Protein AF-A0A7V5TNP6-F1 (afdb_monomer)

Solvent-accessible surface area (backbone atoms only — not comparable to full-atom values): 52515 Å² total; per-residue (Å²): 110,58,42,80,75,64,35,80,62,28,66,71,32,23,53,50,34,36,52,49,14,54,50,30,44,76,70,66,40,46,68,60,12,41,54,26,20,54,51,17,30,56,24,32,31,71,70,65,34,84,67,30,62,68,31,24,52,31,32,38,52,36,14,53,40,30,41,77,70,67,38,53,68,58,14,48,53,25,28,55,51,18,39,56,28,33,66,74,73,45,65,91,84,38,67,65,51,51,51,36,53,47,51,52,44,40,58,71,69,49,32,43,79,50,81,77,55,70,66,51,22,47,67,36,48,70,72,56,58,68,67,74,82,38,34,46,102,69,46,25,61,53,34,85,43,60,63,59,19,38,51,48,22,45,48,50,28,72,75,58,44,32,93,82,36,62,93,68,54,57,52,33,33,59,53,24,40,54,38,50,52,50,56,50,47,53,48,52,56,49,50,41,28,72,76,76,38,76,58,51,57,58,53,47,50,52,51,47,30,74,74,67,36,55,70,50,52,50,54,29,50,51,51,45,44,64,49,40,38,54,40,50,43,64,74,64,76,36,54,67,66,60,47,57,76,34,57,44,36,82,41,50,32,60,44,51,52,50,52,46,54,49,51,45,53,51,51,70,68,25,62,52,44,58,94,51,37,74,35,45,68,55,67,64,47,63,76,74,44,51,44,61,65,49,53,59,43,49,50,59,51,34,70,75,46,80,58,42,73,91,82,59,30,31,60,67,60,48,72,41,43,38,42,68,78,31,36,78,34,63,66,54,23,51,51,44,41,53,75,68,37,41,87,78,46,58,91,43,53,62,59,50,26,34,42,52,18,44,37,50,38,78,65,57,70,84,84,57,73,89,73,82,90,76,74,66,67,73,86,76,59,72,95,66,66,83,41,62,52,83,78,55,92,62,60,52,50,38,23,36,38,38,35,54,42,46,31,48,32,46,51,47,16,63,76,71,73,45,94,28,70,36,47,56,56,62,56,66,70,55,52,51,50,41,32,74,45,28,38,30,26,41,31,40,42,58,53,45,27,50,13,66,34,34,20,51,53,42,32,73,64,73,35,79,80,42,43,27,38,52,70,19,31,30,47,100,41,50,22,69,77,38,46,21,64,67,17,44,51,51,37,46,55,61,31,44,79,52,57,25,44,52,25,37,74,40,60,83,62,34,30,8,63,65,8,56,56,53,74,78,41,60,82,46,34,42,61,36,80,54,69,87,52,74,86,63,52,59,81,46,70,72,47,42,88,51,91,60,40,41,32,21,45,36,55,45,43,74,73,70,78,48,69,60,60,40,35,41,38,32,34,66,85,81,63,51,52,36,26,37,27,27,29,72,87,52,64,70,82,50,44,75,44,23,32,18,54,30,68,60,40,68,67,45,47,50,55,49,47,53,50,51,49,56,48,36,71,74,24,46,27,37,40,30,50,67,40,47,53,59,37,58,70,44,35,33,45,45,60,29,7,39,70,63,62,31,46,46,35,84,81,21,39,84,60,34,37,50,70,69,59,48,40,69,54,40,73,65,50,56,58,39,52,46,42,55,50,36,56,73,76,33,67,77,43,46,41,32,35,40,40,69,89,82,39,47,62,49,41,31,35,51,36,19,36,53,28,26,43,30,66,59,58,28,54,25,60,59,72,51,38,31,54,53,46,51,45,38,51,45,50,36,24,48,72,44,40,74,56,48,40,22,27,31,33,38,67,28,50,72,91,45,66,28,36,40,75,63,45,41,87,51,52,55,29,53,37,52,50,44,50,40,47,54,40,44,17,34,30,36,44,31,62,43,50,64,40,58,42,67,81,67,64,54,62,30,54,58,47,71,88,67,91,75,75,67,39,65,69,56,36,52,48,38,62,65,60,44,25,62,44,35,65,45,22,68,44,22,17,60,53,94,45,49,40,49,33,47,36,35,26,95,88,72,48,71,46,52,49,43,52,34,37,34,28,49,40,92,84,48,44,40,41,38,38,33,29,64,41,94,46,74,52,53,31,31,37,28,50,31,53,59,29,39,44,98,86,71,49,74,46,68,43,36,43,21,62,65,67,66,54,67,88,37,79,57,30,31,38,35,32,29,27,65,76,78,56,26,27,35,56,44,50,27,40,47,26,50,77,64,22,48,79,50,78,39,48,53,25,34,61,47,40,33,30,77,58,42,81,44,74,50,52,102,80,39,57,55,58,52,44,35,62,72,44,64,77,52,64,38,78,45,65,70,61,52,48,52,51,60,71,42,40,66,57,51,50,52,49,50,49,50,51,50,49,54,58,52,52,67,72,73,68,83,74,135

Mean predicted aligned error: 14.05 Å

Sequence (1006 aa):
ILEAVYGPQHPQVATAVNNLGRVLWAQGDLAGARAAFEQALKIDEAVYGPEHPNVAIQVNNLGSVLRDLGDLAGARAAFERALAILEKSLPPEHPYIRITKDHLRSLRQEAEPPAREFHISRAARDRYRFPLSIYSLSGNVIFADFHAARLFAQRMNEKRDPARFPERAVRAGEVNALGLIDEILHLVVALYQEQRRPGALADGLAWLEARLGRARVDETLRRFAAEFPPLPVYRGALSLDEYFAGATAGVPNRQILLEEMLLLDLANRNPAFAPFLELFDDSGLRRGTAYRQMMDGLHTFFDTQPPFGPEEQNLIDMLRSPAIAVPHSLFGQLEYIRERWGYLVGKYVYRLLRSLDLIREEEKRAFAGPGPSRVYDFAALEPDEERFSPDRDWMPNLVLLAKNTYVWLDQLSRQYGRPITRLDQVPDEELETLARRGFTGLWLIGLWERSRASRRIKQMCGNPDAVASAYSIFDYQIAADLGGWEAYHNLRERAWQRGIRLASDMVPNHVGIDARWVIEHPDWFIGLDYSPFPSYTFDGPDLSADGRVGIYLEDHYYTRSDAAVVFKRVERGSGATRYIYHGNDGTGMPWNDTAQLNYLNPEVREAVIQTILHVARSFPIIRFDAAMTLTKKHYQRLWFPEPGSGGDIPSRAEHGMTKAEFDALMPNEFWREVVDRVAAEAPDTLLLAEAFWLMEGYFVRTLGMHRVYNSAFMNMLRDEDNAKYRRVIKNTLEFDPRILKRYVNFMNNPDERTAVEQFGKGDKYFGVCTLLATMPGLPMFGHGQVEGFAEKYGMEYRRAYWDEQPDPYLIERHEREIFPLLCRRYLFAEVENFLLYDLVMPEGTVNEDVFAYSNRAGAERALVIYHNRYAETRGWIHTSVPYTLPVGASVRKSLGEGLALRNDARYFTIFRDHLTGLEYIRSNRELWEQGLYVELRAYQCHVFLDFREVEDDEQGRYAQLAAYLNGRGVPDIAEALQEVVLQPVRSAFGELVRQVARGKYASGKF

Structure (mmCIF, N/CA/C/O backbone):
data_AF-A0A7V5TNP6-F1
#
_entry.id   AF-A0A7V5TNP6-F1
#
loop_
_atom_site.group_PDB
_atom_site.id
_atom_site.type_symbol
_atom_site.label_atom_id
_atom_site.label_alt_id
_atom_site.label_comp_id
_atom_site.label_asym_id
_atom_site.label_entity_id
_atom_site.label_seq_id
_atom_site.pdbx_PDB_ins_code
_atom_site.Cartn_x
_atom_site.Cartn_y
_atom_site.Cartn_z
_atom_site.occupancy
_atom_site.B_iso_or_equiv
_atom_site.auth_seq_id
_atom_site.auth_comp_id
_atom_site.auth_asym_id
_atom_site.auth_atom_id
_atom_site.pdbx_PDB_model_num
ATOM 1 N N . ILE A 1 1 ? 6.907 -20.768 26.344 1.00 72.38 1 ILE A N 1
ATOM 2 C CA . ILE A 1 1 ? 8.297 -21.253 26.579 1.00 72.38 1 ILE A CA 1
ATOM 3 C C . ILE A 1 1 ? 8.395 -22.051 27.879 1.00 72.38 1 ILE A C 1
ATOM 5 O O . ILE A 1 1 ? 8.641 -23.243 27.797 1.00 72.38 1 ILE A O 1
ATOM 9 N N . LEU A 1 2 ? 8.161 -21.462 29.060 1.00 79.19 2 LEU A N 1
ATOM 10 C CA . LEU A 1 2 ? 8.343 -22.181 30.336 1.00 79.19 2 LEU A CA 1
ATOM 11 C C . LEU A 1 2 ? 7.423 -23.405 30.506 1.00 79.19 2 LEU A C 1
ATOM 13 O O . LEU A 1 2 ? 7.889 -24.429 30.991 1.00 79.19 2 LEU A O 1
ATOM 17 N N . GLU A 1 3 ? 6.171 -23.347 30.043 1.00 83.38 3 GLU A N 1
ATOM 18 C CA . GLU A 1 3 ? 5.256 -24.505 30.066 1.00 83.38 3 GLU A CA 1
ATOM 19 C C . GLU A 1 3 ? 5.759 -25.687 29.227 1.00 83.38 3 GLU A C 1
ATOM 21 O O . GLU A 1 3 ? 5.598 -26.834 29.628 1.00 83.38 3 GLU A O 1
ATOM 26 N N . ALA A 1 4 ? 6.417 -25.419 28.096 1.00 75.00 4 ALA A N 1
ATOM 27 C CA . ALA A 1 4 ? 6.995 -26.456 27.241 1.00 75.00 4 ALA A CA 1
ATOM 28 C C . ALA A 1 4 ? 8.286 -27.049 27.830 1.00 75.00 4 ALA A C 1
ATOM 30 O O . ALA A 1 4 ? 8.576 -28.220 27.617 1.00 75.00 4 ALA A O 1
ATOM 31 N N . VAL A 1 5 ? 9.059 -26.247 28.571 1.00 80.88 5 VAL A N 1
ATOM 32 C CA . VAL A 1 5 ? 10.337 -26.675 29.165 1.00 80.88 5 VAL A CA 1
ATOM 33 C C . VAL A 1 5 ? 10.127 -27.443 30.469 1.00 80.88 5 VAL A C 1
ATOM 35 O O . VAL A 1 5 ? 10.814 -28.429 30.715 1.00 80.88 5 VAL A O 1
ATOM 38 N N . TYR A 1 6 ? 9.185 -27.004 31.305 1.00 79.19 6 TYR A N 1
ATOM 39 C CA . TYR A 1 6 ? 9.027 -27.524 32.664 1.00 79.19 6 TYR A CA 1
ATOM 40 C C . TYR A 1 6 ? 7.673 -28.196 32.935 1.00 79.19 6 TYR A C 1
ATOM 42 O O . TYR A 1 6 ? 7.499 -28.823 33.979 1.00 79.19 6 TYR A O 1
ATOM 50 N N . GLY A 1 7 ? 6.719 -28.087 32.009 1.00 81.81 7 GLY A N 1
ATOM 51 C CA . GLY A 1 7 ? 5.336 -28.522 32.190 1.00 81.81 7 GLY A CA 1
ATOM 52 C C . GLY A 1 7 ? 4.442 -27.430 32.802 1.00 81.81 7 GLY A C 1
ATOM 53 O O . GLY A 1 7 ? 4.924 -26.569 33.542 1.00 81.81 7 GLY A O 1
ATOM 54 N N . PRO A 1 8 ? 3.120 -27.459 32.538 1.00 80.69 8 PRO A N 1
ATOM 55 C CA . PRO A 1 8 ? 2.182 -26.398 32.929 1.00 80.69 8 PRO A CA 1
ATOM 56 C C . PRO A 1 8 ? 1.968 -26.267 34.445 1.00 80.69 8 PRO A C 1
ATOM 58 O O . PRO A 1 8 ? 1.436 -25.264 34.901 1.00 80.69 8 PRO A O 1
ATOM 61 N N . GLN A 1 9 ? 2.380 -27.264 35.235 1.00 86.75 9 GLN A N 1
ATOM 62 C CA . GLN A 1 9 ? 2.257 -27.260 36.699 1.00 86.75 9 GLN A CA 1
ATOM 63 C C . GLN A 1 9 ? 3.576 -26.934 37.414 1.00 86.75 9 GLN A C 1
ATOM 65 O O . GLN A 1 9 ? 3.708 -27.178 38.606 1.00 86.75 9 GLN A O 1
ATOM 70 N N . HIS A 1 10 ? 4.584 -26.418 36.710 1.00 87.00 10 HIS A N 1
ATOM 71 C CA . HIS A 1 10 ? 5.877 -26.138 37.328 1.00 87.00 10 HIS A CA 1
ATOM 72 C C . HIS A 1 10 ? 5.913 -24.762 38.026 1.00 87.00 10 HIS A C 1
ATOM 74 O O . HIS A 1 10 ? 5.416 -23.787 37.461 1.00 87.00 10 HIS A O 1
ATOM 80 N N . PRO A 1 11 ? 6.596 -24.601 39.177 1.00 85.12 11 PRO A N 1
ATOM 81 C CA . PRO A 1 11 ? 6.679 -23.315 39.893 1.00 85.12 11 PRO A CA 1
ATOM 82 C C . PRO A 1 11 ? 7.237 -22.136 39.089 1.00 85.12 11 PRO A C 1
ATOM 84 O O . PRO A 1 11 ? 6.876 -20.979 39.306 1.00 85.12 11 PRO A O 1
ATOM 87 N N . GLN A 1 12 ? 8.121 -22.406 38.124 1.00 85.62 12 GLN A N 1
ATOM 88 C CA . GLN A 1 12 ? 8.615 -21.355 37.227 1.00 85.62 12 GLN A CA 1
ATOM 89 C C . GLN A 1 12 ? 7.520 -20.832 36.286 1.00 85.62 12 GLN A C 1
ATOM 91 O O . GLN A 1 12 ? 7.526 -19.649 35.951 1.00 85.62 12 GLN A O 1
ATOM 96 N N . VAL A 1 13 ? 6.558 -21.680 35.901 1.00 87.19 13 VAL A N 1
ATOM 97 C CA . VAL A 1 13 ? 5.364 -21.255 35.159 1.00 87.19 13 VAL A CA 1
ATOM 98 C C . VAL A 1 13 ? 4.488 -20.389 36.056 1.00 87.19 13 VAL A C 1
ATOM 100 O O . VAL A 1 13 ? 4.133 -19.291 35.643 1.00 87.19 13 VAL A O 1
ATOM 103 N N . ALA A 1 14 ? 4.234 -20.800 37.304 1.00 89.31 14 ALA A N 1
ATOM 104 C CA . ALA A 1 14 ? 3.482 -19.985 38.264 1.00 89.31 14 ALA A CA 1
ATOM 105 C C . ALA A 1 14 ? 4.105 -18.594 38.462 1.00 89.31 14 ALA A C 1
ATOM 107 O O . ALA A 1 14 ? 3.406 -17.584 38.441 1.00 89.31 14 ALA A O 1
ATOM 108 N N . THR A 1 15 ? 5.436 -18.520 38.566 1.00 89.56 15 THR A N 1
ATOM 109 C CA . THR A 1 15 ? 6.165 -17.246 38.691 1.00 89.56 15 THR A CA 1
ATOM 110 C C . THR A 1 15 ? 5.963 -16.351 37.465 1.00 89.56 15 THR A C 1
ATOM 112 O O . THR A 1 15 ? 5.724 -15.151 37.602 1.00 89.56 15 THR A O 1
ATOM 115 N N . ALA A 1 16 ? 6.037 -16.918 36.259 1.00 87.56 16 ALA A N 1
ATOM 116 C CA . ALA A 1 16 ? 5.859 -16.160 35.025 1.00 87.56 16 ALA A CA 1
ATOM 117 C C . ALA A 1 16 ? 4.409 -15.709 34.809 1.00 87.56 16 ALA A C 1
ATOM 119 O O . ALA A 1 16 ? 4.189 -14.558 34.440 1.00 87.56 16 ALA A O 1
ATOM 120 N N . VAL A 1 17 ? 3.431 -16.570 35.097 1.00 91.12 17 VAL A N 1
ATOM 121 C CA . VAL A 1 17 ? 2.003 -16.236 35.018 1.00 91.12 17 VAL A CA 1
ATOM 122 C C . VAL A 1 17 ? 1.633 -15.182 36.071 1.00 91.12 17 VAL A C 1
ATOM 124 O O . VAL A 1 17 ? 0.906 -14.243 35.770 1.00 91.12 17 VAL A O 1
ATOM 127 N N . ASN A 1 18 ? 2.208 -15.243 37.274 1.00 89.31 18 ASN A N 1
ATOM 128 C CA . ASN A 1 18 ? 2.067 -14.186 38.277 1.00 89.31 18 ASN A CA 1
ATOM 129 C C . ASN A 1 18 ? 2.643 -12.844 37.791 1.00 89.31 18 ASN A C 1
ATOM 131 O O . ASN A 1 18 ? 2.038 -11.792 37.980 1.00 89.31 18 ASN A O 1
ATOM 135 N N . ASN A 1 19 ? 3.802 -12.856 37.130 1.00 89.44 19 ASN A N 1
ATOM 136 C CA . ASN A 1 19 ? 4.365 -11.634 36.554 1.00 89.44 19 ASN A CA 1
ATOM 137 C C . ASN A 1 19 ? 3.499 -11.087 35.410 1.00 89.44 19 ASN A C 1
ATOM 139 O O . ASN A 1 19 ? 3.314 -9.875 35.336 1.00 89.44 19 ASN A O 1
ATOM 143 N N . LEU A 1 20 ? 2.914 -11.958 34.581 1.00 88.44 20 LEU A N 1
ATOM 144 C CA . LEU A 1 20 ? 1.912 -11.576 33.584 1.00 88.44 20 LEU A CA 1
ATOM 145 C C . LEU A 1 20 ? 0.693 -10.923 34.250 1.00 88.44 20 LEU A C 1
ATOM 147 O O . LEU A 1 20 ? 0.288 -9.842 33.837 1.00 88.44 20 LEU A O 1
ATOM 151 N N . GLY A 1 21 ? 0.177 -11.512 35.333 1.00 86.62 21 GLY A N 1
ATOM 152 C CA . GLY A 1 21 ? -0.907 -10.929 36.123 1.00 86.62 21 GLY A CA 1
ATOM 153 C C . GLY A 1 21 ? -0.576 -9.527 36.639 1.00 86.62 21 GLY A C 1
ATOM 154 O O . GLY A 1 21 ? -1.410 -8.633 36.555 1.00 86.62 21 GLY A O 1
ATOM 155 N N . ARG A 1 22 ? 0.662 -9.284 37.094 1.00 82.81 22 ARG A N 1
ATOM 156 C CA . ARG A 1 22 ? 1.106 -7.945 37.534 1.00 82.81 22 ARG A CA 1
ATOM 157 C C . ARG A 1 22 ? 1.162 -6.928 36.394 1.00 82.81 22 ARG A C 1
ATOM 159 O O . ARG A 1 22 ? 0.881 -5.757 36.630 1.00 82.81 22 ARG A O 1
ATOM 166 N N . VAL A 1 23 ? 1.535 -7.357 35.190 1.00 76.50 23 VAL A N 1
ATOM 167 C CA . VAL A 1 23 ? 1.562 -6.494 33.999 1.00 76.50 23 VAL A CA 1
ATOM 168 C C . VAL A 1 23 ? 0.140 -6.151 33.551 1.00 76.50 23 VAL A C 1
ATOM 170 O O . VAL A 1 23 ? -0.165 -4.971 33.407 1.00 76.50 23 VAL A O 1
ATOM 173 N N . LEU A 1 24 ? -0.742 -7.151 33.441 1.00 67.94 24 LEU A N 1
ATOM 174 C CA . LEU A 1 24 ? -2.165 -6.964 33.118 1.00 67.94 24 LEU A CA 1
ATOM 175 C C . LEU A 1 24 ? -2.854 -6.047 34.136 1.00 67.94 24 LEU A C 1
ATOM 177 O O . LEU A 1 24 ? -3.616 -5.152 33.775 1.00 67.94 24 LEU A O 1
ATOM 181 N N . TRP A 1 25 ? -2.510 -6.211 35.415 1.00 74.38 25 TRP A N 1
ATOM 182 C CA . TRP A 1 25 ? -3.019 -5.368 36.487 1.00 74.38 25 TRP A CA 1
ATOM 183 C C . TRP A 1 25 ? -2.580 -3.905 36.319 1.00 74.38 25 TRP A C 1
ATOM 185 O O . TRP A 1 25 ? -3.406 -3.001 36.415 1.00 74.38 25 TRP A O 1
ATOM 195 N N . ALA A 1 26 ? -1.312 -3.657 35.976 1.00 62.56 26 ALA A N 1
ATOM 196 C CA . ALA A 1 26 ? -0.813 -2.310 35.689 1.00 62.56 26 ALA A CA 1
ATOM 197 C C . ALA A 1 26 ? -1.425 -1.682 34.415 1.00 62.56 26 ALA A C 1
ATOM 199 O O . ALA A 1 26 ? -1.479 -0.457 34.310 1.00 62.56 26 ALA A O 1
ATOM 200 N N . GLN A 1 27 ? -1.904 -2.499 33.470 1.00 50.66 27 GLN A N 1
ATOM 201 C CA . GLN A 1 27 ? -2.610 -2.081 32.248 1.00 50.66 27 GLN A CA 1
ATOM 202 C C . GLN A 1 27 ? -4.109 -1.803 32.470 1.00 50.66 27 GLN A C 1
ATOM 204 O O . GLN A 1 27 ? -4.784 -1.320 31.561 1.00 50.66 27 GLN A O 1
ATOM 209 N N . GLY A 1 28 ? -4.641 -2.098 33.661 1.00 58.03 28 GLY A N 1
ATOM 210 C CA . GLY A 1 28 ? -6.065 -1.968 33.969 1.00 58.03 28 GLY A CA 1
ATOM 211 C C . GLY A 1 28 ? -6.937 -3.108 33.428 1.00 58.03 28 GLY A C 1
ATOM 212 O O . GLY A 1 28 ? -8.152 -3.062 33.612 1.00 58.03 28 GLY A O 1
ATOM 213 N N . ASP A 1 29 ? -6.350 -4.148 32.818 1.00 71.50 29 ASP A N 1
ATOM 214 C CA . ASP A 1 29 ? -7.059 -5.395 32.507 1.00 71.50 29 ASP A CA 1
ATOM 215 C C . ASP A 1 29 ? -7.170 -6.251 33.773 1.00 71.50 29 ASP A C 1
ATOM 217 O O . ASP A 1 29 ? -6.448 -7.225 34.004 1.00 71.50 29 ASP A O 1
ATOM 221 N N . LEU A 1 30 ? -8.092 -5.841 34.637 1.00 75.38 30 LEU A N 1
ATOM 222 C CA . LEU A 1 30 ? -8.309 -6.481 35.925 1.00 75.38 30 LEU A CA 1
ATOM 223 C C . LEU A 1 30 ? -8.851 -7.914 35.783 1.00 75.38 30 LEU A C 1
ATOM 225 O O . LEU A 1 30 ? -8.574 -8.765 36.629 1.00 75.38 30 LEU A O 1
ATOM 229 N N . ALA A 1 31 ? -9.592 -8.205 34.707 1.00 79.50 31 ALA A N 1
ATOM 230 C CA . ALA A 1 31 ? -10.132 -9.535 34.438 1.00 79.50 31 ALA A CA 1
ATOM 231 C C . ALA A 1 31 ? -9.029 -10.508 33.992 1.00 79.50 31 ALA A C 1
ATOM 233 O O . ALA A 1 31 ? -8.937 -11.617 34.528 1.00 79.50 31 ALA A O 1
ATOM 234 N N . GLY A 1 32 ? -8.153 -10.079 33.079 1.00 73.25 32 GLY A N 1
ATOM 235 C CA . GLY A 1 32 ? -6.975 -10.842 32.671 1.00 73.25 32 GLY A CA 1
ATOM 236 C C . GLY A 1 32 ? -5.983 -11.034 33.818 1.00 73.25 32 GLY A C 1
ATOM 237 O O . GLY A 1 32 ? -5.496 -12.145 34.042 1.00 73.25 32 GLY A O 1
ATOM 238 N N . ALA A 1 33 ? -5.740 -9.985 34.610 1.00 83.69 33 ALA A N 1
ATOM 239 C CA . ALA A 1 33 ? -4.888 -10.064 35.794 1.00 83.69 33 ALA A CA 1
ATOM 240 C C . ALA A 1 33 ? -5.402 -11.096 36.804 1.00 83.69 33 ALA A C 1
ATOM 242 O O . ALA A 1 33 ? -4.633 -11.920 37.300 1.00 83.69 33 ALA A O 1
ATOM 243 N N . ARG A 1 34 ? -6.715 -11.093 37.066 1.00 90.12 34 ARG A N 1
ATOM 244 C CA . ARG A 1 34 ? -7.366 -12.069 37.943 1.00 90.12 34 ARG A CA 1
ATOM 245 C C . ARG A 1 34 ? -7.174 -13.492 37.430 1.00 90.12 34 ARG A C 1
ATOM 247 O O . ARG A 1 34 ? -6.741 -14.344 38.201 1.00 90.12 34 ARG A O 1
ATOM 254 N N . ALA A 1 35 ? -7.458 -13.742 36.152 1.00 89.56 35 ALA A N 1
ATOM 255 C CA . ALA A 1 35 ? -7.318 -15.070 35.560 1.00 89.56 35 ALA A CA 1
ATOM 256 C C . ALA A 1 35 ? -5.873 -15.591 35.664 1.00 89.56 35 ALA A C 1
ATOM 258 O O . ALA A 1 35 ? -5.649 -16.746 36.030 1.00 89.56 35 ALA A O 1
ATOM 259 N N . ALA A 1 36 ? -4.887 -14.722 35.423 1.00 92.38 36 ALA A N 1
ATOM 260 C CA . ALA A 1 36 ? -3.477 -15.057 35.571 1.00 92.38 36 ALA A CA 1
ATOM 261 C C . ALA A 1 36 ? -3.105 -15.362 37.037 1.00 92.38 36 ALA A C 1
ATOM 263 O O . ALA A 1 36 ? -2.479 -16.385 37.315 1.00 92.38 36 ALA A O 1
ATOM 264 N N . PHE A 1 37 ? -3.524 -14.537 38.002 1.00 94.19 37 PHE A N 1
ATOM 265 C CA . PHE A 1 37 ? -3.247 -14.804 39.418 1.00 94.19 37 PHE A CA 1
ATOM 266 C C . PHE A 1 37 ? -3.946 -16.070 39.936 1.00 94.19 37 PHE A C 1
ATOM 268 O O . PHE A 1 37 ? -3.331 -16.832 40.679 1.00 94.19 37 PHE A O 1
ATOM 275 N N . GLU A 1 38 ? -5.179 -16.357 39.509 1.00 94.19 38 GLU A N 1
ATOM 276 C CA . GLU A 1 38 ? -5.882 -17.610 39.830 1.00 94.19 38 GLU A CA 1
ATOM 277 C C . GLU A 1 38 ? -5.161 -18.834 39.238 1.00 94.19 38 GLU A C 1
ATOM 279 O O . GLU A 1 38 ? -5.024 -19.864 39.904 1.00 94.19 38 GLU A O 1
ATOM 284 N N . GLN A 1 39 ? -4.641 -18.723 38.011 1.00 92.62 39 GLN A N 1
ATOM 285 C CA . GLN A 1 39 ? -3.854 -19.783 37.382 1.00 92.62 39 GLN A CA 1
ATOM 286 C C . GLN A 1 39 ? -2.519 -20.011 38.106 1.00 92.62 39 GLN A C 1
ATOM 288 O O . GLN A 1 39 ? -2.172 -21.158 38.391 1.00 92.62 39 GLN A O 1
ATOM 293 N N . ALA A 1 40 ? -1.785 -18.946 38.443 1.00 92.06 40 ALA A N 1
ATOM 294 C CA . ALA A 1 40 ? -0.538 -19.041 39.201 1.00 92.06 40 ALA A CA 1
ATOM 295 C C . ALA A 1 40 ? -0.765 -19.645 40.597 1.00 92.06 40 ALA A C 1
ATOM 297 O O . ALA A 1 40 ? -0.017 -20.529 41.017 1.00 92.06 40 ALA A O 1
ATOM 298 N N . LEU A 1 41 ? -1.841 -19.232 41.276 1.00 94.25 41 LEU A N 1
ATOM 299 C CA . LEU A 1 41 ? -2.257 -19.774 42.567 1.00 94.25 41 LEU A CA 1
ATOM 300 C C . LEU A 1 41 ? -2.546 -21.276 42.485 1.00 94.25 41 LEU A C 1
ATOM 302 O O . LEU A 1 41 ? -2.031 -22.041 43.297 1.00 94.25 41 LEU A O 1
ATOM 306 N N . LYS A 1 42 ? -3.315 -21.710 41.480 1.00 93.75 42 LYS A N 1
ATOM 307 C CA . LYS A 1 42 ? -3.646 -23.127 41.275 1.00 93.75 42 LYS A CA 1
ATOM 308 C C . LYS A 1 42 ? -2.397 -23.991 41.080 1.00 93.75 42 LYS A C 1
ATOM 310 O O . LYS A 1 42 ? -2.359 -25.125 41.556 1.00 93.75 42 LYS A O 1
ATOM 315 N N . ILE A 1 43 ? -1.388 -23.470 40.381 1.00 91.69 43 ILE A N 1
ATOM 316 C CA . ILE A 1 43 ? -0.115 -24.171 40.180 1.00 91.69 43 ILE A CA 1
ATOM 317 C C . ILE A 1 43 ? 0.662 -24.255 41.500 1.00 91.69 43 ILE A C 1
ATOM 319 O O . ILE A 1 43 ? 1.052 -25.349 41.905 1.00 91.69 43 ILE A O 1
ATOM 323 N N . ASP A 1 44 ? 0.851 -23.135 42.203 1.00 91.62 44 ASP A N 1
ATOM 324 C CA . ASP A 1 44 ? 1.622 -23.115 43.453 1.00 91.62 44 ASP A CA 1
ATOM 325 C C . ASP A 1 44 ? 0.951 -23.932 44.576 1.00 91.62 44 ASP A C 1
ATOM 327 O O . ASP A 1 44 ? 1.651 -24.587 45.350 1.00 91.62 44 ASP A O 1
ATOM 331 N N . GLU A 1 45 ? -0.385 -23.975 44.643 1.00 93.12 45 GLU A N 1
ATOM 332 C CA . GLU A 1 45 ? -1.125 -24.839 45.576 1.00 93.12 45 GLU A CA 1
ATOM 333 C C . GLU A 1 45 ? -0.920 -26.329 45.278 1.00 93.12 45 GLU A C 1
ATOM 335 O O . GLU A 1 45 ? -0.779 -27.124 46.209 1.00 93.12 45 GLU A O 1
ATOM 340 N N . ALA A 1 46 ? -0.873 -26.712 43.998 1.00 88.25 46 ALA A N 1
ATOM 341 C CA . ALA A 1 46 ? -0.639 -28.094 43.590 1.00 88.25 46 ALA A CA 1
ATOM 342 C C . ALA A 1 46 ? 0.800 -28.553 43.876 1.00 88.25 46 ALA A C 1
ATOM 344 O O . ALA A 1 46 ? 1.012 -29.718 44.214 1.00 88.25 46 ALA A O 1
ATOM 345 N N . VAL A 1 47 ? 1.783 -27.653 43.762 1.00 89.25 47 VAL A N 1
ATOM 346 C CA . VAL A 1 47 ? 3.201 -27.995 43.957 1.00 89.25 47 VAL A CA 1
ATOM 347 C C . VAL A 1 47 ? 3.620 -27.949 45.422 1.00 89.25 47 VAL A C 1
ATOM 349 O O . VAL A 1 47 ? 4.301 -28.857 45.897 1.00 89.25 47 VAL A O 1
ATOM 352 N N . TYR A 1 48 ? 3.252 -26.888 46.140 1.00 86.19 48 TYR A N 1
ATOM 353 C CA . TYR A 1 48 ? 3.765 -26.625 47.485 1.00 86.19 48 TYR A CA 1
ATOM 354 C C . TYR A 1 48 ? 2.760 -26.927 48.602 1.00 86.19 48 TYR A C 1
ATOM 356 O O . TYR A 1 48 ? 3.138 -26.975 49.774 1.00 86.19 48 TYR A O 1
ATOM 364 N N . GLY A 1 49 ? 1.491 -27.144 48.252 1.00 87.31 49 GLY A N 1
ATOM 365 C CA . GLY A 1 49 ? 0.390 -27.261 49.199 1.00 87.31 49 GLY A CA 1
ATOM 366 C C . GLY A 1 49 ? -0.162 -25.896 49.644 1.00 87.31 49 GLY A C 1
ATOM 367 O O . GLY A 1 49 ? 0.533 -24.880 49.583 1.00 87.31 49 GLY A O 1
ATOM 368 N N . PRO A 1 50 ? -1.414 -25.851 50.137 1.00 88.75 50 PRO A N 1
ATOM 369 C CA . PRO A 1 50 ? -2.166 -24.607 50.354 1.00 88.75 50 PRO A CA 1
ATOM 370 C C . PRO A 1 50 ? -1.634 -23.705 51.479 1.00 88.75 50 PRO A C 1
ATOM 372 O O . PRO A 1 50 ? -2.077 -22.565 51.592 1.00 88.75 50 PRO A O 1
ATOM 375 N N . GLU A 1 51 ? -0.707 -24.205 52.299 1.00 88.56 51 GLU A N 1
ATOM 376 C CA . GLU A 1 51 ? -0.156 -23.539 53.490 1.00 88.56 51 GLU A CA 1
ATOM 377 C C . GLU A 1 51 ? 1.276 -23.013 53.271 1.00 88.56 51 GLU A C 1
ATOM 379 O O . GLU A 1 51 ? 1.951 -22.632 54.225 1.00 88.56 51 GLU A O 1
ATOM 384 N N . HIS A 1 52 ? 1.791 -23.034 52.039 1.00 88.50 52 HIS A N 1
ATOM 385 C CA . HIS A 1 52 ? 3.168 -22.628 51.757 1.00 88.50 52 HIS A CA 1
ATOM 386 C C . HIS A 1 52 ? 3.307 -21.097 51.589 1.00 88.50 52 HIS A C 1
ATOM 388 O O . HIS A 1 52 ? 2.442 -20.470 50.974 1.00 88.50 52 HIS A O 1
ATOM 394 N N . PRO A 1 53 ? 4.418 -20.460 52.020 1.00 84.94 53 PRO A N 1
ATOM 395 C CA . PRO A 1 53 ? 4.631 -19.015 51.856 1.00 84.94 53 PRO A CA 1
ATOM 396 C C . PRO A 1 53 ? 4.487 -18.484 50.420 1.00 84.94 53 PRO A C 1
ATOM 398 O O . PRO A 1 53 ? 3.977 -17.384 50.229 1.00 84.94 53 PRO A O 1
ATOM 401 N N . ASN A 1 54 ? 4.883 -19.257 49.401 1.00 83.94 54 ASN A N 1
ATOM 402 C CA . ASN A 1 54 ? 4.699 -18.858 47.994 1.00 83.94 54 ASN A CA 1
ATOM 403 C C . ASN A 1 54 ? 3.216 -18.779 47.601 1.00 83.94 54 ASN A C 1
ATOM 405 O O . ASN A 1 54 ? 2.831 -17.855 46.892 1.00 83.94 54 ASN A O 1
ATOM 409 N N . VAL A 1 55 ? 2.372 -19.675 48.131 1.00 89.56 55 VAL A N 1
ATOM 410 C CA . VAL A 1 55 ? 0.914 -19.597 47.953 1.00 89.56 55 VAL A CA 1
ATOM 411 C C . VAL A 1 55 ? 0.393 -18.302 48.567 1.00 89.56 55 VAL A C 1
ATOM 413 O O . VAL A 1 55 ? -0.401 -17.612 47.939 1.00 89.56 55 VAL A O 1
ATOM 416 N N . ALA A 1 56 ? 0.900 -17.893 49.732 1.00 90.06 56 ALA A N 1
ATOM 417 C CA . ALA A 1 56 ? 0.506 -16.620 50.329 1.00 90.06 56 ALA A CA 1
ATOM 418 C C . ALA A 1 56 ? 0.873 -15.399 49.469 1.00 90.06 56 ALA A C 1
ATOM 420 O O . ALA A 1 56 ? 0.120 -14.431 49.466 1.00 90.06 56 ALA A O 1
ATOM 421 N N . ILE A 1 57 ? 1.971 -15.438 48.704 1.00 87.19 57 ILE A N 1
ATOM 422 C CA . ILE A 1 57 ? 2.320 -14.368 47.752 1.00 87.19 57 ILE A CA 1
ATOM 423 C C . ILE A 1 57 ? 1.279 -14.294 46.626 1.00 87.19 57 ILE A C 1
ATOM 425 O O . ILE A 1 57 ? 0.799 -13.203 46.320 1.00 87.19 57 ILE A O 1
ATOM 429 N N . GLN A 1 58 ? 0.884 -15.438 46.056 1.00 90.00 58 GLN A N 1
ATOM 430 C CA . GLN A 1 58 ? -0.138 -15.491 45.003 1.00 90.00 58 GLN A CA 1
ATOM 431 C C . GLN A 1 58 ? -1.509 -15.045 45.516 1.00 90.00 58 GLN A C 1
ATOM 433 O O . GLN A 1 58 ? -2.171 -14.224 44.887 1.00 90.00 58 GLN A O 1
ATOM 438 N N . VAL A 1 59 ? -1.911 -15.528 46.696 1.00 92.62 59 VAL A N 1
ATOM 439 C CA . VAL A 1 59 ? -3.159 -15.126 47.357 1.00 92.62 59 VAL A CA 1
ATOM 440 C C . VAL A 1 59 ? -3.148 -13.625 47.672 1.00 92.62 59 VAL A C 1
ATOM 442 O O . VAL A 1 59 ? -4.170 -12.967 47.515 1.00 92.62 59 VAL A O 1
ATOM 445 N N . ASN A 1 60 ? -2.004 -13.056 48.060 1.00 88.81 60 ASN A N 1
ATOM 446 C CA . ASN A 1 60 ? -1.872 -11.618 48.294 1.00 88.81 60 ASN A CA 1
ATOM 447 C C . ASN A 1 60 ? -1.981 -10.812 46.983 1.00 88.81 60 ASN A C 1
ATOM 449 O O . ASN A 1 60 ? -2.646 -9.785 46.955 1.00 88.81 60 ASN A O 1
ATOM 453 N N . ASN A 1 61 ? -1.406 -11.277 45.871 1.00 90.69 61 ASN A N 1
ATOM 454 C CA . ASN A 1 61 ? -1.563 -10.600 44.575 1.00 90.69 61 ASN A CA 1
ATOM 455 C C . ASN A 1 61 ? -2.998 -10.707 44.034 1.00 90.69 61 ASN A C 1
ATOM 457 O O . ASN A 1 61 ? -3.546 -9.715 43.551 1.00 90.69 61 ASN A O 1
ATOM 461 N N . LEU A 1 62 ? -3.637 -11.870 44.196 1.00 92.81 62 LEU A N 1
ATOM 462 C CA . LEU A 1 62 ? -5.051 -12.066 43.885 1.00 92.81 62 LEU A CA 1
ATOM 463 C C . LEU A 1 62 ? -5.941 -11.165 44.750 1.00 92.81 62 LEU A C 1
ATOM 465 O O . LEU A 1 62 ? -6.862 -10.548 44.230 1.00 92.81 62 LEU A O 1
ATOM 469 N N . GLY A 1 63 ? -5.639 -11.037 46.046 1.00 86.19 63 GLY A N 1
ATOM 470 C CA . GLY A 1 63 ? -6.344 -10.134 46.955 1.00 86.19 63 GLY A CA 1
ATOM 471 C C . GLY A 1 63 ? -6.282 -8.678 46.498 1.00 86.19 63 GLY A C 1
ATOM 472 O O . GLY A 1 63 ? -7.299 -7.988 46.517 1.00 86.19 63 GLY A O 1
ATOM 473 N N . SER A 1 64 ? -5.130 -8.228 45.999 1.00 85.75 64 SER A N 1
ATOM 474 C CA . SER A 1 64 ? -4.993 -6.869 45.474 1.00 85.75 64 SER A CA 1
ATOM 475 C C . SER A 1 64 ? -5.764 -6.641 44.172 1.00 85.75 64 SER A C 1
ATOM 477 O O . SER A 1 64 ? -6.364 -5.586 44.010 1.00 85.75 64 SER A O 1
ATOM 479 N N . VAL A 1 65 ? -5.824 -7.624 43.268 1.00 86.50 65 VAL A N 1
ATOM 480 C CA . VAL A 1 65 ? -6.655 -7.502 42.055 1.00 86.50 65 VAL A CA 1
ATOM 481 C C . VAL A 1 65 ? -8.143 -7.597 42.363 1.00 86.50 65 VAL A C 1
ATOM 483 O O . VAL A 1 65 ? -8.927 -6.863 41.774 1.00 86.50 65 VAL A O 1
ATOM 486 N N . LEU A 1 66 ? -8.554 -8.463 43.293 1.00 77.12 66 LEU A N 1
ATOM 487 C CA . LEU A 1 66 ? -9.946 -8.531 43.747 1.00 77.12 66 LEU A CA 1
ATOM 488 C C . LEU A 1 66 ? -10.384 -7.211 44.380 1.00 77.12 66 LEU A C 1
ATOM 490 O O . LEU A 1 66 ? -11.503 -6.767 44.135 1.00 77.12 66 LEU A O 1
ATOM 494 N N . ARG A 1 67 ? -9.489 -6.554 45.128 1.00 78.25 67 ARG A N 1
ATOM 495 C CA . ARG A 1 67 ? -9.730 -5.209 45.652 1.00 78.25 67 ARG A CA 1
ATOM 496 C C . ARG A 1 67 ? -9.955 -4.221 44.512 1.00 78.25 67 ARG A C 1
ATOM 498 O O . ARG A 1 67 ? -10.947 -3.506 44.531 1.00 78.25 67 ARG A O 1
ATOM 505 N N . ASP A 1 68 ? -9.073 -4.210 43.520 1.00 73.56 68 ASP A N 1
ATOM 506 C CA . ASP A 1 68 ? -9.161 -3.270 42.402 1.00 73.56 68 ASP A CA 1
ATOM 507 C C . ASP A 1 68 ? -10.362 -3.572 41.471 1.00 73.56 68 ASP A C 1
ATOM 509 O O . ASP A 1 68 ? -10.871 -2.670 40.810 1.00 73.56 68 ASP A O 1
ATOM 513 N N . LEU A 1 69 ? -10.875 -4.812 41.470 1.00 67.38 69 LEU A N 1
ATOM 514 C CA . LEU A 1 69 ? -12.146 -5.230 40.850 1.00 67.38 69 LEU A CA 1
ATOM 515 C C . LEU A 1 69 ? -13.398 -4.858 41.670 1.00 67.38 69 LEU A C 1
ATOM 517 O O . LEU A 1 69 ? -14.516 -5.095 41.209 1.00 67.38 69 LEU A O 1
ATOM 521 N N . GLY A 1 70 ? -13.234 -4.323 42.882 1.00 60.12 70 GLY A N 1
ATOM 522 C CA . GLY A 1 70 ? -14.328 -3.983 43.795 1.00 60.12 70 GLY A CA 1
ATOM 523 C C . GLY A 1 70 ? -14.889 -5.160 44.608 1.00 60.12 70 GLY A C 1
ATOM 524 O O . GLY A 1 70 ? -15.838 -4.978 45.372 1.00 60.12 70 GLY A O 1
ATOM 525 N N . ASP A 1 71 ? -14.315 -6.366 44.514 1.00 74.88 71 ASP A N 1
ATOM 526 C CA . ASP A 1 71 ? -14.666 -7.505 45.376 1.00 74.88 71 ASP A CA 1
ATOM 527 C C . ASP A 1 71 ? -13.909 -7.423 46.710 1.00 74.88 71 ASP A C 1
ATOM 529 O O . ASP A 1 71 ? -12.987 -8.189 47.003 1.00 74.88 71 ASP A O 1
ATOM 533 N N . LEU A 1 72 ? -14.303 -6.459 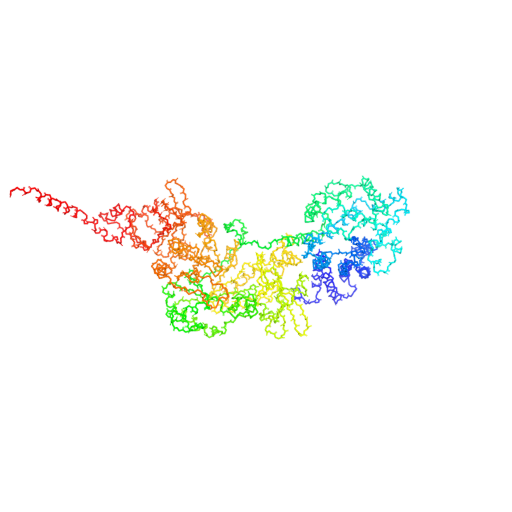47.545 1.00 74.44 72 LEU A N 1
ATOM 534 C CA . LEU A 1 72 ? -13.674 -6.207 48.846 1.00 74.44 72 LEU A CA 1
ATOM 535 C C . LEU A 1 72 ? -13.823 -7.394 49.812 1.00 74.44 72 LEU A C 1
ATOM 537 O O . LEU A 1 72 ? -12.957 -7.618 50.659 1.00 74.44 72 LEU A O 1
ATOM 541 N N . ALA A 1 73 ? -14.907 -8.167 49.691 1.00 75.44 73 ALA A N 1
ATOM 542 C CA . ALA A 1 73 ? -15.128 -9.362 50.501 1.00 75.44 73 ALA A CA 1
ATOM 543 C C . ALA A 1 73 ? -14.151 -10.481 50.107 1.00 75.44 73 ALA A C 1
ATOM 545 O O . ALA A 1 73 ? -13.518 -11.075 50.986 1.00 75.44 73 ALA A O 1
ATOM 546 N N . GLY A 1 74 ? -13.976 -10.718 48.804 1.00 78.94 74 GLY A N 1
ATOM 547 C CA . GLY A 1 74 ? -12.986 -11.645 48.261 1.00 78.94 74 GLY A CA 1
ATOM 548 C C . GLY A 1 74 ? -11.550 -11.212 48.553 1.00 78.94 74 GLY A C 1
ATOM 549 O O . GLY A 1 74 ? -10.748 -12.024 49.013 1.00 78.94 74 GLY A O 1
ATOM 550 N N . ALA A 1 75 ? -11.236 -9.924 48.391 1.00 82.62 75 ALA A N 1
ATOM 551 C CA . ALA A 1 75 ? -9.933 -9.351 48.724 1.00 82.62 75 ALA A CA 1
ATOM 552 C C . ALA A 1 75 ? -9.592 -9.524 50.208 1.00 82.62 75 ALA A C 1
ATOM 554 O O . ALA A 1 75 ? -8.489 -9.946 50.559 1.00 82.62 75 ALA A O 1
ATOM 555 N N . ARG A 1 76 ? -10.562 -9.260 51.092 1.00 86.25 76 ARG A N 1
ATOM 556 C CA . ARG A 1 76 ? -10.396 -9.447 52.534 1.00 86.25 76 ARG A CA 1
ATOM 557 C C . ARG A 1 76 ? -10.151 -10.906 52.883 1.00 86.25 76 ARG A C 1
ATOM 559 O O . ARG A 1 76 ? -9.213 -11.188 53.623 1.00 86.25 76 ARG A O 1
ATOM 566 N N . ALA A 1 77 ? -10.950 -11.818 52.334 1.00 87.81 77 ALA A N 1
ATOM 567 C CA . ALA A 1 77 ? -10.762 -13.249 52.541 1.00 87.81 77 ALA A CA 1
ATOM 568 C C . ALA A 1 77 ? -9.384 -13.716 52.042 1.00 87.81 77 ALA A C 1
ATOM 570 O O . ALA A 1 77 ? -8.710 -14.491 52.722 1.00 87.81 77 ALA A O 1
ATOM 571 N N . ALA A 1 78 ? -8.931 -13.203 50.896 1.00 92.06 78 ALA A N 1
ATOM 572 C CA . ALA A 1 78 ? -7.611 -13.490 50.350 1.00 92.06 78 ALA A CA 1
ATOM 573 C C . ALA A 1 78 ? -6.491 -12.966 51.265 1.00 92.06 78 ALA A C 1
ATOM 575 O O . ALA A 1 78 ? -5.617 -13.736 51.656 1.00 92.06 78 ALA A O 1
ATOM 576 N N . PHE A 1 79 ? -6.521 -11.703 51.695 1.00 92.12 79 PHE A N 1
ATOM 577 C CA . PHE A 1 79 ? -5.478 -11.180 52.582 1.00 92.12 79 PHE A CA 1
ATOM 578 C C . PHE A 1 79 ? -5.497 -11.815 53.981 1.00 92.12 79 PHE A C 1
ATOM 580 O O . PHE A 1 79 ? -4.429 -12.062 54.535 1.00 92.12 79 PHE A O 1
ATOM 587 N N . GLU A 1 80 ? -6.668 -12.126 54.555 1.00 91.94 80 GLU A N 1
ATOM 588 C CA . GLU A 1 80 ? -6.771 -12.864 55.828 1.00 91.94 80 GLU A CA 1
ATOM 589 C C . GLU A 1 80 ? -6.170 -14.273 55.688 1.00 91.94 80 GLU A C 1
ATOM 591 O O . GLU A 1 80 ? -5.405 -14.711 56.552 1.00 91.94 80 GLU A O 1
ATOM 596 N N . ARG A 1 81 ? -6.427 -14.947 54.558 1.00 93.38 81 ARG A N 1
ATOM 597 C CA . ARG A 1 81 ? -5.820 -16.242 54.224 1.00 93.38 81 ARG A CA 1
ATOM 598 C C . ARG A 1 81 ? -4.302 -16.138 54.058 1.00 93.38 81 ARG A C 1
ATOM 600 O O . ARG A 1 81 ? -3.573 -16.928 54.653 1.00 93.38 81 ARG A O 1
ATOM 607 N N . ALA A 1 82 ? -3.816 -15.173 53.280 1.00 92.62 82 ALA A N 1
ATOM 608 C CA . ALA A 1 82 ? -2.385 -14.951 53.086 1.00 92.62 82 ALA A CA 1
ATOM 609 C C . ALA A 1 82 ? -1.688 -14.642 54.419 1.00 92.62 82 ALA A C 1
ATOM 611 O O . ALA A 1 82 ? -0.621 -15.185 54.698 1.00 92.62 82 ALA A O 1
ATOM 612 N N . LEU A 1 83 ? -2.314 -13.833 55.280 1.00 92.62 83 LEU A N 1
ATOM 613 C CA . LEU A 1 83 ? -1.762 -13.479 56.582 1.00 92.62 83 LEU A CA 1
ATOM 614 C C . LEU A 1 83 ? -1.627 -14.699 57.502 1.00 92.62 83 LEU A C 1
ATOM 616 O O . LEU A 1 83 ? -0.561 -14.887 58.083 1.00 92.62 83 LEU A O 1
ATOM 620 N N . ALA A 1 84 ? -2.657 -15.545 57.589 1.00 92.00 84 ALA A N 1
ATOM 621 C CA . ALA A 1 84 ? -2.623 -16.759 58.405 1.00 92.00 84 ALA A CA 1
ATOM 622 C C . ALA A 1 84 ? -1.495 -17.717 57.977 1.00 92.00 84 ALA A C 1
ATOM 624 O O . ALA A 1 84 ? -0.791 -18.275 58.821 1.00 92.00 84 ALA A O 1
ATOM 625 N N . ILE A 1 85 ? -1.281 -17.862 56.664 1.00 92.19 85 ILE A N 1
ATOM 626 C CA . ILE A 1 85 ? -0.196 -18.681 56.107 1.00 92.19 85 ILE A CA 1
ATOM 627 C C . ILE A 1 85 ? 1.178 -18.091 56.463 1.00 92.19 85 ILE A C 1
ATOM 629 O O . ILE A 1 85 ? 2.082 -18.814 56.897 1.00 92.19 85 ILE A O 1
ATOM 633 N N . LEU A 1 86 ? 1.342 -16.774 56.294 1.00 89.38 86 LEU A N 1
ATOM 634 C CA . LEU A 1 86 ? 2.607 -16.085 56.551 1.00 89.38 86 LEU A CA 1
ATOM 635 C C . LEU A 1 86 ? 2.964 -16.085 58.046 1.00 89.38 86 LEU A C 1
ATOM 637 O O . LEU A 1 86 ? 4.112 -16.365 58.373 1.00 89.38 86 LEU A O 1
ATOM 641 N N . GLU A 1 87 ? 2.011 -15.841 58.952 1.00 89.25 87 GLU A N 1
ATOM 642 C CA . GLU A 1 87 ? 2.245 -15.826 60.411 1.00 89.25 87 GLU A CA 1
ATOM 643 C C . GLU A 1 87 ? 2.637 -17.199 60.976 1.00 89.25 87 GLU A C 1
ATOM 645 O O . GLU A 1 87 ? 3.344 -17.279 61.979 1.00 89.25 87 GLU A O 1
ATOM 650 N N . LYS A 1 88 ? 2.218 -18.285 60.320 1.00 88.44 88 LYS A N 1
ATOM 651 C CA . LYS A 1 88 ? 2.594 -19.656 60.689 1.00 88.44 88 LYS A CA 1
ATOM 652 C C . LYS A 1 88 ? 3.992 -20.047 60.203 1.00 88.44 88 LYS A C 1
ATOM 654 O O . LYS A 1 88 ? 4.615 -20.929 60.789 1.00 88.44 88 LYS A O 1
ATOM 659 N N . SER A 1 89 ? 4.467 -19.416 59.129 1.00 84.56 89 SER A N 1
ATOM 660 C CA . SER A 1 89 ? 5.638 -19.879 58.371 1.00 84.56 89 SER A CA 1
ATOM 661 C C . SER A 1 89 ? 6.838 -18.930 58.426 1.00 84.56 89 SER A C 1
ATOM 663 O O . SER A 1 89 ? 7.939 -19.327 58.048 1.00 84.56 89 SER A O 1
ATOM 665 N N . LEU A 1 90 ? 6.649 -17.680 58.859 1.00 86.06 90 LEU A N 1
ATOM 666 C CA . LEU A 1 90 ? 7.664 -16.624 58.834 1.00 86.06 90 LEU A CA 1
ATOM 667 C C . LEU A 1 90 ? 7.717 -15.871 60.177 1.00 86.06 90 LEU A C 1
ATOM 669 O O . LEU A 1 90 ? 6.704 -15.784 60.872 1.00 86.06 90 LEU A O 1
ATOM 673 N N . PRO A 1 91 ? 8.879 -15.302 60.557 1.00 84.12 91 PRO A N 1
ATOM 674 C CA . PRO A 1 91 ? 9.014 -14.534 61.792 1.00 84.12 91 PRO A CA 1
ATOM 675 C C . PRO A 1 91 ? 8.159 -13.250 61.769 1.00 84.12 91 PRO A C 1
ATOM 677 O O . PRO A 1 91 ? 7.968 -12.673 60.695 1.00 84.12 91 PRO A O 1
ATOM 680 N N . PRO A 1 92 ? 7.676 -12.759 62.929 1.00 77.12 92 PRO A N 1
ATOM 681 C CA . PRO A 1 92 ? 6.727 -11.642 63.010 1.00 77.12 92 PRO A CA 1
ATOM 682 C C . PRO A 1 92 ? 7.177 -10.341 62.329 1.00 77.12 92 PRO A C 1
ATOM 684 O O . PRO A 1 92 ? 6.327 -9.551 61.916 1.00 77.12 92 PRO A O 1
ATOM 687 N N . GLU A 1 93 ? 8.487 -10.103 62.193 1.00 82.31 93 GLU A N 1
ATOM 688 C CA . GLU A 1 93 ? 9.041 -8.904 61.552 1.00 82.31 93 GLU A CA 1
ATOM 689 C C . GLU A 1 93 ? 9.156 -9.013 60.019 1.00 82.31 93 GLU A C 1
ATOM 691 O O . GLU A 1 93 ? 9.640 -8.083 59.367 1.00 82.31 93 GLU A O 1
ATOM 696 N N . HIS A 1 94 ? 8.734 -10.130 59.414 1.00 82.75 94 HIS A N 1
ATOM 697 C CA . HIS A 1 94 ? 8.930 -10.359 57.986 1.00 82.75 94 HIS A CA 1
ATOM 698 C C . HIS A 1 94 ? 8.165 -9.333 57.118 1.00 82.75 94 HIS A C 1
ATOM 700 O O . HIS A 1 94 ? 6.964 -9.118 57.330 1.00 82.75 94 HIS A O 1
ATOM 706 N N . PRO A 1 95 ? 8.795 -8.739 56.079 1.00 79.44 95 PRO A N 1
ATOM 707 C CA . PRO A 1 95 ? 8.185 -7.686 55.262 1.00 79.44 95 PRO A CA 1
ATOM 708 C C . PRO A 1 95 ? 6.827 -8.054 54.660 1.00 79.44 95 PRO A C 1
ATOM 710 O O . PRO A 1 95 ? 5.945 -7.207 54.611 1.00 79.44 95 PRO A O 1
ATOM 713 N N . TYR A 1 96 ? 6.622 -9.312 54.259 1.00 78.94 96 TYR A N 1
ATOM 714 C CA . TYR A 1 96 ? 5.341 -9.762 53.699 1.00 78.94 96 TYR A CA 1
ATOM 715 C C . TYR A 1 96 ? 4.204 -9.828 54.728 1.00 78.94 96 TYR A C 1
ATOM 717 O O . TYR A 1 96 ? 3.059 -9.567 54.365 1.00 78.94 96 TYR A O 1
ATOM 725 N N . ILE A 1 97 ? 4.491 -10.107 56.007 1.00 83.00 97 ILE A N 1
ATOM 726 C CA . ILE A 1 97 ? 3.482 -10.013 57.078 1.00 83.00 97 ILE A CA 1
ATOM 727 C C . ILE A 1 97 ? 3.090 -8.549 57.263 1.00 83.00 97 ILE A C 1
ATOM 729 O O . ILE A 1 97 ? 1.904 -8.239 57.353 1.00 83.00 97 ILE A O 1
ATOM 733 N N . ARG A 1 98 ? 4.070 -7.635 57.258 1.00 83.00 98 ARG A N 1
ATOM 734 C CA . ARG A 1 98 ? 3.806 -6.193 57.325 1.00 83.00 98 ARG A CA 1
ATOM 735 C C . ARG A 1 98 ? 2.971 -5.720 56.134 1.00 83.00 98 ARG A C 1
ATOM 737 O O . ARG A 1 98 ? 1.926 -5.135 56.369 1.00 83.00 98 ARG A O 1
ATOM 744 N N . ILE A 1 99 ? 3.366 -6.062 54.905 1.00 81.31 99 ILE A N 1
ATOM 745 C CA . ILE A 1 99 ? 2.646 -5.714 53.666 1.00 81.31 99 ILE A CA 1
ATOM 746 C C . ILE A 1 99 ? 1.214 -6.257 53.691 1.00 81.31 99 ILE A C 1
ATOM 748 O O . ILE A 1 99 ? 0.283 -5.517 53.416 1.00 81.31 99 ILE A O 1
ATOM 752 N N . THR A 1 100 ? 1.002 -7.515 54.085 1.00 83.88 100 THR A N 1
ATOM 753 C CA . THR A 1 100 ? -0.351 -8.101 54.138 1.00 83.88 100 THR A CA 1
ATOM 754 C C . THR A 1 100 ? -1.196 -7.471 55.253 1.00 83.88 100 THR A C 1
ATOM 756 O O . THR A 1 100 ? -2.385 -7.222 55.071 1.00 83.88 100 THR A O 1
ATOM 759 N N . LYS A 1 101 ? -0.595 -7.130 56.405 1.00 82.25 101 LYS A N 1
ATOM 760 C CA . LYS A 1 101 ? -1.255 -6.339 57.463 1.00 82.25 101 LYS A CA 1
ATOM 761 C C . LYS A 1 101 ? -1.531 -4.901 57.032 1.00 82.25 101 LYS A C 1
ATOM 763 O O . LYS A 1 101 ? -2.471 -4.305 57.553 1.00 82.25 101 LYS A O 1
ATOM 768 N N . ASP A 1 102 ? -0.707 -4.337 56.156 1.00 78.94 102 ASP A N 1
ATOM 769 C CA . ASP A 1 102 ? -0.914 -3.028 55.543 1.00 78.94 102 ASP A CA 1
ATOM 770 C C . ASP A 1 102 ? -2.034 -3.108 54.501 1.00 78.94 102 ASP A C 1
ATOM 772 O O . ASP A 1 102 ? -2.879 -2.234 54.523 1.00 78.94 102 ASP A O 1
ATOM 776 N N . HIS A 1 103 ? -2.142 -4.179 53.704 1.00 81.12 103 HIS A N 1
ATOM 777 C CA . HIS A 1 103 ? -3.276 -4.441 52.804 1.00 81.12 103 HIS A CA 1
ATOM 778 C C . HIS A 1 103 ? -4.589 -4.709 53.564 1.00 81.12 103 HIS A C 1
ATOM 780 O O . HIS A 1 103 ? -5.651 -4.251 53.172 1.00 81.12 103 HIS A O 1
ATOM 786 N N . LEU A 1 104 ? -4.558 -5.407 54.704 1.00 77.56 104 LEU A N 1
ATOM 787 C CA . LEU A 1 104 ? -5.745 -5.568 55.561 1.00 77.56 104 LEU A CA 1
ATOM 788 C C . LEU A 1 104 ? -6.131 -4.271 56.274 1.00 77.56 104 LEU A C 1
ATOM 790 O O . LEU A 1 104 ? -7.312 -4.025 56.526 1.00 77.56 104 LEU A O 1
ATOM 794 N N . ARG A 1 105 ? -5.142 -3.440 56.627 1.00 72.00 105 ARG A N 1
ATOM 795 C CA . ARG A 1 105 ? -5.386 -2.081 57.121 1.00 72.00 105 ARG A CA 1
ATOM 796 C C . ARG A 1 105 ? -5.883 -1.173 56.008 1.00 72.00 105 ARG A C 1
ATOM 798 O O . ARG A 1 105 ? -6.787 -0.400 56.295 1.00 72.00 105 ARG A O 1
ATOM 805 N N . SER A 1 106 ? -5.373 -1.325 54.786 1.00 60.31 106 SER A N 1
ATOM 806 C CA . SER A 1 106 ? -5.864 -0.641 53.601 1.00 60.31 106 SER A CA 1
ATOM 807 C C . SER A 1 106 ? -7.293 -1.075 53.372 1.00 60.31 106 SER A C 1
ATOM 809 O O . SER A 1 106 ? -8.105 -0.209 53.486 1.00 60.31 106 SER A O 1
ATOM 811 N N . LEU A 1 107 ? -7.695 -2.347 53.332 1.00 59.19 107 LEU A N 1
ATOM 812 C CA . LEU A 1 107 ? -9.123 -2.718 53.242 1.00 59.19 107 LEU A CA 1
ATOM 813 C C . LEU A 1 107 ? -10.008 -2.213 54.400 1.00 59.19 107 LEU A C 1
ATOM 815 O O . LEU A 1 107 ? -11.217 -2.061 54.240 1.00 59.19 107 LEU A O 1
ATOM 819 N N . ARG A 1 108 ? -9.435 -1.965 55.587 1.00 47.47 108 ARG A N 1
ATOM 820 C CA . ARG A 1 108 ? -10.140 -1.311 56.708 1.00 47.47 108 ARG A CA 1
ATOM 821 C C . ARG A 1 108 ? -10.206 0.220 56.576 1.00 47.47 108 ARG A C 1
ATOM 823 O O . ARG A 1 108 ? -11.087 0.814 57.189 1.00 47.47 108 ARG A O 1
ATOM 830 N N . GLN A 1 109 ? -9.285 0.840 55.836 1.00 38.66 109 GLN A N 1
ATOM 831 C CA . GLN A 1 109 ? -9.189 2.283 55.541 1.00 38.66 109 GLN A CA 1
ATOM 832 C C . GLN A 1 109 ? -9.689 2.652 54.121 1.00 38.66 109 GLN A C 1
ATOM 834 O O . GLN A 1 109 ? -10.022 3.801 53.880 1.00 38.66 109 GLN A O 1
ATOM 839 N N . GLU A 1 110 ? -9.798 1.658 53.241 1.00 38.38 110 GLU A N 1
ATOM 840 C CA . GLU A 1 110 ? -10.368 1.518 51.895 1.00 38.38 110 GLU A CA 1
ATOM 841 C C . GLU A 1 110 ? -11.720 0.813 52.056 1.00 38.38 110 GLU A C 1
ATOM 843 O O . GLU A 1 110 ? -12.142 -0.048 51.285 1.00 38.38 110 GLU A O 1
ATOM 848 N N . ALA A 1 111 ? -12.483 1.273 53.036 1.00 35.41 111 ALA A N 1
ATOM 849 C CA . ALA A 1 111 ? -13.775 1.735 52.598 1.00 35.41 111 ALA A CA 1
ATOM 850 C C . ALA A 1 111 ? -13.418 2.763 51.493 1.00 35.41 111 ALA A C 1
ATOM 852 O O . ALA A 1 111 ? -12.813 3.779 51.822 1.00 35.41 111 ALA A O 1
ATOM 853 N N . GLU A 1 112 ? -13.509 2.359 50.209 1.00 38.44 112 GLU A N 1
ATOM 854 C CA . GLU A 1 112 ? -13.189 3.187 49.030 1.00 38.44 112 GLU A CA 1
ATOM 855 C C . GLU A 1 112 ? -13.452 4.675 49.331 1.00 38.44 112 GLU A C 1
ATOM 857 O O . GLU A 1 112 ? -14.460 4.981 49.962 1.00 38.44 112 GLU A O 1
ATOM 862 N N . PRO A 1 113 ? -12.659 5.661 48.872 1.00 43.31 113 PRO A N 1
ATOM 863 C CA . PRO A 1 113 ? -13.266 6.975 48.718 1.00 43.31 113 PRO A CA 1
ATOM 864 C C . PRO A 1 113 ? -14.535 6.727 47.886 1.00 43.31 113 PRO A C 1
ATOM 866 O O . PRO A 1 113 ? -14.437 6.070 46.849 1.00 43.31 113 PRO A O 1
ATOM 869 N N . PRO A 1 114 ? -15.720 7.111 48.382 1.00 42.09 114 PRO A N 1
ATOM 870 C CA . PRO A 1 114 ? -16.984 6.754 47.762 1.00 42.09 114 PRO A CA 1
ATOM 871 C C . PRO A 1 114 ? -16.877 7.055 46.285 1.00 42.09 114 PRO A C 1
ATOM 873 O O . PRO A 1 114 ? -16.475 8.162 45.943 1.00 42.09 114 PRO A O 1
ATOM 876 N N . ALA A 1 115 ? -17.134 6.070 45.432 1.00 44.41 115 ALA A N 1
ATOM 877 C CA . ALA A 1 115 ? -17.045 6.289 44.004 1.00 44.41 115 ALA A CA 1
ATOM 878 C C . ALA A 1 115 ? -17.971 7.456 43.639 1.00 44.41 115 ALA A C 1
ATOM 880 O O . ALA A 1 115 ? -19.160 7.439 43.954 1.00 44.41 115 ALA A O 1
ATOM 881 N N . ARG A 1 116 ? -17.372 8.483 43.049 1.00 51.59 116 ARG A N 1
ATOM 882 C CA . ARG A 1 116 ? -17.987 9.781 42.805 1.00 51.59 116 ARG A CA 1
ATOM 883 C C . ARG A 1 116 ? -18.533 9.807 41.375 1.00 51.59 116 ARG A C 1
ATOM 885 O O . ARG A 1 116 ? -17.891 9.263 40.472 1.00 51.59 116 ARG A O 1
ATOM 892 N N . GLU A 1 117 ? -19.785 10.214 41.242 1.00 51.12 117 GLU A N 1
ATOM 893 C CA . GLU A 1 117 ? -20.712 10.008 40.133 1.00 51.12 117 GLU A CA 1
ATOM 894 C C . GLU A 1 117 ? -20.652 11.146 39.101 1.00 51.12 117 GLU A C 1
ATOM 896 O O . GLU A 1 117 ? -20.729 12.318 39.440 1.00 51.12 117 GLU A O 1
ATOM 901 N N . PHE A 1 118 ? -20.748 10.820 37.806 1.00 56.72 118 PHE A N 1
ATOM 902 C CA . PHE A 1 118 ? -21.189 11.829 36.840 1.00 56.72 118 PHE A CA 1
ATOM 903 C C . PHE A 1 118 ? -22.688 12.110 37.044 1.00 56.72 118 PHE A C 1
ATOM 905 O O . PHE A 1 118 ? -23.536 11.232 36.828 1.00 56.72 118 PHE A O 1
ATOM 912 N N . HIS A 1 119 ? -23.037 13.330 37.459 1.00 68.81 119 HIS A N 1
ATOM 913 C CA . HIS A 1 119 ? -24.411 13.730 37.787 1.00 68.81 119 HIS A CA 1
ATOM 914 C C . HIS A 1 119 ? -25.363 13.727 36.603 1.00 68.81 119 HIS A C 1
ATOM 916 O O . HIS A 1 119 ? -25.628 14.750 35.981 1.00 68.81 119 HIS A O 1
ATOM 922 N N . ILE A 1 120 ? -25.973 12.573 36.353 1.00 76.12 120 ILE A N 1
ATOM 923 C CA . ILE A 1 120 ? -27.075 12.453 35.404 1.00 76.12 120 ILE A CA 1
ATOM 924 C C . ILE A 1 120 ? -28.400 12.536 36.152 1.00 76.12 120 ILE A C 1
ATOM 926 O O . ILE A 1 120 ? -28.686 11.716 37.032 1.00 76.12 120 ILE A O 1
ATOM 930 N N . SER A 1 121 ? -29.230 13.496 35.755 1.00 85.56 121 SER A N 1
ATOM 931 C CA . SER A 1 121 ? -30.546 13.740 36.333 1.00 85.56 121 SER A CA 1
ATOM 932 C C . SER A 1 121 ? -31.440 12.503 36.236 1.00 85.56 121 SER A C 1
ATOM 934 O O . SER A 1 121 ? -31.410 11.752 35.255 1.00 85.56 121 SER A O 1
ATOM 936 N N . ARG A 1 122 ? -32.309 12.307 37.233 1.00 84.62 122 ARG A N 1
ATOM 937 C CA . ARG A 1 122 ? -33.352 11.268 37.207 1.00 84.62 122 ARG A CA 1
ATOM 938 C C . ARG A 1 122 ? -34.163 11.327 35.909 1.00 84.62 122 ARG A C 1
ATOM 940 O O . ARG A 1 122 ? -34.408 10.298 35.290 1.00 84.62 122 ARG A O 1
ATOM 947 N N . ALA A 1 123 ? -34.518 12.537 35.473 1.00 85.25 123 ALA A N 1
ATOM 948 C CA . ALA A 1 123 ? -35.280 12.764 34.250 1.00 85.25 123 ALA A CA 1
ATOM 949 C C . ALA A 1 123 ? -34.544 12.260 32.998 1.00 85.25 123 ALA A C 1
ATOM 951 O O . ALA A 1 123 ? -35.154 11.603 32.154 1.00 85.25 123 ALA A O 1
ATOM 952 N N . ALA A 1 124 ? -33.237 12.517 32.888 1.00 82.75 124 ALA A N 1
ATOM 953 C CA . ALA A 1 124 ? -32.424 11.974 31.807 1.00 82.75 124 ALA A CA 1
ATOM 954 C C . ALA A 1 124 ? -32.345 10.445 31.887 1.00 82.75 124 ALA A C 1
ATOM 956 O O . ALA A 1 124 ? -32.539 9.780 30.864 1.00 82.75 124 ALA A O 1
ATOM 957 N N . ARG A 1 125 ? -32.124 9.883 33.090 1.00 80.12 125 ARG A N 1
ATOM 958 C CA . ARG A 1 125 ? -32.080 8.424 33.321 1.00 80.12 125 ARG A CA 1
ATOM 959 C C . ARG A 1 125 ? -33.347 7.731 32.823 1.00 80.12 125 ARG A C 1
ATOM 961 O O . ARG A 1 125 ? -33.261 6.775 32.050 1.00 80.12 125 ARG A O 1
ATOM 968 N N . ASP A 1 126 ? -34.506 8.279 33.170 1.00 82.19 126 ASP A N 1
ATOM 969 C CA . ASP A 1 126 ? -35.813 7.752 32.773 1.00 82.19 126 ASP A CA 1
ATOM 970 C C . ASP A 1 126 ? -36.085 7.928 31.266 1.00 82.19 126 ASP A C 1
ATOM 972 O O . ASP A 1 126 ? -36.640 7.034 30.619 1.00 82.19 126 ASP A O 1
ATOM 976 N N . ARG A 1 127 ? -35.669 9.065 30.686 1.00 82.19 127 ARG A N 1
ATOM 977 C CA . ARG A 1 127 ? -35.880 9.403 29.268 1.00 82.19 127 ARG A CA 1
ATOM 978 C C . ARG A 1 127 ? -35.065 8.528 28.317 1.00 82.19 127 ARG A C 1
ATOM 980 O O . ARG A 1 127 ? -35.606 8.064 27.311 1.00 82.19 127 ARG A O 1
ATOM 987 N N . TYR A 1 128 ? -33.782 8.329 28.618 1.00 78.81 128 TYR A N 1
ATOM 988 C CA . TYR A 1 128 ? -32.826 7.652 27.732 1.00 78.81 128 TYR A CA 1
ATOM 989 C C . TYR A 1 128 ? -32.575 6.183 28.095 1.00 78.81 128 TYR A C 1
ATOM 991 O O . TYR A 1 128 ? -31.990 5.449 27.297 1.00 78.81 128 TYR A O 1
ATOM 999 N N . ARG A 1 129 ? -33.062 5.727 29.261 1.00 72.75 129 ARG A N 1
ATOM 1000 C CA . ARG A 1 129 ? -33.014 4.327 29.724 1.00 72.75 129 ARG A CA 1
ATOM 1001 C C . ARG A 1 129 ? -31.628 3.694 29.594 1.00 72.75 129 ARG A C 1
ATOM 1003 O O . ARG A 1 129 ? -31.485 2.653 28.963 1.00 72.75 129 ARG A O 1
ATOM 1010 N N . PHE A 1 130 ? -30.607 4.339 30.140 1.00 66.19 130 PHE A N 1
ATOM 1011 C CA . PHE A 1 130 ? -29.198 3.939 30.057 1.00 66.19 130 PHE A CA 1
ATOM 1012 C C . PHE A 1 130 ? -28.963 2.434 30.339 1.00 66.19 130 PHE A C 1
ATOM 1014 O O . PHE A 1 130 ? -29.592 1.881 31.247 1.00 66.19 130 PHE A O 1
ATOM 1021 N N . PRO A 1 131 ? -28.068 1.747 29.599 1.00 53.78 131 PRO A N 1
ATOM 1022 C CA . PRO A 1 131 ? -27.668 0.380 29.933 1.00 53.78 131 PRO A CA 1
ATOM 1023 C C . PRO A 1 131 ? -27.027 0.342 31.322 1.00 53.78 131 PRO A C 1
ATOM 1025 O O . PRO A 1 131 ? -26.150 1.149 31.596 1.00 53.78 131 PRO A O 1
ATOM 1028 N N . LEU A 1 132 ? -27.401 -0.604 32.190 1.00 48.22 132 LEU A N 1
ATOM 1029 C CA . LEU A 1 132 ? -26.819 -0.700 33.540 1.00 48.22 132 LEU A CA 1
ATOM 1030 C C . LEU A 1 132 ? -25.305 -1.010 33.531 1.00 48.22 132 LEU A C 1
ATOM 1032 O O . LEU A 1 132 ? -24.659 -0.840 34.554 1.00 48.22 132 LEU A O 1
ATOM 1036 N N . SER A 1 133 ? -24.754 -1.444 32.392 1.00 40.97 133 SER A N 1
ATOM 1037 C CA . SER A 1 133 ? -23.345 -1.806 32.183 1.00 40.97 133 SER A CA 1
ATOM 1038 C C . SER A 1 133 ? -22.393 -0.620 32.093 1.00 40.97 133 SER A C 1
ATOM 1040 O O . SER A 1 133 ? -21.205 -0.790 32.330 1.00 40.97 133 SER A O 1
ATOM 1042 N N . ILE A 1 134 ? -22.897 0.575 31.776 1.00 47.31 134 ILE A N 1
ATOM 1043 C CA . ILE A 1 134 ? -22.069 1.782 31.851 1.00 47.31 134 ILE A CA 1
ATOM 1044 C C . ILE A 1 134 ? -21.858 2.200 33.300 1.00 47.31 134 ILE A C 1
ATOM 1046 O O . ILE A 1 134 ? -20.998 3.024 33.550 1.00 47.31 134 ILE A O 1
ATOM 1050 N N . TYR A 1 135 ? -22.651 1.656 34.231 1.00 47.31 135 TYR A N 1
ATOM 1051 C CA . TYR A 1 135 ? -22.621 2.010 35.636 1.00 47.31 135 TYR A CA 1
ATOM 1052 C C . TYR A 1 135 ? -21.604 1.148 36.394 1.00 47.31 135 TYR A C 1
ATOM 1054 O O . TYR A 1 135 ? -21.691 -0.080 36.359 1.00 47.31 135 TYR A O 1
ATOM 1062 N N . SER A 1 136 ? -20.685 1.767 37.137 1.00 49.94 136 SER A N 1
ATOM 1063 C CA . SER A 1 136 ? -19.903 1.072 38.168 1.00 49.94 136 SER A CA 1
ATOM 1064 C C . SER A 1 136 ? -20.831 0.423 39.212 1.00 49.94 136 SER A C 1
ATOM 1066 O O . SER A 1 136 ? -22.014 0.765 39.312 1.00 49.94 136 SER A O 1
ATOM 1068 N N . LEU A 1 137 ? -20.298 -0.480 40.047 1.00 33.97 137 LEU A N 1
ATOM 1069 C CA . LEU A 1 137 ? -21.041 -1.135 41.144 1.00 33.97 137 LEU A CA 1
ATOM 1070 C C . LEU A 1 137 ? -21.676 -0.141 42.143 1.00 33.97 137 LEU A C 1
ATOM 1072 O O . LEU A 1 137 ? -22.628 -0.482 42.844 1.00 33.97 137 LEU A O 1
ATOM 1076 N N . SER A 1 138 ? -21.189 1.095 42.150 1.00 36.97 138 SER A N 1
ATOM 1077 C CA . SER A 1 138 ? -21.643 2.248 42.926 1.00 36.97 138 SER A CA 1
ATOM 1078 C C . SER A 1 138 ? -22.601 3.177 42.167 1.00 36.97 138 SER A C 1
ATOM 1080 O O . SER A 1 138 ? -23.343 3.909 42.817 1.00 36.97 138 SER A O 1
ATOM 1082 N N . GLY A 1 139 ? -22.676 3.101 40.828 1.00 38.88 139 GLY A N 1
ATOM 1083 C CA . GLY A 1 139 ? -23.598 3.921 40.034 1.00 38.88 139 GLY A CA 1
ATOM 1084 C C . GLY A 1 139 ? -23.015 4.913 39.041 1.00 38.88 139 GLY A C 1
ATOM 1085 O O . GLY A 1 139 ? -23.760 5.797 38.620 1.00 38.88 139 GLY A O 1
ATOM 1086 N N . ASN A 1 140 ? -21.756 4.775 38.623 1.00 47.34 140 ASN A N 1
ATOM 1087 C CA . ASN A 1 140 ? -21.081 5.785 37.794 1.00 47.34 140 ASN A CA 1
ATOM 1088 C C . ASN A 1 140 ? -21.076 5.427 36.317 1.00 47.34 140 ASN A C 1
ATOM 1090 O O . ASN A 1 140 ? -20.623 4.338 35.996 1.00 47.34 140 ASN A O 1
ATOM 1094 N N . VAL A 1 141 ? -21.453 6.348 35.424 1.00 44.50 141 VAL A N 1
ATOM 1095 C CA . VAL A 1 141 ? -21.305 6.142 33.975 1.00 44.50 141 VAL A CA 1
ATOM 1096 C C . VAL A 1 141 ? -19.833 6.233 33.557 1.00 44.50 141 VAL A C 1
ATOM 1098 O O . VAL A 1 141 ? -19.311 7.323 33.360 1.00 44.50 141 VAL A O 1
ATOM 1101 N N . ILE A 1 142 ? -19.160 5.096 33.401 1.00 52.03 142 ILE A N 1
ATOM 1102 C CA . ILE A 1 142 ? -17.808 5.015 32.846 1.00 52.03 142 ILE A CA 1
ATOM 1103 C C . ILE A 1 142 ? -17.938 4.938 31.325 1.00 52.03 142 ILE A C 1
ATOM 1105 O O . ILE A 1 142 ? -18.147 3.867 30.755 1.00 52.03 142 ILE A O 1
ATOM 1109 N N . PHE A 1 143 ? -17.765 6.065 30.635 1.00 54.34 143 PHE A N 1
ATOM 1110 C CA . PHE A 1 143 ? -17.684 6.064 29.170 1.00 54.34 143 PHE A CA 1
ATOM 1111 C C . PHE A 1 143 ? -16.325 5.565 28.648 1.00 54.34 143 PHE A C 1
ATOM 1113 O O . PHE A 1 143 ? -16.011 5.786 27.486 1.00 54.34 143 PHE A O 1
ATOM 1120 N N . ALA A 1 144 ? -15.504 4.881 29.458 1.00 52.19 144 ALA A N 1
ATOM 1121 C CA . ALA A 1 144 ? -14.297 4.204 28.965 1.00 52.19 144 ALA A CA 1
ATOM 1122 C C . ALA A 1 144 ? -14.614 3.172 27.871 1.00 52.19 144 ALA A C 1
ATOM 1124 O O . ALA A 1 144 ? -13.772 2.919 27.015 1.00 52.19 144 ALA A O 1
ATOM 1125 N N . ASP A 1 145 ? -15.822 2.604 27.901 1.00 64.12 145 ASP A N 1
ATOM 1126 C CA . ASP A 1 145 ? -16.339 1.751 26.841 1.00 64.12 145 ASP A CA 1
ATOM 1127 C C . ASP A 1 145 ? -16.914 2.611 25.703 1.00 64.12 145 ASP A C 1
ATOM 1129 O O . ASP A 1 145 ? -17.987 3.215 25.811 1.00 64.12 145 ASP A O 1
ATOM 1133 N N . PHE A 1 146 ? -16.182 2.663 24.592 1.00 74.75 146 PHE A N 1
ATOM 1134 C CA . PHE A 1 146 ? -16.563 3.422 23.403 1.00 74.75 146 PHE A CA 1
ATOM 1135 C C . PHE A 1 146 ? -17.822 2.857 22.743 1.00 74.75 146 PHE A C 1
ATOM 1137 O O . PHE A 1 146 ? -18.646 3.627 22.246 1.00 74.75 146 PHE A O 1
ATOM 1144 N N . HIS A 1 147 ? -18.035 1.538 22.793 1.00 72.94 147 HIS A N 1
ATOM 1145 C CA . HIS A 1 147 ? -19.266 0.936 22.294 1.00 72.94 147 HIS A CA 1
ATOM 1146 C C . HIS A 1 147 ? -20.464 1.413 23.118 1.00 72.94 147 HIS A C 1
ATOM 1148 O O . HIS A 1 147 ? -21.503 1.788 22.566 1.00 72.94 147 HIS A O 1
ATOM 1154 N N . ALA A 1 148 ? -20.304 1.494 24.437 1.00 71.69 148 ALA A N 1
ATOM 1155 C CA . ALA A 1 148 ? -21.354 2.010 25.296 1.00 71.69 148 ALA A CA 1
ATOM 1156 C C . ALA A 1 148 ? -21.6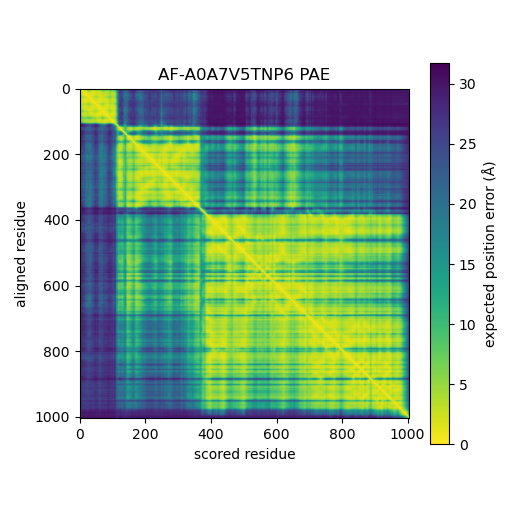10 3.517 25.101 1.00 71.69 148 ALA A C 1
ATOM 1158 O O . ALA A 1 148 ? -22.769 3.944 25.118 1.00 71.69 148 ALA A O 1
ATOM 1159 N N . ALA A 1 149 ? -20.565 4.311 24.839 1.00 77.81 149 ALA A N 1
ATOM 1160 C CA . ALA A 1 149 ? -20.707 5.713 24.442 1.00 77.81 149 ALA A CA 1
ATOM 1161 C C . ALA A 1 149 ? -21.485 5.857 23.118 1.00 77.81 149 ALA A C 1
ATOM 1163 O O . ALA A 1 149 ? -22.396 6.684 23.032 1.00 77.81 149 ALA A O 1
ATOM 1164 N N . ARG A 1 150 ? -21.213 5.002 22.118 1.00 80.62 150 ARG A N 1
ATOM 1165 C CA . ARG A 1 150 ? -21.955 4.962 20.841 1.00 80.62 150 ARG A CA 1
ATOM 1166 C C . ARG A 1 150 ? -23.419 4.560 21.028 1.00 80.62 150 ARG A C 1
ATOM 1168 O O . ARG A 1 150 ? -24.301 5.227 20.489 1.00 80.62 150 ARG A O 1
ATOM 1175 N N . LEU A 1 151 ? -23.701 3.528 21.829 1.00 76.88 151 LEU A N 1
ATOM 1176 C CA . LEU A 1 151 ? -25.073 3.124 22.175 1.00 76.88 151 LEU A CA 1
ATOM 1177 C C . LEU A 1 151 ? -25.842 4.254 22.868 1.00 76.88 151 LEU A C 1
ATOM 1179 O O . LEU A 1 151 ? -27.030 4.460 22.610 1.00 76.88 151 LEU A O 1
ATOM 1183 N N . PHE A 1 152 ? -25.178 4.993 23.757 1.00 77.88 152 PHE A N 1
ATOM 1184 C CA . PHE A 1 152 ? -25.800 6.117 24.440 1.00 77.88 152 PHE A CA 1
ATOM 1185 C C . PHE A 1 152 ? -26.084 7.286 23.490 1.00 77.88 152 PHE A C 1
ATOM 1187 O O . PHE A 1 152 ? -27.216 7.775 23.455 1.00 77.88 152 PHE A O 1
ATOM 1194 N N . ALA A 1 153 ? -25.105 7.677 22.669 1.00 82.94 153 ALA A N 1
ATOM 1195 C CA . ALA A 1 153 ? -25.278 8.711 21.652 1.00 82.94 153 ALA A CA 1
ATOM 1196 C C . ALA A 1 153 ? -26.429 8.368 20.689 1.00 82.94 153 ALA A C 1
ATOM 1198 O O . ALA A 1 153 ? -27.284 9.215 20.425 1.00 82.94 153 ALA A O 1
ATOM 1199 N N . GLN A 1 154 ? -26.531 7.106 20.248 1.00 81.19 154 GLN A N 1
ATOM 1200 C CA . GLN A 1 154 ? -27.649 6.629 19.429 1.00 81.19 154 GLN A CA 1
ATOM 1201 C C . GLN A 1 154 ? -29.000 6.848 20.123 1.00 81.19 154 GLN A C 1
ATOM 1203 O O . GLN A 1 154 ? -29.892 7.460 19.538 1.00 81.19 154 GLN A O 1
ATOM 1208 N N . ARG A 1 155 ? -29.158 6.416 21.381 1.00 81.94 155 ARG A N 1
ATOM 1209 C CA . ARG A 1 155 ? -30.421 6.582 22.128 1.00 81.94 155 ARG A CA 1
ATOM 1210 C C . ARG A 1 155 ? -30.799 8.045 22.344 1.00 81.94 155 ARG A C 1
ATOM 1212 O O . ARG A 1 155 ? -31.986 8.377 22.331 1.00 81.94 155 ARG A O 1
ATOM 1219 N N . MET A 1 156 ? -29.817 8.925 22.548 1.00 83.12 156 MET A N 1
ATOM 1220 C CA . MET A 1 156 ? -30.067 10.368 22.603 1.00 83.12 156 MET A CA 1
ATOM 1221 C C . MET A 1 156 ? -30.583 10.880 21.258 1.00 83.12 156 MET A C 1
ATOM 1223 O O . MET A 1 156 ? -31.612 11.557 21.205 1.00 83.12 156 MET A O 1
ATOM 1227 N N . ASN A 1 157 ? -29.916 10.496 20.172 1.00 83.62 157 ASN A N 1
ATOM 1228 C CA . ASN A 1 157 ? -30.265 10.892 18.815 1.00 83.62 157 ASN A CA 1
ATOM 1229 C C . ASN A 1 157 ? -31.654 10.381 18.392 1.00 83.62 157 ASN A C 1
ATOM 1231 O O . ASN A 1 157 ? -32.439 11.156 17.853 1.00 83.62 157 ASN A O 1
ATOM 1235 N N . GLU A 1 158 ? -32.043 9.154 18.744 1.00 80.62 158 GLU A N 1
ATOM 1236 C CA . GLU A 1 158 ? -33.396 8.621 18.494 1.00 80.62 158 GLU A CA 1
ATOM 1237 C C . GLU A 1 158 ? -34.515 9.491 19.091 1.00 80.62 158 GLU A C 1
ATOM 1239 O O . GLU A 1 158 ? -35.614 9.565 18.544 1.00 80.62 158 GLU A O 1
ATOM 1244 N N . LYS A 1 159 ? -34.262 10.160 20.224 1.00 81.06 159 LYS A N 1
ATOM 1245 C CA . LYS A 1 159 ? -35.233 11.070 20.857 1.00 81.06 159 LYS A CA 1
ATOM 1246 C C . LYS A 1 159 ? -35.090 12.523 20.410 1.00 81.06 159 LYS A C 1
ATOM 1248 O O . LYS A 1 159 ? -36.005 13.307 20.668 1.00 81.06 159 LYS A O 1
ATOM 1253 N N . ARG A 1 160 ? -33.947 12.900 19.829 1.00 80.94 160 ARG A N 1
ATOM 1254 C CA . ARG A 1 160 ? -33.644 14.263 19.359 1.00 80.94 160 ARG A CA 1
ATOM 1255 C C . ARG A 1 160 ? -33.969 14.476 17.876 1.00 80.94 160 ARG A C 1
ATOM 1257 O O . ARG A 1 160 ? -34.076 15.629 17.473 1.00 80.94 160 ARG A O 1
ATOM 1264 N N . ASP A 1 161 ? -34.183 13.397 17.119 1.00 70.06 161 ASP A N 1
ATOM 1265 C CA . ASP A 1 161 ? -34.526 13.403 15.688 1.00 70.06 161 ASP A CA 1
ATOM 1266 C C . ASP A 1 161 ? -33.537 14.240 14.842 1.00 70.06 161 ASP A C 1
ATOM 1268 O O . ASP A 1 161 ? -33.898 15.276 14.269 1.00 70.06 161 ASP A O 1
ATOM 1272 N N . PRO A 1 162 ? -32.256 13.823 14.765 1.00 61.97 162 PRO A N 1
ATOM 1273 C CA . PRO A 1 162 ? -31.221 14.565 14.048 1.00 61.97 162 PRO A CA 1
ATOM 1274 C C . PRO A 1 162 ? -31.482 14.654 12.540 1.00 61.97 162 PRO A C 1
ATOM 1276 O O . PRO A 1 162 ? -30.931 15.532 11.887 1.00 61.97 162 PRO A O 1
ATOM 1279 N N . ALA A 1 163 ? -32.350 13.801 11.980 1.00 61.41 163 ALA A N 1
ATOM 1280 C CA . ALA A 1 163 ? -32.760 13.890 10.579 1.00 61.41 163 ALA A CA 1
ATOM 1281 C C . ALA A 1 163 ? -33.509 15.201 10.277 1.00 61.41 163 ALA A C 1
ATOM 1283 O O . ALA A 1 163 ? -33.458 15.699 9.153 1.00 61.41 163 ALA A O 1
ATOM 1284 N N . ARG A 1 164 ? -34.189 15.776 11.278 1.00 63.19 164 ARG A N 1
ATOM 1285 C CA . ARG A 1 164 ? -34.853 17.085 11.180 1.00 63.19 164 ARG A CA 1
ATOM 1286 C C . ARG A 1 164 ? -34.056 18.221 11.817 1.00 63.19 164 ARG A C 1
ATOM 1288 O O . ARG A 1 164 ? -34.224 19.360 11.390 1.00 63.19 164 ARG A O 1
ATOM 1295 N N . PHE A 1 165 ? -33.210 17.916 12.801 1.00 70.62 165 PHE A N 1
ATOM 1296 C CA . PHE A 1 165 ? -32.400 18.891 13.543 1.00 70.62 165 PHE A CA 1
ATOM 1297 C C . PHE A 1 165 ? -30.933 18.433 13.656 1.00 70.62 165 PHE A C 1
ATOM 1299 O O . PHE A 1 165 ? -30.504 18.005 14.735 1.00 70.62 165 PHE A O 1
ATOM 1306 N N . PRO A 1 166 ? -30.151 18.481 12.559 1.00 66.38 166 PRO A N 1
ATOM 1307 C CA . PRO A 1 166 ? -28.776 17.973 12.529 1.00 66.38 166 PRO A CA 1
ATOM 1308 C C . PRO A 1 166 ? -27.860 18.644 13.557 1.00 66.38 166 PRO A C 1
ATOM 1310 O O . PRO A 1 166 ? -26.947 18.017 14.084 1.00 66.38 166 PRO A O 1
ATOM 1313 N N . GLU A 1 167 ? -28.130 19.905 13.894 1.00 66.81 167 GLU A N 1
ATOM 1314 C CA . GLU A 1 167 ? -27.400 20.686 14.893 1.00 66.81 167 GLU A CA 1
ATOM 1315 C C . GLU A 1 167 ? -27.562 20.169 16.331 1.00 66.81 167 GLU A C 1
ATOM 1317 O O . GLU A 1 167 ? -26.843 20.603 17.227 1.00 66.81 167 GLU A O 1
ATOM 1322 N N . ARG A 1 168 ? -28.514 19.258 16.569 1.00 73.06 168 ARG A N 1
ATOM 1323 C CA . ARG A 1 168 ? -28.770 18.639 17.879 1.00 73.06 168 ARG A CA 1
ATOM 1324 C C . ARG A 1 168 ? -28.174 17.241 18.017 1.00 73.06 168 ARG A C 1
ATOM 1326 O O . ARG A 1 168 ? -28.337 16.635 19.084 1.00 73.06 168 ARG A O 1
ATOM 1333 N N . ALA A 1 169 ? -27.545 16.733 16.955 1.00 78.62 169 ALA A N 1
ATOM 1334 C CA . ALA A 1 169 ? -26.924 15.419 16.933 1.00 78.62 169 ALA A CA 1
ATOM 1335 C C . ALA A 1 169 ? -25.779 15.348 17.949 1.00 78.62 169 ALA A C 1
ATOM 1337 O O . ALA A 1 169 ? -24.967 16.261 18.057 1.00 78.62 169 ALA A O 1
ATOM 1338 N N . VAL A 1 170 ? -25.739 14.246 18.686 1.00 82.56 170 VAL A N 1
ATOM 1339 C CA . VAL A 1 170 ? -24.717 13.940 19.684 1.00 82.56 170 VAL A CA 1
ATOM 1340 C C . VAL A 1 170 ? -23.757 12.912 19.110 1.00 82.56 170 VAL A C 1
ATOM 1342 O O . VAL A 1 170 ? -24.210 11.900 18.565 1.00 82.56 170 VAL A O 1
ATOM 1345 N N . ARG A 1 171 ? -22.452 13.142 19.266 1.00 84.94 171 ARG A N 1
ATOM 1346 C CA . ARG A 1 171 ? -21.415 12.187 18.863 1.00 84.94 171 ARG A CA 1
ATOM 1347 C C . ARG A 1 171 ? -20.887 11.382 20.051 1.00 84.94 171 ARG A C 1
ATOM 1349 O O . ARG A 1 171 ? -20.961 11.824 21.199 1.00 84.94 171 ARG A O 1
ATOM 1356 N N . ALA A 1 172 ? -20.370 10.182 19.794 1.00 83.38 172 ALA A N 1
ATOM 1357 C CA . ALA A 1 172 ? -19.907 9.291 20.855 1.00 83.38 172 ALA A CA 1
ATOM 1358 C C . ALA A 1 172 ? -18.595 9.784 21.479 1.00 83.38 172 ALA A C 1
ATOM 1360 O O . ALA A 1 172 ? -18.416 9.657 22.691 1.00 83.38 172 ALA A O 1
ATOM 1361 N N . GLY A 1 173 ? -17.716 10.399 20.680 1.00 83.69 173 GLY A N 1
ATOM 1362 C CA . GLY A 1 173 ? -16.486 11.032 21.154 1.00 83.69 173 GLY A CA 1
ATOM 1363 C C . GLY A 1 173 ? -16.753 12.174 22.133 1.00 83.69 173 GLY A C 1
ATOM 1364 O O . GLY A 1 173 ? -16.089 12.270 23.162 1.00 83.69 173 GLY A O 1
ATOM 1365 N N . GLU A 1 174 ? -17.783 12.988 21.885 1.00 86.00 174 GLU A N 1
ATOM 1366 C CA . GLU A 1 174 ? -18.184 14.082 22.783 1.00 86.00 174 GLU A CA 1
ATOM 1367 C C . GLU A 1 174 ? -18.719 13.560 24.124 1.00 86.00 174 GLU A C 1
ATOM 1369 O O . GLU A 1 174 ? -18.345 14.056 25.186 1.00 86.00 174 GLU A O 1
ATOM 1374 N N . VAL A 1 175 ? -19.555 12.518 24.084 1.00 84.88 175 VAL A N 1
ATOM 1375 C CA . VAL A 1 175 ? -20.061 11.829 25.282 1.00 84.88 175 VAL A CA 1
ATOM 1376 C C . VAL A 1 175 ? -18.910 11.244 26.104 1.00 84.88 175 VAL A C 1
ATOM 1378 O O . VAL A 1 175 ? -18.859 11.420 27.323 1.00 84.88 175 VAL A O 1
ATOM 1381 N N . ASN A 1 176 ? -17.982 10.552 25.439 1.00 86.00 176 ASN A N 1
ATOM 1382 C CA . ASN A 1 176 ? -16.812 9.962 26.075 1.00 86.00 176 ASN A CA 1
ATOM 1383 C C . ASN A 1 176 ? -15.921 11.030 26.724 1.00 86.00 176 ASN A C 1
ATOM 1385 O O . ASN A 1 176 ? -15.517 10.865 27.875 1.00 86.00 176 ASN A O 1
ATOM 1389 N N . ALA A 1 177 ? -15.670 12.139 26.027 1.00 87.38 177 ALA A N 1
ATOM 1390 C CA . ALA A 1 177 ? -14.872 13.243 26.545 1.00 87.38 177 ALA A CA 1
ATOM 1391 C C . ALA A 1 177 ? -15.506 13.907 27.766 1.00 87.38 177 ALA A C 1
ATOM 1393 O O . ALA A 1 177 ? -14.811 14.195 28.735 1.00 87.38 177 ALA A O 1
ATOM 1394 N N . LEU A 1 178 ? -16.822 14.112 27.742 1.00 87.38 178 LEU A N 1
ATOM 1395 C CA . LEU A 1 178 ? -17.574 14.693 28.849 1.00 87.38 178 LEU A CA 1
ATOM 1396 C C . LEU A 1 178 ? -17.456 13.847 30.127 1.00 87.38 178 LEU A C 1
ATOM 1398 O O . LEU A 1 178 ? -17.136 14.396 31.180 1.00 87.38 178 LEU A O 1
ATOM 1402 N N . GLY A 1 179 ? -17.615 12.523 30.028 1.00 82.00 179 GLY A N 1
ATOM 1403 C CA . GLY A 1 179 ? -17.389 11.631 31.172 1.00 82.00 179 GLY A CA 1
ATOM 1404 C C . GLY A 1 179 ? -15.929 11.565 31.615 1.00 82.00 179 GLY A C 1
ATOM 1405 O O . GLY A 1 179 ? -15.648 11.550 32.808 1.00 82.00 179 GLY A O 1
ATOM 1406 N N . LEU A 1 180 ? -14.980 11.570 30.673 1.00 83.06 180 LEU A N 1
ATOM 1407 C CA . LEU A 1 180 ? -13.560 11.523 31.014 1.00 83.06 180 LEU A CA 1
ATOM 1408 C C . LEU A 1 180 ? -13.089 12.798 31.727 1.00 83.06 180 LEU A C 1
ATOM 1410 O O . LEU A 1 180 ? -12.299 12.706 32.665 1.00 83.06 180 LEU A O 1
ATOM 1414 N N . ILE A 1 181 ? -13.559 13.973 31.297 1.00 88.31 181 ILE A N 1
ATOM 1415 C CA . ILE A 1 181 ? -13.270 15.242 31.974 1.00 88.31 181 ILE A CA 1
ATOM 1416 C C . ILE A 1 181 ? -13.753 15.158 33.420 1.00 88.31 181 ILE A C 1
ATOM 1418 O O . ILE A 1 181 ? -12.974 15.437 34.324 1.00 88.31 181 ILE A O 1
ATOM 1422 N N . ASP A 1 182 ? -14.987 14.714 33.643 1.00 86.12 182 ASP A N 1
ATOM 1423 C CA . ASP A 1 182 ? -15.551 14.579 34.985 1.00 86.12 182 ASP A CA 1
ATOM 1424 C C . ASP A 1 182 ? -14.766 13.606 35.884 1.00 86.12 182 ASP A C 1
ATOM 1426 O O . ASP A 1 182 ? -14.372 13.967 36.995 1.00 86.12 182 ASP A O 1
ATOM 1430 N N . GLU A 1 183 ? -14.409 12.420 35.373 1.00 82.19 183 GLU A N 1
ATOM 1431 C CA . GLU A 1 183 ? -13.562 11.461 36.099 1.00 82.19 183 GLU A CA 1
ATOM 1432 C C . GLU A 1 183 ? -12.208 12.075 36.503 1.00 82.19 183 GLU A C 1
ATOM 1434 O O . GLU A 1 183 ? -11.696 11.828 37.601 1.00 82.19 183 GLU A O 1
ATOM 1439 N N . ILE A 1 184 ? -11.621 12.894 35.626 1.00 85.12 184 ILE A N 1
ATOM 1440 C CA . ILE A 1 184 ? -10.374 13.609 35.906 1.00 85.12 184 ILE A CA 1
ATOM 1441 C C . ILE A 1 184 ? -10.589 14.693 36.971 1.00 85.12 184 ILE A C 1
ATOM 1443 O O . ILE A 1 184 ? -9.730 14.851 37.840 1.00 85.12 184 ILE A O 1
ATOM 1447 N N . LEU A 1 185 ? -11.718 15.408 36.966 1.00 89.56 185 LEU A N 1
ATOM 1448 C CA . LEU A 1 185 ? -12.034 16.400 38.000 1.00 89.56 185 LEU A CA 1
ATOM 1449 C C . LEU A 1 185 ? -12.165 15.746 39.383 1.00 89.56 185 LEU A C 1
ATOM 1451 O O . LEU A 1 185 ? -11.561 16.235 40.340 1.00 89.56 185 LEU A O 1
ATOM 1455 N N . HIS A 1 186 ? -12.845 14.601 39.489 1.00 86.25 186 HIS A N 1
ATOM 1456 C CA . HIS A 1 186 ? -12.896 13.829 40.736 1.00 86.25 186 HIS A CA 1
ATOM 1457 C C . HIS A 1 186 ? -11.514 13.375 41.206 1.00 86.25 186 HIS A C 1
ATOM 1459 O O . HIS A 1 186 ? -11.194 13.483 42.395 1.00 86.25 186 HIS A O 1
ATOM 1465 N N . LEU A 1 187 ? -10.663 12.907 40.285 1.00 84.94 187 LEU A N 1
ATOM 1466 C CA . LEU A 1 187 ? -9.279 12.569 40.614 1.00 84.94 187 LEU A CA 1
ATOM 1467 C C . LEU A 1 187 ? -8.546 13.786 41.198 1.00 84.94 187 LEU A C 1
ATOM 1469 O O . LEU A 1 187 ? -7.872 13.655 42.216 1.00 84.94 187 LEU A O 1
ATOM 1473 N N . VAL A 1 188 ? -8.685 14.967 40.593 1.00 88.50 188 VAL A N 1
ATOM 1474 C CA . VAL A 1 188 ? -8.034 16.197 41.070 1.00 88.50 188 VAL A CA 1
ATOM 1475 C C . VAL A 1 188 ? -8.528 16.584 42.471 1.00 88.50 188 VAL A C 1
ATOM 1477 O O . VAL A 1 188 ? -7.706 16.918 43.327 1.00 88.50 188 VAL A O 1
ATOM 1480 N N . VAL A 1 189 ? -9.832 16.467 42.759 1.00 89.44 189 VAL A N 1
ATOM 1481 C CA . VAL A 1 189 ? -10.387 16.703 44.109 1.00 89.44 189 VAL A CA 1
ATOM 1482 C C . VAL A 1 189 ? -9.852 15.692 45.130 1.00 89.44 189 VAL A C 1
ATOM 1484 O O . VAL A 1 189 ? -9.559 16.054 46.274 1.00 89.44 189 VAL A O 1
ATOM 1487 N N . ALA A 1 190 ? -9.708 14.423 44.744 1.00 85.50 190 ALA A N 1
ATOM 1488 C CA . ALA A 1 190 ? -9.124 13.394 45.599 1.00 85.50 190 ALA A CA 1
ATOM 1489 C C . ALA A 1 190 ? -7.640 13.674 45.896 1.00 85.50 190 ALA A C 1
ATOM 1491 O O . ALA A 1 190 ? -7.249 13.695 47.064 1.00 85.50 190 ALA A O 1
ATOM 1492 N N . LEU A 1 191 ? -6.840 13.986 44.869 1.00 84.81 191 LEU A N 1
ATOM 1493 C CA . LEU A 1 191 ? -5.421 14.326 45.017 1.00 84.81 191 LEU A CA 1
ATOM 1494 C C . LEU A 1 191 ? -5.221 15.576 45.883 1.00 84.81 191 LEU A C 1
ATOM 1496 O O . LEU A 1 191 ? -4.285 15.624 46.678 1.00 84.81 191 LEU A O 1
ATOM 1500 N N . TYR A 1 192 ? -6.110 16.569 45.788 1.00 90.62 192 TYR A N 1
ATOM 1501 C CA . TYR A 1 192 ? -6.074 17.741 46.664 1.00 90.62 192 TYR A CA 1
ATOM 1502 C C . TYR A 1 192 ? -6.248 17.369 48.142 1.00 90.62 192 TYR A C 1
ATOM 1504 O O . TYR A 1 192 ? -5.476 17.804 49.004 1.00 90.62 192 TYR A O 1
ATOM 1512 N N . GLN A 1 193 ? -7.259 16.547 48.441 1.00 87.56 193 GLN A N 1
ATOM 1513 C CA . GLN A 1 193 ? -7.529 16.094 49.806 1.00 87.56 193 GLN A CA 1
ATOM 1514 C C . GLN A 1 193 ? -6.391 15.231 50.356 1.00 87.56 193 GLN A C 1
ATOM 1516 O O . GLN A 1 193 ? -6.075 15.324 51.538 1.00 87.56 193 GLN A O 1
ATOM 1521 N N . GLU A 1 194 ? -5.745 14.437 49.506 1.00 84.81 194 GLU A N 1
ATOM 1522 C CA . GLU A 1 194 ? -4.612 13.598 49.888 1.00 84.81 194 GLU A CA 1
ATOM 1523 C C . GLU A 1 194 ? -3.329 14.412 50.124 1.00 84.81 194 GLU A C 1
ATOM 1525 O O . GLU A 1 194 ? -2.667 14.252 51.148 1.00 84.81 194 GLU A O 1
ATOM 1530 N N . GLN A 1 195 ? -2.975 15.306 49.197 1.00 85.88 195 GLN A N 1
ATOM 1531 C CA . GLN A 1 195 ? -1.653 15.943 49.162 1.00 85.88 195 GLN A CA 1
ATOM 1532 C C . GLN A 1 195 ? -1.586 17.286 49.891 1.00 85.88 195 GLN A C 1
ATOM 1534 O O . GLN A 1 195 ? -0.505 17.704 50.313 1.00 85.88 195 GLN A O 1
ATOM 1539 N N . ARG A 1 196 ? -2.708 18.008 49.995 1.00 89.62 196 ARG A N 1
ATOM 1540 C CA . ARG A 1 196 ? -2.736 19.375 50.539 1.00 89.62 196 ARG A CA 1
ATOM 1541 C C . ARG A 1 196 ? -3.560 19.484 51.815 1.00 89.62 196 ARG A C 1
ATOM 1543 O O . ARG A 1 196 ? -3.081 20.071 52.786 1.00 89.62 196 ARG A O 1
ATOM 1550 N N . ARG A 1 197 ? -4.791 18.957 51.826 1.00 88.31 197 ARG A N 1
ATOM 1551 C CA . ARG A 1 197 ? -5.724 19.160 52.947 1.00 88.31 197 ARG A CA 1
ATOM 1552 C C . ARG A 1 197 ? -6.659 17.962 53.188 1.00 88.31 197 ARG A C 1
ATOM 1554 O O . ARG A 1 197 ? -7.781 17.948 52.673 1.00 88.31 197 ARG A O 1
ATOM 1561 N N . PRO A 1 198 ? -6.257 17.004 54.045 1.00 86.56 198 PRO A N 1
ATOM 1562 C CA . PRO A 1 198 ? -7.134 15.916 54.470 1.00 86.56 198 PRO A CA 1
ATOM 1563 C C . PRO A 1 198 ? -8.394 16.462 55.150 1.00 86.56 198 PRO A C 1
ATOM 1565 O O . PRO A 1 198 ? -8.298 17.265 56.076 1.00 86.56 198 PRO A O 1
ATOM 1568 N N . GLY A 1 199 ? -9.574 16.049 54.680 1.00 85.81 199 GLY A N 1
ATOM 1569 C CA . GLY A 1 199 ? -10.863 16.502 55.219 1.00 85.81 199 GLY A CA 1
ATOM 1570 C C . GLY A 1 199 ? -11.382 17.836 54.668 1.00 85.81 199 GLY A C 1
ATOM 1571 O O . GLY A 1 199 ? -12.348 18.361 55.218 1.00 85.81 199 GLY A O 1
ATOM 1572 N N . ALA A 1 200 ? -10.810 18.377 53.583 1.00 89.81 200 ALA A N 1
ATOM 1573 C CA . ALA A 1 200 ? -11.232 19.661 53.004 1.00 89.81 200 ALA A CA 1
ATOM 1574 C C . ALA A 1 200 ? -12.748 19.762 52.735 1.00 89.81 200 ALA A C 1
ATOM 1576 O O . ALA A 1 200 ? -13.339 20.812 52.970 1.00 89.81 200 ALA A O 1
ATOM 1577 N N . LEU A 1 201 ? -13.398 18.680 52.291 1.00 90.00 201 LEU A N 1
ATOM 1578 C CA . LEU A 1 201 ? -14.850 18.665 52.062 1.00 90.00 201 LEU A CA 1
ATOM 1579 C C . LEU A 1 201 ? -15.664 18.668 53.359 1.00 90.00 201 LEU A C 1
ATOM 1581 O O . LEU A 1 201 ? -16.739 19.262 53.409 1.00 90.00 201 LEU A O 1
ATOM 1585 N N . ALA A 1 202 ? -15.159 18.031 54.417 1.00 91.69 202 ALA A N 1
ATOM 1586 C CA . ALA A 1 202 ? -15.787 18.063 55.734 1.00 91.69 202 ALA A CA 1
ATOM 1587 C C . ALA A 1 202 ? -15.714 19.474 56.338 1.00 91.69 202 ALA A C 1
ATOM 1589 O O . ALA A 1 202 ? -16.724 19.992 56.818 1.00 91.69 202 ALA A O 1
ATOM 1590 N N . ASP A 1 203 ? -14.542 20.110 56.243 1.00 93.38 203 ASP A N 1
ATOM 1591 C CA . ASP A 1 203 ? -14.312 21.492 56.673 1.00 93.38 203 ASP A CA 1
ATOM 1592 C C . ASP A 1 203 ? -15.170 22.471 55.851 1.00 93.38 203 ASP A C 1
ATOM 1594 O O . ASP A 1 203 ? -15.820 23.353 56.416 1.00 93.38 203 ASP A O 1
ATOM 1598 N N . GLY A 1 204 ? -15.250 22.277 54.530 1.00 93.69 204 GLY A N 1
ATOM 1599 C CA . GLY A 1 204 ? -16.101 23.067 53.639 1.00 93.69 204 GLY A CA 1
ATOM 1600 C C . GLY A 1 204 ? -17.588 22.934 53.974 1.00 93.69 204 GLY A C 1
ATOM 1601 O O . GLY A 1 204 ? -18.303 23.935 54.037 1.00 93.69 204 GLY A O 1
ATOM 1602 N N . LEU A 1 205 ? -18.058 21.719 54.279 1.00 93.62 205 LEU A N 1
ATOM 1603 C CA . LEU A 1 205 ? -19.432 21.490 54.730 1.00 93.62 205 LEU A CA 1
ATOM 1604 C C . LEU A 1 205 ? -19.716 22.214 56.054 1.00 93.62 205 LEU A C 1
ATOM 1606 O O . LEU A 1 205 ? -20.727 22.906 56.170 1.00 93.62 205 LEU A O 1
ATOM 1610 N N . ALA A 1 206 ? -18.815 22.108 57.034 1.00 94.00 206 ALA A N 1
ATOM 1611 C CA . ALA A 1 206 ? -18.948 22.795 58.319 1.00 94.00 206 ALA A CA 1
ATOM 1612 C C . ALA A 1 206 ? -18.948 24.327 58.156 1.00 94.00 206 ALA A C 1
ATOM 1614 O O . ALA A 1 206 ? -19.734 25.028 58.797 1.00 94.00 206 ALA A O 1
ATOM 1615 N N . TRP A 1 207 ? -18.112 24.849 57.257 1.00 94.50 207 TRP A N 1
ATOM 1616 C CA . TRP A 1 207 ? -18.056 26.269 56.921 1.00 94.50 207 TRP A CA 1
ATOM 1617 C C . TRP A 1 207 ? -19.380 26.765 56.315 1.00 94.50 207 TRP A C 1
ATOM 1619 O O . TRP A 1 207 ? -19.894 27.819 56.702 1.00 94.50 207 TRP A O 1
ATOM 1629 N N . LEU A 1 208 ? -19.989 25.976 55.424 1.00 95.12 208 LEU A N 1
ATOM 1630 C CA . LEU A 1 208 ? -21.303 26.276 54.851 1.00 95.12 208 LEU A CA 1
ATOM 1631 C C . LEU A 1 208 ? -22.417 26.246 55.899 1.00 95.12 208 LEU A C 1
ATOM 1633 O O . LEU A 1 208 ? -23.267 27.139 55.919 1.00 95.12 208 LEU A O 1
ATOM 1637 N N . GLU A 1 209 ? -22.412 25.250 56.786 1.00 95.31 209 GLU A N 1
ATOM 1638 C CA . GLU A 1 209 ? -23.383 25.141 57.878 1.00 95.31 209 GLU A CA 1
ATOM 1639 C C . GLU A 1 209 ? -23.311 26.340 58.828 1.00 95.31 209 GLU A C 1
ATOM 1641 O O . GLU A 1 209 ? -24.354 26.862 59.230 1.00 95.31 209 GLU A O 1
ATOM 1646 N N . ALA A 1 210 ? -22.101 26.810 59.143 1.00 93.75 210 ALA A N 1
ATOM 1647 C CA . ALA A 1 210 ? -21.890 27.980 59.988 1.00 93.75 210 ALA A CA 1
ATOM 1648 C C . ALA A 1 210 ? -22.429 29.273 59.351 1.00 93.75 210 ALA A C 1
ATOM 1650 O O . ALA A 1 210 ? -22.924 30.150 60.059 1.00 93.75 210 ALA A O 1
ATOM 1651 N N . ARG A 1 211 ? -22.359 29.396 58.018 1.00 93.44 211 ARG A N 1
ATOM 1652 C CA . ARG A 1 211 ? -22.738 30.617 57.290 1.00 93.44 211 ARG A CA 1
ATOM 1653 C C . ARG A 1 211 ? -24.208 30.658 56.869 1.00 93.44 211 ARG A C 1
ATOM 1655 O O . ARG A 1 211 ? -24.812 31.728 56.877 1.00 93.44 211 ARG A O 1
ATOM 1662 N N . LEU A 1 212 ? -24.779 29.520 56.473 1.00 92.56 212 LEU A N 1
ATOM 1663 C CA . LEU A 1 212 ? -26.127 29.430 55.890 1.00 92.56 212 LEU A CA 1
ATOM 1664 C C . LEU A 1 212 ? -27.149 28.752 56.811 1.00 92.56 212 LEU A C 1
ATOM 1666 O O . LEU A 1 212 ? -28.353 28.857 56.566 1.00 92.56 212 LEU A O 1
ATOM 1670 N N . GLY A 1 213 ? -26.682 28.089 57.870 1.00 93.06 213 GLY A N 1
ATOM 1671 C CA . GLY A 1 213 ? -27.493 27.277 58.769 1.00 93.06 213 GLY A CA 1
ATOM 1672 C C . GLY A 1 213 ? -27.678 25.850 58.249 1.00 93.06 213 GLY A C 1
ATOM 1673 O O . GLY A 1 213 ? -28.073 25.625 57.103 1.00 93.06 213 GLY A O 1
ATOM 1674 N N . ARG A 1 214 ? -27.451 24.865 59.127 1.00 92.94 214 ARG A N 1
ATOM 1675 C CA . ARG A 1 214 ? -27.492 23.430 58.794 1.00 92.94 214 ARG A CA 1
ATOM 1676 C C . ARG A 1 214 ? -28.796 22.972 58.136 1.00 92.94 214 ARG A C 1
ATOM 1678 O O . ARG A 1 214 ? -28.745 22.196 57.191 1.00 92.94 214 ARG A O 1
ATOM 1685 N N . ALA A 1 215 ? -29.946 23.493 58.569 1.00 91.06 215 ALA A N 1
ATOM 1686 C CA . ALA A 1 215 ? -31.242 23.131 57.988 1.00 91.06 215 ALA A CA 1
ATOM 1687 C C . ALA A 1 215 ? -31.339 23.468 56.487 1.00 91.06 215 ALA A C 1
ATOM 1689 O O . ALA A 1 215 ? -31.815 22.647 55.709 1.00 91.06 215 ALA A O 1
ATOM 1690 N N . ARG A 1 216 ? -30.837 24.641 56.067 1.00 92.88 216 ARG A N 1
ATOM 1691 C CA . ARG A 1 216 ? -30.863 25.075 54.656 1.00 92.88 216 ARG A CA 1
ATOM 1692 C C . ARG A 1 216 ? -29.852 24.308 53.801 1.00 92.88 216 ARG A C 1
ATOM 1694 O O . ARG A 1 216 ? -30.125 24.021 52.635 1.00 92.88 216 ARG A O 1
ATOM 1701 N N . VAL A 1 217 ? -28.700 23.963 54.381 1.00 93.94 217 VAL A N 1
ATOM 1702 C CA . VAL A 1 217 ? -27.693 23.098 53.742 1.00 93.94 217 VAL A CA 1
ATOM 1703 C C . VAL A 1 217 ? -28.263 21.696 53.513 1.00 93.94 217 VAL A C 1
ATOM 1705 O O . VAL A 1 217 ? -28.216 21.197 52.392 1.00 93.94 217 VAL A O 1
ATOM 1708 N N . ASP A 1 218 ? -28.871 21.092 54.538 1.00 93.69 218 ASP A N 1
ATOM 1709 C CA . ASP A 1 218 ? -29.457 19.751 54.445 1.00 93.69 218 ASP A CA 1
ATOM 1710 C C . ASP A 1 218 ? -30.627 19.696 53.458 1.00 93.69 218 ASP A C 1
ATOM 1712 O O . ASP A 1 218 ? -30.707 18.761 52.664 1.00 93.69 218 ASP A O 1
ATOM 1716 N N . GLU A 1 219 ? -31.504 20.705 53.452 1.00 93.69 219 GLU A N 1
ATOM 1717 C CA . GLU A 1 219 ? -32.585 20.828 52.465 1.00 93.69 219 GLU A CA 1
ATOM 1718 C C . GLU A 1 219 ? -32.041 20.857 51.029 1.00 93.69 219 GLU A C 1
ATOM 1720 O O . GLU A 1 219 ? -32.545 20.147 50.157 1.00 93.69 219 GLU A O 1
ATOM 1725 N N . THR A 1 220 ? -30.975 21.627 50.792 1.00 94.44 220 THR A N 1
ATOM 1726 C CA . THR A 1 220 ? -30.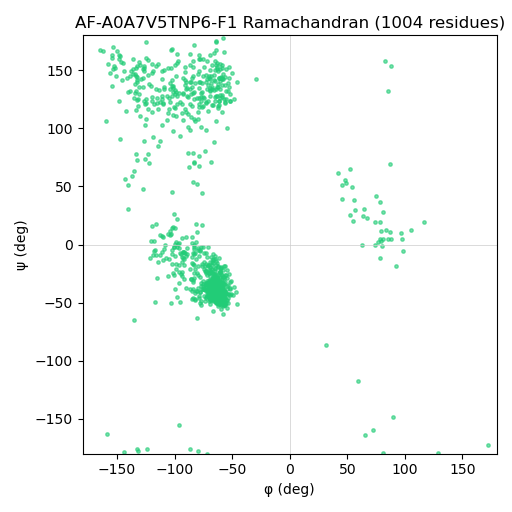354 21.752 49.467 1.00 94.44 220 THR A CA 1
ATOM 1727 C C . THR A 1 220 ? -29.720 20.434 49.017 1.00 94.44 220 THR A C 1
ATOM 1729 O O . THR A 1 220 ? -29.997 19.974 47.911 1.00 94.44 220 THR A O 1
ATOM 1732 N N . LEU A 1 221 ? -28.940 19.775 49.883 1.00 92.56 221 LEU A N 1
ATOM 1733 C CA . LEU A 1 221 ? -28.315 18.483 49.575 1.00 92.56 221 LEU A CA 1
ATOM 1734 C C . LEU A 1 221 ? -29.356 17.372 49.350 1.00 92.56 221 LEU A C 1
ATOM 1736 O O . LEU A 1 221 ? -29.187 16.531 48.470 1.00 92.56 221 LEU A O 1
ATOM 1740 N N . ARG A 1 222 ? -30.464 17.375 50.104 1.00 92.50 222 ARG A N 1
ATOM 1741 C CA . ARG A 1 222 ? -31.586 16.439 49.904 1.00 92.50 222 ARG A CA 1
ATOM 1742 C C . ARG A 1 222 ? -32.297 16.682 48.583 1.00 92.50 222 ARG A C 1
ATOM 1744 O O . ARG A 1 222 ? -32.653 15.725 47.898 1.00 92.50 222 ARG A O 1
ATOM 1751 N N . ARG A 1 223 ? -32.498 17.949 48.210 1.00 92.19 223 ARG A N 1
ATOM 1752 C CA . ARG A 1 223 ? -33.084 18.306 46.915 1.00 92.19 223 ARG A CA 1
ATOM 1753 C C . ARG A 1 223 ? -32.182 17.863 45.765 1.00 92.19 223 ARG A C 1
ATOM 1755 O O . ARG A 1 223 ? -32.686 17.264 44.819 1.00 92.19 223 ARG A O 1
ATOM 1762 N N . PHE A 1 224 ? -30.874 18.085 45.885 1.00 91.50 224 PHE A N 1
ATOM 1763 C CA . PHE A 1 224 ? -29.877 17.585 44.940 1.00 91.50 224 PHE A CA 1
ATOM 1764 C C . PHE A 1 224 ? -29.953 16.057 44.809 1.00 91.50 224 PHE A C 1
ATOM 1766 O O . PHE A 1 224 ? -30.188 15.567 43.712 1.00 91.50 224 PHE A O 1
ATOM 1773 N N . ALA A 1 225 ? -29.920 15.311 45.917 1.00 88.12 225 ALA A N 1
ATOM 1774 C CA . ALA A 1 225 ? -30.038 13.849 45.911 1.00 88.12 225 ALA A CA 1
ATOM 1775 C C . ALA A 1 225 ? -31.386 13.321 45.368 1.00 88.12 225 ALA A C 1
ATOM 1777 O O . ALA A 1 225 ? -31.501 12.150 45.015 1.00 88.12 225 ALA A O 1
ATOM 1778 N N . ALA A 1 226 ? -32.438 14.141 45.310 1.00 88.31 226 ALA A N 1
ATOM 1779 C CA . ALA A 1 226 ? -33.713 13.748 44.710 1.00 88.31 226 ALA A CA 1
ATOM 1780 C C . ALA A 1 226 ? -33.704 13.908 43.178 1.00 88.31 226 ALA A C 1
ATOM 1782 O O . ALA A 1 226 ? -34.221 13.038 42.464 1.00 88.31 226 ALA A O 1
ATOM 1783 N N . GLU A 1 227 ? -33.125 15.012 42.690 1.00 89.12 227 GLU A N 1
ATOM 1784 C CA . GLU A 1 227 ? -32.996 15.343 41.262 1.00 89.12 227 GLU A CA 1
ATOM 1785 C C . GLU A 1 227 ? -31.872 14.534 40.585 1.00 89.12 227 GLU A C 1
ATOM 1787 O O . GLU A 1 227 ? -32.049 14.062 39.459 1.00 89.12 227 GLU A O 1
ATOM 1792 N N . PHE A 1 228 ? -30.785 14.279 41.315 1.00 87.44 228 PHE A N 1
ATOM 1793 C CA . PHE A 1 228 ? -29.599 13.508 40.932 1.00 87.44 228 PHE A CA 1
ATOM 1794 C C . PHE A 1 228 ? -29.394 12.340 41.911 1.00 87.44 228 PHE A C 1
ATOM 1796 O O . PHE A 1 228 ? -28.503 12.375 42.758 1.00 87.44 228 PHE A O 1
ATOM 1803 N N . PRO A 1 229 ? -30.270 11.320 41.876 1.00 83.75 229 PRO A N 1
ATOM 1804 C CA . PRO A 1 229 ? -30.251 10.252 42.862 1.00 83.75 229 PRO A CA 1
ATOM 1805 C C . PRO A 1 229 ? -29.058 9.312 42.675 1.00 83.75 229 PRO A C 1
ATOM 1807 O O . PRO A 1 229 ? -28.884 8.784 41.570 1.00 83.75 229 PRO A O 1
ATOM 1810 N N . PRO A 1 230 ? -28.341 8.974 43.759 1.00 79.00 230 PRO A N 1
ATOM 1811 C CA . PRO A 1 230 ? -27.376 7.887 43.740 1.00 79.00 230 PRO A CA 1
ATOM 1812 C C . PRO A 1 230 ? -28.012 6.585 43.269 1.00 79.00 230 PRO A C 1
ATOM 1814 O O . PRO A 1 230 ? -29.212 6.361 43.474 1.00 79.00 230 PRO A O 1
ATOM 1817 N N . LEU A 1 231 ? -27.244 5.695 42.644 1.00 73.62 231 LEU A N 1
ATOM 1818 C CA . LEU A 1 231 ? -27.801 4.478 42.039 1.00 73.62 231 LEU A CA 1
ATOM 1819 C C . LEU A 1 231 ? -28.608 3.596 43.019 1.00 73.62 231 LEU A C 1
ATOM 1821 O O . LEU A 1 231 ? -29.692 3.150 42.623 1.00 73.62 231 LEU A O 1
ATOM 1825 N N . PRO A 1 232 ? -28.188 3.382 44.287 1.00 75.50 232 PRO A N 1
ATOM 1826 C CA . PRO A 1 232 ? -29.004 2.663 45.269 1.00 75.50 232 PRO A CA 1
ATOM 1827 C C . PRO A 1 232 ? -30.362 3.331 45.531 1.00 75.50 232 PRO A C 1
ATOM 1829 O O . PRO A 1 232 ? -31.370 2.641 45.673 1.00 75.50 232 PRO A O 1
ATOM 1832 N N . VAL A 1 233 ? -30.410 4.667 45.531 1.00 82.12 233 VAL A N 1
ATOM 1833 C CA . VAL A 1 233 ? -31.642 5.451 45.722 1.00 82.12 233 VAL A CA 1
ATOM 1834 C C . VAL A 1 233 ? -32.508 5.429 44.461 1.00 82.12 233 VAL A C 1
ATOM 1836 O O . VAL A 1 233 ? -33.731 5.319 44.535 1.00 82.12 233 VAL A O 1
ATOM 1839 N N . TYR A 1 234 ? -31.897 5.492 43.277 1.00 80.88 234 TYR A N 1
ATOM 1840 C CA . TYR A 1 234 ? -32.606 5.423 41.999 1.00 80.88 234 TYR A CA 1
ATOM 1841 C C . TYR A 1 234 ? -33.257 4.050 41.768 1.00 80.88 234 TYR A C 1
ATOM 1843 O O . TYR A 1 234 ? -34.408 3.991 41.342 1.00 80.88 234 TYR A O 1
ATOM 1851 N N . ARG A 1 235 ? -32.553 2.957 42.104 1.00 77.94 235 ARG A N 1
ATOM 1852 C CA . ARG A 1 235 ? -33.057 1.572 42.006 1.00 77.94 235 ARG A CA 1
ATOM 1853 C C . ARG A 1 235 ? -34.064 1.204 43.106 1.00 77.94 235 ARG A C 1
ATOM 1855 O O . ARG A 1 235 ? -34.634 0.119 43.050 1.00 77.94 235 ARG A O 1
ATOM 1862 N N . GLY A 1 236 ? -34.268 2.074 44.098 1.00 81.31 236 GLY A N 1
ATOM 1863 C CA . GLY A 1 236 ? -35.140 1.813 45.246 1.00 81.31 236 GLY A CA 1
ATOM 1864 C C . GLY A 1 236 ? -34.563 0.825 46.266 1.00 81.31 236 GLY A C 1
ATOM 1865 O O . GLY A 1 236 ? -35.321 0.262 47.048 1.00 81.31 236 GLY A O 1
ATOM 1866 N N . ALA A 1 237 ? -33.245 0.599 46.259 1.00 81.19 237 ALA A N 1
ATOM 1867 C CA . ALA A 1 237 ? -32.556 -0.261 47.224 1.00 81.19 237 ALA A CA 1
ATOM 1868 C C . ALA A 1 237 ? -32.346 0.424 48.589 1.00 81.19 237 ALA A C 1
ATOM 1870 O O . ALA A 1 237 ? -32.282 -0.256 49.608 1.00 81.19 237 ALA A O 1
ATOM 1871 N N . LEU A 1 238 ? -32.251 1.757 48.605 1.00 83.50 238 LEU A N 1
ATOM 1872 C CA . LEU A 1 238 ? -32.213 2.598 49.804 1.00 83.50 238 LEU A CA 1
ATOM 1873 C C . LEU A 1 238 ? -33.181 3.769 49.633 1.00 83.50 238 LEU A C 1
ATOM 1875 O O . LEU A 1 238 ? -33.310 4.316 48.535 1.00 83.50 238 LEU A O 1
ATOM 1879 N N . SER A 1 239 ? -33.830 4.200 50.712 1.00 88.75 239 SER A N 1
ATOM 1880 C CA . SER A 1 239 ? -34.517 5.491 50.714 1.00 88.75 239 SER A CA 1
ATOM 1881 C C . SER A 1 239 ? -33.506 6.645 50.729 1.00 88.75 239 SER A C 1
ATOM 1883 O O . SER A 1 239 ? -32.354 6.500 51.144 1.00 88.75 239 SER A O 1
ATOM 1885 N N . LEU A 1 240 ? -33.944 7.826 50.284 1.00 86.44 240 LEU A N 1
ATOM 1886 C CA . LEU A 1 240 ? -33.104 9.027 50.291 1.00 86.44 240 LEU A CA 1
ATOM 1887 C C . LEU A 1 240 ? -32.674 9.406 51.716 1.00 86.44 240 LEU A C 1
ATOM 1889 O O . LEU A 1 240 ? -31.545 9.844 51.907 1.00 86.44 240 LEU A O 1
ATOM 1893 N N . ASP A 1 241 ? -33.539 9.195 52.710 1.00 87.19 241 ASP A N 1
ATOM 1894 C CA . ASP A 1 241 ? -33.240 9.458 54.121 1.00 87.19 241 ASP A CA 1
ATOM 1895 C C . ASP A 1 241 ? -32.170 8.516 54.680 1.00 87.19 241 ASP A C 1
ATOM 1897 O O . ASP A 1 241 ? -31.241 8.970 55.351 1.00 87.19 241 ASP A O 1
ATOM 1901 N N . GLU A 1 242 ? -32.269 7.223 54.363 1.00 86.00 242 GLU A N 1
ATOM 1902 C CA . GLU A 1 242 ? -31.279 6.216 54.760 1.00 86.00 242 GLU A CA 1
ATOM 1903 C C . GLU A 1 242 ? -29.924 6.482 54.106 1.00 86.00 242 GLU A C 1
ATOM 1905 O O . GLU A 1 242 ? -28.895 6.431 54.779 1.00 86.00 242 GLU A O 1
ATOM 1910 N N . TYR A 1 243 ? -29.914 6.837 52.816 1.00 85.94 243 TYR A N 1
ATOM 1911 C CA . TYR A 1 243 ? -28.682 7.235 52.143 1.00 85.94 243 TYR A CA 1
ATOM 1912 C C . TYR A 1 243 ? -28.107 8.508 52.768 1.00 85.94 243 TYR A C 1
ATOM 1914 O O . TYR A 1 243 ? -26.933 8.546 53.118 1.00 85.94 243 TYR A O 1
ATOM 1922 N N . PHE A 1 244 ? -28.915 9.546 52.977 1.00 88.00 244 PHE A N 1
ATOM 1923 C CA . PHE A 1 244 ? -28.440 10.827 53.502 1.00 88.00 244 PHE A CA 1
ATOM 1924 C C . PHE A 1 244 ? -27.804 10.717 54.899 1.00 88.00 244 PHE A C 1
ATOM 1926 O O . PHE A 1 244 ? -26.832 11.416 55.190 1.00 88.00 244 PHE A O 1
ATOM 1933 N N . ALA A 1 245 ? -28.342 9.849 55.760 1.00 86.88 245 ALA A N 1
ATOM 1934 C CA . ALA A 1 245 ? -27.818 9.595 57.104 1.00 86.88 245 ALA A CA 1
ATOM 1935 C C . ALA A 1 245 ? -26.630 8.611 57.135 1.00 86.88 245 ALA A C 1
ATOM 1937 O O . ALA A 1 245 ? -25.973 8.481 58.169 1.00 86.88 245 ALA A O 1
ATOM 1938 N N . GLY A 1 246 ? -26.372 7.912 56.028 1.00 87.94 246 GLY A N 1
ATOM 1939 C CA . GLY A 1 246 ? -25.343 6.889 55.917 1.00 87.94 246 GLY A CA 1
ATOM 1940 C C . GLY A 1 246 ? -23.952 7.413 55.554 1.00 87.94 246 GLY A C 1
ATOM 1941 O O . GLY A 1 246 ? -23.692 8.612 55.412 1.00 87.94 246 GLY A O 1
ATOM 1942 N N . ALA A 1 247 ? -23.044 6.460 55.374 1.00 83.31 247 ALA A N 1
ATOM 1943 C CA . ALA A 1 247 ? -21.721 6.673 54.815 1.00 83.31 247 ALA A CA 1
ATOM 1944 C C . ALA A 1 247 ? -21.490 5.638 53.717 1.00 83.31 247 ALA A C 1
ATOM 1946 O O . ALA A 1 247 ? -21.780 4.455 53.907 1.00 83.31 247 ALA A O 1
ATOM 1947 N N . THR A 1 248 ? -20.958 6.083 52.589 1.00 74.88 248 THR A N 1
ATOM 1948 C CA . THR A 1 248 ? -20.520 5.202 51.515 1.00 74.88 248 THR A CA 1
ATOM 1949 C C . THR A 1 248 ? -19.028 5.097 51.660 1.00 74.88 248 THR A C 1
ATOM 1951 O O . THR A 1 248 ? -18.316 6.100 51.626 1.00 74.88 248 THR A O 1
ATOM 1954 N N . ALA A 1 249 ? -18.588 3.866 51.900 1.00 69.38 249 ALA A N 1
ATOM 1955 C CA . ALA A 1 249 ? -17.182 3.549 51.922 1.00 69.38 249 ALA A CA 1
ATOM 1956 C C . ALA A 1 249 ? -16.404 4.467 52.911 1.00 69.38 249 ALA A C 1
ATOM 1958 O O . ALA A 1 249 ? -15.389 5.085 52.635 1.00 69.38 249 ALA A O 1
ATOM 1959 N N . GLY A 1 250 ? -16.931 4.569 54.138 1.00 73.38 250 GLY A N 1
ATOM 1960 C CA . GLY A 1 250 ? -16.287 5.284 55.249 1.00 73.38 250 GLY A CA 1
ATOM 1961 C C . GLY A 1 250 ? -16.418 6.810 55.209 1.00 73.38 250 GLY A C 1
ATOM 1962 O O . GLY A 1 250 ? -16.180 7.456 56.230 1.00 73.38 250 GLY A O 1
ATOM 1963 N N . VAL A 1 251 ? -16.872 7.389 54.096 1.00 81.00 251 VAL A N 1
ATOM 1964 C CA . VAL A 1 251 ? -17.106 8.830 53.959 1.00 81.00 251 VAL A CA 1
ATOM 1965 C C . VAL A 1 251 ? -18.595 9.141 54.145 1.00 81.00 251 VAL A C 1
ATOM 1967 O O . VAL A 1 251 ? -19.443 8.518 53.501 1.00 81.00 251 VAL A O 1
ATOM 1970 N N . PRO A 1 252 ? -18.959 10.105 55.012 1.00 89.19 252 PRO A N 1
ATOM 1971 C CA . PRO A 1 252 ? -20.348 10.519 55.178 1.00 89.19 252 PRO A CA 1
ATOM 1972 C C . PRO A 1 252 ? -20.974 10.955 53.852 1.00 89.19 252 PRO A C 1
ATOM 1974 O O . PRO A 1 252 ? -20.421 11.809 53.156 1.00 89.19 252 PRO A O 1
ATOM 1977 N N . ASN A 1 253 ? -22.174 10.458 53.543 1.00 87.56 253 ASN A N 1
ATOM 1978 C CA . ASN A 1 253 ? -22.820 10.718 52.252 1.00 87.56 253 ASN A CA 1
ATOM 1979 C C . ASN A 1 253 ? -23.087 12.207 51.992 1.00 87.56 253 ASN A C 1
ATOM 1981 O O . ASN A 1 253 ? -23.122 12.644 50.849 1.00 87.56 253 ASN A O 1
ATOM 1985 N N . ARG A 1 254 ? -23.179 13.023 53.046 1.00 91.00 254 ARG A N 1
ATOM 1986 C CA . ARG A 1 254 ? -23.272 14.489 52.942 1.00 91.00 254 ARG A CA 1
ATOM 1987 C C . ARG A 1 254 ? -22.041 15.130 52.290 1.00 91.00 254 ARG A C 1
ATOM 1989 O O . ARG A 1 254 ? -22.192 16.131 51.603 1.00 91.00 254 ARG A O 1
ATOM 1996 N N . GLN A 1 255 ? -20.846 14.580 52.515 1.00 89.88 255 GLN A N 1
ATOM 1997 C CA . GLN A 1 255 ? -19.606 15.082 51.907 1.00 89.88 255 GLN A CA 1
ATOM 1998 C C . GLN A 1 255 ? -19.530 14.706 50.429 1.00 89.88 255 GLN A C 1
ATOM 2000 O O . GLN A 1 255 ? -19.125 15.534 49.623 1.00 89.88 255 GLN A O 1
ATOM 2005 N N . ILE A 1 256 ? -19.993 13.500 50.086 1.00 85.88 256 ILE A N 1
ATOM 2006 C CA . ILE A 1 256 ? -20.144 13.046 48.698 1.00 85.88 256 ILE A CA 1
ATOM 2007 C C . ILE A 1 256 ? -21.058 14.015 47.972 1.00 85.88 256 ILE A C 1
ATOM 2009 O O . ILE A 1 256 ? -20.610 14.721 47.084 1.00 85.88 256 ILE A O 1
ATOM 2013 N N . LEU A 1 257 ? -22.297 14.165 48.454 1.00 88.88 257 LEU A N 1
ATOM 2014 C CA . LEU A 1 257 ? -23.292 15.054 47.854 1.00 88.88 257 LEU A CA 1
ATOM 2015 C C . LEU A 1 257 ? -22.793 16.502 47.704 1.00 88.88 257 LEU A C 1
ATOM 2017 O O . LEU A 1 257 ? -23.254 17.200 46.810 1.00 88.88 257 LEU A O 1
ATOM 2021 N N . LEU A 1 258 ? -21.878 16.965 48.563 1.00 92.12 258 LEU A N 1
ATOM 2022 C CA . LEU A 1 258 ? -21.281 18.294 48.447 1.00 92.12 258 LEU A CA 1
ATOM 2023 C C . LEU A 1 258 ? -20.280 18.398 47.288 1.00 92.12 258 LEU A C 1
ATOM 2025 O O . LEU A 1 258 ? -20.323 19.383 46.556 1.00 92.12 258 LEU A O 1
ATOM 2029 N N . GLU A 1 259 ? -19.381 17.424 47.140 1.00 90.69 259 GLU A N 1
ATOM 2030 C CA . GLU A 1 259 ? -18.443 17.374 46.011 1.00 90.69 259 GLU A CA 1
ATOM 2031 C C . GLU A 1 259 ? -19.174 17.197 44.688 1.00 90.69 259 GLU A C 1
ATOM 2033 O O . GLU A 1 259 ? -18.928 17.922 43.730 1.00 90.69 259 GLU A O 1
ATOM 2038 N N . GLU A 1 260 ? -20.125 16.283 44.681 1.00 87.88 260 GLU A N 1
ATOM 2039 C CA . GLU A 1 260 ? -21.000 16.013 43.562 1.00 87.88 260 GLU A CA 1
ATOM 2040 C C . GLU A 1 260 ? -21.715 17.288 43.072 1.00 87.88 260 GLU A C 1
ATOM 2042 O O . GLU A 1 260 ? -21.669 17.704 41.912 1.00 87.88 260 GLU A O 1
ATOM 2047 N N . MET A 1 261 ? -22.322 18.008 44.012 1.00 91.56 261 MET A N 1
ATOM 2048 C CA . MET A 1 261 ? -22.989 19.272 43.733 1.00 91.56 261 MET A CA 1
ATOM 2049 C C . MET A 1 261 ? -22.013 20.371 43.272 1.00 91.56 261 MET A C 1
ATOM 2051 O O . MET A 1 261 ? -22.417 21.243 42.501 1.00 91.56 261 MET A O 1
ATOM 2055 N N . LEU A 1 262 ? -20.745 20.330 43.701 1.00 92.50 262 LEU A N 1
ATOM 2056 C CA . LEU A 1 262 ? -19.688 21.200 43.177 1.00 92.50 262 LEU A CA 1
ATOM 2057 C C . LEU A 1 262 ? -19.378 20.867 41.711 1.00 92.50 262 LEU A C 1
ATOM 2059 O O . LEU A 1 262 ? -19.341 21.780 40.889 1.00 92.50 262 LEU A O 1
ATOM 2063 N N . LEU A 1 263 ? -19.193 19.594 41.353 1.00 91.06 263 LEU A N 1
ATOM 2064 C CA . LEU A 1 263 ? -18.933 19.218 39.959 1.00 91.06 263 LEU A CA 1
ATOM 2065 C C . LEU A 1 263 ? -20.138 19.486 39.048 1.00 91.06 263 LEU A C 1
ATOM 2067 O O . LEU A 1 263 ? -19.950 19.927 37.913 1.00 91.06 263 LEU A O 1
ATOM 2071 N N . LEU A 1 264 ? -21.370 19.348 39.556 1.00 91.44 264 LEU A N 1
ATOM 2072 C CA . LEU A 1 264 ? -22.582 19.785 38.853 1.00 91.44 264 LEU A CA 1
ATOM 2073 C C . LEU A 1 264 ? -22.521 21.282 38.492 1.00 91.44 264 LEU A C 1
ATOM 2075 O O . LEU A 1 264 ? -22.846 21.665 37.363 1.00 91.44 264 LEU A O 1
ATOM 2079 N N . ASP A 1 265 ? -22.099 22.136 39.430 1.00 93.06 265 ASP A N 1
ATOM 2080 C CA . ASP A 1 265 ? -21.938 23.574 39.186 1.00 93.06 265 ASP A CA 1
ATOM 2081 C C . ASP A 1 265 ? -20.851 23.844 38.136 1.00 93.06 265 ASP A C 1
ATOM 2083 O O . ASP A 1 265 ? -21.058 24.664 37.238 1.00 93.06 265 ASP A O 1
ATOM 2087 N N . LEU A 1 266 ? -19.732 23.113 38.182 1.00 92.75 266 LEU A N 1
ATOM 2088 C CA . LEU A 1 266 ? -18.664 23.214 37.183 1.00 92.75 266 LEU A CA 1
ATOM 2089 C C . LEU A 1 266 ? -19.133 22.796 35.782 1.00 92.75 266 LEU A C 1
ATOM 2091 O O . LEU A 1 266 ? -18.886 23.528 34.820 1.00 92.75 266 LEU A O 1
ATOM 2095 N N . ALA A 1 267 ? -19.867 21.686 35.668 1.00 91.00 267 ALA A N 1
ATOM 2096 C CA . ALA A 1 267 ? -20.456 21.215 34.415 1.00 91.00 267 ALA A CA 1
ATOM 2097 C C . ALA A 1 267 ? -21.413 22.256 33.806 1.00 91.00 267 ALA A C 1
ATOM 2099 O O . ALA A 1 267 ? -21.314 22.572 32.621 1.00 91.00 267 ALA A O 1
ATOM 2100 N N . ASN A 1 268 ? -22.276 22.877 34.620 1.00 92.50 268 ASN A N 1
ATOM 2101 C CA . ASN A 1 268 ? -23.194 23.935 34.169 1.00 92.50 268 ASN A CA 1
ATOM 2102 C C . ASN A 1 268 ? -22.493 25.263 33.829 1.00 92.50 268 ASN A C 1
ATOM 2104 O O . ASN A 1 268 ? -23.081 26.118 33.161 1.00 92.50 268 ASN A O 1
ATOM 2108 N N . ARG A 1 269 ? -21.256 25.473 34.295 1.00 92.12 269 ARG A N 1
ATOM 2109 C CA . ARG A 1 269 ? -20.420 26.640 33.959 1.00 92.12 269 ARG A CA 1
ATOM 2110 C C . ARG A 1 269 ? -19.491 26.393 32.768 1.00 92.12 269 ARG A C 1
ATOM 2112 O O . ARG A 1 269 ? -18.847 27.344 32.330 1.00 92.12 269 ARG A O 1
ATOM 2119 N N . ASN A 1 270 ? -19.416 25.168 32.246 1.00 94.31 270 ASN A N 1
ATOM 2120 C CA . ASN A 1 270 ? -18.589 24.816 31.096 1.00 94.31 270 ASN A CA 1
ATOM 2121 C C . ASN A 1 270 ? -19.371 25.029 29.783 1.00 94.31 270 ASN A C 1
ATOM 2123 O O . ASN A 1 270 ? -20.322 24.293 29.513 1.00 94.31 270 ASN A O 1
ATOM 2127 N N . PRO A 1 271 ? -19.004 25.997 28.922 1.00 93.38 271 PRO A N 1
ATOM 2128 C CA . PRO A 1 271 ? -19.780 26.264 27.712 1.00 93.38 271 PRO A CA 1
ATOM 2129 C C . PRO A 1 271 ? -19.770 25.102 26.704 1.00 93.38 271 PRO A C 1
ATOM 2131 O O . PRO A 1 271 ? -20.732 24.951 25.955 1.00 93.38 271 PRO A O 1
ATOM 2134 N N . ALA A 1 272 ? -18.740 24.248 26.710 1.00 90.88 272 ALA A N 1
ATOM 2135 C CA . ALA A 1 272 ? -18.654 23.068 25.847 1.00 90.88 272 ALA A CA 1
ATOM 2136 C C . ALA A 1 272 ? -19.674 21.979 26.232 1.00 90.88 272 ALA A C 1
ATOM 2138 O O . ALA A 1 272 ? -20.012 21.129 25.414 1.00 90.88 272 ALA A O 1
ATOM 2139 N N . PHE A 1 273 ? -20.198 22.024 27.459 1.00 91.38 273 PHE A N 1
ATOM 2140 C CA . PHE A 1 273 ? -21.186 21.077 27.977 1.00 91.38 273 PHE A CA 1
ATOM 2141 C C . PHE A 1 273 ? -22.627 21.477 27.600 1.00 91.38 273 PHE A C 1
ATOM 2143 O O . PHE A 1 273 ? -23.546 20.672 27.731 1.00 91.38 273 PHE A O 1
ATOM 2150 N N . ALA A 1 274 ? -22.852 22.688 27.073 1.00 87.88 274 ALA A N 1
ATOM 2151 C CA . ALA A 1 274 ? -24.188 23.206 26.757 1.00 87.88 274 ALA A CA 1
ATOM 2152 C C . ALA A 1 274 ? -25.076 22.282 25.883 1.00 87.88 274 ALA A C 1
ATOM 2154 O O . ALA A 1 274 ? -26.270 22.181 26.183 1.00 87.88 274 ALA A O 1
ATOM 2155 N N . PRO A 1 275 ? -24.562 21.550 24.867 1.00 87.44 275 PRO A N 1
ATOM 2156 C CA . PRO A 1 275 ? -25.371 20.600 24.084 1.00 87.44 275 PRO A CA 1
ATOM 2157 C C . PRO A 1 275 ? -25.936 19.417 24.895 1.00 87.44 275 PRO A C 1
ATOM 2159 O O . PRO A 1 275 ? -26.857 18.724 24.446 1.00 87.44 275 PRO A O 1
ATOM 2162 N N . PHE A 1 276 ? -25.397 19.190 26.094 1.00 88.19 276 PHE A N 1
ATOM 2163 C CA . PHE A 1 276 ? -25.708 18.076 26.987 1.00 88.19 276 PHE A CA 1
ATOM 2164 C C . PHE A 1 276 ? -26.456 18.508 28.252 1.00 88.19 276 PHE A C 1
ATOM 2166 O O . PHE A 1 276 ? -26.691 17.669 29.116 1.00 88.19 276 PHE A O 1
ATOM 2173 N N . LEU A 1 277 ? -26.881 19.775 28.354 1.00 87.38 277 LEU A N 1
ATOM 2174 C CA . LEU A 1 277 ? -27.482 20.349 29.568 1.00 87.38 277 LEU A CA 1
ATOM 2175 C C . LEU A 1 277 ? -28.645 19.515 30.134 1.00 87.38 277 LEU A C 1
ATOM 2177 O O . LEU A 1 277 ? -28.819 19.431 31.340 1.00 87.38 277 LEU A O 1
ATOM 2181 N N . GLU A 1 278 ? -29.424 18.840 29.289 1.00 86.44 278 GLU A N 1
ATOM 2182 C CA . GLU A 1 278 ? -30.511 17.958 29.741 1.00 86.44 278 GLU A CA 1
ATOM 2183 C C . GLU A 1 278 ? -30.059 16.790 30.638 1.00 86.44 278 GLU A C 1
ATOM 2185 O O . GLU A 1 278 ? -30.879 16.217 31.357 1.00 86.44 278 GLU A O 1
ATOM 2190 N N . LEU A 1 279 ? -28.771 16.437 30.614 1.00 84.81 279 LEU A N 1
ATOM 2191 C CA . LEU A 1 279 ? -28.192 15.435 31.502 1.00 84.81 279 LEU A CA 1
ATOM 2192 C C . LEU A 1 279 ? -27.970 15.996 32.911 1.00 84.81 279 LEU A C 1
ATOM 2194 O O . LEU A 1 279 ? -28.151 15.252 33.867 1.00 84.81 279 LEU A O 1
ATOM 2198 N N . PHE A 1 280 ? -27.661 17.287 33.049 1.00 88.19 280 PHE A N 1
ATOM 2199 C CA . PHE A 1 280 ? -27.192 17.897 34.300 1.00 88.19 280 PHE A CA 1
ATOM 2200 C C . PHE A 1 280 ? -27.767 19.295 34.586 1.00 88.19 280 PHE A C 1
ATOM 2202 O O . PHE A 1 280 ? -27.119 20.110 35.227 1.00 88.19 280 PHE A O 1
ATOM 2209 N N . ASP A 1 281 ? -28.987 19.601 34.144 1.00 90.00 281 ASP A N 1
ATOM 2210 C CA . ASP A 1 281 ? -29.613 20.914 34.371 1.00 90.00 281 ASP A CA 1
ATOM 2211 C C . ASP A 1 281 ? -29.824 21.201 35.872 1.00 90.00 281 ASP A C 1
ATOM 2213 O O . ASP A 1 281 ? -30.592 20.517 36.550 1.00 90.00 281 ASP A O 1
ATOM 2217 N N . ASP A 1 282 ? -29.176 22.254 36.382 1.00 91.25 282 ASP A N 1
ATOM 2218 C CA . ASP A 1 282 ? -29.242 22.684 37.786 1.00 91.25 282 ASP A CA 1
ATOM 2219 C C . ASP A 1 282 ? -30.316 23.761 38.059 1.00 91.25 282 ASP A C 1
ATOM 2221 O O . ASP A 1 282 ? -30.437 24.286 39.176 1.00 91.25 282 ASP A O 1
ATOM 2225 N N . SER A 1 283 ? -31.141 24.102 37.061 1.00 89.44 283 SER A N 1
ATOM 2226 C CA . SER A 1 283 ? -32.143 25.172 37.148 1.00 89.44 283 SER A CA 1
ATOM 2227 C C . SER A 1 283 ? -33.142 24.997 38.300 1.00 89.44 283 SER A C 1
ATOM 2229 O O . SER A 1 283 ? -33.603 25.992 38.876 1.00 89.44 283 SER A O 1
ATOM 2231 N N . GLY A 1 284 ? -33.495 23.750 38.635 1.00 87.19 284 GLY A N 1
ATOM 2232 C CA . GLY A 1 284 ? -34.359 23.409 39.771 1.00 87.19 284 GLY A CA 1
ATOM 2233 C C . GLY A 1 284 ? -33.735 23.817 41.105 1.00 87.19 284 GLY A C 1
ATOM 2234 O O . GLY A 1 284 ? -34.339 24.568 41.879 1.00 87.19 284 GLY A O 1
ATOM 2235 N N . LEU A 1 285 ? -32.479 23.424 41.316 1.00 90.94 285 LEU A N 1
ATOM 2236 C CA . LEU A 1 285 ? -31.690 23.749 42.505 1.00 90.94 285 LEU A CA 1
ATOM 2237 C C . LEU A 1 285 ? -31.453 25.255 42.632 1.00 90.94 285 LEU A C 1
ATOM 2239 O O . LEU A 1 285 ? -31.672 25.823 43.704 1.00 90.94 285 LEU A O 1
ATOM 2243 N N . ARG A 1 286 ? -31.097 25.931 41.531 1.00 89.06 286 ARG A N 1
ATOM 2244 C CA . ARG A 1 286 ? -30.833 27.380 41.507 1.00 89.06 286 ARG A CA 1
ATOM 2245 C C . ARG A 1 286 ? -32.035 28.239 41.898 1.00 89.06 286 ARG A C 1
ATOM 2247 O O . ARG A 1 286 ? -31.827 29.333 42.418 1.00 89.06 286 ARG A O 1
ATOM 2254 N N . ARG A 1 287 ? -33.262 27.803 41.588 1.00 87.44 287 ARG A N 1
ATOM 2255 C CA . ARG A 1 287 ? -34.498 28.551 41.895 1.00 87.44 287 ARG A CA 1
ATOM 2256 C C . ARG A 1 287 ? -35.106 28.180 43.246 1.00 87.44 287 ARG A C 1
ATOM 2258 O O . ARG A 1 287 ? -35.772 29.022 43.839 1.00 87.44 287 ARG A O 1
ATOM 2265 N N . GLY A 1 288 ? -34.912 26.941 43.698 1.00 83.62 288 GLY A N 1
ATOM 2266 C CA . GLY A 1 288 ? -35.643 26.372 44.833 1.00 83.62 288 GLY A CA 1
ATOM 2267 C C . GLY A 1 288 ? -34.845 26.163 46.120 1.00 83.62 288 GLY A C 1
ATOM 2268 O O . GLY A 1 288 ? -35.438 25.729 47.098 1.00 83.62 288 GLY A O 1
ATOM 2269 N N . THR A 1 289 ? -33.531 26.419 46.144 1.00 93.06 289 THR A N 1
ATOM 2270 C CA . THR A 1 289 ? -32.664 26.057 47.287 1.00 93.06 289 THR A CA 1
ATOM 2271 C C . THR A 1 289 ? -31.562 27.092 47.564 1.00 93.06 289 THR A C 1
ATOM 2273 O O . THR A 1 289 ? -31.458 28.109 46.876 1.00 93.06 289 THR A O 1
ATOM 2276 N N . ALA A 1 290 ? -30.701 26.834 48.558 1.00 92.25 290 ALA A N 1
ATOM 2277 C CA . ALA A 1 290 ? -29.524 27.658 48.851 1.00 92.25 290 ALA A CA 1
ATOM 2278 C C . ALA A 1 290 ? -28.312 27.362 47.935 1.00 92.25 290 ALA A C 1
ATOM 2280 O O . ALA A 1 290 ? -27.227 27.879 48.190 1.00 92.25 290 ALA A O 1
ATOM 2281 N N . TYR A 1 291 ? -28.483 26.587 46.856 1.00 93.38 291 TYR A N 1
ATOM 2282 C CA . TYR A 1 291 ? -27.418 26.103 45.965 1.00 93.38 291 TYR A CA 1
ATOM 2283 C C . TYR A 1 291 ? -26.390 27.168 45.538 1.00 93.38 291 TYR A C 1
ATOM 2285 O O . TYR A 1 291 ? -25.198 26.978 45.757 1.00 93.38 291 TYR A O 1
ATOM 2293 N N . ARG A 1 292 ? -26.817 28.336 45.024 1.00 93.19 292 ARG A N 1
ATOM 2294 C CA . ARG A 1 292 ? -25.869 29.404 44.620 1.00 93.19 292 ARG A CA 1
ATOM 2295 C C . ARG A 1 292 ? -25.051 29.934 45.797 1.00 93.19 292 ARG A C 1
ATOM 2297 O O . ARG A 1 292 ? -23.845 30.096 45.690 1.00 93.19 292 ARG A O 1
ATOM 2304 N N . GLN A 1 293 ? -25.719 30.149 46.933 1.00 93.56 293 GLN A N 1
ATOM 2305 C CA . GLN A 1 293 ? -25.080 30.623 48.163 1.00 93.56 293 GLN A CA 1
ATOM 2306 C C . GLN A 1 293 ? -24.061 29.598 48.677 1.00 93.56 293 GLN A C 1
ATOM 2308 O O . GLN A 1 293 ? -23.046 29.984 49.253 1.00 93.56 293 GLN A O 1
ATOM 2313 N N . MET A 1 294 ? -24.318 28.303 48.455 1.00 95.31 294 MET A N 1
ATOM 2314 C CA . MET A 1 294 ? -23.382 27.233 48.785 1.00 95.31 294 MET A CA 1
ATOM 2315 C C . MET A 1 294 ? -22.175 27.204 47.845 1.00 95.31 294 MET A C 1
ATOM 2317 O O . MET A 1 294 ? -21.061 27.100 48.338 1.00 95.31 294 MET A O 1
ATOM 2321 N N . MET A 1 295 ? -22.359 27.346 46.528 1.00 94.94 295 MET A N 1
ATOM 2322 C CA . MET A 1 295 ? -21.243 27.339 45.567 1.00 94.94 295 MET A CA 1
ATOM 2323 C C . MET A 1 295 ? -20.326 28.561 45.720 1.00 94.94 295 MET A C 1
ATOM 2325 O O . MET A 1 295 ? -19.111 28.405 45.823 1.00 94.94 295 MET A O 1
ATOM 2329 N N . ASP A 1 296 ? -20.894 29.768 45.837 1.00 93.50 296 ASP A N 1
ATOM 2330 C CA . ASP A 1 296 ? -20.125 30.995 46.122 1.00 93.50 296 ASP A CA 1
ATOM 2331 C C . ASP A 1 296 ? -19.410 30.894 47.479 1.00 93.50 296 ASP A C 1
ATOM 2333 O O . ASP A 1 296 ? -18.293 31.379 47.686 1.00 93.50 296 ASP A O 1
ATOM 2337 N N . GLY A 1 297 ? -20.074 30.215 48.415 1.00 94.06 297 GLY A N 1
ATOM 2338 C CA . GLY A 1 297 ? -19.532 29.880 49.709 1.00 94.06 297 GLY A CA 1
ATOM 2339 C C . GLY A 1 297 ? -18.300 28.975 49.632 1.00 94.06 297 GLY A C 1
ATOM 2340 O O . GLY A 1 297 ? -17.256 29.314 50.183 1.00 94.06 297 GLY A O 1
ATOM 2341 N N . LEU A 1 298 ? -18.399 27.851 48.922 1.00 93.88 298 LEU A N 1
ATOM 2342 C CA . LEU A 1 298 ? -17.280 26.928 48.729 1.00 93.88 298 LEU A CA 1
ATOM 2343 C C . LEU A 1 298 ? -16.094 27.600 48.043 1.00 93.88 298 LEU A C 1
ATOM 2345 O O . LEU A 1 298 ? -14.965 27.374 48.466 1.00 93.88 298 LEU A O 1
ATOM 2349 N N . HIS A 1 299 ? -16.334 28.458 47.048 1.00 95.19 299 HIS A N 1
ATOM 2350 C CA . HIS A 1 299 ? -15.274 29.247 46.409 1.00 95.19 299 HIS A CA 1
ATOM 2351 C C . HIS A 1 299 ? -14.522 30.109 47.431 1.00 95.19 299 HIS A C 1
ATOM 2353 O O . HIS A 1 299 ? -13.315 29.946 47.600 1.00 95.19 299 HIS A O 1
ATOM 2359 N N . THR A 1 300 ? -15.256 30.875 48.248 1.00 94.94 300 THR A N 1
ATOM 2360 C CA . THR A 1 300 ? -14.661 31.674 49.338 1.00 94.94 300 THR A CA 1
ATOM 2361 C C . THR A 1 300 ? -13.909 30.806 50.357 1.00 94.94 300 THR A C 1
ATOM 2363 O O . THR A 1 300 ? -12.900 31.229 50.916 1.00 94.94 300 THR A O 1
ATOM 2366 N N . PHE A 1 301 ? -14.406 29.601 50.652 1.00 95.44 301 PHE A N 1
ATOM 2367 C CA . PHE A 1 301 ? -13.712 28.664 51.533 1.00 95.44 301 PHE A CA 1
ATOM 2368 C C . PHE A 1 301 ? -12.375 28.229 50.925 1.00 95.44 301 PHE A C 1
ATOM 2370 O O . PHE A 1 301 ? -11.355 28.339 51.604 1.00 95.44 301 PHE A O 1
ATOM 2377 N N . PHE A 1 302 ? -12.345 27.800 49.661 1.00 95.56 302 PHE A N 1
ATOM 2378 C CA . PHE A 1 302 ? -11.117 27.340 49.011 1.00 95.56 302 PHE A CA 1
ATOM 2379 C C . PHE A 1 302 ? -10.092 28.456 48.760 1.00 95.56 302 PHE A C 1
ATOM 2381 O O . PHE A 1 302 ? -8.903 28.152 48.758 1.00 95.56 302 PHE A O 1
ATOM 2388 N N . ASP A 1 303 ? -10.503 29.726 48.681 1.00 94.25 303 ASP A N 1
ATOM 2389 C CA . ASP A 1 303 ? -9.577 30.875 48.702 1.00 94.25 303 ASP A CA 1
ATOM 2390 C C . ASP A 1 303 ? -8.747 30.960 49.997 1.00 94.25 303 ASP A C 1
ATOM 2392 O O . ASP A 1 303 ? -7.668 31.552 50.018 1.00 94.25 303 ASP A O 1
ATOM 2396 N N . THR A 1 304 ? -9.232 30.370 51.096 1.00 92.81 304 THR A N 1
ATOM 2397 C CA . THR A 1 304 ? -8.510 30.319 52.383 1.00 92.81 304 THR A CA 1
ATOM 2398 C C . THR A 1 304 ? -7.651 29.066 52.556 1.00 92.81 304 THR A C 1
ATOM 2400 O O . THR A 1 304 ? -6.942 28.944 53.557 1.00 92.81 304 THR A O 1
ATOM 2403 N N . GLN A 1 305 ? -7.732 28.116 51.622 1.00 94.50 305 GLN A N 1
ATOM 2404 C CA . GLN A 1 305 ? -7.033 26.835 51.698 1.00 94.50 305 GLN A CA 1
ATOM 2405 C C . GLN A 1 305 ? -5.730 26.862 50.875 1.00 94.50 305 GLN A C 1
ATOM 2407 O O . GLN A 1 305 ? -5.537 27.758 50.053 1.00 94.50 305 GLN A O 1
ATOM 2412 N N . PRO A 1 306 ? -4.802 25.904 51.079 1.00 93.19 306 PRO A N 1
ATOM 2413 C CA . PRO A 1 306 ? -3.572 25.845 50.295 1.00 93.19 306 PRO A CA 1
ATOM 2414 C C . PRO A 1 306 ? -3.850 25.713 48.787 1.00 93.19 306 PRO A C 1
ATOM 2416 O O . PRO A 1 306 ? -4.767 24.967 48.422 1.00 93.19 306 PRO A O 1
ATOM 2419 N N . PRO A 1 307 ? -3.055 26.369 47.922 1.00 92.00 307 PRO A N 1
ATOM 2420 C CA . PRO A 1 307 ? -3.182 26.241 46.475 1.00 92.00 307 PRO A CA 1
ATOM 2421 C C . PRO A 1 307 ? -2.765 24.856 45.950 1.00 92.00 307 PRO A C 1
ATOM 2423 O O . PRO A 1 307 ? -2.111 24.054 46.635 1.00 92.00 307 PRO A O 1
ATOM 2426 N N . PHE A 1 308 ? -3.183 24.556 44.718 1.00 91.31 308 PHE A N 1
ATOM 2427 C CA . PHE A 1 308 ? -2.941 23.282 44.047 1.00 91.31 308 PHE A CA 1
ATOM 2428 C C . PHE A 1 308 ? -2.810 23.436 42.528 1.00 91.31 308 PHE A C 1
ATOM 2430 O O . PHE A 1 308 ? -3.267 24.412 41.933 1.00 91.31 308 PHE A O 1
ATOM 2437 N N . GLY A 1 309 ? -2.181 22.442 41.898 1.00 86.62 309 GLY A N 1
ATOM 2438 C CA . GLY A 1 309 ? -1.981 22.403 40.453 1.00 86.62 309 GLY A CA 1
ATOM 2439 C C . GLY A 1 309 ? -0.798 23.233 39.942 1.00 86.62 309 GLY A C 1
ATOM 2440 O O . GLY A 1 309 ? -0.070 23.844 40.721 1.00 86.62 309 GLY A O 1
ATOM 2441 N N . PRO A 1 310 ? -0.587 23.243 38.615 1.00 85.50 310 PRO A N 1
ATOM 2442 C CA . PRO A 1 310 ? 0.610 23.812 37.987 1.00 85.50 310 PRO A CA 1
ATOM 2443 C C . PRO A 1 310 ? 0.711 25.339 38.102 1.00 85.50 310 PRO A C 1
ATOM 2445 O O . PRO A 1 310 ? 1.806 25.887 38.018 1.00 85.50 310 PRO A O 1
ATOM 2448 N N . GLU A 1 311 ? -0.419 26.022 38.281 1.00 86.94 311 GLU A N 1
ATOM 2449 C CA . GLU A 1 311 ? -0.498 27.482 38.413 1.00 86.94 311 GLU A CA 1
ATOM 2450 C C . GLU A 1 311 ? -0.718 27.935 39.870 1.00 86.94 311 GLU A C 1
ATOM 2452 O O . GLU A 1 311 ? -0.949 29.117 40.102 1.00 86.94 311 GLU A O 1
ATOM 2457 N N . GLU A 1 312 ? -0.645 27.010 40.842 1.00 89.62 312 GLU A N 1
ATOM 2458 C CA . GLU A 1 312 ? -0.829 27.271 42.282 1.00 89.62 312 GLU A CA 1
ATOM 2459 C C . GLU A 1 312 ? -2.093 28.112 42.581 1.00 89.62 312 GLU A C 1
ATOM 2461 O O . GLU A 1 312 ? -2.041 29.160 43.227 1.00 89.62 312 GLU A O 1
ATOM 2466 N N . GLN A 1 313 ? -3.249 27.632 42.112 1.00 92.12 313 GLN A N 1
ATOM 2467 C CA . GLN A 1 313 ? -4.559 28.284 42.271 1.00 92.12 313 GLN A CA 1
ATOM 2468 C C . GLN A 1 313 ? -5.392 27.623 43.384 1.00 92.12 313 GLN A C 1
ATOM 2470 O O . GLN A 1 313 ? -5.055 26.531 43.850 1.00 92.12 313 GLN A O 1
ATOM 2475 N N . ASN A 1 314 ? -6.506 28.243 43.806 1.00 94.69 314 ASN A N 1
ATOM 2476 C CA . ASN A 1 314 ? -7.481 27.532 44.643 1.00 94.69 314 ASN A CA 1
ATOM 2477 C C . ASN A 1 314 ? -8.088 26.346 43.862 1.00 94.69 314 ASN A C 1
ATOM 2479 O O . ASN A 1 314 ? -8.099 26.331 42.628 1.00 94.69 314 ASN A O 1
ATOM 2483 N N . LEU A 1 315 ? -8.599 25.341 44.583 1.00 93.94 315 LEU A N 1
ATOM 2484 C CA . LEU A 1 315 ? -9.075 24.094 43.972 1.00 93.94 315 LEU A CA 1
ATOM 2485 C C . LEU A 1 315 ? -10.167 24.326 42.915 1.00 93.94 315 LEU A C 1
ATOM 2487 O O . LEU A 1 315 ? -10.153 23.676 41.875 1.00 93.94 315 LEU A O 1
ATOM 2491 N N . ILE A 1 316 ? -11.106 25.245 43.158 1.00 94.50 316 ILE A N 1
ATOM 2492 C CA . ILE A 1 316 ? -12.237 25.469 42.248 1.00 94.50 316 ILE A CA 1
ATOM 2493 C C . ILE A 1 316 ? -11.777 26.154 40.957 1.00 94.50 316 ILE A C 1
ATOM 2495 O O . ILE A 1 316 ? -12.209 25.760 39.875 1.00 94.50 316 ILE A O 1
ATOM 2499 N N . ASP A 1 317 ? -10.885 27.138 41.043 1.00 94.12 317 ASP A N 1
ATOM 2500 C CA . ASP A 1 317 ? -10.338 27.815 39.866 1.00 94.12 317 ASP A CA 1
ATOM 2501 C C . ASP A 1 317 ? -9.452 26.876 39.043 1.00 94.12 317 ASP A C 1
ATOM 2503 O O . ASP A 1 317 ? -9.579 26.841 37.816 1.00 94.12 317 ASP A O 1
ATOM 2507 N N . MET A 1 318 ? -8.677 26.013 39.711 1.00 92.38 318 MET A N 1
ATOM 2508 C CA . MET A 1 318 ? -7.941 24.943 39.045 1.00 92.38 318 MET A CA 1
ATOM 2509 C C . MET A 1 318 ? -8.890 24.020 38.272 1.00 92.38 318 MET A C 1
ATOM 2511 O O . MET A 1 318 ? -8.700 23.835 37.077 1.00 92.38 318 MET A O 1
ATOM 2515 N N . LEU A 1 319 ? -9.943 23.483 38.898 1.00 93.88 319 LEU A N 1
ATOM 2516 C CA . LEU A 1 319 ? -10.898 22.594 38.217 1.00 93.88 319 LEU A CA 1
ATOM 2517 C C . LEU A 1 319 ? -11.586 23.269 37.012 1.00 93.88 319 LEU A C 1
ATOM 2519 O O . LEU A 1 319 ? -11.984 22.594 36.064 1.00 93.88 319 LEU A O 1
ATOM 2523 N N . ARG A 1 320 ? -11.701 24.604 37.017 1.00 94.94 320 ARG A N 1
ATOM 2524 C CA . ARG A 1 320 ? -12.280 25.398 35.920 1.00 94.94 320 ARG A CA 1
ATOM 2525 C C . ARG A 1 320 ? -11.297 25.745 34.809 1.00 94.94 320 ARG A C 1
ATOM 2527 O O . ARG A 1 320 ? -11.742 26.156 33.735 1.00 94.94 320 ARG A O 1
ATOM 2534 N N . SER A 1 321 ? -9.993 25.610 35.034 1.00 94.62 321 SER A N 1
ATOM 2535 C CA . SER A 1 321 ? -8.977 26.115 34.111 1.00 94.62 321 SER A CA 1
ATOM 2536 C C . SER A 1 321 ? -9.077 25.549 32.682 1.00 94.62 321 SER A C 1
ATOM 2538 O O . SER A 1 321 ? -8.945 26.350 31.750 1.00 94.62 321 SER A O 1
ATOM 2540 N N . PRO A 1 322 ? -9.426 24.261 32.443 1.00 94.94 322 PRO A N 1
ATOM 2541 C CA . PRO A 1 322 ? -9.600 23.752 31.083 1.00 94.94 322 PRO A CA 1
ATOM 2542 C C . PRO A 1 322 ? -10.768 24.440 30.363 1.00 94.94 322 PRO A C 1
ATOM 2544 O O . PRO A 1 322 ? -10.629 24.878 29.222 1.00 94.94 322 PRO A O 1
ATOM 2547 N N . ALA A 1 323 ? -11.905 24.605 31.050 1.00 94.50 323 ALA A N 1
ATOM 2548 C CA . ALA A 1 323 ? -13.103 25.240 30.501 1.00 94.50 323 ALA A CA 1
ATOM 2549 C C . ALA A 1 323 ? -12.940 26.755 30.283 1.00 94.50 323 ALA A C 1
ATOM 2551 O O . ALA A 1 323 ? -13.632 27.331 29.450 1.00 94.50 323 ALA A O 1
ATOM 2552 N N . ILE A 1 324 ? -12.032 27.414 31.007 1.00 94.56 324 ILE A N 1
ATOM 2553 C CA . ILE A 1 324 ? -11.695 28.827 30.777 1.00 94.56 324 ILE A CA 1
ATOM 2554 C C . ILE A 1 324 ? -10.747 28.969 29.583 1.00 94.56 324 ILE A C 1
ATOM 2556 O O . ILE A 1 324 ? -10.955 29.840 28.741 1.00 94.56 324 ILE A O 1
ATOM 2560 N N . ALA A 1 325 ? -9.720 28.119 29.500 1.00 93.88 325 ALA A N 1
ATOM 2561 C CA . ALA A 1 325 ? -8.732 28.170 28.426 1.00 93.88 325 ALA A CA 1
ATOM 2562 C C . ALA A 1 325 ? -9.337 27.794 27.066 1.00 93.88 325 ALA A C 1
ATOM 2564 O O . ALA A 1 325 ? -9.025 28.426 26.056 1.00 93.88 325 ALA A O 1
ATOM 2565 N N . VAL A 1 326 ? -10.217 26.785 27.040 1.00 94.31 326 VAL A N 1
ATOM 2566 C CA . VAL A 1 326 ? -10.860 26.293 25.817 1.00 94.31 326 VAL A CA 1
ATOM 2567 C C . VAL A 1 326 ? -12.373 26.109 26.030 1.00 94.31 326 VAL A C 1
ATOM 2569 O O . VAL A 1 326 ? -12.865 24.991 26.200 1.00 94.31 326 VAL A O 1
ATOM 2572 N N . PRO A 1 327 ? -13.161 27.198 26.008 1.00 92.38 327 PRO A N 1
ATOM 2573 C CA . PRO A 1 327 ? -14.554 27.175 26.462 1.00 92.38 327 PRO A CA 1
ATOM 2574 C C . PRO A 1 327 ? -15.520 26.400 25.571 1.00 92.38 327 PRO A C 1
ATOM 2576 O O . PRO A 1 327 ? -16.546 25.948 26.061 1.00 92.38 327 PRO A O 1
ATOM 2579 N N . HIS A 1 328 ? -15.224 26.235 24.283 1.00 91.81 328 HIS A N 1
ATOM 2580 C CA . HIS A 1 328 ? -16.178 25.698 23.303 1.00 91.81 328 HIS A CA 1
ATOM 2581 C C . HIS A 1 328 ? -15.712 24.398 22.631 1.00 91.81 328 HIS A C 1
ATOM 2583 O O . HIS A 1 328 ? -16.247 24.035 21.590 1.00 91.81 328 HIS A O 1
ATOM 2589 N N . SER A 1 329 ? -14.711 23.703 23.185 1.00 91.69 329 SER A N 1
ATOM 2590 C CA . SER A 1 329 ? -14.201 22.454 22.604 1.00 91.69 329 SER A CA 1
ATOM 2591 C C . SER A 1 329 ? -13.830 21.441 23.684 1.00 91.69 329 SER A C 1
ATOM 2593 O O . SER A 1 329 ? -12.873 21.650 24.424 1.00 91.69 329 SER A O 1
ATOM 2595 N N . LEU A 1 330 ? -14.556 20.318 23.732 1.00 91.25 330 LEU A N 1
ATOM 2596 C CA . LEU A 1 330 ? -14.224 19.177 24.595 1.00 91.25 330 LEU A CA 1
ATOM 2597 C C . LEU A 1 330 ? -12.855 18.583 24.230 1.00 91.25 330 LEU A C 1
ATOM 2599 O O . LEU A 1 330 ? -12.050 18.304 25.115 1.00 91.25 330 LEU A O 1
ATOM 2603 N N . PHE A 1 331 ? -12.558 18.476 22.930 1.00 90.38 331 PHE A N 1
ATOM 2604 C CA . PHE A 1 331 ? -11.252 18.045 22.427 1.00 90.38 331 PHE A CA 1
ATOM 2605 C C . PHE A 1 331 ? -10.119 18.924 22.971 1.00 90.38 331 PHE A C 1
ATOM 2607 O O . PHE A 1 331 ? -9.156 18.424 23.549 1.00 90.38 331 PHE A O 1
ATOM 2614 N 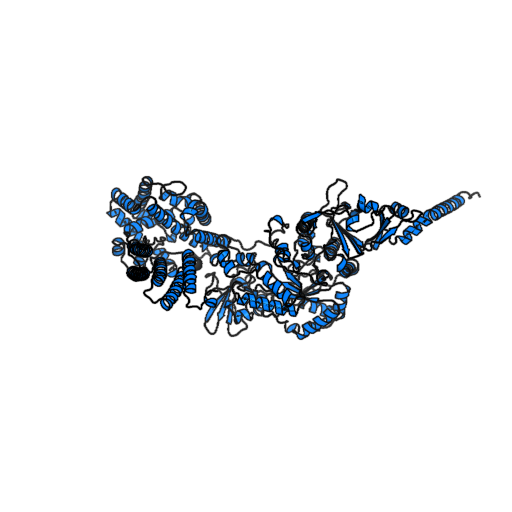N . GLY A 1 332 ? -10.250 20.248 22.846 1.00 91.25 332 GLY A N 1
ATOM 2615 C CA . GLY A 1 332 ? -9.218 21.164 23.325 1.00 91.25 332 GLY A CA 1
ATOM 2616 C C . GLY A 1 332 ? -9.109 21.223 24.854 1.00 91.25 332 GLY A C 1
ATOM 2617 O O . GLY A 1 332 ? -8.019 21.460 25.369 1.00 91.25 332 GLY A O 1
ATOM 2618 N N . GLN A 1 333 ? -10.188 20.942 25.595 1.00 94.50 333 GLN A N 1
ATOM 2619 C CA . GLN A 1 333 ? -10.123 20.763 27.051 1.00 94.50 333 GLN A CA 1
ATOM 2620 C C . GLN A 1 333 ? -9.322 19.511 27.437 1.00 94.50 333 GLN A C 1
ATOM 2622 O O . GLN A 1 333 ? -8.485 19.584 28.336 1.00 94.50 333 GLN A O 1
ATOM 2627 N N . LEU A 1 334 ? -9.513 18.384 26.740 1.00 91.25 334 LEU A N 1
ATOM 2628 C CA . LEU A 1 334 ? -8.715 17.170 26.954 1.00 91.25 334 LEU A CA 1
ATOM 2629 C C . LEU A 1 334 ? -7.235 17.374 26.594 1.00 91.25 334 LEU A C 1
ATOM 2631 O O . LEU A 1 334 ? -6.368 16.940 27.350 1.00 91.25 334 LEU A O 1
ATOM 2635 N N . GLU A 1 335 ? -6.924 18.071 25.496 1.00 90.44 335 GLU A N 1
ATOM 2636 C CA . GLU A 1 335 ? -5.540 18.447 25.153 1.00 90.44 335 GLU A CA 1
ATOM 2637 C C . GLU A 1 335 ? -4.916 19.346 26.232 1.00 90.44 335 GLU A C 1
ATOM 2639 O O . GLU A 1 335 ? -3.798 19.086 26.679 1.00 90.44 335 GLU A O 1
ATOM 2644 N N . TYR A 1 336 ? -5.654 20.343 26.738 1.00 92.81 336 TYR A N 1
ATOM 2645 C CA . TYR A 1 336 ? -5.187 21.178 27.850 1.00 92.81 336 TYR A CA 1
ATOM 2646 C C . TYR A 1 336 ? -4.856 20.326 29.085 1.00 92.81 336 TYR A C 1
ATOM 2648 O O . TYR A 1 336 ? -3.790 20.490 29.681 1.00 92.81 336 TYR A O 1
ATOM 2656 N N . ILE A 1 337 ? -5.729 19.382 29.453 1.00 91.31 337 ILE A N 1
ATOM 2657 C CA . ILE A 1 337 ? -5.500 18.455 30.571 1.00 91.31 337 ILE A CA 1
ATOM 2658 C C . ILE A 1 337 ? -4.268 17.574 30.308 1.00 91.31 337 ILE A C 1
ATOM 2660 O O . ILE A 1 337 ? -3.436 17.414 31.200 1.00 91.31 337 ILE A O 1
ATOM 2664 N N . ARG A 1 338 ? -4.095 17.041 29.092 1.00 88.94 338 ARG A N 1
ATOM 2665 C CA . ARG A 1 338 ? -2.920 16.235 28.713 1.00 88.94 338 ARG A CA 1
ATOM 2666 C C . ARG A 1 338 ? -1.620 17.002 28.926 1.00 88.94 338 ARG A C 1
ATOM 2668 O O . ARG A 1 338 ? -0.682 16.475 29.519 1.00 88.94 338 ARG A O 1
ATOM 2675 N N . GLU A 1 339 ? -1.566 18.236 28.437 1.00 89.00 339 GLU A N 1
ATOM 2676 C CA . GLU A 1 339 ? -0.351 19.050 28.433 1.00 89.00 339 GLU A CA 1
ATOM 2677 C C . GLU A 1 339 ? -0.049 19.669 29.796 1.00 89.00 339 GLU A C 1
ATOM 2679 O O . GLU A 1 339 ? 1.108 19.713 30.215 1.00 89.00 339 GLU A O 1
ATOM 2684 N N . ARG A 1 340 ? -1.077 20.155 30.500 1.00 89.56 340 ARG A N 1
ATOM 2685 C CA . ARG A 1 340 ? -0.913 20.906 31.753 1.00 89.56 340 ARG A CA 1
ATOM 2686 C C . ARG A 1 340 ? -1.062 20.041 32.995 1.00 89.56 340 ARG A C 1
ATOM 2688 O O . ARG A 1 340 ? -0.415 20.325 33.999 1.00 89.56 340 ARG A O 1
ATOM 2695 N N . TRP A 1 341 ? -1.911 19.016 32.956 1.00 89.81 341 TRP A N 1
ATOM 2696 C CA . TRP A 1 341 ? -2.204 18.141 34.098 1.00 89.81 341 TRP A CA 1
ATOM 2697 C C . TRP A 1 341 ? -1.650 16.725 33.917 1.00 89.81 341 TRP A C 1
ATOM 2699 O O . TRP A 1 341 ? -1.893 15.878 34.772 1.00 89.81 341 TRP A O 1
ATOM 2709 N N . GLY A 1 342 ? -0.872 16.454 32.859 1.00 81.31 342 GLY A N 1
ATOM 2710 C CA . GLY A 1 342 ? -0.328 15.126 32.541 1.00 81.31 342 GLY A CA 1
ATOM 2711 C C . GLY A 1 342 ? 0.308 14.393 33.731 1.00 81.31 342 GLY A C 1
ATOM 2712 O O . GLY A 1 342 ? 0.067 13.203 33.931 1.00 81.31 342 GLY A O 1
ATOM 2713 N N . TYR A 1 343 ? 1.051 15.115 34.577 1.00 81.88 343 TYR A N 1
ATOM 2714 C CA . TYR A 1 343 ? 1.697 14.566 35.778 1.00 81.88 343 TYR A CA 1
ATOM 2715 C C . TYR A 1 343 ? 0.722 14.229 36.923 1.00 81.88 343 TYR A C 1
ATOM 2717 O O . TYR A 1 343 ? 1.047 13.399 37.767 1.00 81.88 343 TYR A O 1
ATOM 2725 N N . LEU A 1 344 ? -0.461 14.853 36.956 1.00 78.94 344 LEU A N 1
ATOM 2726 C CA . LEU A 1 344 ? -1.529 14.574 37.923 1.00 78.94 344 LEU A CA 1
ATOM 2727 C C . LEU A 1 344 ? -2.387 13.393 37.474 1.00 78.94 344 LEU A C 1
ATOM 2729 O O . LEU A 1 344 ? -2.819 12.588 38.294 1.00 78.94 344 LEU A O 1
ATOM 2733 N N . VAL A 1 345 ? -2.644 13.293 36.167 1.00 73.19 345 VAL A N 1
ATOM 2734 C CA . VAL A 1 345 ? -3.618 12.338 35.634 1.00 73.19 345 VAL A CA 1
ATOM 2735 C C . VAL A 1 345 ? -3.057 10.936 35.427 1.00 73.19 345 VAL A C 1
ATOM 2737 O O . VAL A 1 345 ? -3.864 10.021 35.342 1.00 73.19 345 VAL A O 1
ATOM 2740 N N . GLY A 1 346 ? -1.729 10.739 35.407 1.00 67.62 346 GLY A N 1
ATOM 2741 C CA . GLY A 1 346 ? -1.015 9.449 35.486 1.00 67.62 346 GLY A CA 1
ATOM 2742 C C . GLY A 1 346 ? -1.737 8.238 34.870 1.00 67.62 346 GLY A C 1
ATOM 2743 O O . GLY A 1 346 ? -1.555 7.925 33.695 1.00 67.62 346 GLY A O 1
ATOM 2744 N N . LYS A 1 347 ? -2.593 7.576 35.664 1.00 63.19 347 LYS A N 1
ATOM 2745 C CA . LYS A 1 347 ? -3.417 6.413 35.272 1.00 63.19 347 LYS A CA 1
ATOM 2746 C C . LYS A 1 347 ? -4.421 6.658 34.124 1.00 63.19 347 LYS A C 1
ATOM 2748 O O . LYS A 1 347 ? -4.853 5.705 33.487 1.00 63.19 347 LYS A O 1
ATOM 2753 N N . TYR A 1 348 ? -4.790 7.906 33.833 1.00 68.56 348 TYR A N 1
ATOM 2754 C CA . TYR A 1 348 ? -5.743 8.289 32.780 1.00 68.56 348 TYR A CA 1
ATOM 2755 C C . TYR A 1 348 ? -5.083 8.684 31.454 1.00 68.56 348 TYR A C 1
ATOM 2757 O O . TYR A 1 348 ? -5.805 8.870 30.478 1.00 68.56 348 TYR A O 1
ATOM 2765 N N . VAL A 1 349 ? -3.749 8.795 31.366 1.00 73.75 349 VAL A N 1
ATOM 2766 C CA . VAL A 1 349 ? -3.073 9.318 30.158 1.00 73.75 349 VAL A CA 1
ATOM 2767 C C . VAL A 1 349 ? -3.435 8.516 28.903 1.00 73.75 349 VAL A C 1
ATOM 2769 O O . VAL A 1 349 ? -3.831 9.101 27.900 1.00 73.75 349 VAL A O 1
ATOM 2772 N N . TYR A 1 350 ? -3.397 7.182 28.959 1.00 70.06 350 TYR A N 1
ATOM 2773 C CA . TYR A 1 350 ? -3.776 6.343 27.814 1.00 70.06 350 TYR A CA 1
ATOM 2774 C C . TYR A 1 350 ? -5.268 6.437 27.466 1.00 70.06 350 TYR A C 1
ATOM 2776 O O . TYR A 1 350 ? -5.621 6.443 26.288 1.00 70.06 350 TYR A O 1
ATOM 2784 N N . ARG A 1 351 ? -6.149 6.557 28.470 1.00 74.62 351 ARG A N 1
ATOM 2785 C CA . ARG A 1 351 ? -7.593 6.765 28.252 1.00 74.62 351 ARG A CA 1
ATOM 2786 C C . ARG A 1 351 ? -7.862 8.110 27.577 1.00 74.62 351 ARG A C 1
ATOM 2788 O O . ARG A 1 351 ? -8.693 8.177 26.679 1.00 74.62 351 ARG A O 1
ATOM 2795 N N . LEU A 1 352 ? -7.123 9.146 27.969 1.00 80.06 352 LEU A N 1
ATOM 2796 C CA . LEU A 1 352 ? -7.169 10.471 27.361 1.00 80.06 352 LEU A CA 1
ATOM 2797 C C . LEU A 1 352 ? -6.712 10.424 25.905 1.00 80.06 352 LEU A C 1
ATOM 2799 O O . LEU A 1 352 ? -7.428 10.909 25.035 1.00 80.06 352 LEU A O 1
ATOM 2803 N N . LEU A 1 353 ? -5.579 9.783 25.620 1.00 79.75 353 LEU A N 1
ATOM 2804 C CA . LEU A 1 353 ? -5.087 9.629 24.249 1.00 79.75 353 LEU A CA 1
ATOM 2805 C C . LEU A 1 353 ? -6.096 8.894 23.350 1.00 79.75 353 LEU A C 1
ATOM 2807 O O . LEU A 1 353 ? -6.379 9.360 22.251 1.00 79.75 353 LEU A O 1
ATOM 2811 N N . ARG A 1 354 ? -6.713 7.806 23.833 1.00 78.56 354 ARG A N 1
ATOM 2812 C CA . ARG A 1 354 ? -7.760 7.093 23.077 1.00 78.56 354 ARG A CA 1
ATOM 2813 C C . ARG A 1 354 ? -9.034 7.929 22.886 1.00 78.56 354 ARG A C 1
ATOM 2815 O O . ARG A 1 354 ? -9.661 7.836 21.837 1.00 78.56 354 ARG A O 1
ATOM 2822 N N . SER A 1 355 ? -9.423 8.731 23.880 1.00 80.81 355 SER A N 1
ATOM 2823 C CA . SER A 1 355 ? -10.572 9.648 23.787 1.00 80.81 355 SER A CA 1
ATOM 2824 C C . SER A 1 355 ? -10.363 10.709 22.700 1.00 80.81 355 SER A C 1
ATOM 2826 O O . SER A 1 355 ? -11.246 10.945 21.877 1.00 80.81 355 SER A O 1
ATOM 2828 N N . LEU A 1 356 ? -9.157 11.284 22.636 1.00 83.75 356 LEU A N 1
ATOM 2829 C CA . LEU A 1 356 ? -8.762 12.209 21.572 1.00 83.75 356 LEU A CA 1
ATOM 2830 C C . LEU A 1 356 ? -8.800 11.539 20.191 1.00 83.75 356 LEU A C 1
ATOM 2832 O O . LEU A 1 356 ? -9.282 12.150 19.237 1.00 83.75 356 LEU A O 1
ATOM 2836 N N . ASP A 1 357 ? -8.336 10.291 20.083 1.00 83.38 357 ASP A N 1
ATOM 2837 C CA . ASP A 1 357 ? -8.382 9.532 18.828 1.00 83.38 357 ASP A CA 1
ATOM 2838 C C . ASP A 1 357 ? -9.823 9.281 18.355 1.00 83.38 357 ASP A C 1
ATOM 2840 O O . ASP A 1 357 ? -10.109 9.452 17.170 1.00 83.38 357 ASP A O 1
ATOM 2844 N N . LEU A 1 358 ? -10.746 8.944 19.267 1.00 81.94 358 LEU A N 1
ATOM 2845 C CA . LEU A 1 358 ? -12.165 8.747 18.946 1.00 81.94 358 LEU A CA 1
ATOM 2846 C C . LEU A 1 358 ? -12.816 10.025 18.395 1.00 81.94 358 LEU A C 1
ATOM 2848 O O . LEU A 1 358 ? -13.558 9.965 17.418 1.00 81.94 358 LEU A O 1
ATOM 2852 N N . ILE A 1 359 ? -12.524 11.190 18.983 1.00 81.94 359 ILE A N 1
ATOM 2853 C CA . ILE A 1 359 ? -13.044 12.468 18.468 1.00 81.94 359 ILE A CA 1
ATOM 2854 C C . ILE A 1 359 ? -12.471 12.760 17.076 1.00 81.94 359 ILE A C 1
ATOM 2856 O O . ILE A 1 359 ? -13.215 13.138 16.170 1.00 81.94 359 ILE A O 1
ATOM 2860 N N . ARG A 1 360 ? -11.161 12.554 16.878 1.00 80.50 360 ARG A N 1
ATOM 2861 C CA . ARG A 1 360 ? -10.509 12.757 15.571 1.00 80.50 360 ARG A CA 1
ATOM 2862 C C . ARG A 1 360 ? -11.121 11.871 14.491 1.00 80.50 360 ARG A C 1
ATOM 2864 O O . ARG A 1 360 ? -11.288 12.327 13.363 1.00 80.50 360 ARG A O 1
ATOM 2871 N N . GLU A 1 361 ? -11.461 10.632 14.835 1.00 77.38 361 GLU A N 1
ATOM 2872 C CA . GLU A 1 361 ? -12.146 9.690 13.949 1.00 77.38 361 GLU A CA 1
ATOM 2873 C C . GLU A 1 361 ? -13.499 10.243 13.467 1.00 77.38 361 GLU A C 1
ATOM 2875 O O . GLU A 1 361 ? -13.763 10.247 12.267 1.00 77.38 361 GLU A O 1
ATOM 2880 N N . GLU A 1 362 ? -14.321 10.786 14.370 1.00 75.19 362 GLU A N 1
ATOM 2881 C CA . GLU A 1 362 ? -15.636 11.364 14.044 1.00 75.19 362 GLU A CA 1
ATOM 2882 C C . GLU A 1 362 ? -15.553 12.726 13.317 1.00 75.19 362 GLU A C 1
ATOM 2884 O O . GLU A 1 362 ? -16.507 13.161 12.660 1.00 75.19 362 GLU A O 1
ATOM 2889 N N . GLU A 1 363 ? -14.441 13.454 13.451 1.00 71.31 363 GLU A N 1
ATOM 2890 C CA . GLU A 1 363 ? -14.203 14.736 12.773 1.00 71.31 363 GLU A CA 1
ATOM 2891 C C . GLU A 1 363 ? -13.598 14.586 11.368 1.00 71.31 363 GLU A C 1
ATOM 2893 O O . GLU A 1 363 ? -13.733 15.498 10.540 1.00 71.31 363 GLU A O 1
ATOM 2898 N N . LYS A 1 364 ? -12.957 13.448 11.066 1.00 66.31 364 LYS A N 1
ATOM 2899 C CA . LYS A 1 364 ? -12.319 13.188 9.769 1.00 66.31 364 LYS A CA 1
ATOM 2900 C C . LYS A 1 364 ? -13.395 13.151 8.673 1.00 66.31 364 LYS A C 1
ATOM 2902 O O . LYS A 1 364 ? -14.165 12.204 8.552 1.00 66.31 364 LYS A O 1
ATOM 2907 N N . ARG A 1 365 ? -13.462 14.203 7.846 1.00 48.09 365 ARG A N 1
ATOM 2908 C CA . ARG A 1 365 ? -14.325 14.222 6.653 1.00 48.09 365 ARG A CA 1
ATOM 2909 C C . ARG A 1 365 ? -13.865 13.121 5.693 1.00 48.09 365 ARG A C 1
ATOM 2911 O O . ARG A 1 365 ? -12.737 13.172 5.205 1.00 48.09 365 ARG A O 1
ATOM 2918 N N . ALA A 1 366 ? -14.747 12.166 5.399 1.00 43.34 366 ALA A N 1
ATOM 2919 C CA . ALA A 1 366 ? -14.593 11.272 4.257 1.00 43.34 366 ALA A CA 1
ATOM 2920 C C . ALA A 1 366 ? -14.394 12.126 2.991 1.00 43.34 366 ALA A C 1
ATOM 2922 O O . ALA A 1 366 ? -15.061 13.147 2.844 1.00 43.34 366 ALA A O 1
ATOM 2923 N N . PHE A 1 367 ? -13.494 11.720 2.094 1.00 36.16 367 PHE A N 1
ATOM 2924 C CA . PHE A 1 367 ? -13.063 12.428 0.874 1.00 36.16 367 PHE A CA 1
ATOM 2925 C C . PHE A 1 367 ? -11.908 13.428 1.037 1.00 36.16 367 PHE A C 1
ATOM 2927 O O . PHE A 1 367 ? -12.045 14.628 0.799 1.00 36.16 367 PHE A O 1
ATOM 2934 N N . ALA A 1 368 ? -10.711 12.898 1.291 1.00 30.08 368 ALA A N 1
ATOM 2935 C CA . ALA A 1 368 ? -9.494 13.465 0.717 1.00 30.08 368 ALA A CA 1
ATOM 2936 C C . ALA A 1 368 ? -8.961 12.469 -0.324 1.00 30.08 368 ALA A C 1
ATOM 2938 O O . ALA A 1 368 ? -8.722 11.311 -0.001 1.00 30.08 368 ALA A O 1
ATOM 2939 N N . GLY A 1 369 ? -8.840 12.900 -1.583 1.00 32.91 369 GLY A N 1
ATOM 2940 C CA . GLY A 1 369 ? -8.219 12.093 -2.639 1.00 32.91 369 GLY A CA 1
ATOM 2941 C C . GLY A 1 369 ? -6.728 11.830 -2.372 1.00 32.91 369 GLY A C 1
ATOM 2942 O O . GLY A 1 369 ? -6.168 12.381 -1.418 1.00 32.91 369 GLY A O 1
ATOM 2943 N N . PRO A 1 370 ? -6.062 11.015 -3.211 1.00 33.09 370 PRO A N 1
ATOM 2944 C CA . PRO A 1 370 ? -4.649 10.696 -3.036 1.00 33.09 370 PRO A CA 1
ATOM 2945 C C . PRO A 1 370 ? -3.813 11.982 -2.983 1.00 33.09 370 PRO A C 1
ATOM 2947 O O . PRO A 1 370 ? -3.913 12.853 -3.849 1.00 33.09 370 PRO A O 1
ATOM 2950 N N . GLY A 1 371 ? -3.028 12.122 -1.913 1.00 36.41 371 GLY A N 1
ATOM 2951 C CA . GLY A 1 371 ? -2.189 13.295 -1.670 1.00 36.41 371 GLY A CA 1
ATOM 2952 C C . GLY A 1 371 ? -1.091 13.486 -2.731 1.00 36.41 371 GLY A C 1
ATOM 2953 O O . GLY A 1 371 ? -0.810 12.583 -3.519 1.00 36.41 371 GLY A O 1
ATOM 2954 N N . PRO A 1 372 ? -0.431 14.659 -2.761 1.00 37.91 372 PRO A N 1
ATOM 2955 C CA . PRO A 1 372 ? 0.576 14.980 -3.771 1.00 37.91 372 PRO A CA 1
ATOM 2956 C C . PRO A 1 372 ? 1.778 14.024 -3.725 1.00 37.91 372 PRO A C 1
ATOM 2958 O O . PRO A 1 372 ? 2.237 13.641 -2.646 1.00 37.91 372 PRO A O 1
ATOM 2961 N N . SER A 1 373 ? 2.329 13.698 -4.901 1.00 43.09 373 SER A N 1
ATOM 2962 C CA . SER A 1 373 ? 3.554 12.894 -5.037 1.00 43.09 373 SER A CA 1
ATOM 2963 C C . SER A 1 373 ? 4.735 13.587 -4.344 1.00 43.09 373 SER A C 1
ATOM 2965 O O . SER A 1 373 ? 5.029 14.755 -4.612 1.00 43.09 373 SER A O 1
ATOM 2967 N N . ARG A 1 374 ? 5.414 12.880 -3.434 1.00 50.31 374 ARG A N 1
ATOM 2968 C CA . ARG A 1 374 ? 6.537 13.406 -2.637 1.00 50.31 374 ARG A CA 1
ATOM 2969 C C . ARG A 1 374 ? 7.872 12.904 -3.189 1.00 50.31 374 ARG A C 1
ATOM 2971 O O . ARG A 1 374 ? 7.934 11.836 -3.785 1.00 50.31 374 ARG A O 1
ATOM 2978 N N . VAL A 1 375 ? 8.938 13.682 -2.996 1.00 50.84 375 VAL A N 1
ATOM 2979 C CA . VAL A 1 375 ? 10.306 13.252 -3.333 1.00 50.84 375 VAL A CA 1
ATOM 2980 C C . VAL A 1 375 ? 10.866 12.389 -2.206 1.00 50.84 375 VAL A C 1
ATOM 2982 O O . VAL A 1 375 ? 10.678 12.730 -1.040 1.00 50.84 375 VAL A O 1
ATOM 2985 N N . TYR A 1 376 ? 11.565 11.309 -2.564 1.00 54.72 376 TYR A N 1
ATOM 2986 C CA . TYR A 1 376 ? 12.260 10.439 -1.615 1.00 54.72 376 TYR A CA 1
ATOM 2987 C C . TYR A 1 376 ? 13.347 11.189 -0.854 1.00 54.72 376 TYR A C 1
ATOM 2989 O O . TYR A 1 376 ? 14.297 11.703 -1.451 1.00 54.72 376 TYR A O 1
ATOM 2997 N N . ASP A 1 377 ? 13.203 11.213 0.466 1.00 49.75 377 ASP A N 1
ATOM 2998 C CA . ASP A 1 377 ? 14.255 11.602 1.389 1.00 49.75 377 ASP A CA 1
ATOM 2999 C C . ASP A 1 377 ? 14.701 10.357 2.161 1.00 49.75 377 ASP A C 1
ATOM 3001 O O . ASP A 1 377 ? 14.004 9.870 3.052 1.00 49.75 377 ASP A O 1
ATOM 3005 N N . PHE A 1 378 ? 15.848 9.804 1.763 1.00 55.41 378 PHE A N 1
ATOM 3006 C CA . PHE A 1 378 ? 16.433 8.621 2.393 1.00 55.41 378 PHE A CA 1
ATOM 3007 C C . PHE A 1 378 ? 17.184 8.967 3.693 1.00 55.41 378 PHE A C 1
ATOM 3009 O O . PHE A 1 378 ? 17.610 8.055 4.394 1.00 55.41 378 PHE A O 1
ATOM 3016 N N . ALA A 1 379 ? 17.311 10.254 4.059 1.00 43.69 379 ALA A N 1
ATOM 3017 C CA . ALA A 1 379 ? 17.979 10.677 5.295 1.00 43.69 379 ALA A CA 1
ATOM 3018 C C . ALA A 1 379 ? 17.189 10.318 6.569 1.00 43.69 379 ALA A C 1
ATOM 3020 O O . ALA A 1 379 ? 17.755 10.316 7.660 1.00 43.69 379 ALA A O 1
ATOM 3021 N N . ALA A 1 380 ? 15.893 10.012 6.434 1.00 40.25 380 ALA A N 1
ATOM 3022 C CA . ALA A 1 380 ? 15.000 9.631 7.530 1.00 40.25 380 ALA A CA 1
ATOM 3023 C C . ALA A 1 380 ? 14.821 8.109 7.694 1.00 40.25 380 ALA A C 1
ATOM 3025 O O . ALA A 1 380 ? 14.063 7.681 8.566 1.00 40.25 380 ALA A O 1
ATOM 3026 N N . LEU A 1 381 ? 15.472 7.286 6.862 1.00 48.56 381 LEU A N 1
ATOM 3027 C CA . LEU A 1 381 ? 15.527 5.847 7.105 1.00 48.56 381 LEU A CA 1
ATOM 3028 C C . LEU A 1 381 ? 16.480 5.607 8.276 1.00 48.56 381 LEU A C 1
ATOM 3030 O O . LEU A 1 381 ? 17.650 5.987 8.214 1.00 48.56 381 LEU A O 1
ATOM 3034 N N . GLU A 1 382 ? 15.978 4.979 9.341 1.00 45.03 382 GLU A N 1
ATOM 3035 C CA . GLU A 1 382 ? 16.848 4.422 10.375 1.00 45.03 382 GLU A CA 1
ATOM 3036 C C . GLU A 1 382 ? 17.893 3.505 9.713 1.00 45.03 382 GLU A C 1
ATOM 3038 O O . GLU A 1 382 ? 17.650 2.996 8.611 1.00 45.03 382 GLU A O 1
ATOM 3043 N N . PRO A 1 383 ? 19.081 3.321 10.317 1.00 47.34 383 PRO A N 1
ATOM 3044 C CA . PRO A 1 383 ? 20.113 2.437 9.788 1.00 47.34 383 PRO A CA 1
ATOM 3045 C C . PRO A 1 383 ? 19.664 0.968 9.886 1.00 47.34 383 PRO A C 1
ATOM 3047 O O . PRO A 1 383 ? 20.169 0.191 10.690 1.00 47.34 383 PRO A O 1
ATOM 3050 N N . ASP A 1 384 ? 18.695 0.601 9.055 1.00 59.69 384 ASP A N 1
ATOM 3051 C CA . ASP A 1 384 ? 18.203 -0.748 8.870 1.00 59.69 384 ASP A CA 1
ATOM 3052 C C . ASP A 1 384 ? 19.264 -1.583 8.153 1.00 59.69 384 ASP A C 1
ATOM 3054 O O . ASP A 1 384 ? 19.995 -1.106 7.272 1.00 59.69 384 ASP A O 1
ATOM 3058 N N . GLU A 1 385 ? 19.318 -2.857 8.528 1.00 70.69 385 GLU A N 1
ATOM 3059 C CA . GLU A 1 385 ? 20.225 -3.833 7.944 1.00 70.69 385 GLU A CA 1
ATOM 3060 C C . GLU A 1 385 ? 19.879 -4.098 6.472 1.00 70.69 385 GLU A C 1
ATOM 3062 O O . GLU A 1 385 ? 18.727 -4.330 6.101 1.00 70.69 385 GLU A O 1
ATOM 3067 N N . GLU A 1 386 ? 20.901 -4.085 5.622 1.00 82.62 386 GLU A N 1
ATOM 3068 C CA . GLU A 1 386 ? 20.765 -4.380 4.203 1.00 82.62 386 GLU A CA 1
ATOM 3069 C C . GLU A 1 386 ? 20.587 -5.890 3.969 1.00 82.62 386 GLU A C 1
ATOM 3071 O O . GLU A 1 386 ? 21.463 -6.689 4.293 1.00 82.62 386 GLU A O 1
ATOM 3076 N N . ARG A 1 387 ? 19.457 -6.288 3.375 1.00 86.19 387 ARG A N 1
ATOM 3077 C CA . ARG A 1 387 ? 19.052 -7.686 3.143 1.00 86.19 387 ARG A CA 1
ATOM 3078 C C . ARG A 1 387 ? 18.383 -7.884 1.776 1.00 86.19 387 ARG A C 1
ATOM 3080 O O . ARG A 1 387 ? 17.289 -8.453 1.670 1.00 86.19 387 ARG A O 1
ATOM 3087 N N . PHE A 1 388 ? 19.041 -7.413 0.718 1.00 88.50 388 PHE A N 1
ATOM 3088 C CA . PHE A 1 388 ? 18.588 -7.625 -0.657 1.00 88.50 388 PHE A CA 1
ATOM 3089 C C . PHE A 1 388 ? 18.482 -9.114 -1.005 1.00 88.50 388 PHE A C 1
ATOM 3091 O O . PHE A 1 388 ? 19.410 -9.884 -0.757 1.00 88.50 388 PHE A O 1
ATOM 3098 N N . SER A 1 389 ? 17.403 -9.498 -1.689 1.00 90.62 389 SER A N 1
ATOM 3099 C CA . SER A 1 389 ? 17.334 -10.820 -2.320 1.00 90.62 389 SER A CA 1
ATOM 3100 C C . SER A 1 389 ? 18.173 -10.857 -3.599 1.00 90.62 389 SER A C 1
ATOM 3102 O O . SER A 1 389 ? 18.146 -9.883 -4.368 1.00 90.62 389 SER A O 1
ATOM 3104 N N . PRO A 1 390 ? 18.915 -11.948 -3.850 1.00 89.81 390 PRO A N 1
ATOM 3105 C CA . PRO A 1 390 ? 19.696 -12.095 -5.070 1.00 89.81 390 PRO A CA 1
ATOM 3106 C C . PRO A 1 390 ? 18.772 -12.227 -6.287 1.00 89.81 390 PRO A C 1
ATOM 3108 O O . PRO A 1 390 ? 17.805 -12.982 -6.258 1.00 89.81 390 PRO A O 1
ATOM 3111 N N . ASP A 1 391 ? 19.091 -11.517 -7.368 1.00 91.19 391 ASP A N 1
ATOM 3112 C CA . ASP A 1 391 ? 18.411 -11.709 -8.651 1.00 91.19 391 ASP A CA 1
ATOM 3113 C C . ASP A 1 391 ? 18.905 -13.009 -9.319 1.00 91.19 391 ASP A C 1
ATOM 3115 O O . ASP A 1 391 ? 20.083 -13.362 -9.232 1.00 91.19 391 ASP A O 1
ATOM 3119 N N . ARG A 1 392 ? 18.010 -13.708 -10.026 1.00 92.12 392 ARG A N 1
ATOM 3120 C CA . ARG A 1 392 ? 18.374 -14.754 -11.001 1.00 92.12 392 ARG A CA 1
ATOM 3121 C C . ARG A 1 392 ? 18.695 -14.120 -12.353 1.00 92.12 392 ARG A C 1
ATOM 3123 O O . ARG A 1 392 ? 18.167 -13.056 -12.655 1.00 92.12 392 ARG A O 1
ATOM 3130 N N . ASP A 1 393 ? 19.460 -14.805 -13.202 1.00 89.62 393 ASP A N 1
ATOM 3131 C CA . ASP A 1 393 ? 19.961 -14.283 -14.491 1.00 89.62 393 ASP A CA 1
ATOM 3132 C C . ASP A 1 393 ? 18.881 -13.665 -15.402 1.00 89.62 393 ASP A C 1
ATOM 3134 O O . ASP A 1 393 ? 19.137 -12.725 -16.157 1.00 89.62 393 ASP A O 1
ATOM 3138 N N . TRP A 1 394 ? 17.648 -14.172 -15.334 1.00 94.12 394 TRP A N 1
ATOM 3139 C CA . TRP A 1 394 ? 16.536 -13.673 -16.143 1.00 94.12 394 TRP A CA 1
ATOM 3140 C C . TRP A 1 394 ? 15.847 -12.430 -15.553 1.00 94.12 394 TRP A C 1
ATOM 3142 O O . TRP A 1 394 ? 15.243 -11.666 -16.302 1.00 94.12 394 TRP A O 1
ATOM 3152 N N . MET A 1 395 ? 15.926 -12.207 -14.236 1.00 96.00 395 MET A N 1
ATOM 3153 C CA . MET A 1 395 ? 15.160 -11.174 -13.522 1.00 96.00 395 MET A CA 1
ATOM 3154 C C . MET A 1 395 ? 15.537 -9.730 -13.900 1.00 96.00 395 MET A C 1
ATOM 3156 O O . MET A 1 395 ? 14.629 -8.902 -14.016 1.00 96.00 395 MET A O 1
ATOM 3160 N N . PRO A 1 396 ? 16.820 -9.370 -14.116 1.00 94.44 396 PRO A N 1
ATOM 3161 C CA . PRO A 1 396 ? 17.184 -8.035 -14.603 1.00 94.44 396 PRO A CA 1
ATOM 3162 C C . PRO A 1 396 ? 16.631 -7.749 -16.005 1.00 94.44 396 PRO A C 1
ATOM 3164 O O . PRO A 1 396 ? 16.290 -6.615 -16.330 1.00 94.44 396 PRO A O 1
ATOM 3167 N N . ASN A 1 397 ? 16.495 -8.795 -16.823 1.00 95.44 397 ASN A N 1
ATOM 3168 C CA . ASN A 1 397 ? 16.069 -8.712 -18.219 1.00 95.44 397 ASN A CA 1
ATOM 3169 C C . ASN A 1 397 ? 14.549 -8.827 -18.413 1.00 95.44 397 ASN A C 1
ATOM 3171 O O . ASN A 1 397 ? 14.071 -8.922 -19.546 1.00 95.44 397 ASN A O 1
ATOM 3175 N N . LEU A 1 398 ? 13.779 -8.846 -17.323 1.00 97.62 398 LEU A N 1
ATOM 3176 C CA . LEU A 1 398 ? 12.332 -8.978 -17.388 1.00 97.62 398 LEU A CA 1
ATOM 3177 C C . LEU A 1 398 ? 11.692 -7.717 -17.990 1.00 97.62 398 LEU A C 1
ATOM 3179 O O . LEU A 1 398 ? 11.893 -6.610 -17.492 1.00 97.62 398 LEU A O 1
ATOM 3183 N N . VAL A 1 399 ? 10.861 -7.912 -19.014 1.00 98.25 399 VAL A N 1
ATOM 3184 C CA . VAL A 1 399 ? 9.961 -6.905 -19.588 1.00 98.25 399 VAL A CA 1
ATOM 3185 C C . VAL A 1 399 ? 8.540 -7.422 -19.436 1.00 98.25 399 VAL A C 1
ATOM 3187 O O . VAL A 1 399 ? 8.187 -8.450 -20.021 1.00 98.25 399 VAL A O 1
ATOM 3190 N N . LEU A 1 400 ? 7.740 -6.736 -18.621 1.00 98.25 400 LEU A N 1
ATOM 3191 C CA . LEU A 1 400 ? 6.431 -7.220 -18.197 1.00 98.25 400 LEU A CA 1
ATOM 3192 C C . LEU A 1 400 ? 5.309 -6.540 -18.981 1.00 98.25 400 LEU A C 1
ATOM 3194 O O . LEU A 1 400 ? 5.257 -5.316 -19.063 1.00 98.25 400 LEU A O 1
ATOM 3198 N N . LEU A 1 401 ? 4.376 -7.332 -19.502 1.00 97.81 401 LEU A N 1
ATOM 3199 C CA . LEU A 1 401 ? 3.126 -6.848 -20.083 1.00 97.81 401 LEU A CA 1
ATOM 3200 C C . LEU A 1 401 ? 1.952 -7.238 -19.186 1.00 97.81 401 LEU A C 1
ATOM 3202 O O . LEU A 1 401 ? 1.725 -8.423 -18.949 1.00 97.81 401 LEU A O 1
ATOM 3206 N N . ALA A 1 402 ? 1.195 -6.253 -18.712 1.00 96.44 402 ALA A N 1
ATOM 3207 C CA . ALA A 1 402 ? -0.024 -6.466 -17.942 1.00 96.44 402 ALA A CA 1
ATOM 3208 C C . ALA A 1 402 ? -1.240 -6.558 -18.874 1.00 96.44 402 ALA A C 1
ATOM 3210 O O . ALA A 1 402 ? -1.484 -5.660 -19.682 1.00 96.44 402 ALA A O 1
ATOM 3211 N N . LYS A 1 403 ? -2.043 -7.618 -18.751 1.00 94.62 403 LYS A N 1
ATOM 3212 C CA . LYS A 1 403 ? -3.298 -7.783 -19.496 1.00 94.62 403 LYS A CA 1
ATOM 3213 C C . LYS A 1 403 ? -4.427 -8.182 -18.542 1.00 94.62 403 LYS A C 1
ATOM 3215 O O . LYS A 1 403 ? -4.353 -9.200 -17.859 1.00 94.62 403 LYS A O 1
ATOM 3220 N N . ASN A 1 404 ? -5.522 -7.413 -18.547 1.00 94.00 404 ASN A N 1
ATOM 3221 C CA . ASN A 1 404 ? -6.810 -7.912 -18.063 1.00 94.00 404 ASN A CA 1
ATOM 3222 C C . ASN A 1 404 ? -7.208 -9.143 -18.889 1.00 94.00 404 ASN A C 1
ATOM 3224 O O . ASN A 1 404 ? -7.432 -9.027 -20.094 1.00 94.00 404 ASN A O 1
ATOM 3228 N N . THR A 1 405 ? -7.262 -10.307 -18.239 1.00 94.94 405 THR A N 1
ATOM 3229 C CA . THR A 1 405 ? -7.389 -11.602 -18.918 1.00 94.94 405 THR A CA 1
ATOM 3230 C C . THR A 1 405 ? -8.666 -11.688 -19.750 1.00 94.94 405 THR A C 1
ATOM 3232 O O . THR A 1 405 ? -8.604 -12.022 -20.926 1.00 94.94 405 THR A O 1
ATOM 3235 N N . TYR A 1 406 ? -9.822 -11.342 -19.178 1.00 92.38 406 TYR A N 1
ATOM 3236 C CA . TYR A 1 406 ? -11.111 -11.479 -19.866 1.00 92.38 406 TYR A CA 1
ATOM 3237 C C . TYR A 1 406 ? -11.225 -10.529 -21.060 1.00 92.38 406 TYR A C 1
ATOM 3239 O O . TYR A 1 406 ? -11.595 -10.952 -22.154 1.00 92.38 406 TYR A O 1
ATOM 3247 N N . VAL A 1 407 ? -10.841 -9.264 -20.865 1.00 92.75 407 VAL A N 1
ATOM 3248 C CA . VAL A 1 407 ? -10.845 -8.259 -21.936 1.00 92.75 407 VAL A CA 1
ATOM 3249 C C . VAL A 1 407 ? -9.888 -8.657 -23.059 1.00 92.75 407 VAL A C 1
ATOM 3251 O O . VAL A 1 407 ? -10.236 -8.544 -24.230 1.00 92.75 407 VAL A O 1
ATOM 3254 N N . TRP A 1 408 ? -8.707 -9.176 -22.717 1.00 94.50 408 TRP A N 1
ATOM 3255 C CA . TRP A 1 408 ? -7.729 -9.612 -23.709 1.00 94.50 408 TRP A CA 1
ATOM 3256 C C . TRP A 1 408 ? -8.235 -10.797 -24.538 1.00 94.50 408 TRP A C 1
ATOM 3258 O O . TRP A 1 408 ? -8.115 -10.771 -25.758 1.00 94.50 408 TRP A O 1
ATOM 3268 N N . LEU A 1 409 ? -8.860 -11.802 -23.916 1.00 95.69 409 LEU A N 1
ATOM 3269 C CA . LEU A 1 409 ? -9.443 -12.939 -24.640 1.00 95.69 409 LEU A CA 1
ATOM 3270 C C . LEU A 1 409 ? -10.585 -12.500 -25.585 1.00 95.69 409 LEU A C 1
ATOM 3272 O O . LEU A 1 409 ? -10.670 -12.984 -26.717 1.00 95.69 409 LEU A O 1
ATOM 3276 N N . ASP A 1 410 ? -11.415 -11.533 -25.175 1.00 93.50 410 ASP A N 1
ATOM 3277 C CA . ASP A 1 410 ? -12.437 -10.923 -26.044 1.00 93.50 410 ASP A CA 1
ATOM 3278 C C . ASP A 1 410 ? -11.809 -10.184 -27.242 1.00 93.50 410 ASP A C 1
ATOM 3280 O O . ASP A 1 410 ? -12.216 -10.396 -28.385 1.00 93.50 410 ASP A O 1
ATOM 3284 N N . GLN A 1 411 ? -10.763 -9.384 -27.015 1.00 93.38 411 GLN A N 1
ATOM 3285 C CA . GLN A 1 411 ? -10.034 -8.687 -28.083 1.00 93.38 411 GLN A CA 1
ATOM 3286 C C . GLN A 1 411 ? -9.357 -9.664 -29.054 1.00 93.38 411 GLN A C 1
ATOM 3288 O O . GLN A 1 411 ? -9.482 -9.504 -30.269 1.00 93.38 411 GLN A O 1
ATOM 3293 N N . LEU A 1 412 ? -8.713 -10.719 -28.544 1.00 95.31 412 LEU A N 1
ATOM 3294 C CA . LEU A 1 412 ? -8.143 -11.779 -29.377 1.00 95.31 412 LEU A CA 1
ATOM 3295 C C . LEU A 1 412 ? -9.230 -12.483 -30.194 1.00 95.31 412 LEU A C 1
ATOM 3297 O O . LEU A 1 412 ? -9.014 -12.795 -31.364 1.00 95.31 412 LEU A O 1
ATOM 3301 N N . SER A 1 413 ? -10.416 -12.698 -29.618 1.00 95.25 413 SER A N 1
ATOM 3302 C CA . SER A 1 413 ? -11.527 -13.312 -30.349 1.00 95.25 413 SER A CA 1
ATOM 3303 C C . SER A 1 413 ? -11.901 -12.507 -31.594 1.00 95.25 413 SER A C 1
ATOM 3305 O O . SER A 1 413 ? -12.114 -13.076 -32.668 1.00 95.25 413 SER A O 1
ATOM 3307 N N . ARG A 1 414 ? -11.939 -11.173 -31.461 1.00 92.50 414 ARG A N 1
ATOM 3308 C CA . ARG A 1 414 ? -12.205 -10.245 -32.570 1.00 92.50 414 ARG A CA 1
ATOM 3309 C C . ARG A 1 414 ? -11.048 -10.228 -33.571 1.00 92.50 414 ARG A C 1
ATOM 3311 O O . ARG A 1 414 ? -11.290 -10.354 -34.767 1.00 92.50 414 ARG A O 1
ATOM 3318 N N . GLN A 1 415 ? -9.807 -10.142 -33.088 1.00 92.31 415 GLN A N 1
ATOM 3319 C CA . GLN A 1 415 ? -8.598 -10.084 -33.919 1.00 92.31 415 GLN A CA 1
ATOM 3320 C C . GLN A 1 415 ? -8.416 -11.334 -34.794 1.00 92.31 415 GLN A C 1
ATOM 3322 O O . GLN A 1 415 ? -8.080 -11.216 -35.969 1.00 92.31 415 GLN A O 1
ATOM 3327 N N . TYR A 1 416 ? -8.652 -12.527 -34.241 1.00 95.25 416 TYR A N 1
ATOM 3328 C CA . TYR A 1 416 ? -8.437 -13.805 -34.933 1.00 95.25 416 TYR A CA 1
ATOM 3329 C C . TYR A 1 416 ? -9.724 -14.405 -35.529 1.00 95.25 416 TYR A C 1
ATOM 3331 O O . TYR A 1 416 ? -9.692 -15.502 -36.087 1.00 95.25 416 TYR A O 1
ATOM 3339 N N . GLY A 1 417 ? -10.862 -13.711 -35.413 1.00 94.81 417 GLY A N 1
ATOM 3340 C CA . GLY A 1 417 ? -12.133 -14.114 -36.022 1.00 94.81 417 GLY A CA 1
ATOM 3341 C C . GLY A 1 417 ? -12.712 -15.436 -35.500 1.00 94.81 417 GLY A C 1
ATOM 3342 O O . GLY A 1 417 ? -13.462 -16.098 -36.220 1.00 94.81 417 GLY A O 1
ATOM 3343 N N . ARG A 1 418 ? -12.369 -15.850 -34.272 1.00 96.38 418 ARG A N 1
ATOM 3344 C CA . ARG A 1 418 ? -12.865 -17.083 -33.632 1.00 96.38 418 ARG A CA 1
ATOM 3345 C C . ARG A 1 418 ? -13.078 -16.880 -32.127 1.00 96.38 418 ARG A C 1
ATOM 3347 O O . ARG A 1 418 ? -12.315 -16.128 -31.534 1.00 96.38 418 ARG A O 1
ATOM 3354 N N . PRO A 1 419 ? -14.039 -17.562 -31.477 1.00 96.06 419 PRO A N 1
ATOM 3355 C CA . PRO A 1 419 ? -14.206 -17.462 -30.027 1.00 96.06 419 PRO A CA 1
ATOM 3356 C C . PRO A 1 419 ? -12.965 -17.955 -29.264 1.00 96.06 419 PRO A C 1
ATOM 3358 O O . PRO A 1 419 ? -12.543 -19.099 -29.435 1.00 96.06 419 PRO A O 1
ATOM 3361 N N . ILE A 1 420 ? -12.411 -17.094 -28.413 1.00 97.31 420 ILE A N 1
ATOM 3362 C CA . ILE A 1 420 ? -11.304 -17.358 -27.490 1.00 97.31 420 ILE A CA 1
ATOM 3363 C C . ILE A 1 420 ? -11.803 -16.949 -26.102 1.00 97.31 420 ILE A C 1
ATOM 3365 O O . ILE A 1 420 ? -11.908 -15.771 -25.784 1.00 97.31 420 ILE A O 1
ATOM 3369 N N . THR A 1 421 ? -12.173 -17.929 -25.283 1.00 95.44 421 THR A N 1
ATOM 3370 C CA . THR A 1 421 ? -12.750 -17.712 -23.945 1.00 95.44 421 THR A CA 1
ATOM 3371 C C . THR A 1 421 ? -11.938 -18.370 -22.833 1.00 95.44 421 THR A C 1
ATOM 3373 O O . THR A 1 421 ? -12.193 -18.105 -21.663 1.00 95.44 421 THR A O 1
ATOM 3376 N N . ARG A 1 422 ? -10.975 -19.230 -23.181 1.00 97.38 422 ARG A N 1
ATOM 3377 C CA . ARG A 1 422 ? -10.116 -19.967 -22.245 1.00 97.38 422 ARG A CA 1
ATOM 3378 C C . ARG A 1 422 ? -8.634 -19.700 -22.513 1.00 97.38 422 ARG A C 1
ATOM 3380 O O . ARG A 1 422 ? -8.252 -19.340 -23.625 1.00 97.38 422 ARG A O 1
ATOM 3387 N N . LEU A 1 423 ? -7.792 -19.930 -21.506 1.00 97.94 423 LEU A N 1
ATOM 3388 C CA . LEU A 1 423 ? -6.344 -19.681 -21.584 1.00 97.94 423 LEU A CA 1
ATOM 3389 C C . LEU A 1 423 ? -5.630 -20.566 -22.620 1.00 97.94 423 LEU A C 1
ATOM 3391 O O . LEU A 1 423 ? -4.733 -20.105 -23.323 1.00 97.94 423 LEU A O 1
ATOM 3395 N N . ASP A 1 424 ? -6.060 -21.818 -22.768 1.00 97.75 424 ASP A N 1
ATOM 3396 C CA . ASP A 1 424 ? -5.532 -22.773 -23.752 1.00 97.75 424 ASP A CA 1
ATOM 3397 C C . ASP A 1 424 ? -5.839 -22.381 -25.205 1.00 97.75 424 ASP A C 1
ATOM 3399 O O . ASP A 1 424 ? -5.195 -22.882 -26.123 1.00 97.75 424 ASP A O 1
ATOM 3403 N N . GLN A 1 425 ? -6.779 -21.460 -25.428 1.00 98.19 425 GLN A N 1
ATOM 3404 C CA . GLN A 1 425 ? -7.199 -21.017 -26.760 1.00 98.19 425 GLN A CA 1
ATOM 3405 C C . GLN A 1 425 ? -6.418 -19.802 -27.282 1.00 98.19 425 GLN A C 1
ATOM 3407 O O . GLN A 1 425 ? -6.585 -19.436 -28.452 1.00 98.19 425 GLN A O 1
ATOM 3412 N N . VAL A 1 426 ? -5.570 -19.184 -26.448 1.00 98.19 426 VAL A N 1
ATOM 3413 C CA . VAL A 1 426 ? -4.683 -18.085 -26.864 1.00 98.19 426 VAL A CA 1
ATOM 3414 C C . VAL A 1 426 ? -3.810 -18.564 -28.036 1.00 98.19 426 VAL A C 1
ATOM 3416 O O . VAL A 1 426 ? -3.109 -19.568 -27.863 1.00 98.19 426 VAL A O 1
ATOM 3419 N N . PRO A 1 427 ? -3.844 -17.895 -29.207 1.00 98.00 427 PRO A N 1
ATOM 3420 C CA . PRO A 1 427 ? -3.105 -18.317 -30.396 1.00 98.00 427 PRO A CA 1
ATOM 3421 C C . PRO A 1 427 ? -1.590 -18.306 -30.186 1.00 98.00 427 PRO A C 1
ATOM 3423 O O . PRO A 1 427 ? -1.056 -17.480 -29.447 1.00 98.00 427 PRO A O 1
ATOM 3426 N N . ASP A 1 428 ? -0.893 -19.204 -30.871 1.00 98.19 428 ASP A N 1
ATOM 3427 C CA . ASP A 1 428 ? 0.569 -19.279 -30.825 1.00 98.19 428 ASP A CA 1
ATOM 3428 C C . ASP A 1 428 ? 1.211 -18.071 -31.522 1.00 98.19 428 ASP A C 1
ATOM 3430 O O . ASP A 1 428 ? 2.212 -17.543 -31.042 1.00 98.19 428 ASP A O 1
ATOM 3434 N N . GLU A 1 429 ? 0.574 -17.571 -32.581 1.00 97.88 429 GLU A N 1
ATOM 3435 C CA . GLU A 1 429 ? 0.970 -16.379 -33.336 1.00 97.88 429 GLU A CA 1
ATOM 3436 C C . GLU A 1 429 ? 0.996 -15.118 -32.455 1.00 97.88 429 GLU A C 1
ATOM 3438 O O . GLU A 1 429 ? 1.834 -14.227 -32.635 1.00 97.88 429 GLU A O 1
ATOM 3443 N N . GLU A 1 430 ? 0.105 -15.055 -31.461 1.00 97.50 430 GLU A N 1
ATOM 3444 C CA . GLU A 1 430 ? 0.074 -13.970 -30.483 1.00 97.50 430 GLU A CA 1
ATOM 3445 C C . GLU A 1 430 ? 1.290 -14.046 -29.555 1.00 97.50 430 GLU A C 1
ATOM 3447 O O . GLU A 1 430 ? 1.992 -13.055 -29.357 1.00 97.50 430 GLU A O 1
ATOM 3452 N N . LEU A 1 431 ? 1.595 -15.237 -29.032 1.00 98.38 431 LEU A N 1
ATOM 3453 C CA . LEU A 1 431 ? 2.760 -15.452 -28.170 1.00 98.38 431 LEU A CA 1
ATOM 3454 C C . LEU A 1 431 ? 4.074 -15.179 -28.918 1.00 98.38 431 LEU A C 1
ATOM 3456 O O . LEU A 1 431 ? 5.003 -14.610 -28.349 1.00 98.38 431 LEU A O 1
ATOM 3460 N N . GLU A 1 432 ? 4.150 -15.541 -30.200 1.00 98.25 432 GLU A N 1
ATOM 3461 C CA . GLU A 1 432 ? 5.291 -15.234 -31.074 1.00 98.25 432 GLU A CA 1
ATOM 3462 C C . GLU A 1 432 ? 5.438 -13.734 -31.303 1.00 98.25 432 GLU A C 1
ATOM 3464 O O . GLU A 1 432 ? 6.550 -13.202 -31.268 1.00 98.25 432 GLU A O 1
ATOM 3469 N N . THR A 1 433 ? 4.317 -13.034 -31.481 1.00 97.56 433 THR A N 1
ATOM 3470 C CA . THR A 1 433 ? 4.307 -11.578 -31.605 1.00 97.56 433 THR A CA 1
ATOM 3471 C C . THR A 1 433 ? 4.828 -10.917 -30.333 1.00 97.56 433 THR A C 1
ATOM 3473 O O . THR A 1 433 ? 5.694 -10.048 -30.425 1.00 97.56 433 THR A O 1
ATOM 3476 N N . LEU A 1 434 ? 4.371 -11.345 -29.153 1.00 98.06 434 LEU A N 1
ATOM 3477 C CA . LEU A 1 434 ? 4.855 -10.819 -27.873 1.00 98.06 434 LEU A CA 1
ATOM 3478 C C . LEU A 1 434 ? 6.359 -11.060 -27.684 1.00 98.06 434 LEU A C 1
ATOM 3480 O O . LEU A 1 434 ? 7.090 -10.124 -27.354 1.00 98.06 434 LEU A O 1
ATOM 3484 N N . ALA A 1 435 ? 6.832 -12.277 -27.961 1.00 98.00 435 ALA A N 1
ATOM 3485 C CA . ALA A 1 435 ? 8.246 -12.625 -27.845 1.00 98.00 435 ALA A CA 1
ATOM 3486 C C . ALA A 1 435 ? 9.121 -11.802 -28.806 1.00 98.00 435 ALA A C 1
ATOM 3488 O O . ALA A 1 435 ? 10.139 -11.244 -28.399 1.00 98.00 435 ALA A O 1
ATOM 3489 N N . ARG A 1 436 ? 8.698 -11.647 -30.069 1.00 97.94 436 ARG A N 1
ATOM 3490 C CA . ARG A 1 436 ? 9.402 -10.828 -31.073 1.00 97.94 436 ARG A CA 1
ATOM 3491 C C . ARG A 1 436 ? 9.504 -9.356 -30.665 1.00 97.94 436 ARG A C 1
ATOM 3493 O O . ARG A 1 436 ? 10.491 -8.707 -30.994 1.00 97.94 436 ARG A O 1
ATOM 3500 N N . ARG A 1 437 ? 8.499 -8.838 -29.954 1.00 97.75 437 ARG A N 1
ATOM 3501 C CA . ARG A 1 437 ? 8.471 -7.462 -29.432 1.00 97.75 437 ARG A CA 1
ATOM 3502 C C . ARG A 1 437 ? 9.336 -7.263 -28.180 1.00 97.75 437 ARG A C 1
ATOM 3504 O O . ARG A 1 437 ? 9.424 -6.146 -27.679 1.00 97.75 437 ARG A O 1
ATOM 3511 N N . GLY A 1 438 ? 9.974 -8.323 -27.676 1.00 97.50 438 GLY A N 1
ATOM 3512 C CA . GLY A 1 438 ? 10.866 -8.273 -26.519 1.00 97.50 438 GLY A CA 1
ATOM 3513 C C . GLY A 1 438 ? 10.166 -8.437 -25.169 1.00 97.50 438 GLY A C 1
ATOM 3514 O O . GLY A 1 438 ? 10.799 -8.222 -24.137 1.00 97.50 438 GLY A O 1
ATOM 3515 N N . PHE A 1 439 ? 8.884 -8.823 -25.138 1.00 98.50 439 PHE A N 1
ATOM 3516 C CA . PHE A 1 439 ? 8.204 -9.148 -23.883 1.00 98.50 439 PHE A CA 1
ATOM 3517 C C . PHE A 1 439 ? 8.651 -10.519 -23.376 1.00 98.50 439 PHE A C 1
ATOM 3519 O O . PHE A 1 439 ? 8.560 -11.518 -24.085 1.00 98.50 439 PHE A O 1
ATOM 3526 N N . THR A 1 440 ? 9.104 -10.567 -22.125 1.00 98.12 440 THR A N 1
ATOM 3527 C CA . THR A 1 440 ? 9.600 -11.790 -21.466 1.00 98.12 440 THR A CA 1
ATOM 3528 C C . THR A 1 440 ? 8.766 -12.177 -20.243 1.00 98.12 440 THR A C 1
ATOM 3530 O O . THR A 1 440 ? 8.962 -13.248 -19.665 1.00 98.12 440 THR A O 1
ATOM 3533 N N . GLY A 1 441 ? 7.797 -11.337 -19.868 1.00 98.06 441 GLY A N 1
ATOM 3534 C CA . GLY A 1 441 ? 6.806 -11.598 -18.834 1.00 98.06 441 GLY A CA 1
ATOM 3535 C C . GLY A 1 441 ? 5.400 -11.203 -19.274 1.00 98.06 441 GLY A C 1
ATOM 3536 O O . GLY A 1 441 ? 5.202 -10.134 -19.851 1.00 98.06 441 GLY A O 1
ATOM 3537 N N . LEU A 1 442 ? 4.416 -12.038 -18.949 1.00 98.00 442 LEU A N 1
ATOM 3538 C CA . LEU A 1 442 ? 2.999 -11.777 -19.195 1.00 98.00 442 LEU A CA 1
ATOM 3539 C C . LEU A 1 442 ? 2.219 -11.891 -17.886 1.00 98.00 442 LEU A C 1
ATOM 3541 O O . LEU A 1 442 ? 2.017 -12.987 -17.365 1.00 98.00 442 LEU A O 1
ATOM 3545 N N . TRP A 1 443 ? 1.777 -10.752 -17.363 1.00 97.38 443 TRP A N 1
ATOM 3546 C CA . TRP A 1 443 ? 0.929 -10.672 -16.182 1.00 97.38 443 TRP A CA 1
ATOM 3547 C C . TRP A 1 443 ? -0.540 -10.717 -16.577 1.00 97.38 443 TRP A C 1
ATOM 3549 O O . TRP A 1 443 ? -1.061 -9.806 -17.221 1.00 97.38 443 TRP A O 1
ATOM 3559 N N . LEU A 1 444 ? -1.198 -11.800 -16.171 1.00 95.38 444 LEU A N 1
ATOM 3560 C CA . LEU A 1 444 ? -2.615 -12.030 -16.408 1.00 95.38 444 LEU A CA 1
ATOM 3561 C C . LEU A 1 444 ? -3.406 -11.649 -15.158 1.00 95.38 444 LEU A C 1
ATOM 3563 O O . LEU A 1 444 ? -3.332 -12.314 -14.123 1.00 95.38 444 LEU A O 1
ATOM 3567 N N . ILE A 1 445 ? -4.168 -10.565 -15.264 1.00 93.19 445 ILE A N 1
ATOM 3568 C CA . ILE A 1 445 ? -4.951 -10.034 -14.149 1.00 93.19 445 ILE A CA 1
ATOM 3569 C C . ILE A 1 445 ? -6.266 -10.797 -14.054 1.00 93.19 445 ILE A C 1
ATOM 3571 O O . ILE A 1 445 ? -6.990 -10.964 -15.046 1.00 93.19 445 ILE A O 1
ATOM 3575 N N . GLY A 1 446 ? -6.581 -11.233 -12.834 1.00 90.50 446 GLY A N 1
ATOM 3576 C CA . GLY A 1 446 ? -7.863 -11.832 -12.492 1.00 90.50 446 GLY A CA 1
ATOM 3577 C C . GLY A 1 446 ? -8.059 -13.269 -12.980 1.00 90.50 446 GLY A C 1
ATOM 3578 O O . GLY A 1 446 ? -9.154 -13.594 -13.448 1.00 90.50 446 GLY A O 1
ATOM 3579 N N . LEU A 1 447 ? -7.005 -14.084 -12.850 1.00 94.12 447 LEU A N 1
ATOM 3580 C CA . LEU A 1 447 ? -6.972 -15.532 -13.105 1.00 94.12 447 LEU A CA 1
ATOM 3581 C C . LEU A 1 447 ? -7.762 -16.364 -12.088 1.00 94.12 447 LEU A C 1
ATOM 3583 O O . LEU A 1 447 ? -8.242 -17.447 -12.422 1.00 94.12 447 LEU A O 1
ATOM 3587 N N . TRP A 1 448 ? -7.843 -15.884 -10.850 1.00 95.19 448 TRP A N 1
ATOM 3588 C CA . TRP A 1 448 ? -8.359 -16.641 -9.714 1.00 95.19 448 TRP A CA 1
ATOM 3589 C C . TRP A 1 448 ? -9.888 -16.707 -9.683 1.00 95.19 448 TRP A C 1
ATOM 3591 O O . TRP A 1 448 ? -10.574 -15.860 -10.265 1.00 95.19 448 TRP A O 1
ATOM 3601 N N . GLU A 1 449 ? -10.430 -17.692 -8.966 1.00 93.75 449 GLU A N 1
ATOM 3602 C CA . GLU A 1 449 ? -11.856 -17.766 -8.672 1.00 93.75 449 GLU A CA 1
ATOM 3603 C C . GLU A 1 449 ? -12.276 -16.580 -7.793 1.00 93.75 449 GLU A C 1
ATOM 3605 O O . GLU A 1 449 ? -11.700 -16.304 -6.738 1.00 93.75 449 GLU A O 1
ATOM 3610 N N . ARG A 1 450 ? -13.300 -15.855 -8.247 1.00 92.00 450 ARG A N 1
ATOM 3611 C CA . ARG A 1 450 ? -13.735 -14.594 -7.640 1.00 92.00 450 ARG A CA 1
ATOM 3612 C C . ARG A 1 450 ? -15.031 -14.757 -6.852 1.00 92.00 450 ARG A C 1
ATOM 3614 O O . ARG A 1 450 ? -15.891 -15.566 -7.203 1.00 92.00 450 ARG A O 1
ATOM 3621 N N . SER A 1 451 ? -15.193 -13.908 -5.843 1.00 92.50 451 SER A N 1
ATOM 3622 C CA . SER A 1 451 ? -16.367 -13.821 -4.973 1.00 92.50 451 SER A CA 1
ATOM 3623 C C . SER A 1 451 ? -17.681 -13.690 -5.750 1.00 92.50 451 SER A C 1
ATOM 3625 O O . SER A 1 451 ? -17.853 -12.810 -6.599 1.00 92.50 451 SER A O 1
ATOM 3627 N N . ARG A 1 452 ? -18.670 -14.530 -5.427 1.00 90.94 452 ARG A N 1
ATOM 3628 C CA . ARG A 1 452 ? -20.015 -14.429 -6.019 1.00 90.94 452 ARG A CA 1
ATOM 3629 C C . ARG A 1 452 ? -20.776 -13.263 -5.403 1.00 90.94 452 ARG A C 1
ATOM 3631 O O . ARG A 1 452 ? -21.528 -12.592 -6.116 1.00 90.94 452 ARG A O 1
ATOM 3638 N N . ALA A 1 453 ? -20.544 -13.002 -4.119 1.00 90.94 453 ALA A N 1
ATOM 3639 C CA . ALA A 1 453 ? -21.067 -11.847 -3.409 1.00 90.94 453 ALA A CA 1
ATOM 3640 C C . ALA A 1 453 ? -20.608 -10.529 -4.055 1.00 90.94 453 ALA A C 1
ATOM 3642 O O . ALA A 1 453 ? -21.462 -9.709 -4.386 1.00 90.94 453 ALA A O 1
ATOM 3643 N N . SER A 1 454 ? -19.312 -10.363 -4.356 1.00 90.00 454 SER A N 1
ATOM 3644 C CA . SER A 1 454 ? -18.774 -9.182 -5.066 1.00 90.00 454 SER A CA 1
ATOM 3645 C C . SER A 1 454 ? -19.505 -8.921 -6.387 1.00 90.00 454 SER A C 1
ATOM 3647 O O . SER A 1 454 ? -19.948 -7.802 -6.656 1.00 90.00 454 SER A O 1
ATOM 3649 N N . ARG A 1 455 ? -19.721 -9.968 -7.198 1.00 87.00 455 ARG A N 1
ATOM 3650 C CA . ARG A 1 455 ? -20.497 -9.852 -8.443 1.00 87.00 455 ARG A CA 1
ATOM 3651 C C . ARG A 1 455 ? -21.929 -9.384 -8.175 1.00 87.00 455 ARG A C 1
ATOM 3653 O O . ARG A 1 455 ? -22.400 -8.452 -8.822 1.00 87.00 455 ARG A O 1
ATOM 3660 N N . ARG A 1 456 ? -22.616 -10.017 -7.220 1.00 87.31 456 ARG A N 1
ATOM 3661 C CA . ARG A 1 456 ? -24.012 -9.703 -6.881 1.00 87.31 456 ARG A CA 1
ATOM 3662 C C . ARG A 1 456 ? -24.173 -8.266 -6.387 1.00 87.31 456 ARG A C 1
ATOM 3664 O O . ARG A 1 456 ? -25.110 -7.591 -6.801 1.00 87.31 456 ARG A O 1
ATOM 3671 N N . ILE A 1 457 ? -23.234 -7.796 -5.569 1.00 85.00 457 ILE A N 1
ATOM 3672 C CA . ILE A 1 457 ? -23.178 -6.414 -5.090 1.00 85.00 457 ILE A CA 1
ATOM 3673 C C . ILE A 1 457 ? -23.133 -5.437 -6.273 1.00 85.00 457 ILE A C 1
ATOM 3675 O O . ILE A 1 457 ? -23.957 -4.530 -6.364 1.00 85.00 457 ILE A O 1
ATOM 3679 N N . LYS A 1 458 ? -22.207 -5.638 -7.218 1.00 82.88 458 LYS A N 1
ATOM 3680 C CA . LYS A 1 458 ? -22.048 -4.744 -8.379 1.00 82.88 458 LYS A CA 1
ATOM 3681 C C . LYS A 1 458 ? -23.283 -4.728 -9.286 1.00 82.88 458 LYS A C 1
ATOM 3683 O O . LYS A 1 458 ? -23.674 -3.665 -9.766 1.00 82.88 458 LYS A O 1
ATOM 3688 N N . GLN A 1 459 ? -23.924 -5.883 -9.463 1.00 84.44 459 GLN A N 1
ATOM 3689 C CA . GLN A 1 459 ? -25.178 -6.004 -10.211 1.00 84.44 459 GLN A CA 1
ATOM 3690 C C . GLN A 1 459 ? -26.318 -5.220 -9.553 1.00 84.44 459 GLN A C 1
ATOM 3692 O O . GLN A 1 459 ? -27.046 -4.507 -10.241 1.00 84.44 459 GLN A O 1
ATOM 3697 N N . MET A 1 460 ? -26.441 -5.298 -8.225 1.00 82.56 460 MET A N 1
ATOM 3698 C CA . MET A 1 460 ? -27.434 -4.530 -7.463 1.00 82.56 460 MET A CA 1
ATOM 3699 C C . MET A 1 460 ? -27.183 -3.019 -7.530 1.00 82.56 460 MET A C 1
ATOM 3701 O O . MET A 1 460 ? -28.138 -2.252 -7.593 1.00 82.56 460 MET A O 1
ATOM 3705 N N . CYS A 1 461 ? -25.920 -2.589 -7.598 1.00 78.06 461 CYS A N 1
ATOM 3706 C CA . CYS A 1 461 ? -25.541 -1.179 -7.736 1.00 78.06 461 CYS A CA 1
ATOM 3707 C C . CYS A 1 461 ? -25.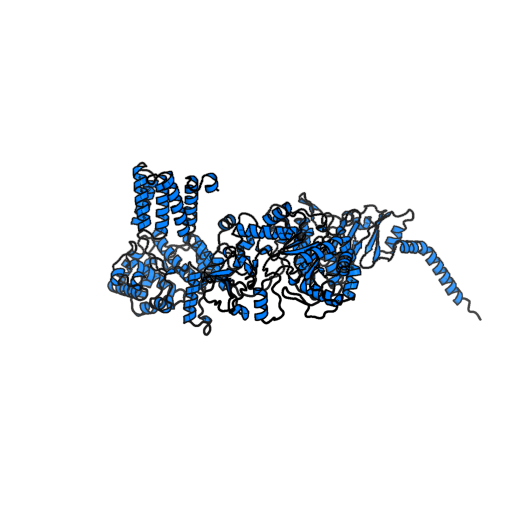607 -0.644 -9.185 1.00 78.06 461 CYS A C 1
ATOM 3709 O O . CYS A 1 461 ? -25.018 0.396 -9.478 1.00 78.06 461 CYS A O 1
ATOM 3711 N N . GLY A 1 462 ? -26.309 -1.331 -10.095 1.00 70.38 462 GLY A N 1
ATOM 3712 C CA . GLY A 1 462 ? -26.639 -0.815 -11.428 1.00 70.38 462 GLY A CA 1
ATOM 3713 C C . GLY A 1 462 ? -25.711 -1.237 -12.570 1.00 70.38 462 GLY A C 1
ATOM 3714 O O . GLY A 1 462 ? -25.856 -0.708 -13.669 1.00 70.38 462 GLY A O 1
ATOM 3715 N N . ASN A 1 463 ? -24.792 -2.188 -12.358 1.00 70.38 463 ASN A N 1
ATOM 3716 C CA . ASN A 1 463 ? -23.965 -2.752 -13.432 1.00 70.38 463 ASN A CA 1
ATOM 3717 C C . ASN A 1 463 ? -24.293 -4.245 -13.666 1.00 70.38 463 ASN A C 1
ATOM 3719 O O . ASN A 1 463 ? -23.632 -5.113 -13.089 1.00 70.38 463 ASN A O 1
ATOM 3723 N N . PRO A 1 464 ? -25.319 -4.571 -14.481 1.00 65.12 464 PRO A N 1
ATOM 3724 C CA . PRO A 1 464 ? -25.786 -5.949 -14.669 1.00 65.12 464 PRO A CA 1
ATOM 3725 C C . PRO A 1 464 ? -24.735 -6.874 -15.309 1.00 65.12 464 PRO A C 1
ATOM 3727 O O . PRO A 1 464 ? -24.720 -8.071 -15.009 1.00 65.12 464 PRO A O 1
ATOM 3730 N N . ASP A 1 465 ? -23.827 -6.313 -16.114 1.00 65.81 465 ASP A N 1
ATOM 3731 C CA . ASP A 1 465 ? -22.759 -7.036 -16.819 1.00 65.81 465 ASP A CA 1
ATOM 3732 C C . ASP A 1 465 ? -21.455 -7.152 -15.995 1.00 65.81 465 ASP A C 1
ATOM 3734 O O . ASP A 1 465 ? -20.499 -7.792 -16.442 1.00 65.81 465 ASP A O 1
ATOM 3738 N N . ALA A 1 466 ? -21.393 -6.563 -14.790 1.00 66.31 466 ALA A N 1
ATOM 3739 C CA . ALA A 1 466 ? -20.186 -6.560 -13.963 1.00 66.31 466 ALA A CA 1
ATOM 3740 C C . ALA A 1 466 ? -19.744 -7.967 -13.543 1.00 66.31 466 ALA A C 1
ATOM 3742 O O . ALA A 1 466 ? -20.531 -8.769 -13.032 1.00 66.31 466 ALA A O 1
ATOM 3743 N N . VAL A 1 467 ? -18.439 -8.226 -13.643 1.00 70.75 467 VAL A N 1
ATOM 3744 C CA . VAL A 1 467 ? -17.782 -9.348 -12.965 1.00 70.75 467 VAL A CA 1
ATOM 3745 C C . VAL A 1 467 ? -17.367 -8.913 -11.557 1.00 70.75 467 VAL A C 1
ATOM 3747 O O . VAL A 1 467 ? -17.149 -7.731 -11.274 1.00 70.75 467 VAL A O 1
ATOM 3750 N N . ALA A 1 468 ? -17.246 -9.886 -10.655 1.00 76.88 468 ALA A N 1
ATOM 3751 C CA . ALA A 1 468 ? -16.612 -9.691 -9.357 1.00 76.88 468 ALA A CA 1
ATOM 3752 C C . ALA A 1 468 ? -15.242 -9.015 -9.496 1.00 76.88 468 ALA A C 1
ATOM 3754 O O . ALA A 1 468 ? -14.537 -9.230 -10.490 1.00 76.88 468 ALA A O 1
ATOM 3755 N N . SER A 1 469 ? -14.865 -8.214 -8.496 1.00 81.06 469 SER A N 1
ATOM 3756 C CA . SER A 1 469 ? -13.520 -7.634 -8.429 1.00 81.06 469 SER A CA 1
ATOM 3757 C C . SER A 1 469 ? -12.464 -8.733 -8.557 1.00 81.06 469 SER A C 1
ATOM 3759 O O . SER A 1 469 ? -12.588 -9.778 -7.922 1.00 81.06 469 SER A O 1
ATOM 3761 N N . ALA A 1 470 ? -11.428 -8.501 -9.365 1.00 76.50 470 ALA A N 1
ATOM 3762 C CA . ALA A 1 470 ? -10.282 -9.402 -9.478 1.00 76.50 470 ALA A CA 1
ATOM 3763 C C . ALA A 1 470 ? -9.541 -9.593 -8.144 1.00 76.50 470 ALA A C 1
ATOM 3765 O O . ALA A 1 470 ? -8.859 -10.599 -7.993 1.00 76.50 470 ALA A O 1
ATOM 3766 N N . TYR A 1 471 ? -9.722 -8.675 -7.188 1.00 85.88 471 TYR A N 1
ATOM 3767 C CA . TYR A 1 471 ? -9.112 -8.726 -5.857 1.00 85.88 471 TYR A CA 1
ATOM 3768 C C . TYR A 1 471 ? -10.065 -9.203 -4.747 1.00 85.88 471 TYR A C 1
ATOM 3770 O O . TYR A 1 471 ? -9.635 -9.456 -3.628 1.00 85.88 471 TYR A O 1
ATOM 3778 N N . SER A 1 472 ? -11.348 -9.433 -5.056 1.00 90.81 472 SER A N 1
ATOM 3779 C CA . SER A 1 472 ? -12.267 -10.134 -4.149 1.00 90.81 472 SER A CA 1
ATOM 3780 C C . SER A 1 472 ? -12.183 -11.640 -4.425 1.00 90.81 472 SER A C 1
ATOM 3782 O O . SER A 1 472 ? -12.991 -12.219 -5.160 1.00 90.81 472 SER A O 1
ATOM 3784 N N . ILE A 1 473 ? -11.125 -12.260 -3.895 1.00 93.81 473 ILE A N 1
ATOM 3785 C CA . ILE A 1 473 ? -10.759 -13.661 -4.150 1.00 93.81 473 ILE A CA 1
ATOM 3786 C C . ILE A 1 473 ? -11.657 -14.608 -3.352 1.00 93.81 473 ILE A C 1
ATOM 3788 O O . ILE A 1 473 ? -11.760 -14.481 -2.135 1.00 93.81 473 ILE A O 1
ATOM 3792 N N . PHE A 1 474 ? -12.284 -15.575 -4.023 1.00 94.25 474 PHE A N 1
ATOM 3793 C CA . PHE A 1 474 ? -12.994 -16.666 -3.350 1.00 94.25 474 PHE A CA 1
ATOM 3794 C C . PHE A 1 474 ? -12.025 -17.779 -2.929 1.00 94.25 474 PHE A C 1
ATOM 3796 O O . PHE A 1 474 ? -12.084 -18.240 -1.787 1.00 94.25 474 PHE A O 1
ATOM 3803 N N . ASP A 1 475 ? -11.140 -18.179 -3.848 1.00 92.81 475 ASP A N 1
ATOM 3804 C CA . ASP A 1 475 ? -10.078 -19.165 -3.630 1.00 92.81 475 ASP A CA 1
ATOM 3805 C C . ASP A 1 475 ? -8.950 -18.983 -4.669 1.00 92.81 475 ASP A C 1
ATOM 3807 O O . ASP A 1 475 ? -9.184 -18.502 -5.782 1.00 92.81 475 ASP A O 1
ATOM 3811 N N . TYR A 1 476 ? -7.729 -19.409 -4.340 1.00 94.06 476 TYR A N 1
ATOM 3812 C CA . TYR A 1 476 ? -6.560 -19.386 -5.234 1.00 94.06 476 TYR A CA 1
ATOM 3813 C C . TYR A 1 476 ? -6.563 -20.576 -6.207 1.00 94.06 476 TYR A C 1
ATOM 3815 O O . TYR A 1 476 ? -5.596 -21.324 -6.340 1.00 94.06 476 TYR A O 1
ATOM 3823 N N . GLN A 1 477 ? -7.686 -20.750 -6.902 1.00 95.25 477 GLN A N 1
ATOM 3824 C CA . GLN A 1 477 ? -7.872 -21.700 -7.997 1.00 95.25 477 GLN A CA 1
ATOM 3825 C C . GLN A 1 477 ? -8.026 -20.935 -9.308 1.00 95.25 477 GLN A C 1
ATOM 3827 O O . GLN A 1 477 ? -8.660 -19.881 -9.331 1.00 95.25 477 GLN A O 1
ATOM 3832 N N . ILE A 1 478 ? -7.481 -21.451 -10.413 1.00 96.19 478 ILE A N 1
ATOM 3833 C CA . ILE A 1 478 ? -7.721 -20.847 -11.732 1.00 96.19 478 ILE A CA 1
ATOM 3834 C C . ILE A 1 478 ? -9.213 -20.953 -12.058 1.00 96.19 478 ILE A C 1
ATOM 3836 O O . ILE A 1 478 ? -9.783 -22.045 -11.998 1.00 96.19 478 ILE A O 1
ATOM 3840 N N . ALA A 1 479 ? -9.834 -19.828 -12.416 1.00 94.75 479 ALA A N 1
ATOM 3841 C CA . ALA A 1 479 ? -11.267 -19.749 -12.660 1.00 94.75 479 ALA A CA 1
ATOM 3842 C C . ALA A 1 479 ? -11.721 -20.798 -13.691 1.00 94.75 479 ALA A C 1
ATOM 3844 O O . ALA A 1 479 ? -11.124 -20.965 -14.761 1.00 94.75 479 ALA A O 1
ATOM 3845 N N . ALA A 1 480 ? -12.795 -21.521 -13.367 1.00 94.00 480 ALA A N 1
ATOM 3846 C CA . ALA A 1 480 ? -13.272 -22.631 -14.188 1.00 94.00 480 ALA A CA 1
ATOM 3847 C C . ALA A 1 480 ? -13.700 -22.187 -15.598 1.00 94.00 480 ALA A C 1
ATOM 3849 O O . ALA A 1 480 ? -13.501 -22.924 -16.564 1.00 94.00 480 ALA A O 1
ATOM 3850 N N . ASP A 1 481 ? -14.238 -20.972 -15.743 1.00 92.88 481 ASP A N 1
ATOM 3851 C CA . ASP A 1 481 ? -14.623 -20.405 -17.038 1.00 92.88 481 ASP A CA 1
ATOM 3852 C C . ASP A 1 481 ? -13.426 -19.974 -17.900 1.00 92.88 481 ASP A C 1
ATOM 3854 O O . ASP A 1 481 ? -13.564 -19.917 -19.120 1.00 92.88 481 ASP A O 1
ATOM 3858 N N . LEU A 1 482 ? -12.238 -19.795 -17.308 1.00 95.94 482 LEU A N 1
ATOM 3859 C CA . LEU A 1 482 ? -10.963 -19.645 -18.027 1.00 95.94 482 LEU A CA 1
ATOM 3860 C C . LEU A 1 482 ? -10.330 -20.993 -18.427 1.00 95.94 482 LEU A C 1
ATOM 3862 O O . LEU A 1 482 ? -9.295 -21.015 -19.098 1.00 95.94 482 LEU A O 1
ATOM 3866 N N . GLY A 1 483 ? -10.954 -22.114 -18.048 1.00 96.19 483 GLY A N 1
ATOM 3867 C CA . GLY A 1 483 ? -10.508 -23.475 -18.354 1.00 96.19 483 GLY A CA 1
ATOM 3868 C C . GLY A 1 483 ? -9.718 -24.172 -17.240 1.00 96.19 483 GLY A C 1
ATOM 3869 O O . GLY A 1 483 ? -9.260 -25.295 -17.447 1.00 96.19 483 GLY A O 1
ATOM 3870 N N . GLY A 1 484 ? -9.587 -23.546 -16.065 1.00 97.19 484 GLY A N 1
ATOM 3871 C CA . GLY A 1 484 ? -8.931 -24.132 -14.893 1.00 97.19 484 GLY A CA 1
ATOM 3872 C C . GLY A 1 484 ? -7.427 -24.386 -15.066 1.00 97.19 484 GLY A C 1
ATOM 3873 O O . GLY A 1 484 ? -6.776 -23.867 -15.975 1.00 97.19 484 GLY A O 1
ATOM 3874 N N . TRP A 1 485 ? -6.864 -25.207 -14.174 1.00 97.19 485 TRP A N 1
ATOM 3875 C CA . TRP A 1 485 ? -5.427 -25.517 -14.151 1.00 97.19 485 TRP A CA 1
ATOM 3876 C C . TRP A 1 485 ? -4.913 -26.173 -15.438 1.00 97.19 485 TRP A C 1
ATOM 3878 O O . TRP A 1 485 ? -3.785 -25.907 -15.840 1.00 97.19 485 TRP A O 1
ATOM 3888 N N . GLU A 1 486 ? -5.729 -26.985 -16.116 1.00 97.88 486 GLU A N 1
ATOM 3889 C CA . GLU A 1 486 ? -5.351 -27.621 -17.385 1.00 97.88 486 GLU A CA 1
ATOM 3890 C C . GLU A 1 486 ? -5.071 -26.576 -18.474 1.00 97.88 486 GLU A C 1
ATOM 3892 O O . GLU A 1 486 ? -4.009 -26.596 -19.104 1.00 97.88 486 GLU A O 1
ATOM 3897 N N . ALA A 1 487 ? -5.986 -25.614 -18.645 1.00 98.06 487 ALA A N 1
ATOM 3898 C CA . ALA A 1 487 ? -5.826 -24.549 -19.628 1.00 98.06 487 ALA A CA 1
ATOM 3899 C C . ALA A 1 487 ? -4.639 -23.635 -19.295 1.00 98.06 487 ALA A C 1
ATOM 3901 O O . ALA A 1 487 ? -3.884 -23.230 -20.182 1.00 98.06 487 ALA A O 1
ATOM 3902 N N . TYR A 1 488 ? -4.442 -23.354 -18.006 1.00 97.88 488 TYR A N 1
ATOM 3903 C CA . TYR A 1 488 ? -3.288 -22.610 -17.522 1.00 97.88 488 TYR A CA 1
ATOM 3904 C C . TYR A 1 488 ? -1.963 -23.318 -17.836 1.00 97.88 488 TYR A C 1
ATOM 3906 O O . TYR A 1 488 ? -1.070 -22.694 -18.407 1.00 97.88 488 TYR A O 1
ATOM 3914 N N . HIS A 1 489 ? -1.823 -24.605 -17.500 1.00 98.06 489 HIS A N 1
ATOM 3915 C CA . HIS A 1 489 ? -0.590 -25.349 -17.762 1.00 98.06 489 HIS A CA 1
ATOM 3916 C C . HIS A 1 489 ? -0.279 -25.391 -19.258 1.00 98.06 489 HIS A C 1
ATOM 3918 O O . HIS A 1 489 ? 0.863 -25.154 -19.642 1.00 98.06 489 HIS A O 1
ATOM 3924 N N . ASN A 1 490 ? -1.291 -25.595 -20.105 1.00 98.44 490 ASN A N 1
ATOM 3925 C CA . ASN A 1 490 ? -1.125 -25.527 -21.554 1.00 98.44 490 ASN A CA 1
ATOM 3926 C C . ASN A 1 490 ? -0.548 -24.174 -22.013 1.00 98.44 490 ASN A C 1
ATOM 3928 O O . ASN A 1 490 ? 0.456 -24.149 -22.727 1.00 98.44 490 ASN A O 1
ATOM 3932 N N . LEU A 1 491 ? -1.152 -23.056 -21.591 1.00 98.38 491 LEU A N 1
ATOM 3933 C CA . LEU A 1 491 ? -0.671 -21.718 -21.944 1.00 98.38 491 LEU A CA 1
ATOM 3934 C C . LEU A 1 491 ? 0.740 -21.464 -21.402 1.00 98.38 491 LEU A C 1
ATOM 3936 O O . LEU A 1 491 ? 1.588 -20.935 -22.118 1.00 98.38 491 LEU A O 1
ATOM 3940 N N . ARG A 1 492 ? 0.999 -21.863 -20.153 1.00 97.56 492 ARG A N 1
ATOM 3941 C CA . ARG A 1 492 ? 2.291 -21.687 -19.489 1.00 97.56 492 ARG A CA 1
ATOM 3942 C C . ARG A 1 492 ? 3.415 -22.355 -20.268 1.00 97.56 492 ARG A C 1
ATOM 3944 O O . ARG A 1 492 ? 4.411 -21.697 -20.538 1.00 97.56 492 ARG A O 1
ATOM 3951 N N . GLU A 1 493 ? 3.257 -23.620 -20.655 1.00 97.94 493 GLU A N 1
ATOM 3952 C CA . GLU A 1 493 ? 4.297 -24.341 -21.401 1.00 97.94 493 GLU A CA 1
ATOM 3953 C C . GLU A 1 493 ? 4.551 -23.705 -22.780 1.00 97.94 493 GLU A C 1
ATOM 3955 O O . GLU A 1 493 ? 5.703 -23.499 -23.166 1.00 97.94 493 GLU A O 1
ATOM 3960 N N . ARG A 1 494 ? 3.491 -23.318 -23.506 1.00 98.44 494 ARG A N 1
ATOM 3961 C CA . ARG A 1 494 ? 3.617 -22.669 -24.828 1.00 98.44 494 ARG A CA 1
ATOM 3962 C C . ARG A 1 494 ? 4.265 -21.287 -24.758 1.00 98.44 494 ARG A C 1
ATOM 3964 O O . ARG A 1 494 ? 5.039 -20.935 -25.651 1.00 98.44 494 ARG A O 1
ATOM 3971 N N . ALA A 1 495 ? 3.962 -20.514 -23.715 1.00 98.06 495 ALA A N 1
ATOM 3972 C CA . ALA A 1 495 ? 4.593 -19.224 -23.446 1.00 98.06 495 ALA A CA 1
ATOM 3973 C C . ALA A 1 495 ? 6.068 -19.404 -23.049 1.00 98.06 495 ALA A C 1
ATOM 3975 O O . ALA A 1 495 ? 6.943 -18.712 -23.573 1.00 98.06 495 ALA A O 1
ATOM 3976 N N . TRP A 1 496 ? 6.361 -20.396 -22.203 1.00 96.62 496 TRP A N 1
ATOM 3977 C CA . TRP A 1 496 ? 7.716 -20.688 -21.737 1.00 96.62 496 TRP A CA 1
ATOM 3978 C C . TRP A 1 496 ? 8.658 -21.081 -22.877 1.00 96.62 496 TRP A C 1
ATOM 3980 O O . TRP A 1 496 ? 9.786 -20.594 -22.941 1.00 96.62 496 TRP A O 1
ATOM 3990 N N . GLN A 1 497 ? 8.184 -21.890 -23.831 1.00 97.56 497 GLN A N 1
ATOM 3991 C CA . GLN A 1 497 ? 8.932 -22.248 -25.047 1.00 97.56 497 GLN A CA 1
ATOM 3992 C C . GLN A 1 497 ? 9.349 -21.028 -25.886 1.00 97.56 497 GLN A C 1
ATOM 3994 O O . GLN A 1 497 ? 10.305 -21.108 -26.654 1.00 97.56 497 GLN A O 1
ATOM 3999 N N . ARG A 1 498 ? 8.656 -19.897 -25.720 1.00 97.69 498 ARG A N 1
ATOM 4000 C CA . ARG A 1 498 ? 8.915 -18.621 -26.402 1.00 97.69 498 ARG A CA 1
ATOM 4001 C C . ARG A 1 498 ? 9.630 -17.602 -25.506 1.00 97.69 498 ARG A C 1
ATOM 4003 O O . ARG A 1 498 ? 9.760 -16.444 -25.882 1.00 97.69 498 ARG A O 1
ATOM 4010 N N . GLY A 1 499 ? 10.100 -18.021 -24.328 1.00 96.25 499 GLY A N 1
ATOM 4011 C CA . GLY A 1 499 ? 10.813 -17.167 -23.376 1.00 96.25 499 GLY A CA 1
ATOM 4012 C C . GLY A 1 499 ? 9.916 -16.258 -22.528 1.00 96.25 499 GLY A C 1
ATOM 4013 O O . GLY A 1 499 ? 10.436 -15.378 -21.843 1.00 96.25 499 GLY A O 1
ATOM 4014 N N . ILE A 1 500 ? 8.595 -16.470 -22.543 1.00 98.25 500 ILE A N 1
ATOM 4015 C CA . ILE A 1 500 ? 7.622 -15.666 -21.795 1.00 98.25 500 ILE A CA 1
ATOM 4016 C C . ILE A 1 500 ? 7.256 -16.376 -20.490 1.00 98.25 500 ILE A C 1
ATOM 4018 O O . ILE A 1 500 ? 6.724 -17.487 -20.489 1.00 98.25 500 ILE A O 1
ATOM 4022 N N . ARG A 1 501 ? 7.499 -15.709 -19.360 1.00 97.94 501 ARG A N 1
ATOM 4023 C CA . ARG A 1 501 ? 7.102 -16.172 -18.023 1.00 97.94 501 ARG A CA 1
ATOM 4024 C C . ARG A 1 501 ? 5.738 -15.607 -17.654 1.00 97.94 501 ARG A C 1
ATOM 4026 O O . ARG A 1 501 ? 5.517 -14.403 -17.762 1.00 97.94 501 ARG A O 1
ATOM 4033 N N . LEU A 1 502 ? 4.828 -16.458 -17.194 1.00 97.81 502 LEU A N 1
ATOM 4034 C CA . LEU A 1 502 ? 3.533 -15.989 -16.707 1.00 97.81 502 LEU A CA 1
ATOM 4035 C C . LEU A 1 502 ? 3.668 -15.399 -15.302 1.00 97.81 502 LEU A C 1
ATOM 4037 O O . LEU A 1 502 ? 4.375 -15.947 -14.457 1.00 97.81 502 LEU A O 1
ATOM 4041 N N . ALA A 1 503 ? 2.955 -14.306 -15.061 1.00 97.31 503 ALA A N 1
ATOM 4042 C CA . ALA A 1 503 ? 2.844 -13.662 -13.764 1.00 97.31 503 ALA A CA 1
ATOM 4043 C C . ALA A 1 503 ? 1.392 -13.652 -13.283 1.00 97.31 503 ALA A C 1
ATOM 4045 O O . ALA A 1 503 ? 0.463 -13.555 -14.093 1.00 97.31 503 ALA A O 1
ATOM 4046 N N . SER A 1 504 ? 1.210 -13.706 -11.966 1.00 94.69 504 SER A N 1
ATOM 4047 C CA . SER A 1 504 ? -0.099 -13.609 -11.319 1.00 94.69 504 SER A CA 1
ATOM 4048 C C . SER A 1 504 ? -0.123 -12.525 -10.250 1.00 94.69 504 SER A C 1
ATOM 4050 O O . SER A 1 504 ? 0.883 -12.260 -9.587 1.00 94.69 504 SER A O 1
ATOM 4052 N N . ASP A 1 505 ? -1.311 -11.971 -10.026 1.00 92.69 505 ASP A N 1
ATOM 4053 C CA . ASP A 1 505 ? -1.612 -11.235 -8.802 1.00 92.69 505 ASP A CA 1
ATOM 4054 C C . ASP A 1 505 ? -1.677 -12.165 -7.594 1.00 92.69 505 ASP A C 1
ATOM 4056 O O . ASP A 1 505 ? -2.098 -13.317 -7.702 1.00 92.69 505 ASP A O 1
ATOM 4060 N N . MET A 1 506 ? -1.335 -11.633 -6.430 1.00 93.81 506 MET A N 1
ATOM 4061 C CA . MET A 1 506 ? -1.618 -12.223 -5.130 1.00 93.81 506 MET A CA 1
ATOM 4062 C C . MET A 1 506 ? -2.155 -11.123 -4.218 1.00 93.81 506 MET A C 1
ATOM 4064 O O . MET A 1 506 ? -1.533 -10.072 -4.081 1.00 93.81 506 MET A O 1
ATOM 4068 N N . VAL A 1 507 ? -3.276 -11.396 -3.555 1.00 94.12 507 VAL A N 1
ATOM 4069 C CA . VAL A 1 507 ? -3.917 -10.506 -2.580 1.00 94.12 507 VAL A CA 1
ATOM 4070 C C . VAL A 1 507 ? -3.816 -11.149 -1.194 1.00 94.12 507 VAL A C 1
ATOM 4072 O O . VAL A 1 507 ? -4.675 -11.943 -0.806 1.00 94.12 507 VAL A O 1
ATOM 4075 N N . PRO A 1 508 ? -2.735 -10.891 -0.441 1.00 94.19 508 PRO A N 1
ATOM 4076 C CA . PRO A 1 508 ? -2.539 -11.515 0.865 1.00 94.19 508 PRO A CA 1
ATOM 4077 C C . PRO A 1 508 ? -3.277 -10.783 1.991 1.00 94.19 508 PRO A C 1
ATOM 4079 O O . PRO A 1 508 ? -3.447 -11.341 3.070 1.00 94.19 508 PRO A O 1
ATOM 4082 N N . ASN A 1 509 ? -3.699 -9.533 1.786 1.00 93.62 509 ASN A N 1
ATOM 4083 C CA . ASN A 1 509 ? -4.256 -8.709 2.859 1.00 93.62 509 ASN A CA 1
ATOM 4084 C C . ASN A 1 509 ? -5.682 -9.125 3.270 1.00 93.62 509 ASN A C 1
ATOM 4086 O O . ASN A 1 509 ? -6.035 -9.109 4.448 1.00 93.62 509 ASN A O 1
ATOM 4090 N N . HIS A 1 510 ? -6.504 -9.506 2.298 1.00 95.06 510 HIS A N 1
ATOM 4091 C CA . HIS A 1 510 ? -7.917 -9.819 2.484 1.00 95.06 510 HIS A CA 1
ATOM 4092 C C . HIS A 1 510 ? -8.373 -10.872 1.468 1.00 95.06 510 HIS A C 1
ATOM 4094 O O . HIS A 1 510 ? -7.692 -11.139 0.481 1.00 95.06 510 HIS A O 1
ATOM 4100 N N . VAL A 1 511 ? -9.553 -11.444 1.695 1.00 95.81 511 VAL A N 1
ATOM 4101 C CA . VAL A 1 511 ? -10.258 -12.315 0.733 1.00 95.81 511 VAL A CA 1
ATOM 4102 C C . VAL A 1 511 ? -11.668 -11.780 0.484 1.00 95.81 511 VAL A C 1
ATOM 4104 O O . VAL A 1 511 ? -12.076 -10.819 1.127 1.00 95.81 511 VAL A O 1
ATOM 4107 N N . GLY A 1 512 ? -12.434 -12.354 -0.441 1.00 95.50 512 GLY A N 1
ATOM 4108 C CA . GLY A 1 512 ? -13.837 -11.982 -0.643 1.00 95.50 512 GLY A CA 1
ATOM 4109 C C . GLY A 1 512 ? -14.709 -12.270 0.585 1.00 95.50 512 GLY A C 1
ATOM 4110 O O . GLY A 1 512 ? -14.438 -13.203 1.340 1.00 95.50 512 GLY A O 1
ATOM 4111 N N . ILE A 1 513 ? -15.785 -11.502 0.789 1.00 95.38 513 ILE A N 1
ATOM 4112 C CA . ILE A 1 513 ? -16.672 -11.680 1.963 1.00 95.38 513 ILE A CA 1
ATOM 4113 C C . ILE A 1 513 ? -17.357 -13.052 2.033 1.00 95.38 513 ILE A C 1
ATOM 4115 O O . ILE A 1 513 ? -17.734 -13.491 3.113 1.00 95.38 513 ILE A O 1
ATOM 4119 N N . ASP A 1 514 ? -17.520 -13.732 0.898 1.00 95.31 514 ASP A N 1
ATOM 4120 C CA . ASP A 1 514 ? -18.069 -15.088 0.790 1.00 95.31 514 ASP A CA 1
ATOM 4121 C C . ASP A 1 514 ? -16.986 -16.149 0.540 1.00 95.31 514 ASP A C 1
ATOM 4123 O O . ASP A 1 514 ? -17.317 -17.284 0.198 1.00 95.31 514 ASP A O 1
ATOM 4127 N N . ALA A 1 515 ? -15.705 -15.793 0.684 1.00 95.31 515 ALA A N 1
ATOM 4128 C CA . ALA A 1 515 ? -14.594 -16.708 0.467 1.00 95.31 515 ALA A CA 1
ATOM 4129 C C . ALA A 1 515 ? -14.650 -17.900 1.424 1.00 95.31 515 ALA A C 1
ATOM 4131 O O . ALA A 1 515 ? -15.163 -17.817 2.546 1.00 95.31 515 ALA A O 1
ATOM 4132 N N . ARG A 1 516 ? -14.035 -19.008 1.002 1.00 93.94 516 ARG A N 1
ATOM 4133 C CA . ARG A 1 516 ? -14.007 -20.257 1.769 1.00 93.94 516 ARG A CA 1
ATOM 4134 C C . ARG A 1 516 ? -13.535 -20.053 3.213 1.00 93.94 516 ARG A C 1
ATOM 4136 O O . ARG A 1 516 ? -14.164 -20.566 4.136 1.00 93.94 516 ARG A O 1
ATOM 4143 N N . TRP A 1 517 ? -12.488 -19.251 3.414 1.00 95.56 517 TRP A N 1
ATOM 4144 C CA . TRP A 1 517 ? -11.955 -18.949 4.746 1.00 95.56 517 TRP A CA 1
ATOM 4145 C C . TRP A 1 517 ? -12.947 -18.195 5.636 1.00 95.56 517 TRP A C 1
ATOM 4147 O O . TRP A 1 517 ? -13.023 -18.495 6.818 1.00 95.56 517 TRP A O 1
ATOM 4157 N N . VAL A 1 518 ? -13.770 -17.286 5.102 1.00 95.56 518 VAL A N 1
ATOM 4158 C CA . VAL A 1 518 ? -14.788 -16.573 5.905 1.00 95.56 518 VAL A CA 1
ATOM 4159 C C . VAL A 1 518 ? -15.863 -17.535 6.423 1.00 95.56 518 VAL A C 1
ATOM 4161 O O . VAL A 1 518 ? -16.431 -17.355 7.508 1.00 95.56 518 VAL A O 1
ATOM 4164 N N . ILE A 1 519 ? -16.159 -18.575 5.645 1.00 93.31 519 ILE A N 1
ATOM 4165 C CA . ILE A 1 519 ? -17.156 -19.580 6.004 1.00 93.31 519 ILE A CA 1
ATOM 4166 C C . ILE A 1 519 ? -16.575 -20.557 7.033 1.00 93.31 519 ILE A C 1
ATOM 4168 O O . ILE A 1 519 ? -17.209 -20.777 8.067 1.00 93.31 519 ILE A O 1
ATOM 4172 N N . GLU A 1 520 ? -15.392 -21.112 6.753 1.00 93.50 520 GLU A N 1
ATOM 4173 C CA . GLU A 1 520 ? -14.759 -22.202 7.515 1.00 93.50 520 GLU A CA 1
ATOM 4174 C C . GLU A 1 520 ? -13.970 -21.726 8.748 1.00 93.50 520 GLU A C 1
ATOM 4176 O O . GLU A 1 520 ? -13.935 -22.441 9.746 1.00 93.50 520 GLU A O 1
ATOM 4181 N N . HIS A 1 521 ? -13.396 -20.520 8.704 1.00 95.12 521 HIS A N 1
ATOM 4182 C CA . HIS A 1 521 ? -12.499 -19.961 9.724 1.00 95.12 521 HIS A CA 1
ATOM 4183 C C . HIS A 1 521 ? -12.843 -18.492 10.054 1.00 95.12 521 HIS A C 1
ATOM 4185 O O . HIS A 1 521 ? -12.045 -17.584 9.813 1.00 95.12 521 HIS A O 1
ATOM 4191 N N . PRO A 1 522 ? -14.042 -18.192 10.590 1.00 92.38 522 PRO A N 1
ATOM 4192 C CA . PRO A 1 522 ? -14.456 -16.812 10.879 1.00 92.38 522 PRO A CA 1
ATOM 4193 C C . PRO A 1 522 ? -13.576 -1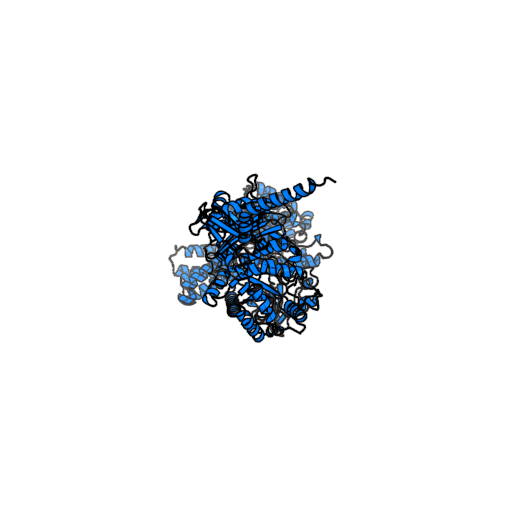6.092 11.920 1.00 92.38 522 PRO A C 1
ATOM 4195 O O . PRO A 1 522 ? -13.589 -14.864 12.006 1.00 92.38 522 PRO A O 1
ATOM 4198 N N . ASP A 1 523 ? -12.822 -16.842 12.719 1.00 93.88 523 ASP A N 1
ATOM 4199 C CA . ASP A 1 523 ? -11.860 -16.375 13.716 1.00 93.88 523 ASP A CA 1
ATOM 4200 C C . ASP A 1 523 ? -10.532 -15.881 13.116 1.00 93.88 523 ASP A C 1
ATOM 4202 O O . ASP A 1 523 ? -9.810 -15.126 13.770 1.00 93.88 523 ASP A O 1
ATOM 4206 N N . TRP A 1 524 ? -10.240 -16.217 11.856 1.00 97.00 524 TRP A N 1
ATOM 4207 C CA . TRP A 1 524 ? -9.056 -15.737 11.130 1.00 97.00 524 TRP A CA 1
ATOM 4208 C C . TRP A 1 524 ? -9.143 -14.266 10.716 1.00 97.00 524 TRP A C 1
ATOM 4210 O O . TRP A 1 524 ? -8.163 -13.692 10.239 1.00 97.00 524 TRP A O 1
ATOM 4220 N N . PHE A 1 525 ? -10.301 -13.640 10.904 1.00 97.38 525 PHE A N 1
ATOM 4221 C CA . PHE A 1 525 ? -10.584 -12.282 10.465 1.00 97.38 525 PHE A CA 1
ATOM 4222 C C . PHE A 1 525 ? -10.673 -11.317 11.638 1.00 97.38 525 PHE A C 1
ATOM 4224 O O . PHE A 1 525 ? -11.111 -11.673 12.740 1.00 97.38 525 PHE A O 1
ATOM 4231 N N . ILE A 1 526 ? -10.311 -10.060 11.378 1.00 96.12 526 ILE A N 1
ATOM 4232 C CA . ILE A 1 526 ? -10.577 -8.983 12.329 1.00 96.12 526 ILE A CA 1
ATOM 4233 C C . ILE A 1 526 ? -12.093 -8.819 12.403 1.00 96.12 526 ILE A C 1
ATOM 4235 O O . ILE A 1 526 ? -12.751 -8.546 11.399 1.00 96.12 526 ILE A O 1
ATOM 4239 N N . GLY A 1 527 ? -12.663 -9.002 13.589 1.00 93.81 527 GLY A N 1
ATOM 4240 C CA . GLY A 1 527 ? -14.101 -8.900 13.774 1.00 93.81 527 GLY A CA 1
ATOM 4241 C C . GLY A 1 527 ? -14.510 -8.776 15.231 1.00 93.81 527 GLY A C 1
ATOM 4242 O O . GLY A 1 527 ? -13.700 -8.983 16.133 1.00 93.81 527 GLY A O 1
ATOM 4243 N N . LEU A 1 528 ? -15.774 -8.418 15.424 1.00 92.25 528 LEU A N 1
ATOM 4244 C CA . LEU A 1 528 ? -16.419 -8.190 16.713 1.00 92.25 528 LEU A CA 1
ATOM 4245 C C . LEU A 1 528 ? -17.692 -9.027 16.813 1.00 92.25 528 LEU A C 1
ATOM 4247 O O . LEU A 1 528 ? -18.345 -9.301 15.808 1.00 92.25 528 LEU A O 1
ATOM 4251 N N . ASP A 1 529 ? -18.092 -9.373 18.030 1.00 89.88 529 ASP A N 1
ATOM 4252 C CA . ASP A 1 529 ? -19.361 -10.075 18.275 1.00 89.88 529 ASP A CA 1
ATOM 4253 C C . ASP A 1 529 ? -20.565 -9.107 18.336 1.00 89.88 529 ASP A C 1
ATOM 4255 O O . ASP A 1 529 ? -21.713 -9.517 18.502 1.00 89.88 529 ASP A O 1
ATOM 4259 N N . TYR A 1 530 ? -20.317 -7.805 18.168 1.00 86.44 530 TYR A N 1
ATOM 4260 C CA . TYR A 1 530 ? -21.309 -6.730 18.163 1.00 86.44 530 TYR A CA 1
ATOM 4261 C C . TYR A 1 530 ? -21.042 -5.729 17.029 1.00 86.44 530 TYR A C 1
ATOM 4263 O O . TYR A 1 530 ? -19.928 -5.649 16.511 1.00 86.44 530 TYR A O 1
ATOM 4271 N N . SER A 1 531 ? -22.064 -4.954 16.641 1.00 87.69 531 SER A N 1
ATOM 4272 C CA . SER A 1 531 ? -21.890 -3.902 15.632 1.00 87.69 531 SER A CA 1
ATOM 4273 C C . SER A 1 531 ? -21.078 -2.743 16.226 1.00 87.69 531 SER A C 1
ATOM 4275 O O . SER A 1 531 ? -21.519 -2.167 17.228 1.00 87.69 531 SER A O 1
ATOM 4277 N N . PRO A 1 532 ? -19.938 -2.348 15.625 1.00 84.56 532 PRO A N 1
ATOM 4278 C CA . PRO A 1 532 ? -19.164 -1.199 16.091 1.00 84.56 532 PRO A CA 1
ATOM 4279 C C . PRO A 1 532 ? -19.957 0.109 15.986 1.00 84.56 532 PRO A C 1
ATOM 4281 O O . PRO A 1 532 ? -19.736 1.010 16.794 1.00 84.56 532 PRO A O 1
ATOM 4284 N N . PHE A 1 533 ? -20.919 0.178 15.056 1.00 84.25 533 PHE A N 1
ATOM 4285 C CA . PHE A 1 533 ? -21.817 1.311 14.835 1.00 84.25 533 PHE A CA 1
ATOM 4286 C C . PHE A 1 533 ? -23.273 0.871 15.048 1.00 84.25 533 PHE A C 1
ATOM 4288 O O . PHE A 1 533 ? -23.917 0.372 14.126 1.00 84.25 533 PHE A O 1
ATOM 4295 N N . PRO A 1 534 ? -23.819 1.028 16.266 1.00 78.50 534 PRO A N 1
ATOM 4296 C CA . PRO A 1 534 ? -25.175 0.589 16.603 1.00 78.50 534 PRO A CA 1
ATOM 4297 C C . PRO A 1 534 ? -26.302 1.235 15.781 1.00 78.50 534 PRO A C 1
ATOM 4299 O O . PRO A 1 534 ? -27.386 0.666 15.675 1.00 78.50 534 PRO A O 1
ATOM 4302 N 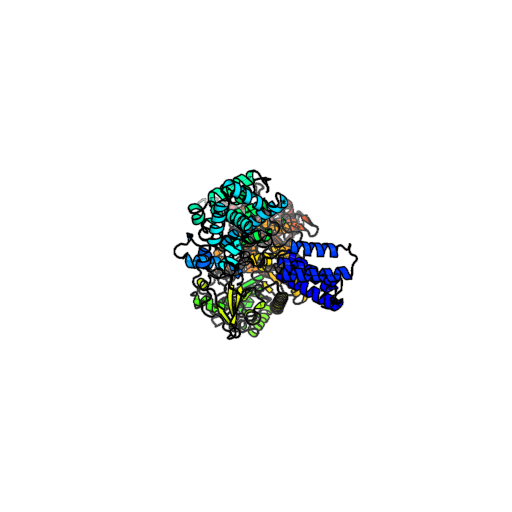N . SER A 1 535 ? -26.057 2.418 15.207 1.00 75.31 535 SER A N 1
ATOM 4303 C CA . SER A 1 535 ? -26.989 3.118 14.313 1.00 75.31 535 SER A CA 1
ATOM 4304 C C . SER A 1 535 ? -27.108 2.489 12.929 1.00 75.31 535 SER A C 1
ATOM 4306 O O . SER A 1 535 ? -28.036 2.828 12.202 1.00 75.31 535 SER A O 1
ATOM 4308 N N . TYR A 1 536 ? -26.165 1.629 12.547 1.00 82.00 536 TYR A N 1
ATOM 4309 C CA . TYR A 1 536 ? -26.154 0.989 11.241 1.00 82.00 536 TYR A CA 1
ATOM 4310 C C . TYR A 1 536 ? -26.989 -0.286 11.258 1.00 82.00 536 TYR A C 1
ATOM 4312 O O . TYR A 1 536 ? -26.957 -1.067 12.214 1.00 82.00 536 TYR A O 1
ATOM 4320 N N . THR A 1 537 ? -27.720 -0.494 10.172 1.00 83.62 537 THR A N 1
ATOM 4321 C CA . THR A 1 537 ? -28.590 -1.647 9.961 1.00 83.62 537 THR A CA 1
ATOM 4322 C C . THR A 1 537 ? -28.010 -2.539 8.867 1.00 83.62 537 THR A C 1
ATOM 4324 O O . THR A 1 537 ? -27.287 -2.088 7.982 1.00 83.62 537 THR A O 1
ATOM 4327 N N . PHE A 1 538 ? -28.266 -3.841 8.985 1.00 89.69 538 PHE A N 1
ATOM 4328 C CA . PHE A 1 538 ? -27.750 -4.882 8.088 1.00 89.69 538 PHE A CA 1
ATOM 4329 C C . PHE A 1 538 ? -28.928 -5.724 7.590 1.00 89.69 538 PHE A C 1
ATOM 4331 O O . PHE A 1 538 ? -28.914 -6.955 7.701 1.00 89.69 538 PHE A O 1
ATOM 4338 N N . ASP A 1 539 ? -29.981 -5.037 7.146 1.00 86.12 539 ASP A N 1
ATOM 4339 C CA . ASP A 1 539 ? -31.263 -5.630 6.753 1.00 86.12 539 ASP A CA 1
ATOM 4340 C C . ASP A 1 539 ? -31.346 -5.870 5.234 1.00 86.12 539 ASP A C 1
ATOM 4342 O O . ASP A 1 539 ? -32.352 -6.368 4.719 1.00 86.12 539 ASP A O 1
ATOM 4346 N N . GLY A 1 540 ? -30.270 -5.546 4.512 1.00 84.31 540 GLY A N 1
ATOM 4347 C CA . GLY A 1 540 ? -30.087 -5.835 3.099 1.00 84.31 540 GLY A CA 1
ATOM 4348 C C . GLY A 1 540 ? -30.164 -7.326 2.721 1.00 84.31 540 GLY A C 1
ATOM 4349 O O . GLY A 1 540 ? -30.327 -8.219 3.555 1.00 84.31 540 GLY A O 1
ATOM 4350 N N . PRO A 1 541 ? -30.056 -7.637 1.417 1.00 90.06 541 PRO A N 1
ATOM 4351 C CA . PRO A 1 541 ? -30.165 -9.006 0.924 1.00 90.06 541 PRO A CA 1
ATOM 4352 C C . PRO A 1 541 ? -29.012 -9.895 1.408 1.00 90.06 541 PRO A C 1
ATOM 4354 O O . PRO A 1 541 ? -27.864 -9.459 1.457 1.00 90.06 541 PRO A O 1
ATOM 4357 N N . ASP A 1 542 ? -29.306 -11.177 1.654 1.00 93.38 542 ASP A N 1
ATOM 4358 C CA . ASP A 1 542 ? -28.271 -12.179 1.929 1.00 93.38 542 ASP A CA 1
ATOM 4359 C C . ASP A 1 542 ? -27.418 -12.425 0.674 1.00 93.38 542 ASP A C 1
ATOM 4361 O O . ASP A 1 542 ? -27.917 -12.834 -0.388 1.00 93.38 542 ASP A O 1
ATOM 4365 N N . LEU A 1 543 ? -26.123 -12.157 0.809 1.00 92.88 543 LEU A N 1
ATOM 4366 C CA . LEU A 1 543 ? -25.116 -12.296 -0.236 1.00 92.88 543 LEU A CA 1
ATOM 4367 C C . LEU A 1 543 ? -24.424 -13.661 -0.224 1.00 92.88 543 LEU A C 1
ATOM 4369 O O . LEU A 1 543 ? -23.737 -13.990 -1.193 1.00 92.88 543 LEU A O 1
ATOM 4373 N N . SER A 1 544 ? -24.614 -14.463 0.824 1.00 92.50 544 SER A N 1
ATOM 4374 C CA . SER A 1 544 ? -24.022 -15.793 0.919 1.00 92.50 544 SER A CA 1
ATOM 4375 C C . SER A 1 544 ? -24.660 -16.758 -0.080 1.00 92.50 544 SER A C 1
ATOM 4377 O O . SER A 1 544 ? -25.883 -16.864 -0.192 1.00 92.50 544 SER A O 1
ATOM 4379 N N . ALA A 1 545 ? -23.818 -17.508 -0.792 1.00 88.44 545 ALA A N 1
ATOM 4380 C CA . ALA A 1 545 ? -24.249 -18.661 -1.580 1.00 88.44 545 ALA A CA 1
ATOM 4381 C C . ALA A 1 545 ? -24.213 -19.976 -0.774 1.00 88.44 545 ALA A C 1
ATOM 4383 O O . ALA A 1 545 ? -24.710 -20.995 -1.254 1.00 88.44 545 ALA A O 1
ATOM 4384 N N . ASP A 1 546 ? -23.623 -19.970 0.425 1.00 90.50 546 ASP A N 1
ATOM 4385 C CA . ASP A 1 546 ? -23.483 -21.147 1.280 1.00 90.50 546 ASP A CA 1
ATOM 4386 C C . ASP A 1 546 ? -24.660 -21.245 2.261 1.00 90.50 546 ASP A C 1
ATOM 4388 O O . ASP A 1 546 ? -24.988 -20.298 2.973 1.00 90.50 546 ASP A O 1
ATOM 4392 N N . GLY A 1 547 ? -25.301 -22.414 2.323 1.00 89.25 547 GLY A N 1
ATOM 4393 C CA . GLY A 1 547 ? -26.476 -22.640 3.164 1.00 89.25 547 GLY A CA 1
ATOM 4394 C C . GLY A 1 547 ? -26.218 -22.580 4.675 1.00 89.25 547 GLY A C 1
ATOM 4395 O O . GLY A 1 547 ? -27.191 -22.504 5.425 1.00 89.25 547 GLY A O 1
ATOM 4396 N N . ARG A 1 548 ? -24.954 -22.610 5.123 1.00 92.06 548 ARG A N 1
ATOM 4397 C CA . ARG A 1 548 ? -24.548 -22.598 6.540 1.00 92.06 548 ARG A CA 1
ATOM 4398 C C . ARG A 1 548 ? -24.503 -21.194 7.144 1.00 92.06 548 ARG A C 1
ATOM 4400 O O . ARG A 1 548 ? -24.709 -21.049 8.349 1.00 92.06 548 ARG A O 1
ATOM 4407 N N . VAL A 1 549 ? -24.245 -20.167 6.333 1.00 94.69 549 VAL A N 1
ATOM 4408 C CA . VAL A 1 549 ? -24.016 -18.789 6.800 1.00 94.69 549 VAL A CA 1
ATOM 4409 C C . VAL A 1 549 ? -24.824 -17.785 5.982 1.00 94.69 549 VAL A C 1
ATOM 4411 O O . VAL A 1 549 ? -25.006 -17.971 4.786 1.00 94.69 549 VAL A O 1
ATOM 4414 N N . GLY A 1 550 ? -25.318 -16.726 6.621 1.00 95.38 550 GLY A N 1
ATOM 4415 C CA . GLY A 1 550 ? -25.832 -15.529 5.951 1.00 95.38 550 GLY A CA 1
ATOM 4416 C C . GLY A 1 550 ? -24.814 -14.394 6.019 1.00 95.38 550 GLY A C 1
ATOM 4417 O O . GLY A 1 550 ? -24.144 -14.241 7.043 1.00 95.38 550 GLY A O 1
ATOM 4418 N N . ILE A 1 551 ? -24.691 -13.615 4.945 1.00 95.94 551 ILE A N 1
ATOM 4419 C CA . ILE A 1 551 ? -23.766 -12.478 4.835 1.00 95.94 551 ILE A CA 1
ATOM 4420 C C . ILE A 1 551 ? -24.560 -11.242 4.417 1.00 95.94 551 ILE A C 1
ATOM 4422 O O . ILE A 1 551 ? -25.204 -11.251 3.370 1.00 95.94 551 ILE A O 1
ATOM 4426 N N . TYR A 1 552 ? -24.477 -10.178 5.213 1.00 94.00 552 TYR A N 1
ATOM 4427 C CA . TYR A 1 552 ? -25.261 -8.957 5.039 1.00 94.00 552 TYR A CA 1
ATOM 4428 C C . TYR A 1 552 ? -24.351 -7.727 5.094 1.00 94.00 552 TYR A C 1
ATOM 4430 O O . TYR A 1 552 ? -23.550 -7.584 6.023 1.00 94.00 552 TYR A O 1
ATOM 4438 N N . LEU A 1 553 ? -24.476 -6.848 4.098 1.00 91.12 553 LEU A N 1
ATOM 4439 C CA . LEU A 1 553 ? -23.842 -5.527 4.099 1.00 91.12 553 LEU A CA 1
ATOM 4440 C C . LEU A 1 553 ? -24.728 -4.499 4.797 1.00 91.12 553 LEU A C 1
ATOM 4442 O O . LEU A 1 553 ? -25.920 -4.729 4.993 1.00 91.12 553 LEU A O 1
ATOM 4446 N N . GLU A 1 554 ? -24.118 -3.376 5.151 1.00 88.88 554 GLU A N 1
ATOM 4447 C CA . GLU A 1 554 ? -24.825 -2.211 5.670 1.00 88.88 554 GLU A CA 1
ATOM 4448 C C . GLU A 1 554 ? -25.693 -1.561 4.577 1.00 88.88 554 GLU A C 1
ATOM 4450 O O . GLU A 1 554 ? -25.347 -1.585 3.394 1.00 88.88 554 GLU A O 1
ATOM 4455 N N . ASP A 1 555 ? -26.848 -1.025 4.963 1.00 82.00 555 ASP A N 1
ATOM 4456 C CA . ASP A 1 555 ? -27.907 -0.638 4.028 1.00 82.00 555 ASP A CA 1
ATOM 4457 C C . ASP A 1 555 ? -27.575 0.598 3.165 1.00 82.00 555 ASP A C 1
ATOM 4459 O O . ASP A 1 555 ? -27.933 0.637 1.982 1.00 82.00 555 ASP A O 1
ATOM 4463 N N . HIS A 1 556 ? -26.851 1.589 3.700 1.00 77.38 556 HIS A N 1
ATOM 4464 C CA . HIS A 1 556 ? -26.444 2.800 2.967 1.00 77.38 556 HIS A CA 1
ATOM 4465 C C . HIS A 1 556 ? -25.353 2.537 1.924 1.00 77.38 556 HIS A C 1
ATOM 4467 O O . HIS A 1 556 ? -25.108 3.373 1.042 1.00 77.38 556 HIS A O 1
ATOM 4473 N N . TYR A 1 557 ? -24.751 1.348 1.953 1.00 74.69 557 TYR A N 1
ATOM 4474 C CA . TYR A 1 557 ? -23.785 0.935 0.951 1.00 74.69 557 TYR A CA 1
ATOM 4475 C C . TYR A 1 557 ? -24.373 0.971 -0.474 1.00 74.69 557 TYR A C 1
ATOM 4477 O O . TYR A 1 557 ? -23.731 1.457 -1.411 1.00 74.69 557 TYR A O 1
ATOM 4485 N N . TYR A 1 558 ? -25.618 0.516 -0.659 1.00 74.44 558 TYR A N 1
ATOM 4486 C CA . TYR A 1 558 ? -26.258 0.472 -1.984 1.00 74.44 558 TYR A CA 1
ATOM 4487 C C . TYR A 1 558 ? -26.522 1.868 -2.563 1.00 74.44 558 TYR A C 1
ATOM 4489 O O . TYR A 1 558 ? -26.564 2.035 -3.783 1.00 74.44 558 TYR A O 1
ATOM 4497 N N . THR A 1 559 ? -26.659 2.880 -1.703 1.00 69.88 559 THR A N 1
ATOM 4498 C CA . THR A 1 559 ? -26.838 4.285 -2.091 1.00 69.88 559 THR A CA 1
ATOM 4499 C C . THR A 1 559 ? -25.522 5.058 -2.168 1.00 69.88 559 THR A C 1
ATOM 4501 O O . THR A 1 559 ? -25.531 6.202 -2.622 1.00 69.88 559 THR A O 1
ATOM 4504 N N . ARG A 1 560 ? -24.392 4.453 -1.757 1.00 68.25 560 ARG A N 1
ATOM 4505 C CA . ARG A 1 560 ? -23.057 5.080 -1.651 1.00 68.25 560 ARG A CA 1
ATOM 4506 C C . ARG A 1 560 ? -23.047 6.380 -0.836 1.00 68.25 560 ARG A C 1
ATOM 4508 O O . ARG A 1 560 ? -22.197 7.242 -1.054 1.00 68.25 560 ARG A O 1
ATOM 4515 N N . SER A 1 561 ? -24.007 6.539 0.073 1.00 64.75 561 SER A N 1
ATOM 4516 C CA . SER A 1 561 ? -24.122 7.720 0.936 1.00 64.75 561 SER A CA 1
ATOM 4517 C C . SER A 1 561 ? -23.266 7.599 2.193 1.00 64.75 561 SER A C 1
ATOM 4519 O O . SER A 1 561 ? -22.805 8.612 2.707 1.00 64.75 561 SER A O 1
ATOM 4521 N N . ASP A 1 562 ? -23.065 6.368 2.662 1.00 67.19 562 ASP A N 1
ATOM 4522 C CA . ASP A 1 562 ? -22.227 5.986 3.797 1.00 67.19 562 ASP A CA 1
ATOM 4523 C C . ASP A 1 562 ? -21.949 4.470 3.700 1.00 67.19 562 ASP A C 1
ATOM 4525 O O . ASP A 1 562 ? -22.591 3.791 2.893 1.00 67.19 562 ASP A O 1
ATOM 4529 N N . ALA A 1 563 ? -20.996 3.932 4.459 1.00 62.06 563 ALA A N 1
ATOM 4530 C CA . ALA A 1 563 ? -20.786 2.486 4.538 1.00 62.06 563 ALA A CA 1
ATOM 4531 C C . ALA A 1 563 ? -20.133 2.068 5.859 1.00 62.06 563 ALA A C 1
ATOM 4533 O O . ALA A 1 563 ? -19.129 2.643 6.286 1.00 62.06 563 ALA A O 1
ATOM 4534 N N . ALA A 1 564 ? -20.638 0.985 6.457 1.00 75.94 564 ALA A N 1
ATOM 4535 C CA . ALA A 1 564 ? -19.943 0.302 7.543 1.00 75.94 564 ALA A CA 1
ATOM 4536 C C . ALA A 1 564 ? -18.534 -0.136 7.134 1.00 75.94 564 ALA A C 1
ATOM 4538 O O . ALA A 1 564 ? -18.303 -0.642 6.038 1.00 75.94 564 ALA A O 1
ATOM 4539 N N . VAL A 1 565 ? -17.608 -0.064 8.089 1.00 85.81 565 VAL A N 1
ATOM 4540 C CA . VAL A 1 565 ? -16.290 -0.716 7.993 1.00 85.81 565 VAL A CA 1
ATOM 4541 C C . VAL A 1 565 ? -16.354 -2.231 8.210 1.00 85.81 565 VAL A C 1
ATOM 4543 O O . VAL A 1 565 ? -15.331 -2.901 8.098 1.00 85.81 565 VAL A O 1
ATOM 4546 N N . VAL A 1 566 ? -17.541 -2.772 8.502 1.00 92.25 566 VAL A N 1
ATOM 4547 C CA . VAL A 1 566 ? -17.793 -4.194 8.755 1.00 92.25 566 VAL A CA 1
ATOM 4548 C C . VAL A 1 566 ? -18.979 -4.715 7.946 1.00 92.25 566 VAL A C 1
ATOM 4550 O O . VAL A 1 566 ? -19.902 -3.965 7.643 1.00 92.25 566 VAL A O 1
ATOM 4553 N N . PHE A 1 567 ? -19.020 -6.026 7.718 1.00 94.69 567 PHE A N 1
ATOM 4554 C CA . PHE A 1 567 ? -20.217 -6.755 7.298 1.00 94.69 567 PHE A CA 1
ATOM 4555 C C . PHE A 1 567 ? -20.664 -7.742 8.372 1.00 94.69 567 PHE A C 1
ATOM 4557 O O . PHE A 1 567 ? -19.865 -8.223 9.178 1.00 94.69 567 PHE A O 1
ATOM 4564 N N . LYS A 1 568 ? -21.952 -8.084 8.368 1.00 95.75 568 LYS A N 1
ATOM 4565 C CA . LYS A 1 568 ? -22.551 -9.020 9.319 1.00 95.75 568 LYS A CA 1
ATOM 4566 C C . LYS A 1 568 ? -22.550 -10.436 8.744 1.00 95.75 568 LYS A C 1
ATOM 4568 O O . LYS A 1 568 ? -23.180 -10.701 7.722 1.00 95.75 568 LYS A O 1
ATOM 4573 N N . ARG A 1 569 ? -21.900 -11.366 9.442 1.00 96.06 569 ARG A N 1
ATOM 4574 C CA . ARG A 1 569 ? -21.943 -12.816 9.201 1.00 96.06 569 ARG A CA 1
ATOM 4575 C C . ARG A 1 569 ? -22.806 -13.474 10.274 1.00 96.06 569 ARG A C 1
ATOM 4577 O O . ARG A 1 569 ? -22.523 -13.332 11.460 1.00 96.06 569 ARG A O 1
ATOM 4584 N N . VAL A 1 570 ? -23.812 -14.241 9.867 1.00 95.06 570 VAL A N 1
ATOM 4585 C CA . VAL A 1 570 ? -24.684 -15.005 10.772 1.00 95.06 570 VAL A CA 1
ATOM 4586 C C . VAL A 1 570 ? -24.548 -16.488 10.476 1.00 95.06 570 VAL A C 1
ATOM 4588 O O . VAL A 1 570 ? -24.831 -16.930 9.366 1.00 95.06 570 VAL A O 1
ATOM 4591 N N . GLU A 1 571 ? -24.147 -17.280 11.460 1.00 93.62 571 GLU A N 1
ATOM 4592 C CA . GLU A 1 571 ? -24.197 -18.734 11.354 1.00 93.62 571 GLU A CA 1
ATOM 4593 C C . GLU A 1 571 ? -25.641 -19.213 11.538 1.00 93.62 571 GLU A C 1
ATOM 4595 O O . GLU A 1 571 ? -26.250 -19.008 12.586 1.00 93.62 571 GLU A O 1
ATOM 4600 N N . ARG A 1 572 ? -26.216 -19.862 10.520 1.00 90.69 572 ARG A N 1
ATOM 4601 C CA . ARG A 1 572 ? -27.645 -20.222 10.517 1.00 90.69 572 ARG A CA 1
ATOM 4602 C C . ARG A 1 572 ? -27.983 -21.351 11.491 1.00 90.69 572 ARG A C 1
ATOM 4604 O O . ARG A 1 572 ? -29.119 -21.433 11.941 1.00 90.69 572 ARG A O 1
ATOM 4611 N N . GLY A 1 573 ? -27.016 -22.214 11.810 1.00 87.12 573 GLY A N 1
ATOM 4612 C CA . GLY A 1 573 ? -27.210 -23.325 12.745 1.00 87.12 573 GLY A CA 1
ATOM 4613 C C . GLY A 1 573 ? -27.276 -22.883 14.210 1.00 87.12 573 GLY A C 1
ATOM 4614 O O . GLY A 1 573 ? -28.141 -23.346 14.947 1.00 87.12 573 GLY A O 1
ATOM 4615 N N . SER A 1 574 ? -26.379 -21.986 14.625 1.00 89.62 574 SER A N 1
ATOM 4616 C CA . SER A 1 574 ? -26.258 -21.518 16.015 1.00 89.62 574 SER A CA 1
ATOM 4617 C C . SER A 1 574 ? -26.948 -20.173 16.273 1.00 89.62 574 SER A C 1
ATOM 4619 O O . SER A 1 574 ? -27.241 -19.843 17.419 1.00 89.62 574 SER A O 1
ATOM 4621 N N . GLY A 1 575 ? -27.186 -19.377 15.225 1.00 88.62 575 GLY A N 1
ATOM 4622 C CA . GLY A 1 575 ? -27.583 -17.972 15.331 1.00 88.62 575 GLY A CA 1
ATOM 4623 C C . GLY A 1 575 ? -26.428 -17.028 15.694 1.00 88.62 575 GLY A C 1
ATOM 4624 O O . GLY A 1 575 ? -26.655 -15.824 15.834 1.00 88.62 575 GLY A O 1
ATOM 4625 N N . ALA A 1 576 ? -25.197 -17.538 15.840 1.00 90.44 576 ALA A N 1
ATOM 4626 C CA . ALA A 1 576 ? -24.037 -16.731 16.198 1.00 90.44 576 ALA A CA 1
ATOM 4627 C C . ALA A 1 576 ? -23.781 -15.657 15.134 1.00 90.44 576 ALA A C 1
ATOM 4629 O O . ALA A 1 576 ? -23.704 -15.945 13.937 1.00 90.44 576 ALA A O 1
ATOM 4630 N N . THR A 1 577 ? -23.657 -14.408 15.580 1.00 93.50 577 THR A N 1
ATOM 4631 C CA . THR A 1 577 ? -23.445 -13.247 14.713 1.00 93.50 577 THR A CA 1
ATOM 4632 C C . THR A 1 577 ? -22.061 -12.671 14.964 1.00 93.50 577 THR A C 1
ATOM 4634 O O . THR A 1 577 ? -21.686 -12.460 16.112 1.00 93.50 577 THR A O 1
ATOM 4637 N N . ARG A 1 578 ? -21.325 -12.390 13.889 1.00 94.56 578 ARG A N 1
ATOM 4638 C CA . ARG A 1 578 ? -20.020 -11.727 13.925 1.00 94.56 578 ARG A CA 1
ATOM 4639 C C . ARG A 1 578 ? -19.987 -10.607 12.894 1.00 94.56 578 ARG A C 1
ATOM 4641 O O . ARG A 1 578 ? -20.507 -10.765 11.792 1.00 94.56 578 ARG A O 1
ATOM 4648 N N . TYR A 1 579 ? -19.366 -9.497 13.248 1.00 95.06 579 TYR A N 1
ATOM 4649 C CA . TYR A 1 579 ? -19.169 -8.332 12.399 1.00 95.06 579 TYR A CA 1
ATOM 4650 C C . TYR A 1 579 ? -17.706 -8.299 11.977 1.00 95.06 579 TYR A C 1
ATOM 4652 O O . TYR A 1 579 ? -16.830 -8.062 12.804 1.00 95.06 579 TYR A O 1
ATOM 4660 N N . ILE A 1 580 ? -17.433 -8.620 10.717 1.00 96.31 580 ILE A N 1
ATOM 4661 C CA . ILE A 1 580 ? -16.075 -8.782 10.189 1.00 96.31 580 ILE A CA 1
ATOM 4662 C C . ILE A 1 580 ? -15.691 -7.525 9.417 1.00 96.31 580 ILE A C 1
ATOM 4664 O O . ILE A 1 580 ? -16.488 -7.033 8.622 1.00 96.31 580 ILE A O 1
ATOM 4668 N N . TYR A 1 581 ? -14.482 -7.011 9.643 1.00 95.19 581 TYR A N 1
ATOM 4669 C CA . TYR A 1 581 ? -14.002 -5.808 8.971 1.00 95.19 581 TYR A CA 1
ATOM 4670 C C . TYR A 1 581 ? -13.698 -6.061 7.496 1.00 95.19 581 TYR A C 1
ATOM 4672 O O . TYR A 1 581 ? -13.157 -7.100 7.113 1.00 95.19 581 TYR A O 1
ATOM 4680 N N . HIS A 1 582 ? -14.019 -5.068 6.679 1.00 93.88 582 HIS A N 1
ATOM 4681 C CA . HIS A 1 582 ? -13.609 -4.993 5.285 1.00 93.88 582 HIS A CA 1
ATOM 4682 C C . HIS A 1 582 ? -12.133 -4.621 5.158 1.00 93.88 582 HIS A C 1
ATOM 4684 O O . HIS A 1 582 ? -11.606 -3.932 6.026 1.00 93.88 582 HIS A O 1
ATOM 4690 N N . GLY A 1 583 ? -11.464 -5.023 4.075 1.00 91.25 583 GLY A N 1
ATOM 4691 C CA . GLY A 1 583 ? -10.112 -4.542 3.791 1.00 91.25 583 GLY A CA 1
ATOM 4692 C C . GLY A 1 583 ? -10.086 -3.018 3.609 1.00 91.25 583 GLY A C 1
ATOM 4693 O O . GLY A 1 583 ? -11.022 -2.435 3.058 1.00 91.25 583 GLY A O 1
ATOM 4694 N N . ASN A 1 584 ? -9.045 -2.358 4.120 1.00 86.88 584 ASN A N 1
ATOM 4695 C CA . ASN A 1 584 ? -8.917 -0.899 4.091 1.00 86.88 584 ASN A CA 1
ATOM 4696 C C . ASN A 1 584 ? -7.438 -0.475 4.193 1.00 86.88 584 ASN A C 1
ATOM 4698 O O . ASN A 1 584 ? -6.646 -1.138 4.865 1.00 86.88 584 ASN A O 1
ATOM 4702 N N . ASP A 1 585 ? -7.079 0.636 3.548 1.00 81.69 585 ASP A N 1
ATOM 4703 C CA . ASP A 1 585 ? -5.740 1.241 3.549 1.00 81.69 585 ASP A CA 1
ATOM 4704 C C . ASP A 1 585 ? -5.645 2.559 4.352 1.00 81.69 585 ASP A C 1
ATOM 4706 O O . ASP A 1 585 ? -4.567 3.151 4.460 1.00 81.69 585 ASP A O 1
ATOM 4710 N N . GLY A 1 586 ? -6.761 3.013 4.935 1.00 75.69 586 GLY A N 1
ATOM 4711 C CA . GLY A 1 586 ? -6.880 4.227 5.745 1.00 75.69 586 GLY A CA 1
ATOM 4712 C C . GLY A 1 586 ? -7.128 5.520 4.955 1.00 75.69 586 GLY A C 1
ATOM 4713 O O . GLY A 1 586 ? -7.141 6.594 5.561 1.00 75.69 586 GLY A O 1
ATOM 4714 N N . THR A 1 587 ? -7.307 5.456 3.627 1.00 66.62 587 THR A N 1
ATOM 4715 C CA . THR A 1 587 ? -7.409 6.650 2.759 1.00 66.62 587 THR A CA 1
ATOM 4716 C C . THR A 1 587 ? -8.785 6.883 2.126 1.00 66.62 587 THR A C 1
ATOM 4718 O O . THR A 1 587 ? -9.029 7.963 1.585 1.00 66.62 587 THR A O 1
ATOM 4721 N N . GLY A 1 588 ? -9.719 5.933 2.231 1.00 64.94 588 GLY A N 1
ATOM 4722 C CA . GLY A 1 588 ? -11.037 6.042 1.601 1.00 64.94 588 GLY A CA 1
ATOM 4723 C C . GLY A 1 588 ? -12.116 5.153 2.218 1.00 64.94 588 GLY A C 1
ATOM 4724 O O . GLY A 1 588 ? -11.985 4.666 3.342 1.00 64.94 588 GLY A O 1
ATOM 4725 N N . MET A 1 589 ? -13.209 4.962 1.469 1.00 68.69 589 MET A N 1
ATOM 4726 C CA . MET A 1 589 ? -14.217 3.959 1.821 1.00 68.69 589 MET A CA 1
ATOM 4727 C C . MET A 1 589 ? -13.576 2.562 1.848 1.00 68.69 589 MET A C 1
ATOM 4729 O O . MET A 1 589 ? -12.722 2.275 1.005 1.00 68.69 589 MET A O 1
ATOM 4733 N N . PRO A 1 590 ? -13.991 1.690 2.781 1.00 79.69 590 PRO A N 1
ATOM 4734 C CA . PRO A 1 590 ? -13.494 0.321 2.840 1.00 79.69 590 PRO A CA 1
ATOM 4735 C C . PRO A 1 590 ? -13.778 -0.444 1.538 1.00 79.69 590 PRO A C 1
ATOM 4737 O O . PRO A 1 590 ? -14.784 -0.197 0.868 1.00 79.69 590 PRO A O 1
ATOM 4740 N N . TRP A 1 591 ? -12.938 -1.432 1.219 1.00 86.00 591 TRP A N 1
ATOM 4741 C CA . TRP A 1 591 ? -13.186 -2.401 0.148 1.00 86.00 591 TRP A CA 1
ATOM 4742 C C . TRP A 1 591 ? -14.269 -3.384 0.601 1.00 86.00 591 TRP A C 1
ATOM 4744 O O . TRP A 1 591 ? -14.011 -4.484 1.089 1.00 86.00 591 TRP A O 1
ATOM 4754 N N . ASN A 1 592 ? -15.510 -2.939 0.493 1.00 83.69 592 ASN A N 1
ATOM 4755 C CA . ASN A 1 592 ? -16.706 -3.521 1.094 1.00 83.69 592 ASN A CA 1
ATOM 4756 C C . ASN A 1 592 ? -17.086 -4.933 0.587 1.00 83.69 592 ASN A C 1
ATOM 4758 O O . ASN A 1 592 ? -18.002 -5.563 1.110 1.00 83.69 592 ASN A O 1
ATOM 4762 N N . ASP A 1 593 ? -16.448 -5.425 -0.471 1.00 88.88 593 ASP A N 1
ATOM 4763 C CA . ASP A 1 593 ? -16.610 -6.790 -0.973 1.00 88.88 593 ASP A CA 1
ATOM 4764 C C . ASP A 1 593 ? -15.472 -7.716 -0.521 1.00 88.88 593 ASP A C 1
ATOM 4766 O O . ASP A 1 593 ? -15.342 -8.838 -1.019 1.00 88.88 593 ASP A O 1
ATOM 4770 N N . THR A 1 594 ? -14.686 -7.276 0.465 1.00 94.06 594 THR A N 1
ATOM 4771 C CA . THR A 1 594 ? -13.555 -8.016 1.031 1.00 94.06 594 THR A CA 1
ATOM 4772 C C . THR A 1 594 ? -13.666 -8.183 2.550 1.00 94.06 594 THR A C 1
ATOM 4774 O O . THR A 1 594 ? -14.409 -7.458 3.209 1.00 94.06 594 THR A O 1
ATOM 4777 N N . ALA A 1 595 ? -12.935 -9.147 3.105 1.00 96.31 595 ALA A N 1
ATOM 4778 C CA . ALA A 1 595 ? -12.839 -9.474 4.521 1.00 96.31 595 ALA A CA 1
ATOM 4779 C C . ALA A 1 595 ? -11.366 -9.457 4.959 1.00 96.31 595 ALA A C 1
ATOM 4781 O O . ALA A 1 595 ? -10.538 -10.190 4.412 1.00 96.31 595 ALA A O 1
ATOM 4782 N N . GLN A 1 596 ? -11.047 -8.620 5.947 1.00 96.75 596 GLN A N 1
ATOM 4783 C CA . GLN A 1 596 ? -9.687 -8.370 6.416 1.00 96.75 596 GLN A CA 1
ATOM 4784 C C . GLN A 1 596 ? -9.161 -9.507 7.302 1.00 96.75 596 GLN A C 1
ATOM 4786 O O . GLN A 1 596 ? -9.725 -9.810 8.359 1.00 96.75 596 GLN A O 1
ATOM 4791 N N . LEU A 1 597 ? -8.025 -10.084 6.908 1.00 97.38 597 LEU A N 1
ATOM 4792 C CA . LEU A 1 597 ? -7.341 -11.123 7.677 1.00 97.38 597 LEU A CA 1
ATOM 4793 C C . LEU A 1 597 ? -6.664 -10.546 8.923 1.00 97.38 597 LEU A C 1
ATOM 4795 O O . LEU A 1 597 ? -6.146 -9.428 8.896 1.00 97.38 597 LEU A O 1
ATOM 4799 N N . ASN A 1 598 ? -6.639 -11.329 10.003 1.00 96.75 598 ASN A N 1
ATOM 4800 C CA . ASN A 1 598 ? -6.011 -10.966 11.266 1.00 96.75 598 ASN A CA 1
ATOM 4801 C C . ASN A 1 598 ? -4.581 -11.520 11.376 1.00 96.75 598 ASN A C 1
ATOM 4803 O O . ASN A 1 598 ? -4.355 -12.617 11.885 1.00 96.75 598 ASN A O 1
ATOM 4807 N N . TYR A 1 599 ? -3.601 -10.709 10.986 1.00 96.31 599 TYR A N 1
ATOM 4808 C CA . TYR A 1 599 ? -2.178 -11.043 11.057 1.00 96.31 599 TYR A CA 1
ATOM 4809 C C . TYR A 1 599 ? -1.596 -11.088 12.472 1.00 96.31 599 TYR A C 1
ATOM 4811 O O . TYR A 1 599 ? -0.432 -11.449 12.605 1.00 96.31 599 TYR A O 1
ATOM 4819 N N . LEU A 1 600 ? -2.354 -10.790 13.536 1.00 95.00 600 LEU A N 1
ATOM 4820 C CA . LEU A 1 600 ? -1.907 -11.113 14.899 1.00 95.00 600 LEU A CA 1
ATOM 4821 C C . LEU A 1 600 ? -1.975 -12.622 15.172 1.00 95.00 600 LEU A C 1
ATOM 4823 O O . LEU A 1 600 ? -1.208 -13.124 15.994 1.00 95.00 600 LEU A O 1
ATOM 4827 N N . ASN A 1 601 ? -2.829 -13.357 14.451 1.00 95.88 601 ASN A N 1
ATOM 4828 C CA . ASN A 1 601 ? -2.920 -14.807 14.562 1.00 95.88 601 ASN A CA 1
ATOM 4829 C C . ASN A 1 601 ? -1.763 -15.483 13.784 1.00 95.88 601 ASN A C 1
ATOM 4831 O O . ASN A 1 601 ? -1.681 -15.328 12.561 1.00 95.88 601 ASN A O 1
ATOM 4835 N N . PRO A 1 602 ? -0.870 -16.246 14.449 1.00 95.62 602 PRO A N 1
ATOM 4836 C CA . PRO A 1 602 ? 0.222 -16.953 13.777 1.00 95.62 602 PRO A CA 1
ATOM 4837 C C . PRO A 1 602 ? -0.254 -17.996 12.759 1.00 95.62 602 PRO A C 1
ATOM 4839 O O . PRO A 1 602 ? 0.416 -18.186 11.746 1.00 95.62 602 PRO A O 1
ATOM 4842 N N . GLU A 1 603 ? -1.405 -18.635 12.981 1.00 96.38 603 GLU A N 1
ATOM 4843 C CA . GLU A 1 603 ? -1.967 -19.617 12.044 1.00 96.38 603 GLU A CA 1
ATOM 4844 C C . GLU A 1 603 ? -2.384 -18.956 10.729 1.00 96.38 603 GLU A C 1
ATOM 4846 O O . GLU A 1 603 ? -2.130 -19.502 9.658 1.00 96.38 603 GLU A O 1
ATOM 4851 N N . VAL A 1 604 ? -2.946 -17.743 10.799 1.00 97.00 604 VAL A N 1
ATOM 4852 C CA . VAL A 1 604 ? -3.307 -16.950 9.615 1.00 97.00 604 VAL A CA 1
ATOM 4853 C C . VAL A 1 604 ? -2.061 -16.591 8.816 1.00 97.00 604 VAL A C 1
ATOM 4855 O O . VAL A 1 604 ? -2.042 -16.774 7.600 1.00 97.00 604 VAL A O 1
ATOM 4858 N N . ARG A 1 605 ? -0.997 -16.129 9.488 1.00 96.88 605 ARG A N 1
ATOM 4859 C CA . ARG A 1 605 ? 0.275 -15.809 8.820 1.00 96.88 605 ARG A CA 1
ATOM 4860 C C . ARG A 1 605 ? 0.836 -17.029 8.089 1.00 96.88 605 ARG A C 1
ATOM 4862 O O . ARG A 1 605 ? 1.191 -16.915 6.919 1.00 96.88 605 ARG A O 1
ATOM 4869 N N . GLU A 1 606 ? 0.855 -18.193 8.736 1.00 97.19 606 GLU A N 1
ATOM 4870 C CA . GLU A 1 606 ? 1.334 -19.431 8.110 1.00 97.19 606 GLU A CA 1
ATOM 4871 C C . GLU A 1 606 ? 0.439 -19.873 6.942 1.00 97.19 606 GLU A C 1
ATOM 4873 O O . GLU A 1 606 ? 0.952 -20.210 5.876 1.00 97.19 606 GLU A O 1
ATOM 4878 N N . ALA A 1 607 ? -0.888 -19.818 7.085 1.00 96.94 607 ALA A N 1
ATOM 4879 C CA . ALA A 1 607 ? -1.820 -20.172 6.012 1.00 96.94 607 ALA A CA 1
ATOM 4880 C C . ALA A 1 607 ? -1.639 -19.279 4.771 1.00 96.94 607 ALA A C 1
ATOM 4882 O O . ALA A 1 607 ? -1.617 -19.772 3.636 1.00 96.94 607 ALA A O 1
ATOM 4883 N N . VAL A 1 608 ? -1.444 -17.971 4.971 1.00 97.19 608 VAL A N 1
ATOM 4884 C CA . VAL A 1 608 ? -1.145 -17.047 3.872 1.00 97.19 608 VAL A CA 1
ATOM 4885 C C . VAL A 1 608 ? 0.221 -17.356 3.256 1.00 97.19 608 VAL A C 1
ATOM 4887 O O . VAL A 1 608 ? 0.305 -17.442 2.033 1.00 97.19 608 VAL A O 1
ATOM 4890 N N . ILE A 1 609 ? 1.274 -17.592 4.050 1.00 97.38 609 ILE A N 1
ATOM 4891 C CA . ILE A 1 609 ? 2.606 -17.964 3.531 1.00 97.38 609 ILE A CA 1
ATOM 4892 C C . ILE A 1 609 ? 2.524 -19.229 2.671 1.00 97.38 609 ILE A C 1
ATOM 4894 O O . ILE A 1 609 ? 3.063 -19.256 1.566 1.00 97.38 609 ILE A O 1
ATOM 4898 N N . GLN A 1 610 ? 1.812 -20.261 3.123 1.00 97.56 610 GLN A N 1
ATOM 4899 C CA . GLN A 1 610 ? 1.627 -21.494 2.351 1.00 97.56 610 GLN A CA 1
ATOM 4900 C C . GLN A 1 610 ? 0.868 -21.252 1.045 1.00 97.56 610 GLN A C 1
ATOM 4902 O O . GLN A 1 610 ? 1.205 -21.837 0.014 1.00 97.56 610 GLN A O 1
ATOM 4907 N N . THR A 1 611 ? -0.109 -20.345 1.057 1.00 96.75 611 THR A N 1
ATOM 4908 C CA . THR A 1 611 ? -0.826 -19.931 -0.155 1.00 96.75 611 THR A CA 1
ATOM 4909 C C . THR A 1 611 ? 0.106 -19.194 -1.121 1.00 96.75 611 THR A C 1
ATOM 4911 O O . THR A 1 611 ? 0.137 -19.513 -2.307 1.00 96.75 611 THR A O 1
ATOM 4914 N N . ILE A 1 612 ? 0.949 -18.284 -0.621 1.00 97.31 612 ILE A N 1
ATOM 4915 C CA . ILE A 1 612 ? 1.974 -17.600 -1.425 1.00 97.31 612 ILE A CA 1
ATOM 4916 C C . ILE A 1 612 ? 2.947 -18.612 -2.035 1.00 97.31 612 ILE A C 1
ATOM 4918 O O . ILE A 1 612 ? 3.263 -18.520 -3.217 1.00 97.31 612 ILE A O 1
ATOM 4922 N N . LEU A 1 613 ? 3.395 -19.607 -1.268 1.00 96.94 613 LEU A N 1
ATOM 4923 C CA . LEU A 1 613 ? 4.292 -20.655 -1.759 1.00 96.94 613 LEU A CA 1
ATOM 4924 C C . LEU A 1 613 ? 3.626 -21.548 -2.808 1.00 96.94 613 LEU A C 1
ATOM 4926 O O . LEU A 1 613 ? 4.274 -21.948 -3.774 1.00 96.94 613 LEU A O 1
ATOM 4930 N N . HIS A 1 614 ? 2.334 -21.842 -2.657 1.00 95.44 614 HIS A N 1
ATOM 4931 C CA . HIS A 1 614 ? 1.560 -22.528 -3.688 1.00 95.44 614 HIS A CA 1
ATOM 4932 C C . HIS A 1 614 ? 1.533 -21.726 -5.000 1.00 95.44 614 HIS A C 1
ATOM 4934 O O . HIS A 1 614 ? 1.798 -22.288 -6.069 1.00 95.44 614 HIS A O 1
ATOM 4940 N N . VAL A 1 615 ? 1.297 -20.411 -4.918 1.00 96.31 615 VAL A N 1
ATOM 4941 C CA . VAL A 1 615 ? 1.342 -19.512 -6.080 1.00 96.31 615 VAL A CA 1
ATOM 4942 C C . VAL A 1 615 ? 2.756 -19.450 -6.667 1.00 96.31 615 VAL A C 1
ATOM 4944 O O . VAL A 1 615 ? 2.901 -19.613 -7.873 1.00 96.31 615 VAL A O 1
ATOM 4947 N N . ALA A 1 616 ? 3.801 -19.333 -5.844 1.00 96.06 616 ALA A N 1
ATOM 4948 C CA . ALA A 1 616 ? 5.206 -19.267 -6.271 1.00 96.06 616 ALA A CA 1
ATOM 4949 C C . ALA A 1 616 ? 5.674 -20.518 -7.023 1.00 96.06 616 ALA A C 1
ATOM 4951 O O . ALA A 1 616 ? 6.411 -20.431 -8.001 1.00 96.06 616 ALA A O 1
ATOM 4952 N N . ARG A 1 617 ? 5.194 -21.701 -6.624 1.00 94.38 617 ARG A N 1
ATOM 4953 C CA . ARG A 1 617 ? 5.470 -22.956 -7.346 1.00 94.38 617 ARG A CA 1
ATOM 4954 C C . ARG A 1 617 ? 4.813 -23.005 -8.728 1.00 94.38 617 ARG A C 1
ATOM 4956 O O . ARG A 1 617 ? 5.230 -23.796 -9.572 1.00 94.38 617 ARG A O 1
ATOM 4963 N N . SER A 1 618 ? 3.781 -22.196 -8.951 1.00 93.94 618 SER A N 1
ATOM 4964 C CA . SER A 1 618 ? 3.037 -22.156 -10.210 1.00 93.94 618 SER A CA 1
ATOM 4965 C C . SER A 1 618 ? 3.516 -21.014 -11.108 1.00 93.94 618 SER A C 1
ATOM 4967 O O . SER A 1 618 ? 3.760 -21.236 -12.293 1.00 93.94 618 SER A O 1
ATOM 4969 N N . PHE A 1 619 ? 3.705 -19.823 -10.537 1.00 96.50 619 PHE A N 1
ATOM 4970 C CA . PHE A 1 619 ? 4.028 -18.579 -11.224 1.00 96.50 619 PHE A CA 1
ATOM 4971 C C . PHE A 1 619 ? 5.426 -18.075 -10.834 1.00 96.50 619 PHE A C 1
ATOM 4973 O O . PHE A 1 619 ? 5.632 -17.683 -9.687 1.00 96.50 619 PHE A O 1
ATOM 4980 N N . PRO A 1 620 ? 6.370 -17.990 -11.790 1.00 95.44 620 PRO A N 1
ATOM 4981 C CA . PRO A 1 620 ? 7.707 -17.437 -11.555 1.00 95.44 620 PRO A CA 1
ATOM 4982 C C . PRO A 1 620 ? 7.721 -15.946 -11.206 1.00 95.44 620 PRO A C 1
ATOM 4984 O O . PRO A 1 620 ? 8.763 -15.412 -10.841 1.00 95.44 620 PRO A O 1
ATOM 4987 N N . ILE A 1 621 ? 6.609 -15.235 -11.392 1.00 98.00 621 ILE A N 1
ATOM 4988 C CA . ILE A 1 621 ? 6.484 -13.809 -11.093 1.00 98.00 621 ILE A CA 1
ATOM 4989 C C . ILE A 1 621 ? 5.186 -13.611 -10.312 1.00 98.00 621 ILE A C 1
ATOM 4991 O O . ILE A 1 621 ? 4.108 -13.958 -10.796 1.00 98.00 621 ILE A O 1
ATOM 4995 N N . ILE A 1 622 ? 5.288 -13.011 -9.129 1.00 97.38 622 ILE A N 1
ATOM 4996 C CA . ILE A 1 622 ? 4.137 -12.664 -8.295 1.00 97.38 622 ILE A CA 1
ATOM 4997 C C . ILE A 1 622 ? 4.125 -11.159 -8.077 1.00 97.38 622 ILE A C 1
ATOM 4999 O O . ILE A 1 622 ? 5.113 -10.596 -7.601 1.00 97.38 622 ILE A O 1
ATOM 5003 N N . ARG A 1 623 ? 2.994 -10.520 -8.384 1.00 96.12 623 ARG A N 1
ATOM 5004 C CA . ARG A 1 623 ? 2.706 -9.142 -7.979 1.00 96.12 623 ARG A CA 1
ATOM 5005 C C . ARG A 1 623 ? 1.796 -9.168 -6.755 1.00 96.12 623 ARG A C 1
ATOM 5007 O O . ARG A 1 623 ? 0.683 -9.680 -6.822 1.00 96.12 623 ARG A O 1
ATOM 5014 N N . PHE A 1 624 ? 2.283 -8.641 -5.639 1.00 95.62 624 PHE A N 1
ATOM 5015 C CA . PHE A 1 624 ? 1.508 -8.500 -4.412 1.00 95.62 624 PHE A CA 1
ATOM 5016 C C . PHE A 1 624 ? 0.729 -7.190 -4.424 1.00 95.62 624 PHE A C 1
ATOM 5018 O O . PHE A 1 624 ? 1.333 -6.117 -4.499 1.00 95.62 624 PHE A O 1
ATOM 5025 N N . ASP A 1 625 ? -0.589 -7.308 -4.320 1.00 90.56 625 ASP A N 1
ATOM 5026 C CA . ASP A 1 625 ? -1.520 -6.193 -4.177 1.00 90.56 625 ASP A CA 1
ATOM 5027 C C . ASP A 1 625 ? -1.433 -5.570 -2.780 1.00 90.56 625 ASP A C 1
ATOM 5029 O O . ASP A 1 625 ? -1.291 -6.294 -1.786 1.00 90.56 625 ASP A O 1
ATOM 5033 N N . ALA A 1 626 ? -1.501 -4.237 -2.715 1.00 85.81 626 ALA A N 1
ATOM 5034 C CA . ALA A 1 626 ? -1.522 -3.446 -1.488 1.00 85.81 626 ALA A CA 1
ATOM 5035 C C . ALA A 1 626 ? -0.473 -3.883 -0.443 1.00 85.81 626 ALA A C 1
ATOM 5037 O O . ALA A 1 626 ? -0.728 -3.895 0.763 1.00 85.81 626 ALA A O 1
ATOM 5038 N N . ALA A 1 627 ? 0.735 -4.250 -0.885 1.00 89.19 627 ALA A N 1
ATOM 5039 C CA . ALA A 1 627 ? 1.726 -4.892 -0.025 1.00 89.19 627 ALA A CA 1
ATOM 5040 C C . ALA A 1 627 ? 2.137 -4.019 1.176 1.00 89.19 627 ALA A C 1
ATOM 5042 O O . ALA A 1 627 ? 2.490 -4.533 2.243 1.00 89.19 627 ALA A O 1
ATOM 5043 N N . MET A 1 628 ? 2.051 -2.691 1.028 1.00 85.88 628 MET A N 1
ATOM 5044 C CA . MET A 1 628 ? 2.335 -1.727 2.094 1.00 85.88 628 MET A CA 1
ATOM 5045 C C . MET A 1 628 ? 1.473 -1.932 3.347 1.00 85.88 628 MET A C 1
ATOM 5047 O O . MET A 1 628 ? 1.984 -1.738 4.455 1.00 85.88 628 MET A O 1
ATOM 5051 N N . THR A 1 629 ? 0.215 -2.373 3.206 1.00 87.69 629 THR A N 1
ATOM 5052 C CA . THR A 1 629 ? -0.720 -2.516 4.339 1.00 87.69 629 THR A CA 1
ATOM 5053 C C . THR A 1 629 ? -0.323 -3.633 5.302 1.00 87.69 629 THR A C 1
ATOM 5055 O O . THR A 1 629 ? -0.721 -3.602 6.464 1.00 87.69 629 THR A O 1
ATOM 5058 N N . LEU A 1 630 ? 0.492 -4.588 4.843 1.00 92.44 630 LEU A N 1
ATOM 5059 C CA . LEU A 1 630 ? 0.952 -5.737 5.626 1.00 92.44 630 LEU A CA 1
ATOM 5060 C C . LEU A 1 630 ? 2.343 -5.570 6.232 1.00 92.44 630 LEU A C 1
ATOM 5062 O O . LEU A 1 630 ? 2.796 -6.455 6.954 1.00 92.44 630 LEU A O 1
ATOM 5066 N N . THR A 1 631 ? 3.023 -4.448 5.979 1.00 91.19 631 THR A N 1
ATOM 5067 C CA . THR A 1 631 ? 4.240 -4.149 6.744 1.00 91.19 631 THR A CA 1
ATOM 5068 C C . THR A 1 631 ? 3.877 -4.005 8.214 1.00 91.19 631 THR A C 1
ATOM 5070 O O . THR A 1 631 ? 2.880 -3.361 8.548 1.00 91.19 631 THR A O 1
ATOM 5073 N N . LYS A 1 632 ? 4.695 -4.559 9.108 1.00 90.62 632 LYS A N 1
ATOM 5074 C CA . LYS A 1 632 ? 4.430 -4.614 10.550 1.00 90.62 632 LYS A CA 1
ATOM 5075 C C . LYS A 1 632 ? 4.024 -3.248 11.124 1.00 90.62 632 LYS A C 1
ATOM 5077 O O . LYS A 1 632 ? 3.058 -3.140 11.875 1.00 90.62 632 LYS A O 1
ATOM 5082 N N . LYS A 1 633 ? 4.722 -2.182 10.713 1.00 87.88 633 LYS A N 1
ATOM 5083 C CA . LYS A 1 633 ? 4.434 -0.790 11.104 1.00 87.88 633 LYS A CA 1
ATOM 5084 C C . LYS A 1 633 ? 3.060 -0.302 10.629 1.00 87.88 633 LYS A C 1
ATOM 5086 O O . LYS A 1 633 ? 2.334 0.312 11.407 1.00 87.88 633 LYS A O 1
ATOM 5091 N N . HIS A 1 634 ? 2.710 -0.533 9.364 1.00 88.38 634 HIS A N 1
ATOM 5092 C CA . HIS A 1 634 ? 1.444 -0.049 8.806 1.00 88.38 634 HIS A CA 1
ATOM 5093 C C . HIS A 1 634 ? 0.263 -0.886 9.268 1.00 88.38 634 HIS A C 1
ATOM 5095 O O . HIS A 1 634 ? -0.775 -0.322 9.593 1.00 88.38 634 HIS A O 1
ATOM 5101 N N . TYR A 1 635 ? 0.442 -2.200 9.379 1.00 92.50 635 TYR A N 1
ATOM 5102 C CA . TYR A 1 635 ? -0.581 -3.084 9.907 1.00 92.50 635 TYR A CA 1
ATOM 5103 C C . TYR A 1 635 ? -0.963 -2.689 11.343 1.00 92.50 635 TYR A C 1
ATOM 5105 O O . TYR A 1 635 ? -2.150 -2.581 11.651 1.00 92.50 635 TYR A O 1
ATOM 5113 N N . GLN A 1 636 ? 0.027 -2.365 12.190 1.00 92.25 636 GLN A N 1
ATOM 5114 C CA . GLN A 1 636 ? -0.216 -1.786 13.514 1.00 92.25 636 GLN A CA 1
ATOM 5115 C C . GLN A 1 636 ? -0.975 -0.459 13.412 1.00 92.25 636 GLN A C 1
ATOM 5117 O O . GLN A 1 636 ? -2.050 -0.337 13.986 1.00 92.25 636 GLN A O 1
ATOM 5122 N N . ARG A 1 637 ? -0.461 0.516 12.650 1.00 89.06 637 ARG A N 1
ATOM 5123 C CA . ARG A 1 637 ? -1.081 1.847 12.513 1.00 89.06 637 ARG A CA 1
ATOM 5124 C C . ARG A 1 637 ? -2.555 1.774 12.095 1.00 89.06 637 ARG A C 1
ATOM 5126 O O . ARG A 1 637 ? -3.375 2.511 12.625 1.00 89.06 637 ARG A O 1
ATOM 5133 N N . LEU A 1 638 ? -2.879 0.894 11.150 1.00 88.56 638 LEU A N 1
ATOM 5134 C CA . LEU A 1 638 ? -4.220 0.763 10.586 1.00 88.56 638 LEU A CA 1
ATOM 5135 C C . LEU A 1 638 ? -5.177 0.021 11.528 1.00 88.56 638 LEU A C 1
ATOM 5137 O O . LEU A 1 638 ? -6.265 0.514 11.824 1.00 88.56 638 LEU A O 1
ATOM 5141 N N . TRP A 1 639 ? -4.785 -1.164 12.002 1.00 92.12 639 TRP A N 1
ATOM 5142 C CA . TRP A 1 639 ? -5.709 -2.092 12.663 1.00 92.12 639 TRP A CA 1
ATOM 5143 C C . TRP A 1 639 ? -5.619 -2.096 14.187 1.00 92.12 639 TRP A C 1
ATOM 5145 O O . TRP A 1 639 ? -6.600 -2.453 14.850 1.00 92.12 639 TRP A O 1
ATOM 5155 N N . PHE A 1 640 ? -4.467 -1.710 14.734 1.00 92.50 640 PHE A N 1
ATOM 5156 C CA . PHE A 1 640 ? -4.146 -1.746 16.162 1.00 92.50 640 PHE A CA 1
ATOM 5157 C C . PHE A 1 640 ? -3.286 -0.528 16.565 1.00 92.50 640 PHE A C 1
ATOM 5159 O O . PHE A 1 640 ? -2.169 -0.708 17.063 1.00 92.50 640 PHE A O 1
ATOM 5166 N N . PRO A 1 641 ? -3.760 0.710 16.305 1.00 88.69 641 PRO A N 1
ATOM 5167 C CA . PRO A 1 641 ? -2.954 1.922 16.454 1.00 88.69 641 PRO A CA 1
ATOM 5168 C C . PRO A 1 641 ? -2.461 2.116 17.887 1.00 88.69 641 PRO A C 1
ATOM 5170 O O . PRO A 1 641 ? -3.132 1.734 18.846 1.00 88.69 641 PRO A O 1
ATOM 5173 N N . GLU A 1 642 ? -1.312 2.767 18.056 1.00 85.81 642 GLU A N 1
ATOM 5174 C CA . GLU A 1 642 ? -0.876 3.166 19.394 1.00 85.81 642 GLU A CA 1
ATOM 5175 C C . GLU A 1 642 ? -1.796 4.275 19.931 1.00 85.81 642 GLU A C 1
ATOM 5177 O O . GLU A 1 642 ? -2.192 5.157 19.157 1.00 85.81 642 GLU A O 1
ATOM 5182 N N . PRO A 1 643 ? -2.133 4.281 21.233 1.00 82.50 643 PRO A N 1
ATOM 5183 C CA . PRO A 1 643 ? -2.938 5.348 21.821 1.00 82.50 643 PRO A CA 1
ATOM 5184 C C . PRO A 1 643 ? -2.371 6.744 21.512 1.00 82.50 643 PRO A C 1
ATOM 5186 O O . PRO A 1 643 ? -1.223 7.037 21.842 1.00 82.50 643 PRO A O 1
ATOM 5189 N N . GLY A 1 644 ? -3.181 7.612 20.904 1.00 79.06 644 GLY A N 1
ATOM 5190 C CA . GLY A 1 644 ? -2.818 8.971 20.483 1.00 79.06 644 GLY A CA 1
ATOM 5191 C C . GLY A 1 644 ? -2.438 9.099 19.002 1.00 79.06 644 GLY A C 1
ATOM 5192 O O . GLY A 1 644 ? -2.200 10.216 18.529 1.00 79.06 644 GLY A O 1
ATOM 5193 N N . SER A 1 645 ? -2.356 7.973 18.285 1.00 78.19 645 SER A N 1
ATOM 5194 C CA . SER A 1 645 ? -2.033 7.887 16.853 1.00 78.19 645 SER A CA 1
ATOM 5195 C C . SER A 1 645 ? -3.162 7.294 16.000 1.00 78.19 645 SER A C 1
ATOM 5197 O O . SER A 1 645 ? -2.976 7.094 14.800 1.00 78.19 645 SER A O 1
ATOM 5199 N N . GLY A 1 646 ? -4.314 6.985 16.609 1.00 76.25 646 GLY A N 1
ATOM 5200 C CA . GLY A 1 646 ? -5.455 6.368 15.936 1.00 76.25 646 GLY A CA 1
ATOM 5201 C C . GLY A 1 646 ? -6.214 7.300 14.983 1.00 76.25 646 GLY A C 1
ATOM 5202 O O . GLY A 1 646 ? -5.887 8.474 14.815 1.00 76.25 646 GLY A O 1
ATOM 5203 N N . GLY A 1 647 ? -7.263 6.753 14.358 1.00 70.69 647 GLY A N 1
ATOM 5204 C CA . GLY A 1 647 ? -8.170 7.498 13.472 1.00 70.69 647 GLY A CA 1
ATOM 5205 C C . GLY A 1 647 ? -7.995 7.233 11.972 1.00 70.69 647 GLY A C 1
ATOM 5206 O O . GLY A 1 647 ? -8.531 7.982 11.154 1.00 70.69 647 GLY A O 1
ATOM 5207 N N . ASP A 1 648 ? -7.244 6.200 11.578 1.00 77.81 648 ASP A N 1
ATOM 5208 C CA . ASP A 1 648 ? -7.151 5.774 10.172 1.00 77.81 648 ASP A CA 1
ATOM 5209 C C . ASP A 1 648 ? -8.323 4.880 9.752 1.00 77.81 648 ASP A C 1
ATOM 5211 O O . ASP A 1 648 ? -8.949 5.148 8.729 1.00 77.81 648 ASP A O 1
ATOM 5215 N N . ILE A 1 649 ? -8.651 3.861 10.551 1.00 84.00 649 ILE A N 1
ATOM 5216 C CA . ILE A 1 649 ? -9.808 2.990 10.322 1.00 84.00 649 ILE A CA 1
ATOM 5217 C C . ILE A 1 649 ? -10.831 3.218 11.441 1.00 84.00 649 ILE A C 1
ATOM 5219 O O . ILE A 1 649 ? -10.485 3.019 12.613 1.00 84.00 649 ILE A O 1
ATOM 5223 N N . PRO A 1 650 ? -12.082 3.590 11.106 1.00 82.94 650 PRO A N 1
ATOM 5224 C CA . PRO A 1 650 ? -13.123 3.790 12.100 1.00 82.94 650 PRO A CA 1
ATOM 5225 C C . PRO A 1 650 ? -13.306 2.594 13.042 1.00 82.94 650 PRO A C 1
ATOM 5227 O O . PRO A 1 650 ? -13.199 1.439 12.625 1.00 82.94 650 PRO A O 1
ATOM 5230 N N . SER A 1 651 ? -13.589 2.862 14.315 1.00 85.31 651 SER A N 1
ATOM 5231 C CA . SER A 1 651 ? -13.695 1.944 15.456 1.00 85.31 651 SER A CA 1
ATOM 5232 C C . SER A 1 651 ? -12.423 1.185 15.845 1.00 85.31 651 SER A C 1
ATOM 5234 O O . SER A 1 651 ? -12.428 0.461 16.835 1.00 85.31 651 SER A O 1
ATOM 5236 N N . ARG A 1 652 ? -11.285 1.361 15.157 1.00 88.12 652 ARG A N 1
ATOM 5237 C CA . ARG A 1 652 ? -10.048 0.638 15.518 1.00 88.12 652 ARG A CA 1
ATOM 5238 C C . ARG A 1 652 ? -9.261 1.271 16.659 1.00 88.12 652 ARG A C 1
ATOM 5240 O O . ARG A 1 652 ? -8.522 0.551 17.328 1.00 88.12 652 ARG A O 1
ATOM 5247 N N . ALA A 1 653 ? -9.453 2.562 16.941 1.00 83.06 653 ALA A N 1
ATOM 5248 C CA . ALA A 1 653 ? -8.766 3.249 18.039 1.00 83.06 653 ALA A CA 1
ATOM 5249 C C . ALA A 1 653 ? -9.032 2.603 19.417 1.00 83.06 653 ALA A C 1
ATOM 5251 O O . ALA A 1 653 ? -8.140 2.551 20.265 1.00 83.06 653 ALA A O 1
ATOM 5252 N N . GLU A 1 654 ? -10.226 2.037 19.633 1.00 77.06 654 GLU A N 1
ATOM 5253 C CA . GLU A 1 654 ? -10.594 1.363 20.893 1.00 77.06 654 GLU A CA 1
ATOM 5254 C C . GLU A 1 654 ? -9.867 0.035 21.116 1.00 77.06 654 GLU A C 1
ATOM 5256 O O . GLU A 1 654 ? -9.685 -0.399 22.252 1.00 77.06 654 GLU A O 1
ATOM 5261 N N . HIS A 1 655 ? -9.384 -0.568 20.031 1.00 85.31 655 HIS A N 1
ATOM 5262 C CA . HIS A 1 655 ? -8.593 -1.794 20.029 1.00 85.31 655 HIS A CA 1
ATOM 5263 C C . HIS A 1 655 ? -7.093 -1.522 19.843 1.00 85.31 655 HIS A C 1
ATOM 5265 O O . HIS A 1 655 ? -6.331 -2.436 19.519 1.00 85.31 655 HIS A O 1
ATOM 5271 N N . GLY A 1 656 ? -6.673 -0.267 20.019 1.00 83.12 656 GLY A N 1
ATOM 5272 C CA . GLY A 1 656 ? -5.283 0.146 19.922 1.00 83.12 656 GLY A CA 1
ATOM 5273 C C . GLY A 1 656 ? -4.405 -0.454 21.022 1.00 83.12 656 GLY A C 1
ATOM 5274 O O . GLY A 1 656 ? -4.820 -0.543 22.183 1.00 83.12 656 GLY A O 1
ATOM 5275 N N . MET A 1 657 ? -3.177 -0.827 20.671 1.00 85.25 657 MET A N 1
ATOM 5276 C CA . MET A 1 657 ? -2.209 -1.457 21.575 1.00 85.25 657 MET A CA 1
ATOM 5277 C C . MET A 1 657 ? -0.857 -0.755 21.504 1.00 85.25 657 MET A C 1
ATOM 5279 O O . MET A 1 657 ? -0.512 -0.132 20.501 1.00 85.25 657 MET A O 1
ATOM 5283 N N . THR A 1 658 ? -0.087 -0.849 22.581 1.00 84.38 658 THR A N 1
ATOM 5284 C CA . THR A 1 658 ? 1.277 -0.320 22.630 1.00 84.38 658 THR A CA 1
ATOM 5285 C C . THR A 1 658 ? 2.187 -1.064 21.658 1.00 84.38 658 THR A C 1
ATOM 5287 O O . THR A 1 658 ? 1.948 -2.227 21.312 1.00 84.38 658 THR A O 1
ATOM 5290 N N . LYS A 1 659 ? 3.293 -0.423 21.267 1.00 83.38 659 LYS A N 1
ATOM 5291 C CA . LYS A 1 659 ? 4.305 -1.064 20.426 1.00 83.38 659 LYS A CA 1
ATOM 5292 C C . LYS A 1 659 ? 4.797 -2.407 20.973 1.00 83.38 659 LYS A C 1
ATOM 5294 O O . LYS A 1 659 ? 4.895 -3.368 20.219 1.00 83.38 659 LYS A O 1
ATOM 5299 N N . ALA A 1 660 ? 5.044 -2.491 22.279 1.00 84.19 660 ALA A N 1
ATOM 5300 C CA . ALA A 1 660 ? 5.539 -3.707 22.921 1.00 84.19 660 ALA A CA 1
ATOM 5301 C C . ALA A 1 660 ? 4.524 -4.865 22.879 1.00 84.19 660 ALA A C 1
ATOM 5303 O O . ALA A 1 660 ? 4.909 -6.007 22.642 1.00 84.19 660 ALA A O 1
ATOM 5304 N N . GLU A 1 661 ? 3.234 -4.581 23.079 1.00 85.69 661 GLU A N 1
ATOM 5305 C CA . GLU A 1 661 ? 2.161 -5.583 22.986 1.00 85.69 661 GLU A CA 1
ATOM 5306 C C . GLU A 1 661 ? 2.002 -6.094 21.553 1.00 85.69 661 GLU A C 1
ATOM 5308 O O . GLU A 1 661 ? 1.941 -7.303 21.324 1.00 85.69 661 GLU A O 1
ATOM 5313 N N . PHE A 1 662 ? 1.997 -5.177 20.582 1.00 92.38 662 PHE A N 1
ATOM 5314 C CA . PHE A 1 662 ? 1.924 -5.533 19.170 1.00 92.38 662 PHE A CA 1
ATOM 5315 C C . PHE A 1 662 ? 3.124 -6.380 18.745 1.00 92.38 662 PHE A C 1
ATOM 5317 O O . PHE A 1 662 ? 2.964 -7.429 18.120 1.00 92.38 662 PHE A O 1
ATOM 5324 N N . ASP A 1 663 ? 4.331 -5.962 19.129 1.00 89.69 663 ASP A N 1
ATOM 5325 C CA . ASP A 1 663 ? 5.563 -6.674 18.814 1.00 89.69 663 ASP A CA 1
ATOM 5326 C C . ASP A 1 663 ? 5.624 -8.053 19.497 1.00 89.69 663 ASP A C 1
ATOM 5328 O O . ASP A 1 663 ? 6.242 -8.962 18.951 1.00 89.69 663 ASP A O 1
ATOM 5332 N N . ALA A 1 664 ? 4.951 -8.262 20.634 1.00 91.31 664 ALA A N 1
ATOM 5333 C CA . ALA A 1 664 ? 4.836 -9.586 21.250 1.00 91.31 664 ALA A CA 1
ATOM 5334 C C . ALA A 1 664 ? 3.940 -10.547 20.442 1.00 91.31 664 ALA A C 1
ATOM 5336 O O . ALA A 1 664 ? 4.224 -11.745 20.381 1.00 91.31 664 ALA A O 1
ATOM 5337 N N . LEU A 1 665 ? 2.875 -10.039 19.809 1.00 92.81 665 LEU A N 1
ATOM 5338 C CA . LEU A 1 665 ? 1.930 -10.830 19.002 1.00 92.81 665 LEU A CA 1
ATOM 5339 C C . LEU A 1 665 ? 2.406 -11.041 17.553 1.00 92.81 665 LEU A C 1
ATOM 5341 O O . LEU A 1 665 ? 2.151 -12.086 16.944 1.00 92.81 665 LEU A O 1
ATOM 5345 N N . MET A 1 666 ? 3.129 -10.061 17.012 1.00 93.25 666 MET A N 1
ATOM 5346 C CA . MET A 1 666 ? 3.732 -10.082 15.681 1.00 93.25 666 MET A CA 1
ATOM 5347 C C . MET A 1 666 ? 5.239 -9.785 15.794 1.00 93.25 666 MET A C 1
ATOM 5349 O O . MET A 1 666 ? 5.686 -8.687 15.459 1.00 93.25 666 MET A O 1
ATOM 5353 N N . PRO A 1 667 ? 6.055 -10.734 16.292 1.00 90.00 667 PRO A N 1
ATOM 5354 C CA . PRO A 1 667 ? 7.476 -10.492 16.562 1.00 90.00 667 PRO A CA 1
ATOM 5355 C C . PRO A 1 667 ? 8.273 -10.199 15.295 1.00 90.00 667 PRO A C 1
ATOM 5357 O O . PRO A 1 667 ? 9.069 -9.259 15.271 1.00 90.00 667 PRO A O 1
ATOM 5360 N N . ASN A 1 668 ? 7.990 -10.943 14.232 1.00 90.88 668 ASN A N 1
ATOM 5361 C CA . ASN A 1 668 ? 8.692 -10.857 12.963 1.00 90.88 668 ASN A CA 1
ATOM 5362 C C . ASN A 1 668 ? 7.928 -9.990 11.959 1.00 90.88 668 ASN A C 1
ATOM 5364 O O . ASN A 1 668 ? 6.713 -9.809 12.043 1.00 90.88 668 ASN A O 1
ATOM 5368 N N . GLU A 1 669 ? 8.666 -9.458 10.992 1.00 93.12 669 GLU A N 1
ATOM 5369 C CA . GLU A 1 669 ? 8.090 -8.788 9.833 1.00 93.12 669 GLU A CA 1
ATOM 5370 C C . GLU A 1 669 ? 7.604 -9.833 8.822 1.00 93.12 669 GLU A C 1
ATOM 5372 O O . GLU A 1 669 ? 8.398 -10.629 8.317 1.00 93.12 669 GLU A O 1
ATOM 5377 N N . PHE A 1 670 ? 6.307 -9.805 8.509 1.00 95.38 670 PHE A N 1
ATOM 5378 C CA . PHE A 1 670 ? 5.649 -10.816 7.679 1.00 95.38 670 PHE A CA 1
ATOM 5379 C C . PHE A 1 670 ? 6.320 -10.951 6.312 1.00 95.38 670 PHE A C 1
ATOM 5381 O O . PHE A 1 670 ? 6.628 -12.054 5.861 1.00 95.38 670 PHE A O 1
ATOM 5388 N N . TRP A 1 671 ? 6.607 -9.822 5.662 1.00 94.94 671 TRP A N 1
ATOM 5389 C CA . TRP A 1 671 ? 7.232 -9.839 4.344 1.00 94.94 671 TRP A CA 1
ATOM 5390 C C . TRP A 1 671 ? 8.645 -10.406 4.362 1.00 94.94 671 TRP A C 1
ATOM 5392 O O . TRP A 1 671 ? 9.043 -11.059 3.401 1.00 94.94 671 TRP A O 1
ATOM 5402 N N . ARG A 1 672 ? 9.386 -10.209 5.457 1.00 93.19 672 ARG A N 1
ATOM 5403 C CA . ARG A 1 672 ? 10.717 -10.799 5.607 1.00 93.19 672 ARG A CA 1
ATOM 5404 C C . ARG A 1 672 ? 10.626 -12.322 5.649 1.00 93.19 672 ARG A C 1
ATOM 5406 O O . ARG A 1 672 ? 11.372 -12.986 4.935 1.00 93.19 672 ARG A O 1
ATOM 5413 N N . GLU A 1 673 ? 9.675 -12.855 6.415 1.00 95.06 673 GLU A N 1
ATOM 5414 C CA . GLU A 1 673 ? 9.414 -14.298 6.487 1.00 95.06 673 GLU A CA 1
ATOM 5415 C C . GLU A 1 673 ? 8.994 -14.862 5.123 1.00 95.06 673 GLU A C 1
ATOM 5417 O O . GLU A 1 673 ? 9.524 -15.887 4.697 1.00 95.06 673 GLU A O 1
ATOM 5422 N N . VAL A 1 674 ? 8.101 -14.173 4.401 1.00 96.38 674 VAL A N 1
ATOM 5423 C CA . VAL A 1 674 ? 7.685 -14.561 3.042 1.00 96.38 674 VAL A CA 1
ATOM 5424 C C . VAL A 1 674 ? 8.884 -14.645 2.103 1.00 96.38 674 VAL A C 1
ATOM 5426 O O . VAL A 1 674 ? 9.052 -15.653 1.418 1.00 96.38 674 VAL A O 1
ATOM 5429 N N . VAL A 1 675 ? 9.724 -13.609 2.063 1.00 95.69 675 VAL A N 1
ATOM 5430 C CA . VAL A 1 675 ? 10.874 -13.570 1.153 1.00 95.69 675 VAL A CA 1
ATOM 5431 C C . VAL A 1 675 ? 11.874 -14.678 1.492 1.00 95.69 675 VAL A C 1
ATOM 5433 O O . VAL A 1 675 ? 12.338 -15.362 0.581 1.00 95.69 675 VAL A O 1
ATOM 5436 N N . ASP A 1 676 ? 12.160 -14.913 2.774 1.00 95.06 676 ASP A N 1
ATOM 5437 C CA . ASP A 1 676 ? 13.090 -15.967 3.204 1.00 95.06 676 ASP A CA 1
ATOM 5438 C C . ASP A 1 676 ? 12.564 -17.370 2.858 1.00 95.06 676 ASP A C 1
ATOM 5440 O O . ASP A 1 676 ? 13.298 -18.203 2.320 1.00 95.06 676 ASP A O 1
ATOM 5444 N N . ARG A 1 677 ? 11.270 -17.621 3.094 1.00 96.06 677 ARG A N 1
ATOM 5445 C CA . ARG A 1 677 ? 10.596 -18.882 2.742 1.00 96.06 677 ARG A CA 1
ATOM 5446 C C . ARG A 1 677 ? 10.578 -19.112 1.231 1.00 96.06 677 ARG A C 1
ATOM 5448 O O . ARG A 1 677 ? 10.910 -20.205 0.778 1.00 96.06 677 ARG A O 1
ATOM 5455 N N . VAL A 1 678 ? 10.228 -18.096 0.439 1.00 96.25 678 VAL A N 1
ATOM 5456 C CA . VAL A 1 678 ? 10.229 -18.191 -1.030 1.00 96.25 678 VAL A CA 1
ATOM 5457 C C . VAL A 1 678 ? 11.644 -18.429 -1.552 1.00 96.25 678 VAL A C 1
ATOM 5459 O O . VAL A 1 678 ? 11.829 -19.289 -2.408 1.00 96.25 678 VAL A O 1
ATOM 5462 N N . ALA A 1 679 ? 12.657 -17.747 -1.015 1.00 93.75 679 ALA A N 1
ATOM 5463 C CA . ALA A 1 679 ? 14.045 -17.971 -1.409 1.00 93.75 679 ALA A CA 1
ATOM 5464 C C . ALA A 1 679 ? 14.513 -19.410 -1.121 1.00 93.75 679 ALA A C 1
ATOM 5466 O O . ALA A 1 679 ? 15.288 -19.967 -1.901 1.00 93.75 679 ALA A O 1
ATOM 5467 N N . ALA A 1 680 ? 14.034 -20.021 -0.034 1.00 94.94 680 ALA A N 1
ATOM 5468 C CA . ALA A 1 680 ? 14.364 -21.396 0.330 1.00 94.94 680 ALA A CA 1
ATOM 5469 C C . ALA A 1 680 ? 13.592 -22.450 -0.488 1.00 94.94 680 ALA A C 1
ATOM 5471 O O . ALA A 1 680 ? 14.168 -23.462 -0.882 1.00 94.94 680 ALA A O 1
ATOM 5472 N N . GLU A 1 681 ? 12.300 -22.233 -0.746 1.00 95.44 681 GLU A N 1
ATOM 5473 C CA . GLU A 1 681 ? 11.405 -23.261 -1.305 1.00 95.44 681 GLU A CA 1
ATOM 5474 C C . GLU A 1 681 ? 11.033 -23.068 -2.776 1.00 95.44 681 GLU A C 1
ATOM 5476 O O . GLU A 1 681 ? 10.731 -24.043 -3.463 1.00 95.44 681 GLU A O 1
ATOM 5481 N N . ALA A 1 682 ? 11.031 -21.830 -3.263 1.00 94.06 682 ALA A N 1
ATOM 5482 C CA . ALA A 1 682 ? 10.717 -21.467 -4.644 1.00 94.06 682 ALA A CA 1
ATOM 5483 C C . ALA A 1 682 ? 11.712 -20.405 -5.177 1.00 94.06 682 ALA A C 1
ATOM 5485 O O . ALA A 1 682 ? 11.302 -19.318 -5.592 1.00 94.06 682 ALA A O 1
ATOM 5486 N N . PRO A 1 683 ? 13.028 -20.709 -5.189 1.00 91.06 683 PRO A N 1
ATOM 5487 C CA . PRO A 1 683 ? 14.112 -19.753 -5.454 1.00 91.06 683 PRO A CA 1
ATOM 5488 C C . PRO A 1 683 ? 14.114 -19.083 -6.836 1.00 91.06 683 PRO A C 1
ATOM 5490 O O . PRO A 1 683 ? 14.912 -18.168 -7.054 1.00 91.06 683 PRO A O 1
ATOM 5493 N N . ASP A 1 684 ? 13.302 -19.567 -7.778 1.00 91.94 684 ASP A N 1
ATOM 5494 C CA . ASP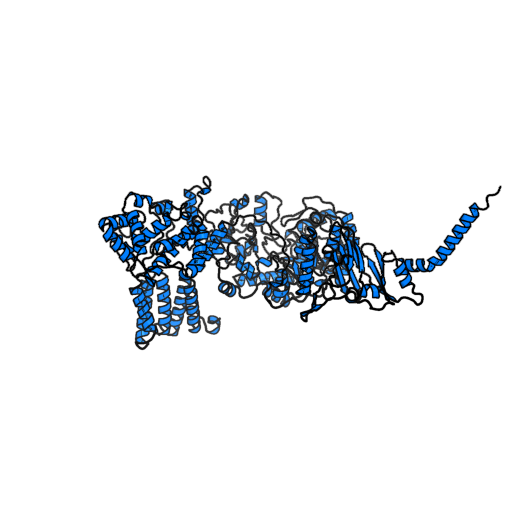 A 1 684 ? 13.157 -19.015 -9.134 1.00 91.94 684 ASP A CA 1
ATOM 5495 C C . ASP A 1 684 ? 11.929 -18.090 -9.264 1.00 91.94 684 ASP A C 1
ATOM 5497 O O . ASP A 1 684 ? 11.415 -17.864 -10.356 1.00 91.94 684 ASP A O 1
ATOM 5501 N N . THR A 1 685 ? 11.446 -17.555 -8.136 1.00 96.50 685 THR A N 1
ATOM 5502 C CA . THR A 1 685 ? 10.279 -16.663 -8.079 1.00 96.50 685 THR A CA 1
ATOM 5503 C C . THR A 1 685 ? 10.704 -15.212 -7.884 1.00 96.50 685 THR A C 1
ATOM 5505 O O . THR A 1 685 ? 11.336 -14.866 -6.886 1.00 96.50 685 THR A O 1
ATOM 5508 N N . LEU A 1 686 ? 10.302 -14.336 -8.803 1.00 97.44 686 LEU A N 1
ATOM 5509 C CA . LEU A 1 686 ? 10.402 -12.890 -8.658 1.00 97.44 686 LEU A CA 1
ATOM 5510 C C . LEU A 1 686 ? 9.204 -12.371 -7.861 1.00 97.44 686 LEU A C 1
ATOM 5512 O O . LEU A 1 686 ? 8.049 -12.572 -8.233 1.00 97.44 686 LEU A O 1
ATOM 5516 N N . LEU A 1 687 ? 9.507 -11.644 -6.789 1.00 97.44 687 LEU A N 1
ATOM 5517 C CA . LEU A 1 687 ? 8.523 -11.019 -5.908 1.00 97.44 687 LEU A CA 1
ATOM 5518 C C . LEU A 1 687 ? 8.466 -9.517 -6.169 1.00 97.44 687 LEU A C 1
ATOM 5520 O O . LEU A 1 687 ? 9.457 -8.807 -5.966 1.00 97.44 687 LEU A O 1
ATOM 5524 N N . LEU A 1 688 ? 7.308 -9.052 -6.618 1.00 95.31 688 LEU A N 1
ATOM 5525 C CA . LEU A 1 688 ? 7.025 -7.661 -6.921 1.00 95.31 688 LEU A CA 1
ATOM 5526 C C . LEU A 1 688 ? 6.030 -7.126 -5.889 1.00 95.31 688 LEU A C 1
ATOM 5528 O O . LEU A 1 688 ? 4.946 -7.683 -5.735 1.00 95.31 688 LEU A O 1
ATOM 5532 N N . ALA A 1 689 ? 6.372 -6.033 -5.213 1.00 93.62 689 ALA A N 1
ATOM 5533 C CA . ALA A 1 689 ? 5.490 -5.368 -4.262 1.00 93.62 689 ALA A CA 1
ATOM 5534 C C . ALA A 1 689 ? 4.853 -4.111 -4.866 1.00 93.62 689 ALA A C 1
ATOM 5536 O O . ALA A 1 689 ? 5.552 -3.208 -5.339 1.00 93.62 689 ALA A O 1
ATOM 5537 N N . GLU A 1 690 ? 3.529 -4.013 -4.781 1.00 88.81 690 GLU A N 1
ATOM 5538 C CA . GLU A 1 690 ? 2.860 -2.721 -4.833 1.00 88.81 690 GLU A CA 1
ATOM 5539 C C . GLU A 1 690 ? 3.012 -2.033 -3.473 1.00 88.81 690 GLU A C 1
ATOM 5541 O O . GLU A 1 690 ? 2.326 -2.352 -2.502 1.00 88.81 690 GLU A O 1
ATOM 5546 N N . ALA A 1 691 ? 3.948 -1.094 -3.394 1.00 81.19 691 ALA A N 1
ATOM 5547 C CA . ALA A 1 691 ? 4.153 -0.267 -2.219 1.00 81.19 691 ALA A CA 1
ATOM 5548 C C . ALA A 1 691 ? 4.270 1.198 -2.635 1.00 81.19 691 ALA A C 1
ATOM 5550 O O . ALA A 1 691 ? 4.912 1.518 -3.634 1.00 81.19 691 ALA A O 1
ATOM 5551 N N . PHE A 1 692 ? 3.664 2.077 -1.840 1.00 71.31 692 PHE A N 1
ATOM 5552 C CA . PHE A 1 692 ? 3.765 3.528 -1.974 1.00 71.31 692 PHE A CA 1
ATOM 5553 C C . PHE A 1 692 ? 4.274 4.124 -0.647 1.00 71.31 692 PHE A C 1
ATOM 5555 O O . PHE A 1 692 ? 4.576 3.393 0.296 1.00 71.31 692 PHE A O 1
ATOM 5562 N N . TRP A 1 693 ? 4.340 5.456 -0.559 1.00 61.16 693 TRP A N 1
ATOM 5563 C CA . TRP A 1 693 ? 4.622 6.214 0.677 1.00 61.16 693 TRP A CA 1
ATOM 5564 C C . TRP A 1 693 ? 6.095 6.273 1.110 1.00 61.16 693 TRP A C 1
ATOM 5566 O O . TRP A 1 693 ? 6.380 6.331 2.304 1.00 61.16 693 TRP A O 1
ATOM 5576 N N . LEU A 1 694 ? 7.028 6.352 0.153 1.00 64.62 694 LEU A N 1
ATOM 5577 C CA . LEU A 1 694 ? 8.473 6.480 0.416 1.00 64.62 694 LEU A CA 1
ATOM 5578 C C . LEU A 1 694 ? 9.081 5.226 1.082 1.00 64.62 694 LEU A C 1
ATOM 5580 O O . LEU A 1 694 ? 10.106 5.304 1.756 1.00 64.62 694 LEU A O 1
ATOM 5584 N N . MET A 1 695 ? 8.436 4.069 0.913 1.00 68.50 695 MET A N 1
ATOM 5585 C CA . MET A 1 695 ? 8.859 2.780 1.470 1.00 68.50 695 MET A CA 1
ATOM 5586 C C . MET A 1 695 ? 9.589 1.894 0.463 1.00 68.50 695 MET A C 1
ATOM 5588 O O . MET A 1 695 ? 9.972 0.776 0.796 1.00 68.50 695 MET A O 1
ATOM 5592 N N . GLU A 1 696 ? 9.778 2.353 -0.767 1.00 77.56 696 GLU A N 1
ATOM 5593 C CA . GLU A 1 696 ? 10.320 1.554 -1.857 1.00 77.56 696 GLU A CA 1
ATOM 5594 C C . GLU A 1 696 ? 11.697 0.998 -1.482 1.00 77.56 696 GLU A C 1
ATOM 5596 O O . GLU A 1 696 ? 11.920 -0.209 -1.570 1.00 77.56 696 GLU A O 1
ATOM 5601 N N . GLY A 1 697 ? 12.568 1.860 -0.940 1.00 78.06 697 GLY A N 1
ATOM 5602 C CA . GLY A 1 697 ? 13.863 1.466 -0.387 1.00 78.06 697 GLY A CA 1
ATOM 5603 C C . GLY A 1 697 ? 13.735 0.429 0.730 1.00 78.06 697 GLY A C 1
ATOM 5604 O O . GLY A 1 697 ? 14.437 -0.573 0.696 1.00 78.06 697 GLY A O 1
ATOM 5605 N N . TYR A 1 698 ? 12.800 0.604 1.667 1.00 83.81 698 TYR A N 1
ATOM 5606 C CA . TYR A 1 698 ? 12.556 -0.350 2.757 1.00 83.81 698 TYR A CA 1
ATOM 5607 C C . TYR A 1 698 ? 12.123 -1.732 2.237 1.00 83.81 698 TYR A C 1
ATOM 5609 O O . TYR A 1 698 ? 12.662 -2.754 2.663 1.00 83.81 698 TYR A O 1
ATOM 5617 N N . PHE A 1 699 ? 11.218 -1.780 1.256 1.00 86.56 699 PHE A N 1
ATOM 5618 C CA . PHE A 1 699 ? 10.742 -3.030 0.660 1.00 86.56 699 PHE A CA 1
ATOM 5619 C C . PHE A 1 699 ? 11.849 -3.816 -0.037 1.00 86.56 699 PHE A C 1
ATOM 5621 O O . PHE A 1 699 ? 11.930 -5.034 0.118 1.00 86.56 699 PHE A O 1
ATOM 5628 N N . VAL A 1 700 ? 12.712 -3.149 -0.801 1.00 89.31 700 VAL A N 1
ATOM 5629 C CA . VAL A 1 700 ? 13.745 -3.862 -1.561 1.00 89.31 700 VAL A CA 1
ATOM 5630 C C . VAL A 1 700 ? 15.018 -4.103 -0.757 1.00 89.31 700 VAL A C 1
ATOM 5632 O O . VAL A 1 700 ? 15.611 -5.175 -0.868 1.00 89.31 700 VAL A O 1
ATOM 5635 N N . ARG A 1 701 ? 15.430 -3.132 0.065 1.00 87.50 701 ARG A N 1
ATOM 5636 C CA . ARG A 1 701 ? 16.683 -3.169 0.828 1.00 87.50 701 ARG A CA 1
ATOM 5637 C C . ARG A 1 701 ? 16.532 -3.941 2.128 1.00 87.50 701 ARG A C 1
ATOM 5639 O O . ARG A 1 701 ? 17.379 -4.777 2.403 1.00 87.50 701 ARG A O 1
ATOM 5646 N N . THR A 1 702 ? 15.473 -3.699 2.899 1.00 86.62 702 THR A N 1
ATOM 5647 C CA . THR A 1 702 ? 15.294 -4.294 4.235 1.00 86.62 702 THR A CA 1
ATOM 5648 C C . THR A 1 702 ? 14.441 -5.566 4.173 1.00 86.62 702 THR A C 1
ATOM 5650 O O . THR A 1 702 ? 14.833 -6.624 4.673 1.00 86.62 702 THR A O 1
ATOM 5653 N N . LEU A 1 703 ? 13.282 -5.504 3.504 1.00 90.25 703 LEU A N 1
ATOM 5654 C CA . LEU A 1 703 ? 12.368 -6.651 3.391 1.00 90.25 703 LEU A CA 1
ATOM 5655 C C . LEU A 1 703 ? 12.800 -7.668 2.332 1.00 90.25 703 LEU A C 1
ATOM 5657 O O . LEU A 1 703 ? 12.373 -8.815 2.388 1.00 90.25 703 LEU A O 1
ATOM 5661 N N . GLY A 1 704 ? 13.671 -7.274 1.400 1.00 91.62 704 GLY A N 1
ATOM 5662 C CA . GLY A 1 704 ? 14.233 -8.160 0.383 1.00 91.62 704 GLY A CA 1
ATOM 5663 C C . GLY A 1 704 ? 13.305 -8.452 -0.797 1.00 91.62 704 GLY A C 1
ATOM 5664 O O . GLY A 1 704 ? 13.531 -9.428 -1.509 1.00 91.62 704 GLY A O 1
ATOM 5665 N N . MET A 1 705 ? 12.279 -7.639 -1.055 1.00 94.69 705 MET A N 1
ATOM 5666 C CA . MET A 1 705 ? 11.505 -7.777 -2.292 1.00 94.69 705 MET A CA 1
ATOM 5667 C C . MET A 1 705 ? 12.400 -7.596 -3.521 1.00 94.69 705 MET A C 1
ATOM 5669 O O . MET A 1 705 ? 13.327 -6.780 -3.539 1.00 94.69 705 MET A O 1
ATOM 5673 N N . HIS A 1 706 ? 12.121 -8.357 -4.580 1.00 96.12 706 HIS A N 1
ATOM 5674 C CA . HIS A 1 706 ? 12.913 -8.268 -5.802 1.00 96.12 706 HIS A CA 1
ATOM 5675 C C . HIS A 1 706 ? 12.635 -6.951 -6.514 1.00 96.12 706 HIS A C 1
ATOM 5677 O O . HIS A 1 706 ? 13.579 -6.292 -6.958 1.00 96.12 706 HIS A O 1
ATOM 5683 N N . ARG A 1 707 ? 11.355 -6.573 -6.615 1.00 95.81 707 ARG A N 1
ATOM 5684 C CA . ARG A 1 707 ? 10.899 -5.375 -7.318 1.00 95.81 707 ARG A CA 1
ATOM 5685 C C . ARG A 1 707 ? 9.834 -4.619 -6.521 1.00 95.81 707 ARG A C 1
ATOM 5687 O O . ARG A 1 707 ? 9.075 -5.232 -5.774 1.00 95.81 707 ARG A O 1
ATOM 5694 N N . VAL A 1 708 ? 9.762 -3.302 -6.698 1.00 94.38 708 VAL A N 1
ATOM 5695 C CA . VAL A 1 708 ? 8.759 -2.434 -6.056 1.00 94.38 708 VAL A CA 1
ATOM 5696 C C . VAL A 1 708 ? 8.273 -1.352 -7.015 1.00 94.38 708 VAL A C 1
ATOM 5698 O O . VAL A 1 708 ? 9.052 -0.856 -7.826 1.00 94.38 708 VAL A O 1
ATOM 5701 N N . TYR A 1 709 ? 6.992 -0.997 -6.954 1.00 92.75 709 TYR A N 1
ATOM 5702 C CA . TYR A 1 709 ? 6.417 0.049 -7.807 1.00 92.75 709 TYR A CA 1
ATOM 5703 C C . TYR A 1 709 ? 7.106 1.408 -7.651 1.00 92.75 709 TYR A C 1
ATOM 5705 O O . TYR A 1 709 ? 7.470 1.814 -6.555 1.00 92.75 709 TYR A O 1
ATOM 5713 N N . ASN A 1 710 ? 7.249 2.118 -8.774 1.00 91.00 710 ASN A N 1
ATOM 5714 C CA . ASN A 1 710 ? 7.772 3.478 -8.834 1.00 91.00 710 ASN A CA 1
ATOM 5715 C C . ASN A 1 710 ? 6.753 4.410 -9.502 1.00 91.00 710 ASN A C 1
ATOM 5717 O O . ASN A 1 710 ? 6.883 4.775 -10.673 1.00 91.00 710 ASN A O 1
ATOM 5721 N N . SER A 1 711 ? 5.725 4.817 -8.752 1.00 87.19 711 SER A N 1
ATOM 5722 C CA . SER A 1 711 ? 4.714 5.765 -9.248 1.00 87.19 711 SER A CA 1
ATOM 5723 C C . SER A 1 711 ? 5.290 7.151 -9.550 1.00 87.19 711 SER A C 1
ATOM 5725 O O . SER A 1 711 ? 4.699 7.902 -10.331 1.00 87.19 711 SER A O 1
ATOM 5727 N N . ALA A 1 712 ? 6.446 7.498 -8.966 1.00 89.69 712 ALA A N 1
ATOM 5728 C CA . ALA A 1 712 ? 7.125 8.757 -9.242 1.00 89.69 712 ALA A CA 1
ATOM 5729 C C . ALA A 1 712 ? 7.562 8.850 -10.712 1.00 89.69 712 ALA A C 1
ATOM 5731 O O . ALA A 1 712 ? 7.462 9.935 -11.281 1.00 89.69 712 ALA A O 1
ATOM 5732 N N . PHE A 1 713 ? 7.952 7.730 -11.343 1.00 94.12 713 PHE A N 1
ATOM 5733 C CA . PHE A 1 713 ? 8.247 7.677 -12.783 1.00 94.12 713 PHE A CA 1
ATOM 5734 C C . PHE A 1 713 ? 7.058 8.199 -13.596 1.00 94.12 713 PHE A C 1
ATOM 5736 O O . PHE A 1 713 ? 7.196 9.143 -14.369 1.00 94.12 713 PHE A O 1
ATOM 5743 N N . MET A 1 714 ? 5.872 7.627 -13.382 1.00 93.38 714 MET A N 1
ATOM 5744 C CA . MET A 1 714 ? 4.671 7.991 -14.131 1.00 93.38 714 MET A CA 1
ATOM 5745 C C . MET A 1 714 ? 4.226 9.426 -13.827 1.00 93.38 714 MET A C 1
ATOM 5747 O O . MET A 1 714 ? 4.106 10.242 -14.740 1.00 93.38 714 MET A O 1
ATOM 5751 N N . ASN A 1 715 ? 3.977 9.742 -12.551 1.00 91.62 715 ASN A N 1
ATOM 5752 C CA . ASN A 1 715 ? 3.368 11.013 -12.159 1.00 91.62 715 ASN A CA 1
ATOM 5753 C C . ASN A 1 715 ? 4.272 12.204 -12.494 1.00 91.62 715 ASN A C 1
ATOM 5755 O O . ASN A 1 715 ? 3.813 13.166 -13.106 1.00 91.62 715 ASN A O 1
ATOM 5759 N N . MET A 1 716 ? 5.562 12.136 -12.147 1.00 94.69 716 MET A N 1
ATOM 5760 C CA . MET A 1 716 ? 6.457 13.280 -12.331 1.00 94.69 716 MET A CA 1
ATOM 5761 C C . MET A 1 716 ? 6.811 13.509 -13.804 1.00 94.69 716 MET A C 1
ATOM 5763 O O . MET A 1 716 ? 6.889 14.659 -14.227 1.00 94.69 716 MET A O 1
ATOM 5767 N N . LEU A 1 717 ? 6.981 12.454 -14.612 1.00 95.50 717 LEU A N 1
ATOM 5768 C CA . LEU A 1 717 ? 7.245 12.621 -16.048 1.00 95.50 717 LEU A CA 1
ATOM 5769 C C . LEU A 1 717 ? 6.002 13.095 -16.813 1.00 95.50 717 LEU A C 1
ATOM 5771 O O . LEU A 1 717 ? 6.135 13.885 -17.752 1.00 95.50 717 LEU A O 1
ATOM 5775 N N . ARG A 1 718 ? 4.798 12.661 -16.406 1.00 94.19 718 ARG A N 1
ATOM 5776 C CA . ARG A 1 718 ? 3.525 13.162 -16.952 1.00 94.19 718 ARG A CA 1
ATOM 5777 C C . ARG A 1 718 ? 3.395 14.662 -16.717 1.00 94.19 718 ARG A C 1
ATOM 5779 O O . ARG A 1 718 ? 3.175 15.409 -17.673 1.00 94.19 718 ARG A O 1
ATOM 5786 N N . ASP A 1 719 ? 3.582 15.077 -15.466 1.00 94.44 719 ASP A N 1
ATOM 5787 C CA . ASP A 1 719 ? 3.370 16.453 -15.009 1.00 94.44 719 ASP A CA 1
ATOM 5788 C C . ASP A 1 719 ? 4.565 17.382 -15.313 1.00 94.44 719 ASP A C 1
ATOM 5790 O O . ASP A 1 719 ? 4.526 18.562 -14.976 1.00 94.44 719 ASP A O 1
ATOM 5794 N N . GLU A 1 720 ? 5.615 16.871 -15.976 1.00 94.25 720 GLU A N 1
ATOM 5795 C CA . GLU A 1 720 ? 6.874 17.586 -16.271 1.00 94.25 720 GLU A CA 1
ATOM 5796 C C . GLU A 1 720 ? 7.580 18.124 -15.017 1.00 94.25 720 GLU A C 1
ATOM 5798 O O . GLU A 1 720 ? 8.338 19.091 -15.057 1.00 94.25 720 GLU A O 1
ATOM 5803 N N . ASP A 1 721 ? 7.391 17.438 -13.893 1.00 95.56 721 ASP A N 1
ATOM 5804 C CA . ASP A 1 721 ? 8.092 17.638 -12.627 1.00 95.56 721 ASP A CA 1
ATOM 5805 C C . ASP A 1 721 ? 9.525 17.046 -12.694 1.00 95.56 721 ASP A C 1
ATOM 5807 O O . ASP A 1 721 ? 10.002 16.361 -11.782 1.00 95.56 721 ASP A O 1
ATOM 5811 N N . ASN A 1 722 ? 10.240 17.304 -13.796 1.00 96.12 722 ASN A N 1
ATOM 5812 C CA . ASN A 1 722 ? 11.496 16.638 -14.157 1.00 96.12 722 ASN A CA 1
ATOM 5813 C C . ASN A 1 722 ? 12.582 16.803 -13.091 1.00 96.12 722 ASN A C 1
ATOM 5815 O O . ASN A 1 722 ? 13.238 15.830 -12.719 1.00 96.12 722 ASN A O 1
ATOM 5819 N N . ALA A 1 723 ? 12.703 18.000 -12.513 1.00 95.75 723 ALA A N 1
ATOM 5820 C CA . ALA A 1 723 ? 13.639 18.270 -11.424 1.00 95.75 723 ALA A CA 1
ATOM 5821 C C . ALA A 1 723 ? 13.375 17.403 -10.181 1.00 95.75 723 ALA A C 1
ATOM 5823 O O . ALA A 1 723 ? 14.315 16.950 -9.523 1.00 95.75 723 ALA A O 1
ATOM 5824 N N . LYS A 1 724 ? 12.103 17.119 -9.858 1.00 93.31 724 LYS A N 1
ATOM 5825 C CA . LYS A 1 724 ? 11.755 16.230 -8.740 1.00 93.31 724 LYS A CA 1
ATOM 5826 C C . LYS A 1 724 ? 12.161 14.792 -9.050 1.00 93.31 724 LYS A C 1
ATOM 5828 O O . LYS A 1 724 ? 12.746 14.146 -8.183 1.00 93.31 724 LYS A O 1
ATOM 5833 N N . TYR A 1 725 ? 11.911 14.319 -10.271 1.00 94.12 725 TYR A N 1
ATOM 5834 C CA . TYR A 1 725 ? 12.250 12.951 -10.665 1.00 94.12 725 TYR A CA 1
ATOM 5835 C C . TYR A 1 725 ? 13.763 12.733 -10.821 1.00 94.12 725 TYR A C 1
ATOM 5837 O O . TYR A 1 725 ? 14.306 11.735 -10.348 1.00 94.12 725 TYR A O 1
ATOM 5845 N N . ARG A 1 726 ? 14.498 13.702 -11.379 1.00 95.12 726 ARG A N 1
ATOM 5846 C CA . ARG A 1 726 ? 15.969 13.673 -11.381 1.00 95.12 726 ARG A CA 1
ATOM 5847 C C . ARG A 1 726 ? 16.526 13.632 -9.964 1.00 95.12 726 ARG A C 1
ATOM 5849 O O . ARG A 1 726 ? 17.437 12.852 -9.704 1.00 95.12 726 ARG A O 1
ATOM 5856 N N . ARG A 1 727 ? 15.953 14.399 -9.030 1.00 93.75 727 ARG A N 1
ATOM 5857 C CA . ARG A 1 727 ? 16.332 14.344 -7.610 1.00 93.75 727 ARG A CA 1
ATOM 5858 C C . ARG A 1 727 ? 16.062 12.971 -6.989 1.00 93.75 727 ARG A C 1
ATOM 5860 O O . ARG A 1 727 ? 16.909 12.482 -6.259 1.00 93.75 727 ARG A O 1
ATOM 5867 N N . VAL A 1 728 ? 14.948 12.317 -7.326 1.00 90.50 728 VAL A N 1
ATOM 5868 C CA . VAL A 1 728 ? 14.670 10.921 -6.933 1.00 90.50 728 VAL A CA 1
ATOM 5869 C C . VAL A 1 728 ? 15.798 9.977 -7.371 1.00 90.50 728 VAL A C 1
ATOM 5871 O O . VAL A 1 728 ? 16.289 9.193 -6.556 1.00 90.50 728 VAL A O 1
ATOM 5874 N N . ILE A 1 729 ? 16.249 10.071 -8.627 1.00 92.69 729 ILE A N 1
ATOM 5875 C CA . ILE A 1 729 ? 17.331 9.221 -9.149 1.00 92.69 729 ILE A CA 1
ATOM 5876 C C . ILE A 1 729 ? 18.665 9.569 -8.478 1.00 92.69 729 ILE A C 1
ATOM 5878 O O . ILE A 1 729 ? 19.344 8.666 -8.000 1.00 92.69 729 ILE A O 1
ATOM 5882 N N . LYS A 1 730 ? 19.020 10.861 -8.392 1.00 93.19 730 LYS A N 1
ATOM 5883 C CA . LYS A 1 730 ? 20.250 11.346 -7.734 1.00 93.19 730 LYS A CA 1
ATOM 5884 C C . LYS A 1 730 ? 20.326 10.845 -6.284 1.00 93.19 730 LYS A C 1
ATOM 5886 O O . LYS A 1 730 ? 21.292 10.183 -5.925 1.00 93.19 730 LYS A O 1
ATOM 5891 N N . ASN A 1 731 ? 19.257 11.031 -5.506 1.00 89.94 731 ASN A N 1
ATOM 5892 C CA . ASN A 1 731 ? 19.169 10.554 -4.123 1.00 89.94 731 ASN A CA 1
ATOM 5893 C C . ASN A 1 731 ? 19.303 9.024 -4.030 1.00 89.94 731 ASN A C 1
ATOM 5895 O O . ASN A 1 731 ? 19.948 8.519 -3.118 1.00 89.94 731 ASN A O 1
ATOM 5899 N N . THR A 1 732 ? 18.722 8.279 -4.979 1.00 89.56 732 THR A N 1
ATOM 5900 C CA . THR A 1 732 ? 18.842 6.812 -5.019 1.00 89.56 732 THR A CA 1
ATOM 5901 C C . THR A 1 732 ? 20.286 6.380 -5.297 1.00 89.56 732 THR A C 1
ATOM 5903 O O . THR A 1 732 ? 20.789 5.488 -4.624 1.00 89.56 732 THR A O 1
ATOM 5906 N N . LEU A 1 733 ? 20.974 7.017 -6.251 1.00 90.88 733 LEU A N 1
ATOM 5907 C CA . LEU A 1 733 ? 22.366 6.705 -6.607 1.00 90.88 733 LEU A CA 1
ATOM 5908 C C . LEU A 1 733 ? 23.367 7.073 -5.499 1.00 90.88 733 LEU A C 1
ATOM 5910 O O . LEU A 1 733 ? 24.361 6.373 -5.307 1.00 90.88 733 LEU A O 1
ATOM 5914 N N . GLU A 1 734 ? 23.122 8.170 -4.782 1.00 88.19 734 GLU A N 1
ATOM 5915 C CA . GLU A 1 734 ? 23.930 8.579 -3.629 1.00 88.19 734 GLU A CA 1
ATOM 5916 C C . GLU A 1 734 ? 23.692 7.677 -2.411 1.00 88.19 734 GLU A C 1
ATOM 5918 O O . GLU A 1 734 ? 24.624 7.425 -1.650 1.00 88.19 734 GLU A O 1
ATOM 5923 N N . PHE A 1 735 ? 22.474 7.165 -2.227 1.00 84.69 735 PHE A N 1
ATOM 5924 C CA . PHE A 1 735 ? 22.152 6.272 -1.115 1.00 84.69 735 PHE A CA 1
ATOM 5925 C C . PHE A 1 735 ? 22.583 4.822 -1.384 1.00 84.69 735 PHE A C 1
ATOM 5927 O O . PHE A 1 735 ? 23.446 4.297 -0.685 1.00 84.69 735 PHE A O 1
ATOM 5934 N N . ASP A 1 736 ? 22.007 4.178 -2.403 1.00 86.88 736 ASP A N 1
ATOM 5935 C CA . ASP A 1 736 ? 22.377 2.835 -2.859 1.00 86.88 736 ASP A CA 1
ATOM 5936 C C . ASP A 1 736 ? 21.901 2.605 -4.310 1.00 86.88 736 ASP A C 1
ATOM 5938 O O . ASP A 1 736 ? 20.706 2.373 -4.546 1.00 86.88 736 ASP A O 1
ATOM 5942 N N . PRO A 1 737 ? 22.816 2.601 -5.302 1.00 89.62 737 PRO A N 1
ATOM 5943 C CA . PRO A 1 737 ? 22.466 2.400 -6.708 1.00 89.62 737 PRO A CA 1
ATOM 5944 C C . PRO A 1 737 ? 21.682 1.113 -6.992 1.00 89.62 737 PRO A C 1
ATOM 5946 O O . PRO A 1 737 ? 20.909 1.069 -7.950 1.00 89.62 737 PRO A O 1
ATOM 5949 N N . ARG A 1 738 ? 21.823 0.064 -6.167 1.00 90.81 738 ARG A N 1
ATOM 5950 C CA . ARG A 1 738 ? 21.129 -1.223 -6.367 1.00 90.81 738 ARG A CA 1
ATOM 5951 C C . ARG A 1 738 ? 19.620 -1.124 -6.183 1.00 90.81 738 ARG A C 1
ATOM 5953 O O . ARG A 1 738 ? 18.907 -2.005 -6.656 1.00 90.81 738 ARG A O 1
ATOM 5960 N N . ILE A 1 739 ? 19.120 -0.070 -5.541 1.00 91.06 739 ILE A N 1
ATOM 5961 C CA . ILE A 1 739 ? 17.681 0.200 -5.450 1.00 91.06 739 ILE A CA 1
ATOM 5962 C C . ILE A 1 739 ? 17.118 0.570 -6.831 1.00 91.06 739 ILE A C 1
ATOM 5964 O O . ILE A 1 739 ? 16.021 0.132 -7.174 1.00 91.06 739 ILE A O 1
ATOM 5968 N N . LEU A 1 740 ? 17.882 1.289 -7.666 1.00 92.56 740 LEU A N 1
ATOM 5969 C CA . LEU A 1 740 ? 17.418 1.764 -8.974 1.00 92.56 740 LEU A CA 1
ATOM 5970 C C . LEU A 1 740 ? 16.999 0.604 -9.896 1.00 92.56 740 LEU A C 1
ATOM 5972 O O . LEU A 1 740 ? 15.916 0.655 -10.475 1.00 92.56 740 LEU A O 1
ATOM 5976 N N . LYS A 1 741 ? 17.784 -0.487 -9.963 1.00 93.44 741 LYS A N 1
ATOM 5977 C CA . LYS A 1 741 ? 17.429 -1.693 -10.751 1.00 93.44 741 LYS A CA 1
ATOM 5978 C C . LYS A 1 741 ? 16.215 -2.463 -10.222 1.00 93.44 741 LYS A C 1
ATOM 5980 O O . LYS A 1 741 ? 15.755 -3.400 -10.872 1.00 93.44 741 LYS A O 1
ATOM 5985 N N . ARG A 1 742 ? 15.695 -2.099 -9.049 1.00 94.75 742 ARG A N 1
ATOM 5986 C CA . ARG A 1 742 ? 14.565 -2.781 -8.407 1.00 94.75 742 ARG A CA 1
ATOM 5987 C C . ARG A 1 742 ? 13.243 -2.036 -8.548 1.00 94.75 742 ARG A C 1
ATOM 5989 O O . ARG A 1 742 ? 12.202 -2.601 -8.220 1.00 94.75 742 ARG A O 1
ATOM 5996 N N . TYR A 1 743 ? 13.252 -0.815 -9.071 1.00 94.81 743 TYR A N 1
ATOM 5997 C CA . TYR A 1 743 ? 12.017 -0.110 -9.385 1.00 94.81 743 TYR A CA 1
ATOM 5998 C C . TYR A 1 743 ? 11.275 -0.765 -10.543 1.00 94.81 743 TYR A C 1
ATOM 6000 O O . TYR A 1 743 ? 11.878 -1.150 -11.539 1.00 94.81 743 TYR A O 1
ATOM 6008 N N . VAL A 1 744 ? 9.956 -0.849 -10.428 1.00 96.12 744 VAL A N 1
ATOM 6009 C CA . VAL A 1 744 ? 9.047 -1.137 -11.534 1.00 96.12 744 VAL A CA 1
ATOM 6010 C C . VAL A 1 744 ? 8.593 0.195 -12.097 1.00 96.12 744 VAL A C 1
ATOM 6012 O O . VAL A 1 744 ? 7.806 0.906 -11.469 1.00 96.12 744 VAL A O 1
ATOM 6015 N N . ASN A 1 745 ? 9.110 0.535 -13.270 1.00 95.94 745 ASN A N 1
ATOM 6016 C CA . ASN A 1 745 ? 8.726 1.741 -13.985 1.00 95.94 745 ASN A CA 1
ATOM 6017 C C . ASN A 1 745 ? 7.551 1.402 -14.907 1.00 95.94 745 ASN A C 1
ATOM 6019 O O . ASN A 1 745 ? 7.525 0.334 -15.519 1.00 95.94 745 ASN A O 1
ATOM 6023 N N . PHE A 1 746 ? 6.577 2.302 -15.004 1.00 96.25 746 PHE A N 1
ATOM 6024 C CA . PHE A 1 746 ? 5.409 2.138 -15.867 1.00 96.25 746 PHE A CA 1
ATOM 6025 C C . PHE A 1 746 ? 4.844 3.494 -16.288 1.00 96.25 746 PHE A C 1
ATOM 6027 O O . PHE A 1 746 ? 5.007 4.487 -15.581 1.00 96.25 746 PHE A O 1
ATOM 6034 N N . MET A 1 747 ? 4.172 3.536 -17.440 1.00 96.31 747 MET A N 1
ATOM 6035 C CA . MET A 1 747 ? 3.414 4.713 -17.900 1.00 96.31 747 MET A CA 1
ATOM 6036 C C . MET A 1 747 ? 1.937 4.634 -17.513 1.00 96.31 747 MET A C 1
ATOM 6038 O O . MET A 1 747 ? 1.275 5.657 -17.376 1.00 96.31 747 MET A O 1
ATOM 6042 N N . ASN A 1 748 ? 1.424 3.423 -17.321 1.00 93.06 748 ASN A N 1
ATOM 6043 C CA . ASN A 1 748 ? 0.135 3.162 -16.708 1.00 93.06 748 ASN A CA 1
ATOM 6044 C C . ASN A 1 748 ? 0.134 1.770 -16.072 1.00 93.06 748 ASN A C 1
ATOM 6046 O O . ASN A 1 748 ? 0.936 0.903 -16.417 1.00 93.06 748 ASN A O 1
ATOM 6050 N N . ASN A 1 749 ? -0.801 1.560 -15.161 1.00 89.75 749 ASN A N 1
ATOM 6051 C CA . ASN A 1 749 ? -1.127 0.265 -14.581 1.00 89.75 749 ASN A CA 1
ATOM 6052 C C . ASN A 1 749 ? -2.670 0.092 -14.637 1.00 89.75 749 ASN A C 1
ATOM 6054 O O . ASN A 1 749 ? -3.349 0.960 -15.196 1.00 89.75 749 ASN A O 1
ATOM 6058 N N . PRO A 1 750 ? -3.241 -1.008 -14.119 1.00 83.56 750 PRO A N 1
ATOM 6059 C CA . PRO A 1 750 ? -4.694 -1.230 -14.135 1.00 83.56 750 PRO A CA 1
ATOM 6060 C C . PRO A 1 750 ? -5.521 -0.175 -13.377 1.00 83.56 750 PRO A C 1
ATOM 6062 O O . PRO A 1 750 ? -6.670 0.093 -13.733 1.00 83.56 750 PRO A O 1
ATOM 6065 N N . ASP A 1 751 ? -4.939 0.443 -12.352 1.00 82.69 751 ASP A N 1
ATOM 6066 C CA . ASP A 1 751 ? -5.618 1.387 -11.461 1.00 82.69 751 ASP A CA 1
ATOM 6067 C C . ASP A 1 751 ? -5.462 2.848 -11.902 1.00 82.69 751 ASP A C 1
ATOM 6069 O O . ASP A 1 751 ? -6.205 3.719 -11.446 1.00 82.69 751 ASP A O 1
ATOM 6073 N N . GLU A 1 752 ? -4.582 3.118 -12.862 1.00 88.19 752 GLU A N 1
ATOM 6074 C CA . GLU A 1 752 ? -4.281 4.445 -13.394 1.00 88.19 752 GLU A CA 1
ATOM 6075 C C . GLU A 1 752 ? -4.934 4.692 -14.760 1.00 88.19 752 GLU A C 1
ATOM 6077 O O . GLU A 1 752 ? -5.461 3.792 -15.417 1.00 88.19 752 GLU A O 1
ATOM 6082 N N . ARG A 1 753 ? -4.937 5.954 -15.198 1.00 90.75 753 ARG A N 1
ATOM 6083 C CA . ARG A 1 753 ? -5.398 6.324 -16.547 1.00 90.75 753 ARG A CA 1
ATOM 6084 C C . ARG A 1 753 ? -4.506 5.700 -17.624 1.00 90.75 753 ARG A C 1
ATOM 6086 O O . ARG A 1 753 ? -3.329 5.432 -17.382 1.00 90.75 753 ARG A O 1
ATOM 6093 N N . THR A 1 754 ? -5.035 5.484 -18.826 1.00 93.62 754 THR A N 1
ATOM 6094 C CA . THR A 1 754 ? -4.267 4.852 -19.914 1.00 93.62 754 THR A CA 1
ATOM 6095 C C . THR A 1 754 ? -3.061 5.705 -20.320 1.00 93.62 754 THR A C 1
ATOM 6097 O O . THR A 1 754 ? -3.063 6.930 -20.173 1.00 93.62 754 THR A O 1
ATOM 6100 N N . ALA A 1 755 ? -2.002 5.075 -20.838 1.00 94.81 755 ALA A N 1
ATOM 6101 C CA . ALA A 1 755 ? -0.786 5.799 -21.215 1.00 94.81 755 ALA A CA 1
ATOM 6102 C C . ALA A 1 755 ? -1.054 6.867 -22.293 1.00 94.81 755 ALA A C 1
ATOM 6104 O O . ALA A 1 755 ? -0.483 7.954 -22.233 1.00 94.81 755 ALA A O 1
ATOM 6105 N N . VAL A 1 756 ? -1.965 6.594 -23.234 1.00 94.38 756 VAL A N 1
ATOM 6106 C CA . VAL A 1 756 ? -2.351 7.555 -24.279 1.00 94.38 756 VAL A CA 1
ATOM 6107 C C . VAL A 1 756 ? -3.135 8.745 -23.731 1.00 94.38 756 VAL A C 1
ATOM 6109 O O . VAL A 1 756 ? -2.942 9.860 -24.210 1.00 94.38 756 VAL A O 1
ATOM 6112 N N . GLU A 1 757 ? -3.973 8.553 -22.708 1.00 93.44 757 GLU A N 1
ATOM 6113 C CA . GLU A 1 757 ? -4.676 9.660 -22.048 1.00 93.44 757 GLU A CA 1
ATOM 6114 C C . GLU A 1 757 ? -3.698 10.536 -21.249 1.00 93.44 757 GLU A C 1
ATOM 6116 O O . GLU A 1 757 ? -3.829 11.758 -21.216 1.00 93.44 757 GLU A O 1
ATOM 6121 N N . GLN A 1 758 ? -2.693 9.918 -20.621 1.00 93.50 758 GLN A N 1
ATOM 6122 C CA . GLN A 1 758 ? -1.733 10.622 -19.770 1.00 93.50 758 GLN A CA 1
ATOM 6123 C C . GLN A 1 758 ? -0.619 11.337 -20.551 1.00 93.50 758 GLN A C 1
ATOM 6125 O O . GLN A 1 758 ? -0.241 12.449 -20.187 1.00 93.50 758 GLN A O 1
ATOM 6130 N N . PHE A 1 759 ? -0.084 10.719 -21.607 1.00 95.44 759 PHE A N 1
ATOM 6131 C CA . PHE A 1 759 ? 1.108 11.195 -22.325 1.00 95.44 759 PHE A CA 1
ATOM 6132 C C . PHE A 1 759 ? 0.842 11.565 -23.793 1.00 95.44 759 PHE A C 1
ATOM 6134 O O . PHE A 1 759 ? 1.738 12.067 -24.477 1.00 95.44 759 PHE A O 1
ATOM 6141 N N . GLY A 1 760 ? -0.378 11.343 -24.289 1.00 94.69 760 GLY A N 1
ATOM 6142 C CA . GLY A 1 760 ? -0.710 11.476 -25.704 1.00 94.69 760 GLY A CA 1
ATOM 6143 C C . GLY A 1 760 ? -0.124 10.340 -26.549 1.00 94.69 760 GLY A C 1
ATOM 6144 O O . GLY A 1 760 ? 0.214 9.273 -26.047 1.00 94.69 760 GLY A O 1
ATOM 6145 N N . LYS A 1 761 ? -0.002 10.582 -27.859 1.00 94.81 761 LYS A N 1
ATOM 6146 C CA . LYS A 1 761 ? 0.523 9.618 -28.854 1.00 94.81 761 LYS A CA 1
ATOM 6147 C C . LYS A 1 761 ? 1.770 10.120 -29.604 1.00 94.81 761 LYS A C 1
ATOM 6149 O O . LYS A 1 761 ? 2.232 9.488 -30.548 1.00 94.81 761 LYS A O 1
ATOM 6154 N N . GLY A 1 762 ? 2.263 11.302 -29.232 1.00 94.56 762 GLY A N 1
ATOM 6155 C CA . GLY A 1 762 ? 3.363 11.996 -29.907 1.00 94.56 762 GLY A CA 1
ATOM 6156 C C . GLY A 1 762 ? 4.724 11.757 -29.253 1.00 94.56 762 GLY A C 1
ATOM 6157 O O . GLY A 1 762 ? 4.937 10.776 -28.548 1.00 94.56 762 GLY A O 1
ATOM 6158 N N . ASP A 1 763 ? 5.645 12.696 -29.451 1.00 95.81 763 ASP A N 1
ATOM 6159 C CA . ASP A 1 763 ? 7.042 12.546 -29.025 1.00 95.81 763 ASP A CA 1
ATOM 6160 C C . ASP A 1 763 ? 7.221 12.444 -27.508 1.00 95.81 763 ASP A C 1
ATOM 6162 O O . ASP A 1 763 ? 8.078 11.692 -27.054 1.00 95.81 763 ASP A O 1
ATOM 6166 N N . LYS A 1 764 ? 6.361 13.092 -26.709 1.00 96.88 764 LYS A N 1
ATOM 6167 C CA . LYS A 1 764 ? 6.369 12.930 -25.246 1.00 96.88 764 LYS A CA 1
ATOM 6168 C C . LYS A 1 764 ? 6.128 11.476 -24.828 1.00 96.88 764 LYS A C 1
ATOM 6170 O O . LYS A 1 764 ? 6.836 10.960 -23.968 1.00 96.88 764 LYS A O 1
ATOM 6175 N N . TYR A 1 765 ? 5.160 10.803 -25.456 1.00 97.62 765 TYR A N 1
ATOM 6176 C CA . TYR A 1 765 ? 4.869 9.394 -25.188 1.00 97.62 765 TYR A CA 1
ATOM 6177 C C . TYR A 1 765 ? 6.094 8.523 -25.489 1.00 97.62 765 TYR A C 1
ATOM 6179 O O . TYR A 1 765 ? 6.537 7.769 -24.627 1.00 97.62 765 TYR A O 1
ATOM 6187 N N . PHE A 1 766 ? 6.685 8.662 -26.680 1.00 98.00 766 PHE A N 1
ATOM 6188 C CA . PHE A 1 766 ? 7.820 7.828 -27.090 1.00 98.00 766 PHE A CA 1
ATOM 6189 C C . PHE A 1 766 ? 9.114 8.167 -26.355 1.00 98.00 766 PHE A C 1
ATOM 6191 O O . PHE A 1 766 ? 9.896 7.265 -26.066 1.00 98.00 766 PHE A O 1
ATOM 6198 N N . GLY A 1 767 ? 9.320 9.424 -25.970 1.00 97.75 767 GLY A N 1
ATOM 6199 C CA . GLY A 1 767 ? 10.433 9.829 -25.123 1.00 97.75 767 GLY A CA 1
ATOM 6200 C C . GLY A 1 767 ? 10.364 9.204 -23.728 1.00 97.75 767 GLY A C 1
ATOM 6201 O O . GLY A 1 767 ? 11.333 8.598 -23.268 1.00 97.75 767 GLY A O 1
ATOM 6202 N N . VAL A 1 768 ? 9.193 9.244 -23.081 1.00 98.12 768 VAL A N 1
ATOM 6203 C CA . VAL A 1 768 ? 8.977 8.576 -21.785 1.00 98.12 768 VAL A CA 1
ATOM 6204 C C . VAL A 1 768 ? 9.019 7.049 -21.926 1.00 98.12 768 VAL A C 1
ATOM 6206 O O . VAL A 1 768 ? 9.606 6.375 -21.081 1.00 98.12 768 VAL A O 1
ATOM 6209 N N . CYS A 1 769 ? 8.479 6.486 -23.008 1.00 98.31 769 CYS A N 1
ATOM 6210 C CA . CYS A 1 769 ? 8.560 5.051 -23.288 1.00 98.31 769 CYS A CA 1
ATOM 6211 C C . CYS A 1 769 ? 10.003 4.590 -23.576 1.00 98.31 769 CYS A C 1
ATOM 6213 O O . CYS A 1 769 ? 10.370 3.460 -23.256 1.00 98.31 769 CYS A O 1
ATOM 6215 N N . THR A 1 770 ? 10.842 5.467 -24.132 1.00 98.44 770 THR A N 1
ATOM 6216 C CA . THR A 1 770 ? 12.280 5.215 -24.286 1.00 98.44 770 THR A CA 1
ATOM 6217 C C . THR A 1 770 ? 12.941 5.155 -22.916 1.00 98.44 770 THR A C 1
ATOM 6219 O O . THR A 1 770 ? 13.593 4.160 -22.618 1.00 98.44 770 THR A O 1
ATOM 6222 N N . LEU A 1 771 ? 12.684 6.131 -22.030 1.00 98.19 771 LEU A N 1
ATOM 6223 C CA . LEU A 1 771 ? 13.158 6.066 -20.641 1.00 98.19 771 LEU A CA 1
ATOM 6224 C C . LEU A 1 771 ? 12.709 4.784 -19.932 1.00 98.19 771 LEU A C 1
ATOM 6226 O O . LEU A 1 771 ? 13.502 4.175 -19.219 1.00 98.19 771 LEU A O 1
ATOM 6230 N N . LEU A 1 772 ? 11.458 4.366 -20.142 1.00 98.06 772 LEU A N 1
ATOM 6231 C CA . LEU A 1 772 ? 10.918 3.123 -19.598 1.00 98.06 772 LEU A CA 1
ATOM 6232 C C . LEU A 1 772 ? 11.758 1.919 -20.051 1.00 98.06 772 LEU A C 1
ATOM 6234 O O . LEU A 1 772 ? 12.126 1.095 -19.220 1.00 98.06 772 LEU A O 1
ATOM 6238 N N . ALA A 1 773 ? 12.096 1.842 -21.340 1.00 98.06 773 ALA A N 1
ATOM 6239 C CA . ALA A 1 773 ? 12.865 0.743 -21.920 1.00 98.06 773 ALA A CA 1
ATOM 6240 C C . ALA A 1 773 ? 14.356 0.739 -21.524 1.00 98.06 773 ALA A C 1
ATOM 6242 O O . ALA A 1 773 ? 14.948 -0.337 -21.416 1.00 98.06 773 ALA A O 1
ATOM 6243 N N . THR A 1 774 ? 14.970 1.912 -21.326 1.00 98.00 774 THR A N 1
ATOM 6244 C CA . THR A 1 774 ? 16.436 2.049 -21.223 1.00 98.00 774 THR A CA 1
ATOM 6245 C C . THR A 1 774 ? 16.967 2.428 -19.839 1.00 98.00 774 THR A C 1
ATOM 6247 O O . THR A 1 774 ? 18.181 2.419 -19.633 1.00 98.00 774 THR A O 1
ATOM 6250 N N . MET A 1 775 ? 16.103 2.742 -18.871 1.00 96.12 775 MET A N 1
ATOM 6251 C CA . MET A 1 775 ? 16.514 2.910 -17.472 1.00 96.12 775 MET A CA 1
ATOM 6252 C C . MET A 1 775 ? 16.698 1.549 -16.771 1.00 96.12 775 MET A C 1
ATOM 6254 O O . MET A 1 775 ? 15.970 0.590 -17.066 1.00 96.12 775 MET A O 1
ATOM 6258 N N . PRO A 1 776 ? 17.611 1.438 -15.786 1.00 95.94 776 PRO A N 1
ATOM 6259 C CA . PRO A 1 776 ? 17.616 0.301 -14.872 1.00 95.94 776 PRO A CA 1
ATOM 6260 C C . PRO A 1 776 ? 16.276 0.198 -14.130 1.00 95.94 776 PRO A C 1
ATOM 6262 O O . PRO A 1 776 ? 15.660 1.211 -13.793 1.00 95.94 776 PRO A O 1
ATOM 6265 N N . GLY A 1 777 ? 15.820 -1.033 -13.899 1.00 94.12 777 GLY A N 1
ATOM 6266 C CA . GLY A 1 777 ? 14.500 -1.320 -13.329 1.00 94.12 777 GLY A CA 1
ATOM 6267 C C . GLY A 1 777 ? 13.710 -2.337 -14.149 1.00 94.12 777 GLY A C 1
ATOM 6268 O O . GLY A 1 777 ? 14.164 -2.832 -15.171 1.00 94.12 777 GLY A O 1
ATOM 6269 N N . LEU A 1 778 ? 12.502 -2.669 -13.732 1.00 96.75 778 LEU A N 1
ATOM 6270 C CA . LEU A 1 778 ? 11.589 -3.510 -14.494 1.00 96.75 778 LEU A CA 1
ATOM 6271 C C . LEU A 1 778 ? 10.665 -2.605 -15.326 1.00 96.75 778 LEU A C 1
ATOM 6273 O O . LEU A 1 778 ? 9.852 -1.895 -14.730 1.00 96.75 778 LEU A O 1
ATOM 6277 N N . PRO A 1 779 ? 10.756 -2.603 -16.670 1.00 97.75 779 PRO A N 1
ATOM 6278 C CA . PRO A 1 779 ? 9.763 -1.948 -17.512 1.00 97.75 779 PRO A CA 1
ATOM 6279 C C . PRO A 1 779 ? 8.459 -2.744 -17.531 1.00 97.75 779 PRO A C 1
ATOM 6281 O O . PRO A 1 779 ? 8.441 -3.917 -17.919 1.00 97.75 779 PRO A O 1
ATOM 6284 N N . MET A 1 780 ? 7.365 -2.096 -17.135 1.00 97.88 780 MET A N 1
ATOM 6285 C CA . MET A 1 780 ? 6.021 -2.655 -17.209 1.00 97.88 780 MET A CA 1
ATOM 6286 C C . MET A 1 780 ? 5.152 -1.852 -18.181 1.00 97.88 780 MET A C 1
ATOM 6288 O O . MET A 1 780 ? 5.005 -0.636 -18.047 1.00 97.88 780 MET A O 1
ATOM 6292 N N . PHE A 1 781 ? 4.557 -2.559 -19.140 1.00 97.81 781 PHE A N 1
ATOM 6293 C CA . PHE A 1 781 ? 3.594 -2.028 -20.100 1.00 97.81 781 PHE A CA 1
ATOM 6294 C C . PHE A 1 781 ? 2.173 -2.378 -19.662 1.00 97.81 781 PHE A C 1
ATOM 6296 O O . PHE A 1 781 ? 1.886 -3.527 -19.313 1.00 97.81 781 PHE A O 1
ATOM 6303 N N . GLY A 1 782 ? 1.282 -1.389 -19.689 1.00 95.69 782 GLY A N 1
ATOM 6304 C CA . GLY A 1 782 ? -0.124 -1.582 -19.355 1.00 95.69 782 GLY A CA 1
ATOM 6305 C C . GLY A 1 782 ? -0.931 -2.210 -20.494 1.00 95.69 782 GLY A C 1
ATOM 6306 O O . GLY A 1 782 ? -0.535 -2.193 -21.662 1.00 95.69 782 GLY A O 1
ATOM 6307 N N . HIS A 1 783 ? -2.115 -2.728 -20.161 1.00 94.88 783 HIS A N 1
ATOM 6308 C CA . HIS A 1 783 ? -3.049 -3.248 -21.158 1.00 94.88 783 HIS A CA 1
ATOM 6309 C C . HIS A 1 783 ? -3.413 -2.133 -22.151 1.00 94.88 783 HIS A C 1
ATOM 6311 O O . HIS A 1 783 ? -3.817 -1.049 -21.739 1.00 94.88 783 HIS A O 1
ATOM 6317 N N . GLY A 1 784 ? -3.292 -2.407 -23.453 1.00 93.56 784 GLY A N 1
ATOM 6318 C CA . GLY A 1 784 ? -3.694 -1.477 -24.511 1.00 93.56 784 GLY A CA 1
ATOM 6319 C C . GLY A 1 784 ? -2.682 -0.371 -24.807 1.00 93.56 784 GLY A C 1
ATOM 6320 O O . GLY A 1 784 ? -2.922 0.436 -25.699 1.00 93.56 784 GLY A O 1
ATOM 6321 N N . GLN A 1 785 ? -1.554 -0.313 -24.088 1.00 96.44 785 GLN A N 1
ATOM 6322 C CA . GLN A 1 785 ? -0.546 0.737 -24.258 1.00 96.44 785 GLN A CA 1
ATOM 6323 C C . GLN A 1 785 ? 0.075 0.728 -25.667 1.00 96.44 785 GLN A C 1
ATOM 6325 O O . GLN A 1 785 ? 0.230 1.784 -26.275 1.00 96.44 785 GLN A O 1
ATOM 6330 N N . VAL A 1 786 ? 0.401 -0.457 -26.197 1.00 96.56 786 VAL A N 1
ATOM 6331 C CA . VAL A 1 786 ? 0.991 -0.619 -27.540 1.00 96.56 786 VAL A CA 1
ATOM 6332 C C . VAL A 1 786 ? -0.042 -0.326 -28.626 1.00 96.56 786 VAL A C 1
ATOM 6334 O O . VAL A 1 786 ? 0.264 0.324 -29.622 1.00 96.56 786 VAL A O 1
ATOM 6337 N N . GLU A 1 787 ? -1.264 -0.813 -28.424 1.00 95.38 787 GLU A N 1
ATOM 6338 C CA . GLU A 1 787 ? -2.381 -0.689 -29.357 1.00 95.38 787 GLU A CA 1
ATOM 6339 C C . GLU A 1 787 ? -3.007 0.718 -29.347 1.00 95.38 787 GLU A C 1
ATOM 6341 O O . GLU A 1 787 ? -3.674 1.109 -30.303 1.00 95.38 787 GLU A O 1
ATOM 6346 N N . GLY A 1 788 ? -2.758 1.499 -28.295 1.00 94.56 788 GLY A N 1
ATOM 6347 C CA . GLY A 1 788 ? -3.226 2.872 -28.145 1.00 94.56 788 GLY A CA 1
ATOM 6348 C C . GLY A 1 788 ? -4.671 3.006 -27.668 1.00 94.56 788 GLY A C 1
ATOM 6349 O O . GLY A 1 788 ? -5.310 4.003 -28.012 1.00 94.56 788 GLY A O 1
ATOM 6350 N N . PHE A 1 789 ? -5.171 2.026 -26.909 1.00 93.38 789 PHE A N 1
ATOM 6351 C CA . PHE A 1 789 ? -6.527 2.029 -26.352 1.00 93.38 789 PHE A CA 1
ATOM 6352 C C . PHE A 1 789 ? -6.679 3.088 -25.255 1.00 93.38 789 PHE A C 1
ATOM 6354 O O . PHE A 1 789 ? -5.820 3.228 -24.379 1.00 93.38 789 PHE A O 1
ATOM 6361 N N . ALA A 1 790 ? -7.776 3.839 -25.317 1.00 90.62 790 ALA A N 1
ATOM 6362 C CA . ALA A 1 790 ? -8.117 4.884 -24.366 1.00 90.62 790 ALA A CA 1
ATOM 6363 C C . ALA A 1 790 ? -9.024 4.376 -23.235 1.00 90.62 790 ALA A C 1
ATOM 6365 O O . ALA A 1 790 ? -9.005 4.966 -22.152 1.00 90.62 790 ALA A O 1
ATOM 6366 N N . GLU A 1 791 ? -9.782 3.294 -23.446 1.00 89.06 791 GLU A N 1
ATOM 6367 C CA . GLU A 1 791 ? -10.638 2.698 -22.422 1.00 89.06 791 GLU A CA 1
ATOM 6368 C C . GLU A 1 791 ? -9.797 2.130 -21.268 1.00 89.06 791 GLU A C 1
ATOM 6370 O O . GLU A 1 791 ? -8.922 1.277 -21.442 1.00 89.06 791 GLU A O 1
ATOM 6375 N N . LYS A 1 792 ? -10.078 2.599 -20.049 1.00 87.06 792 LYS A N 1
ATOM 6376 C CA . LYS A 1 792 ? -9.484 2.050 -18.830 1.00 87.06 792 LYS A CA 1
ATOM 6377 C C . LYS A 1 792 ? -10.296 0.847 -18.358 1.00 87.06 792 LYS A C 1
ATOM 6379 O O . LYS A 1 792 ? -11.451 0.986 -17.956 1.00 87.06 792 LYS A O 1
ATOM 6384 N N . TYR A 1 793 ? -9.656 -0.315 -18.305 1.00 82.38 793 TYR A N 1
ATOM 6385 C CA . TYR A 1 793 ? -10.278 -1.543 -17.816 1.00 82.38 793 TYR A CA 1
ATOM 6386 C C . TYR A 1 793 ? -10.103 -1.698 -16.307 1.00 82.38 793 TYR A C 1
ATOM 6388 O O . TYR A 1 793 ? -9.059 -2.147 -15.837 1.00 82.38 793 TYR A O 1
ATOM 6396 N N . GLY A 1 794 ? -11.157 -1.369 -15.557 1.00 73.69 794 GLY A N 1
ATOM 6397 C CA . GLY A 1 794 ? -11.261 -1.721 -14.141 1.00 73.69 794 GLY A CA 1
ATOM 6398 C C . GLY A 1 794 ? -11.325 -3.238 -13.910 1.00 73.69 794 GLY A C 1
ATOM 6399 O O . GLY A 1 794 ? -11.438 -4.045 -14.840 1.00 73.69 794 GLY A O 1
ATOM 6400 N N . MET A 1 795 ? -11.302 -3.646 -12.643 1.00 75.75 795 MET A N 1
ATOM 6401 C CA . MET A 1 795 ? -11.219 -5.059 -12.244 1.00 75.75 795 MET A CA 1
ATOM 6402 C C . MET A 1 795 ? -12.494 -5.874 -12.545 1.00 75.75 795 MET A C 1
ATOM 6404 O O . MET A 1 795 ? -12.473 -7.107 -12.528 1.00 75.75 795 MET A O 1
ATOM 6408 N N . GLU A 1 796 ? -13.608 -5.199 -12.823 1.00 69.00 796 GLU A N 1
ATOM 6409 C CA . GLU A 1 796 ? -14.939 -5.751 -13.108 1.00 69.00 796 GLU A CA 1
ATOM 6410 C C . GLU A 1 796 ? -15.225 -6.056 -14.585 1.00 69.00 796 GLU A C 1
ATOM 6412 O O . GLU A 1 796 ? -16.269 -6.639 -14.888 1.00 69.00 796 GLU A O 1
ATOM 6417 N N . TYR A 1 797 ? -14.346 -5.659 -15.504 1.00 75.62 797 TYR A N 1
ATOM 6418 C CA . TYR A 1 797 ? -14.614 -5.752 -16.939 1.00 75.62 797 TYR A CA 1
ATOM 6419 C C . TYR A 1 797 ? -14.455 -7.191 -17.446 1.00 75.62 797 TYR A C 1
ATOM 6421 O O . TYR A 1 797 ? -13.437 -7.839 -17.201 1.00 75.62 797 TYR A O 1
ATOM 6429 N N . ARG A 1 798 ? -15.459 -7.681 -18.190 1.00 78.75 798 ARG A N 1
ATOM 6430 C CA . ARG A 1 798 ? -15.410 -8.981 -18.895 1.00 78.75 798 ARG A CA 1
ATOM 6431 C C . ARG A 1 798 ? -15.009 -8.857 -20.365 1.00 78.75 798 ARG A C 1
ATOM 6433 O O . ARG A 1 798 ? -14.572 -9.829 -20.964 1.00 78.75 798 ARG A O 1
ATOM 6440 N N . ARG A 1 799 ? -15.226 -7.685 -20.952 1.00 82.12 799 ARG A N 1
ATOM 6441 C CA . ARG A 1 799 ? -14.975 -7.357 -22.357 1.00 82.12 799 ARG A CA 1
ATOM 6442 C C . ARG A 1 799 ? -14.743 -5.857 -22.480 1.00 82.12 799 ARG A C 1
ATOM 6444 O O . ARG A 1 799 ? -15.122 -5.119 -21.570 1.00 82.12 799 ARG A O 1
ATOM 6451 N N . ALA A 1 800 ? -14.173 -5.426 -23.599 1.00 84.44 800 ALA A N 1
ATOM 6452 C CA . ALA A 1 800 ? -14.130 -4.007 -23.930 1.00 84.44 800 ALA A CA 1
ATOM 6453 C C . ALA A 1 800 ? -15.542 -3.508 -24.270 1.00 84.44 800 ALA A C 1
ATOM 6455 O O . ALA A 1 800 ? -16.256 -4.168 -25.043 1.00 84.44 800 ALA A O 1
ATOM 6456 N N . TYR A 1 801 ? -15.960 -2.379 -23.686 1.00 82.94 801 TYR A N 1
ATOM 6457 C CA . TYR A 1 801 ? -17.224 -1.739 -24.060 1.00 82.94 801 TYR A CA 1
ATOM 6458 C C . TYR A 1 801 ? -17.039 -0.819 -25.255 1.00 82.94 801 TYR A C 1
ATOM 6460 O O . TYR A 1 801 ? -17.976 -0.646 -26.037 1.00 82.94 801 TYR A O 1
ATOM 6468 N N . TRP A 1 802 ? -15.848 -0.247 -25.408 1.00 82.94 802 TRP A N 1
ATOM 6469 C CA . TRP A 1 802 ? -15.507 0.548 -26.571 1.00 82.94 802 TRP A CA 1
ATOM 6470 C C . TRP A 1 802 ? -14.982 -0.378 -27.667 1.00 82.94 802 TRP A C 1
ATOM 6472 O O . TRP A 1 802 ? -14.170 -1.273 -27.429 1.00 82.94 802 TRP A O 1
ATOM 6482 N N . ASP A 1 803 ? -15.473 -0.185 -28.889 1.00 81.44 803 ASP A N 1
ATOM 6483 C CA . ASP A 1 803 ? -14.948 -0.881 -30.065 1.00 81.44 803 ASP A CA 1
ATOM 6484 C C . ASP A 1 803 ? -13.776 -0.083 -30.646 1.00 81.44 803 ASP A C 1
ATOM 6486 O O . ASP A 1 803 ? -13.866 0.535 -31.708 1.00 81.44 803 ASP A O 1
ATOM 6490 N N . GLU A 1 804 ? -12.693 -0.013 -29.873 1.00 87.62 804 GLU A N 1
ATOM 6491 C CA . GLU A 1 804 ? -11.481 0.695 -30.271 1.00 87.62 804 GLU A CA 1
ATOM 6492 C C . GLU A 1 804 ? -10.687 -0.125 -31.288 1.00 87.62 804 GLU A C 1
ATOM 6494 O O . GLU A 1 804 ? -10.406 -1.307 -31.090 1.00 87.62 804 GLU A O 1
ATOM 6499 N N . GLN A 1 805 ? -10.293 0.525 -32.380 1.00 89.06 805 GLN A N 1
ATOM 6500 C CA . GLN A 1 805 ? -9.382 -0.066 -33.353 1.00 89.06 805 GLN A CA 1
ATOM 6501 C C . GLN A 1 805 ? -7.936 0.249 -32.949 1.00 89.06 805 GLN A C 1
ATOM 6503 O O . GLN A 1 805 ? -7.657 1.407 -32.618 1.00 89.06 805 GLN A O 1
ATOM 6508 N N . PRO A 1 806 ? -7.012 -0.732 -32.990 1.00 92.44 806 PRO A N 1
ATOM 6509 C CA . PRO A 1 806 ? -5.602 -0.481 -32.716 1.00 92.44 806 PRO A CA 1
ATOM 6510 C C . PRO A 1 806 ? -5.044 0.604 -33.638 1.00 92.44 806 PRO A C 1
ATOM 6512 O O . PRO A 1 806 ? -5.323 0.602 -34.837 1.00 92.44 806 PRO A O 1
ATOM 6515 N N . ASP A 1 807 ? -4.242 1.514 -33.091 1.00 95.62 807 ASP A N 1
ATOM 6516 C CA . ASP A 1 807 ? -3.633 2.619 -33.830 1.00 95.62 807 ASP A CA 1
ATOM 6517 C C . ASP A 1 807 ? -2.403 2.127 -34.621 1.00 95.62 807 ASP A C 1
ATOM 6519 O O . ASP A 1 807 ? -1.360 1.845 -34.017 1.00 95.62 807 ASP A O 1
ATOM 6523 N N . PRO A 1 808 ? -2.470 2.017 -35.967 1.00 95.81 808 PRO A N 1
ATOM 6524 C CA . PRO A 1 808 ? -1.386 1.415 -36.740 1.00 95.81 808 PRO A CA 1
ATOM 6525 C C . PRO A 1 808 ? -0.101 2.241 -36.694 1.00 95.81 808 PRO A C 1
ATOM 6527 O O . PRO A 1 808 ? 0.986 1.670 -36.690 1.00 95.81 808 PRO A O 1
ATOM 6530 N N . TYR A 1 809 ? -0.218 3.572 -36.626 1.00 95.44 809 TYR A N 1
ATOM 6531 C CA . TYR A 1 809 ? 0.937 4.466 -36.565 1.00 95.44 809 TYR A CA 1
ATOM 6532 C C . TYR A 1 809 ? 1.652 4.341 -35.219 1.00 95.44 809 TYR A C 1
ATOM 6534 O O . TYR A 1 809 ? 2.882 4.275 -35.165 1.00 95.44 809 TYR A O 1
ATOM 6542 N N . LEU A 1 810 ? 0.884 4.258 -34.126 1.00 96.62 810 LEU A N 1
ATOM 6543 C CA . LEU A 1 810 ? 1.450 4.044 -32.799 1.00 96.62 810 LEU A CA 1
ATOM 6544 C C . LEU A 1 810 ? 2.182 2.695 -32.725 1.00 96.62 810 LEU A C 1
ATOM 6546 O O . LEU A 1 810 ? 3.308 2.645 -32.228 1.00 96.62 810 LEU A O 1
ATOM 6550 N N . ILE A 1 811 ? 1.584 1.622 -33.252 1.00 97.44 811 ILE A N 1
ATOM 6551 C CA . ILE A 1 811 ? 2.203 0.288 -33.291 1.00 97.44 811 ILE A CA 1
ATOM 6552 C C . ILE A 1 811 ? 3.479 0.307 -34.139 1.00 97.44 811 ILE A C 1
ATOM 6554 O O . ILE A 1 811 ? 4.522 -0.132 -33.664 1.00 97.44 811 ILE A O 1
ATOM 6558 N N . GLU A 1 812 ? 3.431 0.850 -35.361 1.00 97.50 812 GLU A N 1
ATOM 6559 C CA . GLU A 1 812 ? 4.596 0.948 -36.253 1.00 97.50 812 GLU A CA 1
ATOM 6560 C C . GLU A 1 812 ? 5.758 1.686 -35.576 1.00 97.50 812 GLU A C 1
ATOM 6562 O O . GLU A 1 812 ? 6.913 1.259 -35.643 1.00 97.50 812 GLU A O 1
ATOM 6567 N N . ARG A 1 813 ? 5.460 2.780 -34.868 1.00 96.94 813 ARG A N 1
ATOM 6568 C CA . ARG A 1 813 ? 6.479 3.547 -34.156 1.00 96.94 813 ARG A CA 1
ATOM 6569 C C . ARG A 1 813 ? 7.065 2.778 -32.966 1.00 96.94 813 ARG A C 1
ATOM 6571 O O . ARG A 1 813 ? 8.272 2.868 -32.756 1.00 96.94 813 ARG A O 1
ATOM 6578 N N . HIS A 1 814 ? 6.286 1.964 -32.245 1.00 98.38 814 HIS A N 1
ATOM 6579 C CA . HIS A 1 814 ? 6.843 1.042 -31.242 1.00 98.38 814 HIS A CA 1
ATOM 6580 C C . HIS A 1 814 ? 7.768 -0.009 -31.872 1.00 98.38 814 HIS A C 1
ATOM 6582 O O . HIS A 1 814 ? 8.848 -0.251 -31.334 1.00 98.38 814 HIS A O 1
ATOM 6588 N N . GLU A 1 815 ? 7.371 -0.596 -33.008 1.00 97.81 815 GLU A N 1
ATOM 6589 C CA . GLU A 1 815 ? 8.176 -1.583 -33.745 1.00 97.81 815 GLU A CA 1
ATOM 6590 C C . GLU A 1 815 ? 9.518 -0.990 -34.200 1.00 97.81 815 GLU A C 1
ATOM 6592 O O . GLU A 1 815 ? 10.549 -1.656 -34.114 1.00 97.81 815 GLU A O 1
ATOM 6597 N N . ARG A 1 816 ? 9.530 0.281 -34.621 1.00 96.50 816 ARG A N 1
ATOM 6598 C CA . ARG A 1 816 ? 10.752 0.986 -35.028 1.00 96.50 816 ARG A CA 1
ATOM 6599 C C . ARG A 1 816 ? 11.613 1.437 -33.846 1.00 96.50 816 ARG A C 1
ATOM 6601 O O . ARG A 1 816 ? 12.825 1.247 -33.863 1.00 96.50 816 ARG A O 1
ATOM 6608 N N . GLU A 1 817 ? 11.013 2.085 -32.849 1.00 97.25 817 GLU A N 1
ATOM 6609 C CA . GLU A 1 817 ? 11.753 2.859 -31.843 1.00 97.25 817 GLU A CA 1
ATOM 6610 C C . GLU A 1 817 ? 11.950 2.099 -30.527 1.00 97.25 817 GLU A C 1
ATOM 6612 O O . GLU A 1 817 ? 13.032 2.172 -29.952 1.00 97.25 817 GLU A O 1
ATOM 6617 N N . ILE A 1 818 ? 10.957 1.332 -30.063 1.00 98.38 818 ILE A N 1
ATOM 6618 C CA . ILE A 1 818 ? 10.927 0.797 -28.690 1.00 98.38 818 ILE A CA 1
ATOM 6619 C C . ILE A 1 818 ? 11.298 -0.686 -28.625 1.00 98.38 818 ILE A C 1
ATOM 6621 O O . ILE A 1 818 ? 12.166 -1.063 -27.839 1.00 98.38 818 ILE A O 1
ATOM 6625 N N . PHE A 1 819 ? 10.683 -1.547 -29.436 1.00 98.50 819 PHE A N 1
ATOM 6626 C CA . PHE A 1 819 ? 10.905 -2.997 -29.345 1.00 98.50 819 PHE A CA 1
ATOM 6627 C C . PHE A 1 819 ? 12.362 -3.428 -29.577 1.00 98.50 819 PHE A C 1
ATOM 6629 O O . PHE A 1 819 ? 12.832 -4.296 -28.840 1.00 98.50 819 PHE A O 1
ATOM 6636 N N . PRO A 1 820 ? 13.146 -2.795 -30.475 1.00 98.06 820 PRO A N 1
ATOM 6637 C CA . PRO A 1 820 ? 14.575 -3.088 -30.572 1.00 98.06 820 PRO A CA 1
ATOM 6638 C C . PRO A 1 820 ? 15.344 -2.815 -29.270 1.00 98.06 820 PRO A C 1
ATOM 6640 O O . PRO A 1 820 ? 16.290 -3.539 -28.958 1.00 98.06 820 PRO A O 1
ATOM 6643 N N . LEU A 1 821 ? 14.927 -1.811 -28.487 1.00 98.25 821 LEU A N 1
ATOM 6644 C CA . LEU A 1 821 ? 15.517 -1.496 -27.182 1.00 98.25 821 LEU A CA 1
ATOM 6645 C C . LEU A 1 821 ? 15.125 -2.539 -26.129 1.00 98.25 821 LEU A C 1
ATOM 6647 O O . LEU A 1 821 ? 15.980 -2.966 -25.355 1.00 98.25 821 LEU A O 1
ATOM 6651 N N . LEU A 1 822 ? 13.872 -3.012 -26.146 1.00 98.06 822 LEU A N 1
ATOM 6652 C CA . LEU A 1 822 ? 13.415 -4.107 -25.278 1.00 98.06 822 LEU A CA 1
ATOM 6653 C C . LEU A 1 822 ? 14.177 -5.408 -25.565 1.00 98.06 822 LEU A C 1
ATOM 6655 O O . LEU A 1 822 ? 14.624 -6.079 -24.640 1.00 98.06 822 LEU A O 1
ATOM 6659 N N . CYS A 1 823 ? 14.427 -5.732 -26.834 1.00 97.06 823 CYS A N 1
ATOM 6660 C CA . CYS A 1 823 ? 15.243 -6.891 -27.210 1.00 97.06 823 CYS A CA 1
ATOM 6661 C C . CYS A 1 823 ? 16.713 -6.769 -26.760 1.00 97.06 823 CYS A C 1
ATOM 6663 O O . CYS A 1 823 ? 17.388 -7.782 -26.587 1.00 97.06 823 CYS A O 1
ATOM 6665 N N . ARG A 1 824 ? 17.207 -5.545 -26.525 1.00 96.62 824 ARG A N 1
ATOM 6666 C CA . ARG A 1 824 ? 18.533 -5.259 -25.949 1.00 96.62 824 ARG A CA 1
ATOM 6667 C C . ARG A 1 824 ? 18.467 -4.917 -24.453 1.00 96.62 824 ARG A C 1
ATOM 6669 O O . ARG A 1 824 ? 19.358 -4.242 -23.939 1.00 96.62 824 ARG A O 1
ATOM 6676 N N . ARG A 1 825 ? 17.445 -5.398 -23.725 1.00 96.12 825 ARG A N 1
ATOM 6677 C CA . ARG A 1 825 ? 17.235 -5.105 -22.292 1.00 96.12 825 ARG A CA 1
ATOM 6678 C C . ARG A 1 825 ? 18.493 -5.303 -21.438 1.00 96.12 825 ARG A C 1
ATOM 6680 O O . ARG A 1 825 ? 18.721 -4.493 -20.539 1.00 96.12 825 ARG A O 1
ATOM 6687 N N . TYR A 1 826 ? 19.317 -6.306 -21.749 1.00 95.94 826 TYR A N 1
ATOM 6688 C CA . TYR A 1 826 ? 20.570 -6.625 -21.046 1.00 95.94 826 TYR A CA 1
ATOM 6689 C C . TYR A 1 826 ? 21.578 -5.475 -21.001 1.00 95.94 826 TYR A C 1
ATOM 6691 O O . TYR A 1 826 ? 22.352 -5.386 -20.052 1.00 95.94 826 TYR A O 1
ATOM 6699 N N . LEU A 1 827 ? 21.553 -4.571 -21.984 1.00 97.00 827 LEU A N 1
ATOM 6700 C CA . LEU A 1 827 ? 22.434 -3.404 -22.035 1.00 97.00 827 LEU A CA 1
ATOM 6701 C C . LEU A 1 827 ? 22.051 -2.330 -21.005 1.00 97.00 827 LEU A C 1
ATOM 6703 O O . LEU A 1 827 ? 22.879 -1.507 -20.622 1.00 97.00 827 LEU A O 1
ATOM 6707 N N . PHE A 1 828 ? 20.797 -2.344 -20.557 1.00 97.12 828 PHE A N 1
ATOM 6708 C CA . PHE A 1 828 ? 20.197 -1.284 -19.753 1.00 97.12 828 PHE A CA 1
ATOM 6709 C C . PHE A 1 828 ? 19.786 -1.740 -18.346 1.00 97.12 828 PHE A C 1
ATOM 6711 O O . PHE A 1 828 ? 19.295 -0.932 -17.564 1.00 97.12 828 PHE A O 1
ATOM 6718 N N . ALA A 1 829 ? 19.830 -3.043 -18.053 1.00 94.25 829 ALA A N 1
ATOM 6719 C CA . ALA A 1 829 ? 19.163 -3.635 -16.882 1.00 94.25 829 ALA A CA 1
ATOM 6720 C C . ALA A 1 829 ? 19.883 -3.356 -15.570 1.00 94.25 829 ALA A C 1
ATOM 6722 O O . ALA A 1 829 ? 19.258 -3.163 -14.525 1.00 94.25 829 ALA A O 1
ATOM 6723 N N . GLU A 1 830 ? 21.200 -3.338 -15.665 1.00 94.50 830 GLU A N 1
ATOM 6724 C CA . GLU A 1 830 ? 22.113 -3.346 -14.543 1.00 94.50 830 GLU A CA 1
ATOM 6725 C C . GLU A 1 830 ? 22.592 -1.935 -14.180 1.00 94.50 830 GLU A C 1
ATOM 6727 O O . GLU A 1 830 ? 22.514 -1.007 -14.989 1.00 94.50 830 GLU A O 1
ATOM 6732 N N . VAL A 1 831 ? 23.051 -1.757 -12.938 1.00 93.56 831 VAL A N 1
ATOM 6733 C CA . VAL A 1 831 ? 23.422 -0.437 -12.377 1.00 93.56 831 VAL A CA 1
ATOM 6734 C C . VAL A 1 831 ? 24.926 -0.248 -12.224 1.00 93.56 831 VAL A C 1
ATOM 6736 O O . VAL A 1 831 ? 25.387 0.868 -12.017 1.00 93.56 831 VAL A O 1
ATOM 6739 N N . GLU A 1 832 ? 25.707 -1.315 -12.366 1.00 91.56 832 GLU A N 1
ATOM 6740 C CA . GLU A 1 832 ? 27.154 -1.360 -12.155 1.00 91.56 832 GLU A CA 1
ATOM 6741 C C . GLU A 1 832 ? 27.897 -0.356 -13.043 1.00 91.56 832 GLU A C 1
ATOM 6743 O O . GLU A 1 832 ? 28.878 0.254 -12.615 1.00 91.56 832 GLU A O 1
ATOM 6748 N N . ASN A 1 833 ? 27.417 -0.173 -14.277 1.00 94.50 833 ASN A N 1
ATOM 6749 C CA . ASN A 1 833 ? 27.964 0.781 -15.242 1.00 94.50 833 ASN A CA 1
ATOM 6750 C C . ASN A 1 833 ? 27.004 1.938 -15.548 1.00 94.50 833 ASN A C 1
ATOM 6752 O O . ASN A 1 833 ? 27.276 2.718 -16.460 1.00 94.50 833 ASN A O 1
ATOM 6756 N N . PHE A 1 834 ? 25.893 2.051 -14.816 1.00 96.75 834 PHE A N 1
ATOM 6757 C CA . PHE A 1 834 ? 24.922 3.111 -15.040 1.00 96.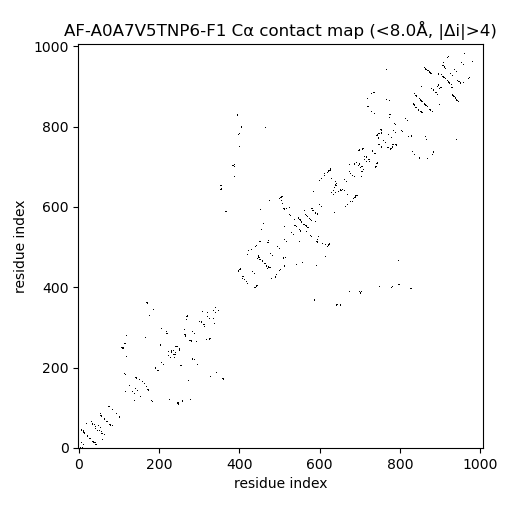75 834 PHE A CA 1
ATOM 6758 C C . PHE A 1 834 ? 25.452 4.439 -14.502 1.00 96.75 834 PHE A C 1
ATOM 6760 O O . PHE A 1 834 ? 25.801 4.555 -13.327 1.00 96.75 834 PHE A O 1
ATOM 6767 N N . LEU A 1 835 ? 25.477 5.460 -15.355 1.00 97.19 835 LEU A N 1
ATOM 6768 C CA . LEU A 1 835 ? 25.898 6.806 -14.980 1.00 97.19 835 LEU A CA 1
ATOM 6769 C C . LEU A 1 835 ? 24.885 7.821 -15.486 1.00 97.19 835 LEU A C 1
ATOM 6771 O O . LEU A 1 835 ? 24.687 7.951 -16.691 1.00 97.19 835 LEU A O 1
ATOM 6775 N N . LEU A 1 836 ? 24.276 8.564 -14.564 1.00 97.88 836 LEU A N 1
ATOM 6776 C CA . LEU A 1 836 ? 23.458 9.734 -14.877 1.00 97.88 836 LEU A CA 1
ATOM 6777 C C . LEU A 1 836 ? 24.364 10.964 -15.002 1.00 97.88 836 LEU A C 1
ATOM 6779 O O . LEU A 1 836 ? 25.276 11.142 -14.200 1.00 97.88 836 LEU A O 1
ATOM 6783 N N . TYR A 1 837 ? 24.095 11.829 -15.971 1.00 98.06 837 TYR A N 1
ATOM 6784 C CA . TYR A 1 837 ? 24.835 13.063 -16.215 1.00 98.06 837 TYR A CA 1
ATOM 6785 C C . TYR A 1 837 ? 23.923 14.290 -16.100 1.00 98.06 837 TYR A C 1
ATOM 6787 O O . TYR A 1 837 ? 22.698 14.223 -16.284 1.00 98.06 837 TYR A O 1
ATOM 6795 N N . ASP A 1 838 ? 24.536 15.429 -15.795 1.00 96.94 838 ASP A N 1
ATOM 6796 C CA . ASP A 1 838 ? 23.902 16.739 -15.902 1.00 96.94 838 ASP A CA 1
ATOM 6797 C C . ASP A 1 838 ? 24.160 17.323 -17.301 1.00 96.94 838 ASP A C 1
ATOM 6799 O O . ASP A 1 838 ? 25.273 17.234 -17.824 1.00 96.94 838 ASP A O 1
ATOM 6803 N N . LEU A 1 839 ? 23.129 17.926 -17.906 1.00 97.38 839 LEU A N 1
ATOM 6804 C CA . LEU A 1 839 ? 23.303 18.781 -19.078 1.00 97.38 839 LEU A CA 1
ATOM 6805 C C . LEU A 1 839 ? 23.632 20.190 -18.585 1.00 97.38 839 LEU A C 1
ATOM 6807 O O . LEU A 1 839 ? 22.762 20.871 -18.038 1.00 97.38 839 LEU A O 1
ATOM 6811 N N . VAL A 1 840 ? 24.873 20.624 -18.785 1.00 97.12 840 VAL A N 1
ATOM 6812 C CA . VAL A 1 840 ? 25.324 21.967 -18.407 1.00 97.12 840 VAL A CA 1
ATOM 6813 C C . VAL A 1 840 ? 25.113 22.909 -19.586 1.00 97.12 840 VAL A C 1
ATOM 6815 O O . VAL A 1 840 ? 25.700 22.730 -20.658 1.00 97.12 840 VAL A O 1
ATOM 6818 N N . MET A 1 841 ? 24.249 23.901 -19.398 1.00 96.00 841 MET A N 1
ATOM 6819 C CA . MET A 1 841 ? 23.953 24.915 -20.406 1.00 96.00 841 MET A CA 1
ATOM 6820 C C . MET A 1 841 ? 25.108 25.941 -20.504 1.00 96.00 841 MET A C 1
ATOM 6822 O O . MET A 1 841 ? 25.919 26.034 -19.577 1.00 96.00 841 MET A O 1
ATOM 6826 N N . PRO A 1 842 ? 25.249 26.703 -21.610 1.00 92.50 842 PRO A N 1
ATOM 6827 C CA . PRO A 1 842 ? 26.365 27.644 -21.826 1.00 92.50 842 PRO A CA 1
ATOM 6828 C C . PRO A 1 842 ? 26.630 28.670 -20.703 1.00 92.50 842 PRO A C 1
ATOM 6830 O O . PRO A 1 842 ? 27.743 29.163 -20.551 1.00 92.50 842 PRO A O 1
ATOM 6833 N N . GLU A 1 843 ? 25.610 28.993 -19.923 1.00 92.00 843 GLU A N 1
ATOM 6834 C CA . GLU A 1 843 ? 25.579 29.893 -18.771 1.00 92.00 843 GLU A CA 1
ATOM 6835 C C . GLU A 1 843 ? 26.039 29.230 -17.459 1.00 92.00 843 GLU A C 1
ATOM 6837 O O . GLU A 1 843 ? 26.134 29.901 -16.433 1.00 92.00 843 GLU A O 1
ATOM 6842 N N . GLY A 1 844 ? 26.326 27.925 -17.480 1.00 90.62 844 GLY A N 1
ATOM 6843 C CA . GLY A 1 844 ? 26.844 27.157 -16.347 1.00 90.62 844 GLY A CA 1
ATOM 6844 C C . GLY A 1 844 ? 25.784 26.555 -15.419 1.00 90.62 844 GLY A C 1
ATOM 6845 O O . GLY A 1 844 ? 26.141 25.970 -14.398 1.00 90.62 844 GLY A O 1
ATOM 6846 N N . THR A 1 845 ? 24.495 26.676 -15.740 1.00 94.62 845 THR A N 1
ATOM 6847 C CA . THR A 1 845 ? 23.399 26.052 -14.982 1.00 94.62 845 THR A CA 1
ATOM 6848 C C . THR A 1 845 ? 23.069 24.661 -15.528 1.00 94.62 845 THR A C 1
ATOM 6850 O O . THR A 1 845 ? 23.292 24.355 -16.701 1.00 94.62 845 THR A O 1
ATOM 6853 N N . VAL A 1 846 ? 22.541 23.793 -14.663 1.00 96.12 846 VAL A N 1
ATOM 6854 C CA . VAL A 1 846 ? 22.080 22.454 -15.052 1.00 96.12 846 VAL A CA 1
ATOM 6855 C C . VAL A 1 846 ? 20.645 22.541 -15.560 1.00 96.12 846 VAL A C 1
ATOM 6857 O O . VAL A 1 846 ? 19.780 23.085 -14.873 1.00 96.12 846 VAL A O 1
ATOM 6860 N N . ASN A 1 847 ? 20.380 21.969 -16.734 1.00 96.56 847 ASN A N 1
ATOM 6861 C CA . ASN A 1 847 ? 19.014 21.771 -17.199 1.00 96.56 847 ASN A CA 1
ATOM 6862 C C . ASN A 1 847 ? 18.429 20.481 -16.600 1.00 96.56 847 ASN A C 1
ATOM 6864 O O . ASN A 1 847 ? 18.788 19.373 -17.000 1.00 96.56 847 ASN A O 1
ATOM 6868 N N . GLU A 1 848 ? 17.502 20.635 -15.656 1.00 96.31 848 GLU A N 1
ATOM 6869 C CA . GLU A 1 848 ? 16.824 19.518 -14.994 1.00 96.31 848 GLU A CA 1
ATOM 6870 C C . GLU A 1 848 ? 15.672 18.911 -15.830 1.00 96.31 848 GLU A C 1
ATOM 6872 O O . GLU A 1 848 ? 15.092 17.909 -15.424 1.00 96.31 848 GLU A O 1
ATOM 6877 N N . ASP A 1 849 ? 15.354 19.457 -17.009 1.00 97.44 849 ASP A N 1
ATOM 6878 C CA . ASP A 1 849 ? 14.384 18.873 -17.951 1.00 97.44 849 ASP A CA 1
ATOM 6879 C C . ASP A 1 849 ? 14.997 17.799 -18.865 1.00 97.44 849 ASP A C 1
ATOM 6881 O O . ASP A 1 849 ? 14.282 17.120 -19.609 1.00 97.44 849 ASP A O 1
ATOM 6885 N N . VAL A 1 850 ? 16.324 17.630 -18.825 1.00 98.06 850 VAL A N 1
ATOM 6886 C CA . VAL A 1 850 ? 17.049 16.674 -19.668 1.00 98.06 850 VAL A CA 1
ATOM 6887 C C . VAL A 1 850 ? 17.513 15.479 -18.850 1.00 98.06 850 VAL A C 1
ATOM 6889 O O . VAL A 1 850 ? 18.199 15.622 -17.843 1.00 98.06 850 VAL A O 1
ATOM 6892 N N . PHE A 1 851 ? 17.185 14.277 -19.310 1.00 98.44 851 PHE A N 1
ATOM 6893 C CA . PHE A 1 851 ? 17.671 13.005 -18.785 1.00 98.44 851 PHE A CA 1
ATOM 6894 C C . PHE A 1 851 ? 18.774 12.490 -19.702 1.00 98.44 851 PHE A C 1
ATOM 6896 O O . PHE A 1 851 ? 18.493 12.129 -20.839 1.00 98.44 851 PHE A O 1
ATOM 6903 N N . ALA A 1 852 ? 20.016 12.469 -19.220 1.00 98.50 852 ALA A N 1
ATOM 6904 C CA . ALA A 1 852 ? 21.173 11.987 -19.965 1.00 98.50 852 ALA A CA 1
ATOM 6905 C C . ALA A 1 852 ? 21.902 10.920 -19.150 1.00 98.50 852 ALA A C 1
ATOM 6907 O O . ALA A 1 852 ? 22.332 11.208 -18.035 1.00 98.50 852 ALA A O 1
ATOM 6908 N N . TYR A 1 853 ? 22.039 9.704 -19.670 1.00 98.44 853 TYR A N 1
ATOM 6909 C CA . TYR A 1 853 ? 22.705 8.614 -18.957 1.00 98.44 853 TYR A CA 1
ATOM 6910 C C . TYR A 1 853 ? 23.354 7.605 -19.896 1.00 98.44 853 TYR A C 1
ATOM 6912 O O . TYR A 1 853 ? 22.910 7.408 -21.027 1.00 98.44 853 TYR A O 1
ATOM 6920 N N . SER A 1 854 ? 24.408 6.953 -19.411 1.00 98.06 854 SER A N 1
ATOM 6921 C CA . SER A 1 854 ? 25.099 5.876 -20.114 1.00 98.06 854 SER A CA 1
ATOM 6922 C C . SER A 1 854 ? 24.982 4.560 -19.356 1.00 98.06 854 SER A C 1
ATOM 6924 O O . SER A 1 854 ? 24.788 4.542 -18.139 1.00 98.06 854 SER A O 1
ATOM 6926 N N . ASN A 1 855 ? 25.072 3.455 -20.095 1.00 97.25 855 ASN A N 1
ATOM 6927 C CA . ASN A 1 855 ? 25.196 2.119 -19.524 1.00 97.25 855 ASN A CA 1
ATOM 6928 C C . ASN A 1 855 ? 26.030 1.215 -20.443 1.00 97.25 855 ASN A C 1
ATOM 6930 O O . ASN A 1 855 ? 26.260 1.532 -21.617 1.00 97.25 855 ASN A O 1
ATOM 6934 N N . ARG A 1 856 ? 26.508 0.096 -19.897 1.00 95.69 856 ARG A N 1
ATOM 6935 C CA . ARG A 1 856 ? 27.356 -0.872 -20.593 1.00 95.69 856 ARG A CA 1
ATOM 6936 C C . ARG A 1 856 ? 27.095 -2.302 -20.151 1.00 95.69 856 ARG A C 1
ATOM 6938 O O . ARG A 1 856 ? 27.026 -2.589 -18.957 1.00 95.69 856 ARG A O 1
ATOM 6945 N N . ALA A 1 857 ? 27.139 -3.198 -21.132 1.00 94.69 857 ALA A N 1
ATOM 6946 C CA . ALA A 1 857 ? 27.174 -4.640 -20.946 1.00 94.69 857 ALA A CA 1
ATOM 6947 C C . ALA A 1 857 ? 28.316 -5.224 -21.790 1.00 94.69 857 ALA A C 1
ATOM 6949 O O . ALA A 1 857 ? 28.292 -5.196 -23.020 1.00 94.69 857 ALA A O 1
ATOM 6950 N N . GLY A 1 858 ? 29.367 -5.713 -21.125 1.00 91.56 858 GLY A N 1
ATOM 6951 C CA . GLY A 1 858 ? 30.581 -6.176 -21.801 1.00 91.56 858 GLY A CA 1
ATOM 6952 C C . GLY A 1 858 ? 31.240 -5.071 -22.641 1.00 91.56 858 GLY A C 1
ATOM 6953 O O . GLY A 1 858 ? 31.698 -4.056 -22.101 1.00 91.56 858 GLY A O 1
ATOM 6954 N N . ALA A 1 859 ? 31.308 -5.293 -23.957 1.00 91.75 859 ALA A N 1
ATOM 6955 C CA . ALA A 1 859 ? 31.853 -4.347 -24.933 1.00 91.75 859 ALA A CA 1
ATOM 6956 C C . ALA A 1 859 ? 30.793 -3.407 -25.538 1.00 91.75 859 ALA A C 1
ATOM 6958 O O . ALA A 1 859 ? 31.155 -2.418 -26.177 1.00 91.75 859 ALA A O 1
ATOM 6959 N N . GLU A 1 860 ? 29.504 -3.691 -25.344 1.00 96.06 860 GLU A N 1
ATOM 6960 C CA . GLU A 1 860 ? 28.420 -2.839 -25.826 1.00 96.06 860 GLU A CA 1
ATOM 6961 C C . GLU A 1 860 ? 28.206 -1.650 -24.894 1.00 96.06 860 GLU A C 1
ATOM 6963 O O . GLU A 1 860 ? 28.405 -1.738 -23.678 1.00 96.06 860 GLU A O 1
ATOM 6968 N N . ARG A 1 861 ? 27.820 -0.520 -25.487 1.00 96.25 861 ARG A N 1
ATOM 6969 C CA . ARG A 1 861 ? 27.708 0.782 -24.827 1.00 96.25 861 ARG A CA 1
ATOM 6970 C C . ARG A 1 861 ? 26.443 1.475 -25.312 1.00 96.25 861 ARG A C 1
ATOM 6972 O O . ARG A 1 861 ? 26.106 1.365 -26.491 1.00 96.25 861 ARG A O 1
ATOM 6979 N N . ALA A 1 862 ? 25.796 2.213 -24.423 1.00 97.94 862 ALA A N 1
ATOM 6980 C CA . ALA A 1 862 ? 24.671 3.068 -24.759 1.00 97.94 862 ALA A CA 1
ATOM 6981 C C . ALA A 1 862 ? 24.812 4.445 -24.107 1.00 97.94 862 ALA A C 1
ATOM 6983 O O . ALA A 1 862 ? 25.319 4.556 -22.990 1.00 97.94 862 ALA A O 1
ATOM 6984 N N . LEU A 1 863 ? 24.316 5.474 -24.794 1.00 98.50 863 LEU A N 1
ATOM 6985 C CA . LEU A 1 863 ? 24.109 6.815 -24.251 1.00 98.50 863 LEU A CA 1
ATOM 6986 C C . LEU A 1 863 ? 22.714 7.290 -24.661 1.00 98.50 863 LEU A C 1
ATOM 6988 O O . LEU A 1 863 ? 22.436 7.459 -25.847 1.00 98.50 863 LEU A O 1
ATOM 6992 N N . VAL A 1 864 ? 21.846 7.500 -23.677 1.00 98.62 864 VAL A N 1
ATOM 6993 C CA . VAL A 1 864 ? 20.462 7.938 -23.872 1.00 98.62 864 VAL A CA 1
ATOM 6994 C C . VAL A 1 864 ? 20.324 9.372 -23.401 1.00 98.62 864 VAL A C 1
ATOM 6996 O O . VAL A 1 864 ? 20.810 9.724 -22.326 1.00 98.62 864 VAL A O 1
ATOM 6999 N N . ILE A 1 865 ? 19.664 10.197 -24.208 1.00 98.56 865 ILE A N 1
ATOM 7000 C CA . ILE A 1 865 ? 19.417 11.608 -23.925 1.00 98.56 865 ILE A CA 1
ATOM 7001 C C . ILE A 1 865 ? 17.964 11.910 -24.271 1.00 98.56 865 ILE A C 1
ATOM 7003 O O . ILE A 1 865 ? 17.529 11.640 -25.385 1.00 98.56 865 ILE A O 1
ATOM 7007 N N . TYR A 1 866 ? 17.205 12.476 -23.340 1.00 98.38 866 TYR A N 1
ATOM 7008 C CA . TYR A 1 866 ? 15.807 12.837 -23.555 1.00 98.38 866 TYR A CA 1
ATOM 7009 C C . TYR A 1 866 ? 15.470 14.175 -22.901 1.00 98.38 866 TYR A C 1
ATOM 7011 O O . TYR A 1 866 ? 15.773 14.380 -21.729 1.00 98.38 866 TYR A O 1
ATOM 7019 N N . HIS A 1 867 ? 14.825 15.070 -23.648 1.00 98.38 867 HIS A N 1
ATOM 7020 C CA . HIS A 1 867 ? 14.363 16.369 -23.166 1.00 98.38 867 HIS A CA 1
ATOM 7021 C C . HIS A 1 867 ? 12.857 16.342 -22.881 1.00 98.38 867 HIS A C 1
ATOM 7023 O O . HIS A 1 867 ? 12.056 16.519 -23.792 1.00 98.38 867 HIS A O 1
ATOM 7029 N N . ASN A 1 868 ? 12.438 16.151 -21.628 1.00 97.38 868 ASN A N 1
ATOM 7030 C CA . ASN A 1 868 ? 11.017 16.017 -21.276 1.00 97.38 868 ASN A CA 1
ATOM 7031 C C . ASN A 1 868 ? 10.313 17.374 -21.087 1.00 97.38 868 ASN A C 1
ATOM 7033 O O . ASN A 1 868 ? 9.708 17.635 -20.046 1.00 97.38 868 ASN A O 1
ATOM 7037 N N . ARG A 1 869 ? 10.407 18.259 -22.080 1.00 96.94 869 ARG A N 1
ATOM 7038 C CA . ARG A 1 869 ? 9.820 19.603 -22.033 1.00 96.94 869 ARG A CA 1
ATOM 7039 C C . ARG A 1 869 ? 9.451 20.072 -23.429 1.00 96.94 869 ARG A C 1
ATOM 7041 O O . ARG A 1 869 ? 10.179 19.816 -24.389 1.00 96.94 869 ARG A O 1
ATOM 7048 N N . TYR A 1 870 ? 8.361 20.829 -23.539 1.00 95.44 870 TYR A N 1
ATOM 7049 C CA . TYR A 1 870 ? 8.028 21.545 -24.770 1.00 95.44 870 TYR A CA 1
ATOM 7050 C C . TYR A 1 870 ? 8.851 22.838 -24.904 1.00 95.44 870 TYR A C 1
ATOM 7052 O O . TYR A 1 870 ? 8.336 23.947 -24.769 1.00 95.44 870 TYR A O 1
ATOM 7060 N N . ALA A 1 871 ? 10.161 22.694 -25.102 1.00 95.06 871 ALA A N 1
ATOM 7061 C CA . ALA A 1 871 ? 11.101 23.796 -25.296 1.00 95.06 871 ALA A CA 1
ATOM 7062 C C . ALA A 1 871 ? 12.315 23.335 -26.119 1.00 95.06 871 ALA A C 1
ATOM 7064 O O . ALA A 1 871 ? 12.502 22.141 -26.342 1.00 95.06 871 ALA A O 1
ATOM 7065 N N . GLU A 1 872 ? 13.158 24.273 -26.546 1.00 96.19 872 GLU A N 1
ATOM 7066 C CA . GLU A 1 872 ? 14.490 23.966 -27.077 1.00 96.19 872 GLU A CA 1
ATOM 7067 C C . GLU A 1 872 ? 15.546 24.170 -25.987 1.00 96.19 872 GLU A C 1
ATOM 7069 O O . GLU A 1 872 ? 15.435 25.077 -25.160 1.00 96.19 872 GLU A O 1
ATOM 7074 N N . THR A 1 873 ? 16.583 23.339 -25.979 1.00 97.06 873 THR A N 1
ATOM 7075 C CA . THR A 1 873 ? 17.729 23.479 -25.078 1.00 97.06 873 THR A CA 1
ATOM 7076 C C . THR A 1 873 ? 19.011 22.990 -25.742 1.00 97.06 873 THR A C 1
ATOM 7078 O O . THR A 1 873 ? 18.984 22.280 -26.747 1.00 97.06 873 THR A O 1
ATOM 7081 N N . ARG A 1 874 ? 20.157 23.387 -25.191 1.00 97.31 874 ARG A N 1
ATOM 7082 C CA . ARG A 1 874 ? 21.477 22.980 -25.668 1.00 97.31 874 ARG A CA 1
ATOM 7083 C C . ARG A 1 874 ? 22.490 23.021 -24.540 1.00 97.31 874 ARG A C 1
ATOM 7085 O O . ARG A 1 874 ? 22.378 23.854 -23.642 1.00 97.31 874 ARG A O 1
ATOM 7092 N N . GLY A 1 875 ? 23.502 22.173 -24.611 1.00 96.88 875 GLY A N 1
ATOM 7093 C CA . GLY A 1 875 ? 24.528 22.127 -23.579 1.00 96.88 875 GLY A CA 1
ATOM 7094 C C . GLY A 1 875 ? 25.488 20.963 -23.742 1.00 96.88 875 GLY A C 1
ATOM 7095 O O . GLY A 1 875 ? 25.455 20.242 -24.740 1.00 96.88 875 GLY A O 1
ATOM 7096 N N . TRP A 1 876 ? 26.335 20.793 -22.734 1.00 97.38 876 TRP A N 1
ATOM 7097 C CA . TRP A 1 876 ? 27.345 19.745 -22.675 1.00 97.38 876 TRP A CA 1
ATOM 7098 C C . TRP A 1 876 ? 26.990 18.692 -21.633 1.00 97.38 876 TRP A C 1
ATOM 7100 O O . TRP A 1 876 ? 26.614 19.015 -20.506 1.00 97.38 876 TRP A O 1
ATOM 7110 N N . ILE A 1 877 ? 27.155 17.428 -22.013 1.00 96.94 877 ILE A N 1
ATOM 7111 C CA . ILE A 1 877 ? 27.094 16.273 -21.120 1.00 96.94 877 ILE A CA 1
ATOM 7112 C C . ILE A 1 877 ? 28.523 15.784 -20.924 1.00 96.94 877 ILE A C 1
ATOM 7114 O O . ILE A 1 877 ? 29.147 15.305 -21.872 1.00 96.94 877 ILE A O 1
ATOM 7118 N N . HIS A 1 878 ? 29.052 15.907 -19.707 1.00 95.62 878 HIS A N 1
ATOM 7119 C CA . HIS A 1 878 ? 30.460 15.594 -19.438 1.00 95.62 878 HIS A CA 1
ATOM 7120 C C . HIS A 1 878 ? 30.671 14.770 -18.175 1.00 95.62 878 HIS A C 1
ATOM 7122 O O . HIS A 1 878 ? 31.120 13.634 -18.266 1.00 95.62 878 HIS A O 1
ATOM 7128 N N . THR A 1 879 ? 30.359 15.320 -17.003 1.00 94.62 879 THR A N 1
ATOM 7129 C CA . THR A 1 879 ? 30.623 14.666 -15.714 1.00 94.62 879 THR A CA 1
ATOM 7130 C C . THR A 1 879 ? 29.347 14.053 -15.146 1.00 94.62 879 THR A C 1
ATOM 7132 O O . THR A 1 879 ? 28.282 14.671 -15.189 1.00 94.62 879 THR A O 1
ATOM 7135 N N . SER A 1 880 ? 29.443 12.826 -14.631 1.00 96.00 880 SER A N 1
ATOM 7136 C CA . SER A 1 880 ? 28.319 12.147 -13.994 1.00 96.00 880 SER A CA 1
ATOM 7137 C C . SER A 1 880 ? 27.917 12.837 -12.691 1.00 96.00 880 SER A C 1
ATOM 7139 O O . SER A 1 880 ? 28.742 13.434 -11.990 1.00 96.00 880 SER A O 1
ATOM 7141 N N . VAL A 1 881 ? 26.656 12.668 -12.310 1.00 94.12 881 VAL A N 1
ATOM 7142 C CA . VAL A 1 881 ? 26.199 12.931 -10.945 1.00 94.12 881 VAL A CA 1
ATOM 7143 C C . VAL A 1 881 ? 26.985 12.037 -9.966 1.00 94.12 881 VAL A C 1
ATOM 7145 O O . VAL A 1 881 ? 27.507 10.987 -10.372 1.00 94.12 881 VAL A O 1
ATOM 7148 N N . PRO A 1 882 ? 27.125 12.440 -8.692 1.00 90.81 882 PRO A N 1
ATOM 7149 C CA . PRO A 1 882 ? 27.718 11.582 -7.670 1.00 90.81 882 PRO A CA 1
ATOM 7150 C C . PRO A 1 882 ? 26.896 10.301 -7.461 1.00 90.81 882 PRO A C 1
ATOM 7152 O O . PRO A 1 882 ? 25.668 10.318 -7.504 1.00 90.81 882 PRO A O 1
ATOM 7155 N N . TYR A 1 883 ? 27.589 9.194 -7.210 1.00 86.56 883 TYR A N 1
ATOM 7156 C CA . TYR A 1 883 ? 26.996 7.920 -6.801 1.00 86.56 883 TYR A CA 1
ATOM 7157 C C . TYR A 1 883 ? 27.922 7.206 -5.814 1.00 86.56 883 TYR A C 1
ATOM 7159 O O . TYR A 1 883 ? 29.133 7.457 -5.798 1.00 86.56 883 TYR A O 1
ATOM 7167 N N . THR A 1 884 ? 27.355 6.330 -4.988 1.00 83.69 884 THR A N 1
ATOM 7168 C CA . THR A 1 884 ? 28.081 5.657 -3.902 1.00 83.69 884 THR A CA 1
ATOM 7169 C C . THR A 1 884 ? 28.537 4.263 -4.314 1.00 83.69 884 THR A C 1
ATOM 7171 O O . THR A 1 884 ? 27.752 3.442 -4.786 1.00 83.69 884 THR A O 1
ATOM 7174 N N . LEU A 1 885 ? 29.831 3.985 -4.136 1.00 76.62 885 LEU A N 1
ATOM 7175 C CA . LEU A 1 885 ? 30.391 2.641 -4.290 1.00 76.62 885 LEU A CA 1
ATOM 7176 C C . LEU A 1 885 ? 30.111 1.779 -3.044 1.00 76.62 885 LEU A C 1
ATOM 7178 O O . LEU A 1 885 ? 29.963 2.332 -1.957 1.00 76.62 885 LEU A O 1
ATOM 7182 N N . PRO A 1 886 ? 30.171 0.434 -3.138 1.00 62.66 886 PRO A N 1
ATOM 7183 C CA . PRO A 1 886 ? 29.999 -0.461 -1.983 1.00 62.66 886 PRO A CA 1
ATOM 7184 C C . PRO A 1 886 ? 30.933 -0.176 -0.792 1.00 62.66 886 PRO A C 1
ATOM 7186 O O . PRO A 1 886 ? 30.633 -0.539 0.338 1.00 62.66 886 PRO A O 1
ATOM 7189 N N . VAL A 1 887 ? 32.066 0.495 -1.031 1.00 57.84 887 VAL A N 1
ATOM 7190 C CA . VAL A 1 887 ? 33.030 0.931 -0.003 1.00 57.84 887 VAL A CA 1
ATOM 7191 C C . VAL A 1 887 ? 32.678 2.283 0.649 1.00 57.84 887 VAL A C 1
ATOM 7193 O O . VAL A 1 887 ? 33.484 2.822 1.402 1.00 57.84 887 VAL A O 1
ATOM 7196 N N . GLY A 1 888 ? 31.511 2.861 0.343 1.00 67.00 888 GLY A N 1
ATOM 7197 C CA . GLY A 1 888 ? 31.007 4.119 0.915 1.00 67.00 888 GLY A CA 1
ATOM 7198 C C . GLY A 1 888 ? 31.601 5.403 0.319 1.00 67.00 888 GLY A C 1
ATOM 7199 O O . GLY A 1 888 ? 31.285 6.496 0.780 1.00 67.00 888 GLY A O 1
ATOM 7200 N N . ALA A 1 889 ? 32.462 5.304 -0.697 1.00 74.31 889 ALA A N 1
ATOM 7201 C CA . ALA A 1 889 ? 33.043 6.466 -1.368 1.00 74.31 889 ALA A CA 1
ATOM 7202 C C . ALA A 1 889 ? 32.105 7.006 -2.459 1.00 74.31 889 ALA A C 1
ATOM 7204 O O . ALA A 1 889 ? 31.660 6.248 -3.325 1.00 74.31 889 ALA A O 1
ATOM 7205 N N . SER A 1 890 ? 31.858 8.320 -2.443 1.00 83.38 890 SER A N 1
ATOM 7206 C CA . SER A 1 890 ? 31.152 9.027 -3.517 1.00 83.38 890 SER A CA 1
ATOM 7207 C C . SER A 1 890 ? 32.111 9.319 -4.672 1.00 83.38 890 SER A C 1
ATOM 7209 O O . SER A 1 890 ? 33.179 9.901 -4.464 1.00 83.38 890 SER A O 1
ATOM 7211 N N . VAL A 1 891 ? 31.750 8.901 -5.886 1.00 89.44 891 VAL A N 1
ATOM 7212 C CA . VAL A 1 891 ? 32.604 9.007 -7.080 1.00 89.44 891 VAL A CA 1
ATOM 7213 C C . VAL A 1 891 ? 31.855 9.704 -8.215 1.00 89.44 891 VAL A C 1
ATOM 7215 O O . VAL A 1 891 ? 30.632 9.636 -8.314 1.00 89.44 891 VAL A O 1
ATOM 7218 N N . ARG A 1 892 ? 32.606 10.381 -9.089 1.00 92.94 892 ARG A N 1
ATOM 7219 C CA . ARG A 1 892 ? 32.130 10.931 -10.365 1.00 92.94 892 ARG A CA 1
ATOM 7220 C C . ARG A 1 892 ? 33.023 10.434 -11.492 1.00 92.94 892 ARG A C 1
ATOM 7222 O O . ARG A 1 892 ? 34.208 10.201 -11.267 1.00 92.94 892 ARG A O 1
ATOM 7229 N N . LYS A 1 893 ? 32.457 10.272 -12.684 1.00 94.00 893 LYS A N 1
ATOM 7230 C CA . LYS A 1 893 ? 33.186 9.863 -13.890 1.00 94.00 893 LYS A CA 1
ATOM 7231 C C . LYS A 1 893 ? 32.873 10.811 -15.038 1.00 94.00 893 LYS A C 1
ATOM 7233 O O . LYS A 1 893 ? 31.732 11.246 -15.191 1.00 94.00 893 LYS A O 1
ATOM 7238 N N . SER A 1 894 ? 33.876 11.107 -15.852 1.00 95.81 894 SER A N 1
ATOM 7239 C CA . SER A 1 894 ? 33.678 11.744 -17.154 1.00 95.81 894 SER A CA 1
ATOM 7240 C C . SER A 1 894 ? 32.925 10.811 -18.113 1.00 95.81 894 SER A C 1
ATOM 7242 O O . SER A 1 894 ? 32.818 9.599 -17.896 1.00 95.81 894 SER A O 1
ATOM 7244 N N . LEU A 1 895 ? 32.405 11.367 -19.205 1.00 96.06 895 LEU A N 1
ATOM 7245 C CA . LEU A 1 895 ? 31.717 10.607 -20.244 1.00 96.06 895 LEU A CA 1
ATOM 7246 C C . LEU A 1 895 ? 32.646 9.560 -20.880 1.00 96.06 895 LEU A C 1
ATOM 7248 O O . LEU A 1 895 ? 32.243 8.409 -21.056 1.00 96.06 895 LEU A O 1
ATOM 7252 N N . GLY A 1 896 ? 33.901 9.934 -21.151 1.00 95.12 896 GLY A N 1
ATOM 7253 C CA . GLY A 1 896 ? 34.931 9.026 -21.662 1.00 95.12 896 GLY A CA 1
ATOM 7254 C C . GLY A 1 896 ? 35.222 7.843 -20.731 1.00 95.12 896 GLY A C 1
ATOM 7255 O O . GLY A 1 896 ? 35.302 6.704 -21.196 1.00 95.12 896 GLY A O 1
ATOM 7256 N N . GLU A 1 897 ? 35.299 8.083 -19.416 1.00 95.00 897 GLU A N 1
ATOM 7257 C CA . GLU A 1 897 ? 35.444 7.019 -18.410 1.00 95.00 897 GLU A CA 1
ATOM 7258 C C . GLU A 1 897 ? 34.210 6.120 -18.340 1.00 95.00 897 GLU A C 1
ATOM 7260 O O . GLU A 1 897 ? 34.337 4.896 -18.297 1.00 95.00 897 GLU A O 1
ATOM 7265 N N . GLY A 1 898 ? 33.013 6.713 -18.338 1.00 93.44 898 GLY A N 1
ATOM 7266 C CA . GLY A 1 898 ? 31.751 5.979 -18.253 1.00 93.44 898 GLY A CA 1
ATOM 7267 C C . GLY A 1 898 ? 31.541 5.016 -19.416 1.00 93.44 898 GLY A C 1
ATOM 7268 O O . GLY A 1 898 ? 31.238 3.837 -19.227 1.00 93.44 898 GLY A O 1
ATOM 7269 N N . LEU A 1 899 ? 31.820 5.490 -20.629 1.00 95.62 899 LEU A N 1
ATOM 7270 C CA . LEU A 1 899 ? 31.773 4.681 -21.843 1.00 95.62 899 LEU A CA 1
ATOM 7271 C C . LEU A 1 899 ? 33.010 3.774 -22.011 1.00 95.62 899 LEU A C 1
ATOM 7273 O O . LEU A 1 899 ? 33.037 2.966 -22.937 1.00 95.62 899 LEU A O 1
ATOM 7277 N N . ALA A 1 900 ? 34.013 3.864 -21.128 1.00 95.44 900 ALA A N 1
ATOM 7278 C CA . ALA A 1 900 ? 35.332 3.230 -21.258 1.00 95.44 900 ALA A CA 1
ATOM 7279 C C . ALA A 1 900 ? 35.903 3.324 -22.677 1.00 95.44 900 ALA A C 1
ATOM 7281 O O . ALA A 1 900 ? 36.122 2.316 -23.360 1.00 95.44 900 ALA A O 1
ATOM 7282 N N . LEU A 1 901 ? 36.103 4.564 -23.108 1.00 94.88 901 LEU A N 1
ATOM 7283 C CA . LEU A 1 901 ? 36.787 4.899 -24.351 1.00 94.88 901 LEU A CA 1
ATOM 7284 C C . LEU A 1 901 ? 38.279 5.077 -24.080 1.00 94.88 901 LEU A C 1
ATOM 7286 O O . LEU A 1 901 ? 38.672 5.545 -23.009 1.00 94.88 901 LEU A O 1
ATOM 7290 N N . ARG A 1 902 ? 39.129 4.761 -25.055 1.00 94.50 902 ARG A N 1
ATOM 7291 C CA . ARG A 1 902 ? 40.572 5.009 -24.961 1.00 94.50 902 ARG A CA 1
ATOM 7292 C C . ARG A 1 902 ? 40.838 6.507 -24.877 1.00 94.50 902 ARG A C 1
ATOM 7294 O O . ARG A 1 902 ? 40.395 7.250 -25.747 1.00 94.50 902 ARG A O 1
ATOM 7301 N N . ASN A 1 903 ? 41.597 6.943 -23.875 1.00 94.12 903 ASN A N 1
ATOM 7302 C CA . ASN A 1 903 ? 42.041 8.332 -23.763 1.00 94.12 903 ASN A CA 1
ATOM 7303 C C . ASN A 1 903 ? 43.296 8.578 -24.624 1.00 94.12 903 ASN A C 1
ATOM 7305 O O . ASN A 1 903 ? 44.405 8.699 -24.107 1.00 94.12 903 ASN A O 1
ATOM 7309 N N . ASP A 1 904 ? 43.131 8.571 -25.948 1.00 90.94 904 ASP A N 1
ATOM 7310 C CA . ASP A 1 904 ? 44.195 8.838 -26.926 1.00 90.94 904 ASP A CA 1
ATOM 7311 C C . ASP A 1 904 ? 43.632 9.719 -28.054 1.00 90.94 904 ASP A C 1
ATOM 7313 O O . ASP A 1 904 ? 42.560 9.451 -28.599 1.00 90.94 904 ASP A O 1
ATOM 7317 N N . ALA A 1 905 ? 44.359 10.783 -28.405 1.00 86.94 905 ALA A N 1
ATOM 7318 C CA . ALA A 1 905 ? 43.972 11.740 -29.440 1.00 86.94 905 ALA A CA 1
ATOM 7319 C C . ALA A 1 905 ? 43.920 11.130 -30.851 1.00 86.94 905 ALA A C 1
ATOM 7321 O O . ALA A 1 905 ? 43.272 11.696 -31.727 1.00 86.94 905 ALA A O 1
ATOM 7322 N N . ARG A 1 906 ? 44.593 9.994 -31.070 1.00 92.31 906 ARG A N 1
ATOM 7323 C CA . ARG A 1 906 ? 44.582 9.256 -32.342 1.00 92.31 906 ARG A CA 1
ATOM 7324 C C . ARG A 1 906 ? 43.328 8.410 -32.530 1.00 92.31 906 ARG A C 1
ATOM 7326 O O . ARG A 1 906 ? 43.135 7.864 -33.607 1.00 92.31 906 ARG A O 1
ATOM 7333 N N . TYR A 1 907 ? 42.497 8.265 -31.500 1.00 95.88 907 TYR A N 1
ATOM 7334 C CA . TYR A 1 907 ? 41.292 7.450 -31.567 1.00 95.88 907 TYR A CA 1
ATOM 7335 C C . TYR A 1 907 ? 40.042 8.317 -31.700 1.00 95.88 907 TYR A C 1
ATOM 7337 O O . TYR A 1 907 ? 39.881 9.347 -31.038 1.00 95.88 907 TYR A O 1
ATOM 7345 N N . PHE A 1 908 ? 39.141 7.855 -32.556 1.00 95.94 908 PHE A N 1
ATOM 7346 C CA . PHE A 1 908 ? 37.814 8.407 -32.761 1.00 95.94 908 PHE A CA 1
ATOM 7347 C C . PHE A 1 908 ? 36.777 7.336 -32.447 1.00 95.94 908 PHE A C 1
ATOM 7349 O O . PHE A 1 908 ? 36.996 6.150 -32.687 1.00 95.94 908 PHE A O 1
ATOM 7356 N N . THR A 1 909 ? 35.625 7.752 -31.942 1.00 96.25 909 THR A N 1
ATOM 7357 C CA . THR A 1 909 ? 34.504 6.855 -31.681 1.00 96.25 909 THR A CA 1
ATOM 7358 C C . THR A 1 909 ? 33.382 7.164 -32.652 1.00 96.25 909 THR A C 1
ATOM 7360 O O . THR A 1 909 ? 32.953 8.314 -32.768 1.00 96.25 909 THR A O 1
ATOM 7363 N N . ILE A 1 910 ? 32.912 6.124 -33.338 1.00 96.94 910 ILE A N 1
ATOM 7364 C CA . ILE A 1 910 ? 31.715 6.157 -34.168 1.00 96.94 910 ILE A CA 1
ATOM 7365 C C . ILE A 1 910 ? 30.572 5.509 -33.392 1.00 96.94 910 ILE A C 1
ATOM 7367 O O . ILE A 1 910 ? 30.763 4.461 -32.781 1.00 96.94 910 ILE A O 1
ATOM 7371 N N . PHE A 1 911 ? 29.395 6.116 -33.419 1.00 97.38 911 PHE A N 1
ATOM 7372 C CA . PHE A 1 911 ? 28.187 5.598 -32.781 1.00 97.38 911 PHE A CA 1
ATOM 7373 C C . PHE A 1 911 ? 26.958 5.977 -33.603 1.00 97.38 911 PHE A C 1
ATOM 7375 O O . PHE A 1 911 ? 26.998 6.928 -34.384 1.00 97.38 911 PHE A O 1
ATOM 7382 N N . ARG A 1 912 ? 25.869 5.229 -33.444 1.00 97.56 912 ARG A N 1
ATOM 7383 C CA . ARG A 1 912 ? 24.638 5.403 -34.218 1.00 97.56 912 ARG A CA 1
ATOM 7384 C C . ARG A 1 912 ? 23.494 5.816 -33.316 1.00 97.56 912 ARG A C 1
ATOM 7386 O O . ARG A 1 912 ? 23.287 5.197 -32.282 1.00 97.56 912 ARG A O 1
ATOM 7393 N N . ASP A 1 913 ? 22.731 6.820 -33.719 1.00 97.62 913 ASP A N 1
ATOM 7394 C CA . ASP A 1 913 ? 21.455 7.124 -33.081 1.00 97.62 913 ASP A CA 1
ATOM 7395 C C . ASP A 1 913 ? 20.377 6.168 -33.595 1.00 97.62 913 ASP A C 1
ATOM 7397 O O . ASP A 1 913 ? 20.017 6.194 -34.771 1.00 97.62 913 ASP A O 1
ATOM 7401 N N . HIS A 1 914 ? 19.863 5.323 -32.709 1.00 96.44 914 HIS A N 1
ATOM 7402 C CA . HIS A 1 914 ? 18.841 4.322 -33.007 1.00 96.44 914 HIS A CA 1
ATOM 7403 C C . HIS A 1 914 ? 17.557 4.936 -33.578 1.00 96.44 914 HIS A C 1
ATOM 7405 O O . HIS A 1 914 ? 16.919 4.335 -34.438 1.00 96.44 914 HIS A O 1
ATOM 7411 N N . LEU A 1 915 ? 17.192 6.148 -33.147 1.00 93.88 915 LEU A N 1
ATOM 7412 C CA . LEU A 1 915 ? 15.929 6.773 -33.547 1.00 93.88 915 LEU A CA 1
ATOM 7413 C C . LEU A 1 915 ? 15.994 7.397 -34.947 1.00 93.88 915 LEU A C 1
ATOM 7415 O O . LEU A 1 915 ? 15.024 7.332 -35.699 1.00 93.88 915 LEU A O 1
ATOM 7419 N N . THR A 1 916 ? 17.133 7.993 -35.309 1.00 94.06 916 THR A N 1
ATOM 7420 C CA . THR A 1 916 ? 17.319 8.659 -36.612 1.00 94.06 916 THR A CA 1
ATOM 7421 C C . THR A 1 916 ? 18.051 7.796 -37.641 1.00 94.06 916 THR A C 1
ATOM 7423 O O . THR A 1 916 ? 18.006 8.096 -38.832 1.00 94.06 916 THR A O 1
ATOM 7426 N N . GLY A 1 917 ? 18.735 6.738 -37.199 1.00 94.69 917 GLY A N 1
ATOM 7427 C CA . GLY A 1 917 ? 19.595 5.888 -38.023 1.00 94.69 917 GLY A CA 1
ATOM 7428 C C . GLY A 1 917 ? 20.936 6.526 -38.401 1.00 94.69 917 GLY A C 1
ATOM 7429 O O . GLY A 1 917 ? 21.735 5.883 -39.077 1.00 94.69 917 GLY A O 1
ATOM 7430 N N . LEU A 1 918 ? 21.201 7.766 -37.978 1.00 96.94 918 LEU A N 1
ATOM 7431 C CA . LEU A 1 918 ? 22.418 8.492 -38.332 1.00 96.94 918 LEU A CA 1
ATOM 7432 C C . LEU A 1 918 ? 23.612 8.032 -37.491 1.00 96.94 918 LEU A C 1
ATOM 7434 O O . LEU A 1 918 ? 23.512 7.832 -36.280 1.00 96.94 918 LEU A O 1
ATOM 7438 N N . GLU A 1 919 ? 24.765 7.922 -38.134 1.00 97.69 919 GLU A N 1
ATOM 7439 C CA . GLU A 1 919 ? 26.064 7.711 -37.518 1.00 97.69 919 GLU A CA 1
ATOM 7440 C C . GLU A 1 919 ? 26.783 9.036 -37.245 1.00 97.69 919 GLU A C 1
ATOM 7442 O O . GLU A 1 919 ? 26.740 9.989 -38.026 1.00 97.69 919 GLU A O 1
ATOM 7447 N N . TYR A 1 920 ? 27.489 9.075 -36.125 1.00 96.94 920 TYR A N 1
ATOM 7448 C CA . TYR A 1 920 ? 28.236 10.219 -35.629 1.00 96.94 920 TYR A CA 1
ATOM 7449 C C . TYR A 1 920 ? 29.663 9.782 -35.338 1.00 96.94 920 TYR A C 1
ATOM 7451 O O . TYR A 1 920 ? 29.877 8.685 -34.836 1.00 96.94 920 TYR A O 1
ATOM 7459 N N . ILE A 1 921 ? 30.631 10.658 -35.601 1.00 95.88 921 ILE A N 1
ATOM 7460 C CA . ILE A 1 921 ? 32.039 10.459 -35.247 1.00 95.88 921 ILE A CA 1
ATOM 7461 C C . ILE A 1 921 ? 32.507 11.583 -34.321 1.00 95.88 921 ILE A C 1
ATOM 7463 O O . ILE A 1 921 ? 32.178 12.753 -34.542 1.00 95.88 921 ILE A O 1
ATOM 7467 N N . ARG A 1 922 ? 33.244 11.234 -33.263 1.00 95.38 922 ARG A N 1
ATOM 7468 C CA . ARG A 1 922 ? 33.829 12.180 -32.297 1.00 95.38 922 ARG A CA 1
ATOM 7469 C C . ARG A 1 922 ? 35.248 11.785 -31.934 1.00 95.38 922 ARG A C 1
ATOM 7471 O O . ARG A 1 922 ? 35.568 10.599 -31.911 1.00 95.38 922 ARG A O 1
ATOM 7478 N N . SER A 1 923 ? 36.082 12.775 -31.625 1.00 95.19 923 SER A N 1
ATOM 7479 C CA . SER A 1 923 ? 37.405 12.510 -31.061 1.00 95.19 923 SER A CA 1
ATOM 7480 C C . SER A 1 923 ? 37.252 11.924 -29.659 1.00 95.19 923 SER A C 1
ATOM 7482 O O . SER A 1 923 ? 36.502 12.459 -28.841 1.00 95.19 923 SER A O 1
ATOM 7484 N N . ASN A 1 924 ? 37.989 10.858 -29.341 1.00 95.38 924 ASN A N 1
ATOM 7485 C CA . ASN A 1 924 ? 37.961 10.311 -27.988 1.00 95.38 924 ASN A CA 1
ATOM 7486 C C . ASN A 1 924 ? 38.462 11.332 -26.966 1.00 95.38 924 ASN A C 1
ATOM 7488 O O . ASN A 1 924 ? 37.884 11.462 -25.891 1.00 95.38 924 ASN A O 1
ATOM 7492 N N . ARG A 1 925 ? 39.507 12.093 -27.311 1.00 94.31 925 ARG A N 1
ATOM 7493 C CA . ARG A 1 925 ? 40.053 13.132 -26.435 1.00 94.31 925 ARG A CA 1
ATOM 7494 C C . ARG A 1 925 ? 39.016 14.207 -26.104 1.00 94.31 925 ARG A C 1
ATOM 7496 O O . ARG A 1 925 ? 38.900 14.601 -24.950 1.00 94.31 925 ARG A O 1
ATOM 7503 N N . GLU A 1 926 ? 38.226 14.625 -27.090 1.00 93.00 926 GLU A N 1
ATOM 7504 C CA . GLU A 1 926 ? 37.121 15.571 -26.890 1.00 93.00 926 GLU A CA 1
ATOM 7505 C C . GLU A 1 926 ? 36.060 15.007 -25.932 1.00 93.00 926 GLU A C 1
ATOM 7507 O O . GLU A 1 926 ? 35.666 15.689 -24.989 1.00 93.00 926 GLU A O 1
ATOM 7512 N N . LEU A 1 927 ? 35.662 13.740 -26.094 1.00 94.69 927 LEU A N 1
ATOM 7513 C CA . LEU A 1 927 ? 34.688 13.090 -25.204 1.00 94.69 927 LEU A CA 1
ATOM 7514 C C . LEU A 1 927 ? 35.184 12.965 -23.750 1.00 94.69 927 LEU A C 1
ATOM 7516 O O . LEU A 1 927 ? 34.372 12.957 -22.823 1.00 94.69 927 LEU A O 1
ATOM 7520 N N . TRP A 1 928 ? 36.499 12.871 -23.538 1.00 95.25 928 TRP A N 1
ATOM 7521 C CA . TRP A 1 928 ? 37.119 12.866 -22.209 1.00 95.25 928 TRP A CA 1
ATOM 7522 C C . TRP A 1 928 ? 37.223 14.272 -21.598 1.00 95.25 928 TRP A C 1
ATOM 7524 O O . TRP A 1 928 ? 36.891 14.458 -20.427 1.00 95.25 928 TRP A O 1
ATOM 7534 N N . GLU A 1 929 ? 37.684 15.261 -22.368 1.00 94.25 929 GLU A N 1
ATOM 7535 C CA . GLU A 1 929 ? 37.983 16.611 -21.866 1.00 94.25 929 GLU A CA 1
ATOM 7536 C C . GLU A 1 929 ? 36.749 17.530 -21.824 1.00 94.25 929 GLU A C 1
ATOM 7538 O O . GLU A 1 929 ? 36.589 18.283 -20.867 1.00 94.25 929 GLU A O 1
ATOM 7543 N N . GLN A 1 930 ? 35.882 17.470 -22.840 1.00 92.81 930 GLN A N 1
ATOM 7544 C CA . GLN A 1 930 ? 34.732 18.371 -23.021 1.00 92.81 930 GLN A CA 1
ATOM 7545 C C . GLN A 1 930 ? 33.385 17.646 -22.919 1.00 92.81 930 GLN A C 1
ATOM 7547 O O . GLN A 1 930 ? 32.393 18.236 -22.494 1.00 92.81 930 GLN A O 1
ATOM 7552 N N . GLY A 1 931 ? 33.344 16.357 -23.266 1.00 95.31 931 GLY A N 1
ATOM 7553 C CA . GLY A 1 931 ? 32.121 15.557 -23.267 1.00 95.31 931 GLY A CA 1
ATOM 7554 C C . GLY A 1 931 ? 31.398 15.616 -24.609 1.00 95.31 931 GLY A C 1
ATOM 7555 O O . GLY A 1 931 ? 32.031 15.716 -25.657 1.00 95.31 931 GLY A O 1
ATOM 7556 N N . LEU A 1 932 ? 30.068 15.518 -24.589 1.00 96.75 932 LEU A N 1
ATOM 7557 C CA . LEU A 1 932 ? 29.234 15.562 -25.789 1.00 96.75 932 LEU A CA 1
ATOM 7558 C C . LEU A 1 932 ? 28.326 16.793 -25.775 1.00 96.75 932 LEU A C 1
ATOM 7560 O O . LEU A 1 932 ? 27.499 16.951 -24.876 1.00 96.75 932 LEU A O 1
ATOM 7564 N N . TYR A 1 933 ? 28.453 17.630 -26.805 1.00 96.00 933 TYR A N 1
ATOM 7565 C CA . TYR A 1 933 ? 27.517 18.718 -27.065 1.00 96.00 933 TYR A CA 1
ATOM 7566 C C . TYR A 1 933 ? 26.242 18.203 -27.731 1.00 96.00 933 TYR A C 1
ATOM 7568 O O . TYR A 1 933 ? 26.312 17.434 -28.697 1.00 96.00 933 TYR A O 1
ATOM 7576 N N . VAL A 1 934 ? 25.087 18.663 -27.249 1.00 96.00 934 VAL A N 1
ATOM 7577 C CA . VAL A 1 934 ? 23.775 18.337 -27.818 1.00 96.00 934 VAL A CA 1
ATOM 7578 C C . VAL A 1 934 ? 22.878 19.563 -27.928 1.00 96.00 934 VAL A C 1
ATOM 7580 O O . VAL A 1 934 ? 22.903 20.451 -27.075 1.00 96.00 934 VAL A O 1
ATOM 7583 N N . GLU A 1 935 ? 22.049 19.570 -28.970 1.00 96.06 935 GLU A N 1
ATOM 7584 C CA . GLU A 1 935 ? 20.942 20.505 -29.173 1.00 96.06 935 GLU A CA 1
ATOM 7585 C C . GLU A 1 935 ? 19.650 19.689 -29.253 1.00 96.06 935 GLU A C 1
ATOM 7587 O O . GLU A 1 935 ? 19.548 18.763 -30.059 1.00 96.06 935 GLU A O 1
ATOM 7592 N N . LEU A 1 936 ? 18.687 20.000 -28.389 1.00 96.81 936 LEU A N 1
ATOM 7593 C CA . LEU A 1 936 ? 17.470 19.219 -28.197 1.00 96.81 936 LEU A CA 1
ATOM 7594 C C . LEU A 1 936 ? 16.248 20.114 -28.386 1.00 96.81 936 LEU A C 1
ATOM 7596 O O . LEU A 1 936 ? 16.093 21.132 -27.712 1.00 96.81 936 LEU A O 1
ATOM 7600 N N . ARG A 1 937 ? 15.356 19.709 -29.285 1.00 96.94 937 ARG A N 1
ATOM 7601 C CA . ARG A 1 937 ? 14.025 20.291 -29.471 1.00 96.94 937 ARG A CA 1
ATOM 7602 C C . ARG A 1 937 ? 13.048 19.764 -28.418 1.00 96.94 937 ARG A C 1
ATOM 7604 O O . ARG A 1 937 ? 13.411 18.973 -27.542 1.00 96.94 937 ARG A O 1
ATOM 7611 N N . ALA A 1 938 ? 11.795 20.197 -28.524 1.00 95.88 938 ALA A N 1
ATOM 7612 C CA . ALA A 1 938 ? 10.717 19.744 -27.659 1.00 95.88 938 ALA A CA 1
ATOM 7613 C C . ALA A 1 938 ? 10.564 18.218 -27.722 1.00 95.88 938 ALA A C 1
ATOM 7615 O O . ALA A 1 938 ? 10.407 17.668 -28.810 1.00 95.88 938 ALA A O 1
ATOM 7616 N N . TYR A 1 939 ? 10.612 17.552 -26.564 1.00 96.94 939 TYR A N 1
ATOM 7617 C CA . TYR A 1 939 ? 10.471 16.092 -26.444 1.00 96.94 939 TYR A CA 1
ATOM 7618 C C . TYR A 1 939 ? 11.454 15.268 -27.293 1.00 96.94 939 TYR A C 1
ATOM 7620 O O . TYR A 1 939 ? 11.216 14.089 -27.554 1.00 96.94 939 TYR A O 1
ATOM 7628 N N . GLN A 1 940 ? 12.575 15.860 -27.717 1.00 96.94 940 GLN A N 1
ATOM 7629 C CA . GLN A 1 940 ? 13.561 15.155 -28.528 1.00 96.94 940 GLN A CA 1
ATOM 7630 C C . GLN A 1 940 ? 14.307 14.116 -27.689 1.00 96.94 940 GLN A C 1
ATOM 7632 O O . GLN A 1 940 ? 14.728 14.382 -26.558 1.00 96.94 940 GLN A O 1
ATOM 7637 N N . CYS A 1 941 ? 14.500 12.938 -28.278 1.00 96.88 941 CYS A N 1
ATOM 7638 C CA . CYS A 1 941 ? 15.281 11.853 -27.711 1.00 96.88 941 CYS A CA 1
ATOM 7639 C C . CYS A 1 941 ? 16.401 11.442 -28.676 1.00 96.88 941 CYS A C 1
ATOM 7641 O O . CYS A 1 941 ? 16.219 11.487 -29.891 1.00 96.88 941 CYS A O 1
ATOM 7643 N N . HIS A 1 942 ? 17.542 11.042 -28.121 1.00 97.81 942 HIS A N 1
ATOM 7644 C CA . HIS A 1 942 ? 18.626 10.351 -28.808 1.00 97.81 942 HIS A CA 1
ATOM 7645 C C . HIS A 1 942 ? 18.965 9.081 -28.039 1.00 97.81 942 HIS A C 1
ATOM 7647 O O . HIS A 1 942 ? 19.103 9.108 -26.812 1.00 97.81 942 HIS A O 1
ATOM 7653 N N . VAL A 1 943 ? 19.143 7.981 -28.765 1.00 98.31 943 VAL A N 1
ATOM 7654 C CA . VAL A 1 943 ? 19.583 6.705 -28.195 1.00 98.31 943 VAL A CA 1
ATOM 7655 C C . VAL A 1 943 ? 20.792 6.252 -28.989 1.00 98.31 943 VAL A C 1
ATOM 7657 O O . VAL A 1 943 ? 20.675 5.570 -30.004 1.00 98.31 943 VAL A O 1
ATOM 7660 N N . PHE A 1 944 ? 21.971 6.676 -28.547 1.00 98.38 944 PHE A N 1
ATOM 7661 C CA . PHE A 1 944 ? 23.216 6.307 -29.197 1.00 98.38 944 PHE A CA 1
ATOM 7662 C C . PHE A 1 944 ? 23.612 4.889 -28.793 1.00 98.38 944 PHE A C 1
ATOM 7664 O O . PHE A 1 944 ? 23.713 4.585 -27.602 1.00 98.38 944 PHE A O 1
ATOM 7671 N N . LEU A 1 945 ? 23.842 4.042 -29.792 1.00 97.50 945 LEU A N 1
ATOM 7672 C CA . LEU A 1 945 ? 24.236 2.639 -29.697 1.00 97.50 945 LEU A CA 1
ATOM 7673 C C . LEU A 1 945 ? 25.406 2.356 -30.653 1.00 97.50 945 LEU A C 1
ATOM 7675 O O . LEU A 1 945 ? 25.926 3.253 -31.320 1.00 97.50 945 LEU A O 1
ATOM 7679 N N . ASP A 1 946 ? 25.813 1.088 -30.721 1.00 95.50 946 ASP A N 1
ATOM 7680 C CA . ASP A 1 946 ? 26.766 0.559 -31.704 1.00 95.50 946 ASP A CA 1
ATOM 7681 C C . ASP A 1 946 ? 28.119 1.308 -31.716 1.00 95.50 946 ASP A C 1
ATOM 7683 O O . ASP A 1 946 ? 28.729 1.539 -32.763 1.00 95.50 946 ASP A O 1
ATOM 7687 N N . PHE A 1 947 ? 28.592 1.690 -30.524 1.00 96.56 947 PHE A N 1
ATOM 7688 C CA . PHE A 1 947 ? 29.865 2.383 -30.328 1.00 96.56 947 PHE A CA 1
ATOM 7689 C C . PHE A 1 947 ? 31.052 1.529 -30.793 1.00 96.56 947 PHE A C 1
ATOM 7691 O O . PHE A 1 947 ? 31.287 0.436 -30.271 1.00 96.56 947 PHE A O 1
ATOM 7698 N N . ARG A 1 948 ? 31.853 2.072 -31.712 1.00 95.31 948 ARG A N 1
ATOM 7699 C CA . ARG A 1 948 ? 33.084 1.463 -32.230 1.00 95.31 948 ARG A CA 1
ATOM 7700 C C . ARG A 1 948 ? 34.223 2.477 -32.267 1.00 95.31 948 ARG A C 1
ATOM 7702 O O . ARG A 1 948 ? 34.052 3.592 -32.752 1.00 95.31 948 ARG A O 1
ATOM 7709 N N . GLU A 1 949 ? 35.386 2.083 -31.761 1.00 95.31 949 GLU A N 1
ATOM 7710 C CA . GLU A 1 949 ? 36.596 2.910 -31.786 1.00 95.31 949 GLU A CA 1
ATOM 7711 C C . GLU A 1 949 ? 37.393 2.630 -33.064 1.00 95.31 949 GLU A C 1
ATOM 7713 O O . GLU A 1 949 ? 37.621 1.473 -33.420 1.00 95.31 949 GLU A O 1
ATOM 7718 N N . VAL A 1 950 ? 37.832 3.689 -33.737 1.00 94.31 950 VAL A N 1
ATOM 7719 C CA . VAL A 1 950 ? 38.707 3.640 -34.911 1.00 94.31 950 VAL A CA 1
ATOM 7720 C C . VAL A 1 950 ? 39.967 4.448 -34.628 1.00 94.31 950 VAL A C 1
ATOM 7722 O O . VAL A 1 950 ? 39.905 5.520 -34.026 1.00 94.31 950 VAL A O 1
ATOM 7725 N N . GLU A 1 951 ? 41.117 3.917 -35.028 1.00 94.12 951 GLU A N 1
ATOM 7726 C CA . GLU A 1 951 ? 42.373 4.666 -35.007 1.00 94.12 951 GLU A CA 1
ATOM 7727 C C . GLU A 1 951 ? 42.474 5.484 -36.293 1.00 94.12 951 GLU A C 1
ATOM 7729 O O . GLU A 1 951 ? 42.158 4.994 -37.382 1.00 94.12 951 GLU A O 1
ATOM 7734 N N . ASP A 1 952 ? 42.880 6.739 -36.151 1.00 90.00 952 ASP A N 1
ATOM 7735 C CA . ASP A 1 952 ? 43.128 7.613 -37.281 1.00 90.00 952 ASP A CA 1
ATOM 7736 C C . ASP A 1 952 ? 44.300 7.079 -38.104 1.00 90.00 952 ASP A C 1
ATOM 7738 O O . ASP A 1 952 ? 45.285 6.564 -37.571 1.00 90.00 952 ASP A O 1
ATOM 7742 N N . ASP A 1 953 ? 44.179 7.173 -39.420 1.00 81.50 953 ASP A N 1
ATOM 7743 C CA . ASP A 1 953 ? 45.220 6.680 -40.312 1.00 81.50 953 ASP A CA 1
ATOM 7744 C C . ASP A 1 953 ? 46.351 7.698 -40.494 1.00 81.50 953 ASP A C 1
ATOM 7746 O O . ASP A 1 953 ? 46.259 8.852 -40.083 1.00 81.50 953 ASP A O 1
ATOM 7750 N N . GLU A 1 954 ? 47.439 7.284 -41.153 1.00 78.00 954 GLU A N 1
ATOM 7751 C CA . GLU A 1 954 ? 48.604 8.148 -41.414 1.00 78.00 954 GLU A CA 1
ATOM 7752 C C . GLU A 1 954 ? 48.259 9.435 -42.192 1.00 78.00 954 GLU A C 1
ATOM 7754 O O . GLU A 1 954 ? 49.036 10.388 -42.191 1.00 78.00 954 GLU A O 1
ATOM 7759 N N . GLN A 1 955 ? 47.101 9.474 -42.860 1.00 78.81 955 GLN A N 1
ATOM 7760 C CA . GLN A 1 955 ? 46.608 10.620 -43.628 1.00 78.81 955 GLN A CA 1
ATOM 7761 C C . GLN A 1 955 ? 45.626 11.495 -42.826 1.00 78.81 955 GLN A C 1
ATOM 7763 O O . GLN A 1 955 ? 45.185 12.531 -43.330 1.00 78.81 955 GLN A O 1
ATOM 7768 N N . GLY A 1 956 ? 45.290 11.112 -41.590 1.00 85.12 956 GLY A N 1
ATOM 7769 C CA . GLY A 1 956 ? 44.390 11.844 -40.703 1.00 85.12 956 GLY A CA 1
ATOM 7770 C C . GLY A 1 956 ? 42.954 11.930 -41.222 1.00 85.12 956 GLY A C 1
ATOM 7771 O O . GLY A 1 956 ? 42.288 12.956 -41.037 1.00 85.12 956 GLY A O 1
ATOM 7772 N N . ARG A 1 957 ? 42.487 10.930 -41.984 1.00 87.31 957 ARG A N 1
ATOM 7773 C CA . ARG A 1 957 ? 41.203 11.026 -42.701 1.00 87.31 957 ARG A CA 1
ATOM 7774 C C . ARG A 1 957 ? 40.007 11.071 -41.749 1.00 87.31 957 ARG A C 1
ATOM 7776 O O . ARG A 1 957 ? 39.046 11.787 -42.038 1.00 87.31 957 ARG A O 1
ATOM 7783 N N . TYR A 1 958 ? 40.059 10.378 -40.610 1.00 90.50 958 TYR A N 1
ATOM 7784 C CA . TYR A 1 958 ? 38.973 10.428 -39.628 1.00 90.50 958 TYR A CA 1
ATOM 7785 C C . TYR A 1 958 ? 38.950 11.762 -38.882 1.00 90.50 958 TYR A C 1
ATOM 7787 O O . TYR A 1 958 ? 37.865 12.307 -38.673 1.00 90.50 958 TYR A O 1
ATOM 7795 N N . ALA A 1 959 ? 40.114 12.347 -38.575 1.00 90.12 959 ALA A N 1
ATOM 7796 C CA . ALA A 1 959 ? 40.184 13.701 -38.029 1.00 90.12 959 ALA A CA 1
ATOM 7797 C C . ALA A 1 959 ? 39.597 14.748 -38.989 1.00 90.12 959 ALA A C 1
ATOM 7799 O O . ALA A 1 959 ? 38.805 15.596 -38.572 1.00 90.12 959 ALA A O 1
ATOM 7800 N N . GLN A 1 960 ? 39.934 14.669 -40.282 1.00 89.44 960 GLN A N 1
ATOM 7801 C CA . GLN A 1 960 ? 39.380 15.563 -41.306 1.00 89.44 960 GLN A CA 1
ATOM 7802 C C . GLN A 1 960 ? 37.862 15.411 -41.432 1.00 89.44 960 GLN A C 1
ATOM 7804 O O . GLN A 1 960 ? 37.147 16.413 -41.485 1.00 89.44 960 GLN A O 1
ATOM 7809 N N . LEU A 1 961 ? 37.358 14.172 -41.438 1.00 90.62 961 LEU A N 1
ATOM 7810 C CA . LEU A 1 961 ? 35.923 13.905 -41.492 1.00 90.62 961 LEU A CA 1
ATOM 7811 C C . LEU A 1 961 ? 35.202 14.439 -40.248 1.00 90.62 961 LEU A C 1
ATOM 7813 O O . LEU A 1 961 ? 34.188 15.120 -40.384 1.00 90.62 961 LEU A O 1
ATOM 7817 N N . ALA A 1 962 ? 35.723 14.178 -39.047 1.00 91.12 962 ALA A N 1
ATOM 7818 C CA . ALA A 1 962 ? 35.130 14.664 -37.803 1.00 91.12 962 ALA A CA 1
ATOM 7819 C C . ALA A 1 962 ? 35.048 16.200 -37.776 1.00 91.12 962 ALA A C 1
ATOM 7821 O O . ALA A 1 962 ? 33.999 16.755 -37.437 1.00 91.12 962 ALA A O 1
ATOM 7822 N N . ALA A 1 963 ? 36.105 16.885 -38.225 1.00 89.94 963 ALA A N 1
ATOM 7823 C CA . ALA A 1 963 ? 36.119 18.339 -38.364 1.00 89.94 963 ALA A CA 1
ATOM 7824 C C . ALA A 1 963 ? 35.126 18.845 -39.429 1.00 89.94 963 ALA A C 1
ATOM 7826 O O . ALA A 1 963 ? 34.438 19.838 -39.207 1.00 89.94 963 ALA A O 1
ATOM 7827 N N . TYR A 1 964 ? 35.010 18.158 -40.572 1.00 89.12 964 TYR A N 1
ATOM 7828 C CA . TYR A 1 964 ? 34.068 18.513 -41.641 1.00 89.12 964 TYR A CA 1
ATOM 7829 C C . TYR A 1 964 ? 32.599 18.355 -41.217 1.00 89.12 964 TYR A C 1
ATOM 7831 O O . TYR A 1 964 ? 31.741 19.198 -41.516 1.00 89.12 964 TYR A O 1
ATOM 7839 N N . LEU A 1 965 ? 32.291 17.264 -40.514 1.00 90.25 965 LEU A N 1
ATOM 7840 C CA . LEU A 1 965 ? 30.951 17.014 -40.003 1.00 90.25 965 LEU A CA 1
ATOM 7841 C C . LEU A 1 965 ? 30.607 17.978 -38.869 1.00 90.25 965 LEU A C 1
ATOM 7843 O O . LEU A 1 965 ? 29.447 18.387 -38.783 1.00 90.25 965 LEU A O 1
ATOM 7847 N N . ASN A 1 966 ? 31.598 18.393 -38.069 1.00 89.88 966 ASN A N 1
ATOM 7848 C CA . ASN A 1 966 ? 31.461 19.345 -36.964 1.00 89.88 966 ASN A CA 1
ATOM 7849 C C . ASN A 1 966 ? 30.242 19.026 -36.090 1.00 89.88 966 ASN A C 1
ATOM 7851 O O . ASN A 1 966 ? 29.342 19.841 -35.894 1.00 89.88 966 ASN A O 1
ATOM 7855 N N . GLY A 1 967 ? 30.152 17.772 -35.665 1.00 87.88 967 GLY A N 1
ATOM 7856 C CA . GLY A 1 967 ? 29.054 17.312 -34.831 1.00 87.88 967 GLY A CA 1
ATOM 7857 C C . GLY A 1 967 ? 27.853 16.710 -35.571 1.00 87.88 967 GLY A C 1
ATOM 7858 O O . GLY A 1 967 ? 27.086 15.967 -34.956 1.00 87.88 967 GLY A O 1
ATOM 7859 N N . ARG A 1 968 ? 27.689 16.962 -36.876 1.00 92.12 968 ARG A N 1
ATOM 7860 C CA . ARG A 1 968 ? 26.542 16.467 -37.659 1.00 92.12 968 ARG A CA 1
ATOM 7861 C C . ARG A 1 968 ? 26.598 14.952 -37.871 1.00 92.12 968 ARG A C 1
ATOM 7863 O O . ARG A 1 968 ? 27.675 14.392 -38.062 1.00 92.12 968 ARG A O 1
ATOM 7870 N N . GLY A 1 969 ? 25.429 14.316 -37.846 1.00 92.88 969 GLY A N 1
ATOM 7871 C CA . GLY A 1 969 ? 25.271 12.901 -38.181 1.00 92.88 969 GLY A CA 1
ATOM 7872 C C . GLY A 1 969 ? 25.145 12.683 -39.690 1.00 92.88 969 GLY A C 1
ATOM 7873 O O . GLY A 1 969 ? 24.682 13.570 -40.411 1.00 92.88 969 GLY A O 1
ATOM 7874 N N . VAL A 1 970 ? 25.540 11.503 -40.158 1.00 94.81 970 VAL A N 1
ATOM 7875 C CA . VAL A 1 970 ? 25.431 11.057 -41.557 1.00 94.81 970 VAL A CA 1
ATOM 7876 C C . VAL A 1 970 ? 24.843 9.647 -41.618 1.00 94.81 970 VAL A C 1
ATOM 7878 O O . VAL A 1 970 ? 25.007 8.905 -40.660 1.00 94.81 970 VAL A O 1
ATOM 7881 N N . PRO A 1 971 ? 24.176 9.234 -42.707 1.00 93.12 971 PRO A N 1
ATOM 7882 C CA . PRO A 1 971 ? 23.637 7.874 -42.807 1.00 93.12 971 PRO A CA 1
ATOM 7883 C C . PRO A 1 971 ? 24.703 6.773 -42.686 1.00 93.12 971 PRO A C 1
ATOM 7885 O O . PRO A 1 971 ? 24.445 5.741 -42.075 1.00 93.12 971 PRO A O 1
ATOM 7888 N N . ASP A 1 972 ? 25.900 7.009 -43.235 1.00 93.88 972 ASP A N 1
ATOM 7889 C CA . ASP A 1 972 ? 27.015 6.060 -43.213 1.00 93.88 972 ASP A CA 1
ATOM 7890 C C . ASP A 1 972 ? 28.361 6.811 -43.163 1.00 93.88 972 ASP A C 1
ATOM 7892 O O . ASP A 1 972 ? 28.657 7.660 -44.013 1.00 93.88 972 ASP A O 1
ATOM 7896 N N . ILE A 1 973 ? 29.185 6.523 -42.148 1.00 92.56 973 ILE A N 1
ATOM 7897 C CA . ILE A 1 973 ? 30.500 7.165 -41.987 1.00 92.56 973 ILE A CA 1
ATOM 7898 C C . ILE A 1 973 ? 31.508 6.709 -43.050 1.00 92.56 973 ILE A C 1
ATOM 7900 O O . ILE A 1 973 ? 32.359 7.503 -43.453 1.00 92.56 973 ILE A O 1
ATOM 7904 N N . ALA A 1 974 ? 31.438 5.464 -43.521 1.00 88.62 974 ALA A N 1
ATOM 7905 C CA . ALA A 1 974 ? 32.335 4.956 -44.552 1.00 88.62 974 ALA A CA 1
ATOM 7906 C C . ALA A 1 974 ? 32.075 5.635 -45.907 1.00 88.62 974 ALA A C 1
ATOM 7908 O O . ALA A 1 974 ? 33.033 6.019 -46.582 1.00 88.62 974 ALA A O 1
ATOM 7909 N N . GLU A 1 975 ? 30.811 5.852 -46.280 1.00 88.38 975 GLU A N 1
ATOM 7910 C CA . GLU A 1 975 ? 30.465 6.627 -47.481 1.00 88.38 975 GLU A CA 1
ATOM 7911 C C . GLU A 1 975 ? 30.905 8.092 -47.351 1.00 88.38 975 GLU A C 1
ATOM 7913 O O . GLU A 1 975 ? 31.561 8.627 -48.249 1.00 88.38 975 GLU A O 1
ATOM 7918 N N . ALA A 1 976 ? 30.639 8.730 -46.206 1.00 88.88 976 ALA A N 1
ATOM 7919 C CA . ALA A 1 976 ? 31.053 10.113 -45.962 1.00 88.88 976 ALA A CA 1
ATOM 7920 C C . ALA A 1 976 ? 32.584 10.286 -46.013 1.00 88.88 976 ALA A C 1
ATOM 7922 O O . ALA A 1 976 ? 33.088 11.279 -46.543 1.00 88.88 976 ALA A O 1
ATOM 7923 N N . LEU A 1 977 ? 33.343 9.300 -45.522 1.00 86.88 977 LEU A N 1
ATOM 7924 C CA . LEU A 1 977 ? 34.803 9.287 -45.614 1.00 86.88 977 LEU A CA 1
ATOM 7925 C C . LEU A 1 977 ? 35.275 9.250 -47.076 1.00 86.88 977 LEU A C 1
ATOM 7927 O O . LEU A 1 977 ? 36.198 9.980 -47.442 1.00 86.88 977 LEU A O 1
ATOM 7931 N N . GLN A 1 978 ? 34.629 8.446 -47.929 1.00 84.19 978 GLN A N 1
ATOM 7932 C CA . GLN A 1 978 ? 34.929 8.417 -49.364 1.00 84.19 978 GLN A CA 1
ATOM 7933 C C . GLN A 1 978 ? 34.627 9.763 -50.032 1.00 84.19 978 GLN A C 1
ATOM 7935 O O . GLN A 1 978 ? 35.420 10.230 -50.853 1.00 84.19 978 GLN A O 1
ATOM 7940 N N . GLU A 1 979 ? 33.525 10.423 -49.668 1.00 80.62 979 GLU A N 1
ATOM 7941 C CA . GLU A 1 979 ? 33.186 11.739 -50.214 1.00 80.62 979 GLU A CA 1
ATOM 7942 C C . GLU A 1 979 ? 34.210 12.818 -49.847 1.00 80.62 979 GLU A C 1
ATOM 7944 O O . GLU A 1 979 ? 34.582 13.612 -50.716 1.00 80.62 979 GLU A O 1
ATOM 7949 N N . VAL A 1 980 ? 34.706 12.830 -48.603 1.00 79.81 980 VAL A N 1
ATOM 7950 C CA . VAL A 1 980 ? 35.754 13.767 -48.158 1.00 79.81 980 VAL A CA 1
ATOM 7951 C C . VAL A 1 980 ? 37.064 13.517 -48.910 1.00 79.81 980 VAL A C 1
ATOM 7953 O O . VAL A 1 980 ? 37.680 14.464 -49.397 1.00 79.81 980 VAL A O 1
ATOM 7956 N N . VAL A 1 981 ? 37.451 12.252 -49.114 1.00 73.06 981 VAL A N 1
ATOM 7957 C CA . VAL A 1 981 ? 38.640 11.891 -49.912 1.00 73.06 981 VAL A CA 1
ATOM 7958 C C . VAL A 1 981 ? 38.501 12.326 -51.376 1.00 73.06 981 VAL A C 1
ATOM 7960 O O . VAL A 1 981 ? 39.468 12.778 -51.990 1.00 73.06 981 VAL A O 1
ATOM 7963 N N . LEU A 1 982 ? 37.300 12.225 -51.952 1.00 75.25 982 LEU A N 1
ATOM 7964 C CA . LEU A 1 982 ? 37.021 12.634 -53.331 1.00 75.25 982 LEU A CA 1
ATOM 7965 C C . LEU A 1 982 ? 36.742 14.138 -53.473 1.00 75.25 982 LEU A C 1
ATOM 7967 O O . LEU A 1 982 ? 36.666 14.635 -54.600 1.00 75.25 982 LEU A O 1
ATOM 7971 N N . GLN A 1 983 ? 36.608 14.886 -52.373 1.00 70.88 983 GLN A N 1
ATOM 7972 C CA . GLN A 1 983 ? 36.262 16.308 -52.378 1.00 70.88 983 GLN A CA 1
ATOM 7973 C C . GLN A 1 983 ? 37.248 17.179 -53.184 1.00 70.88 983 GLN A C 1
ATOM 7975 O O . GLN A 1 983 ? 36.767 18.030 -53.942 1.00 70.88 983 GLN A O 1
ATOM 7980 N N . PRO A 1 984 ? 38.585 16.990 -53.124 1.00 68.50 984 PRO A N 1
ATOM 7981 C CA . PRO A 1 984 ? 39.522 17.753 -53.954 1.00 68.50 984 PRO A CA 1
ATOM 7982 C C . PRO A 1 984 ? 39.312 17.493 -55.451 1.00 68.50 984 PRO A C 1
ATOM 7984 O O . PRO A 1 984 ? 39.319 18.426 -56.254 1.00 68.50 984 PRO A O 1
ATOM 7987 N N . VAL A 1 985 ? 39.032 16.240 -55.826 1.00 71.06 985 VAL A N 1
ATOM 7988 C CA . VAL A 1 985 ? 38.762 15.835 -57.216 1.00 71.06 985 VAL A CA 1
ATOM 7989 C C . VAL A 1 985 ? 37.419 16.389 -57.691 1.00 71.06 985 VAL A C 1
ATOM 7991 O O . VAL A 1 985 ? 37.342 16.956 -58.777 1.00 71.06 985 VAL A O 1
ATOM 7994 N N . ARG A 1 986 ? 36.366 16.301 -56.869 1.00 65.56 986 ARG A N 1
ATOM 7995 C CA . ARG A 1 986 ? 35.049 16.897 -57.149 1.00 65.56 986 ARG A CA 1
ATOM 7996 C C . ARG A 1 986 ? 35.119 18.418 -57.261 1.00 65.56 986 ARG A C 1
ATOM 7998 O O . ARG A 1 986 ? 34.464 18.982 -58.132 1.00 65.56 986 ARG A O 1
ATOM 8005 N N . SER A 1 987 ? 35.907 19.080 -56.417 1.00 69.06 987 SER A N 1
ATOM 8006 C CA . SER A 1 987 ? 36.084 20.536 -56.453 1.00 69.06 987 SER A CA 1
ATOM 8007 C C . SER A 1 987 ? 36.826 20.963 -57.718 1.00 69.06 987 SER A C 1
ATOM 8009 O O . SER A 1 987 ? 36.339 21.845 -58.423 1.00 69.06 987 SER A O 1
ATOM 8011 N N . ALA A 1 988 ? 37.914 20.270 -58.072 1.00 72.38 988 ALA A N 1
ATOM 8012 C CA . ALA A 1 988 ? 38.645 20.492 -59.317 1.00 72.38 988 ALA A CA 1
ATOM 8013 C C . ALA A 1 988 ? 37.774 20.211 -60.554 1.00 72.38 988 ALA A C 1
ATOM 8015 O O . ALA A 1 988 ? 37.718 21.026 -61.470 1.00 72.38 988 ALA A O 1
ATOM 8016 N N . PHE A 1 989 ? 37.021 19.106 -60.567 1.00 74.81 989 PHE A N 1
ATOM 8017 C CA . PHE A 1 989 ? 36.091 18.779 -61.650 1.00 74.81 989 PHE A CA 1
ATOM 8018 C C . PHE A 1 989 ? 34.942 19.793 -61.740 1.00 74.81 989 PHE A C 1
ATOM 8020 O O . PHE A 1 989 ? 34.579 20.224 -62.829 1.00 74.81 989 PHE A O 1
ATOM 8027 N N . GLY A 1 990 ? 34.400 20.241 -60.607 1.00 73.31 990 GLY A N 1
ATOM 8028 C CA . GLY A 1 990 ? 33.366 21.272 -60.537 1.00 73.31 990 GLY A CA 1
ATOM 8029 C C . GLY A 1 990 ? 33.860 22.656 -60.968 1.00 73.31 990 GLY A C 1
ATOM 8030 O O . GLY A 1 990 ? 33.101 23.421 -61.563 1.00 73.31 990 GLY A O 1
ATOM 8031 N N . GLU A 1 991 ? 35.119 23.005 -60.709 1.00 75.25 991 GLU A N 1
ATOM 8032 C CA . GLU A 1 991 ? 35.763 24.188 -61.292 1.00 75.25 991 GLU A CA 1
ATOM 8033 C C . GLU A 1 991 ? 35.967 24.042 -62.797 1.00 75.25 991 GLU A C 1
ATOM 8035 O O . GLU A 1 991 ? 35.674 24.982 -63.532 1.00 75.25 991 GLU A O 1
ATOM 8040 N N . LEU A 1 992 ? 36.366 22.860 -63.271 1.00 73.38 992 LEU A N 1
ATOM 8041 C CA . LEU A 1 992 ? 36.543 22.571 -64.693 1.00 73.38 992 LEU A CA 1
ATOM 8042 C C . LEU A 1 992 ? 35.208 22.648 -65.452 1.00 73.38 992 LEU A C 1
ATOM 8044 O O . LEU A 1 992 ? 35.112 23.310 -66.482 1.00 73.38 992 LEU A O 1
ATOM 8048 N N . VAL A 1 993 ? 34.137 22.073 -64.898 1.00 76.06 993 VAL A N 1
ATOM 8049 C CA . VAL A 1 993 ? 32.767 22.183 -65.427 1.00 76.06 993 VAL A CA 1
ATOM 8050 C C . VAL A 1 993 ? 32.287 23.637 -65.400 1.00 76.06 993 VAL A C 1
ATOM 8052 O O . VAL A 1 993 ? 31.695 24.100 -66.375 1.00 76.06 993 VAL A O 1
ATOM 8055 N N . ARG A 1 994 ? 32.582 24.400 -64.337 1.00 72.69 994 ARG A N 1
ATOM 8056 C CA . ARG A 1 994 ? 32.268 25.840 -64.270 1.00 72.69 994 ARG A CA 1
ATOM 8057 C C . ARG A 1 994 ? 33.078 26.668 -65.273 1.00 72.69 994 ARG A C 1
ATOM 8059 O O . ARG A 1 994 ? 32.532 27.619 -65.829 1.00 72.69 994 ARG A O 1
ATOM 8066 N N . GLN A 1 995 ? 34.331 26.313 -65.555 1.00 68.88 995 GLN A N 1
ATOM 8067 C CA . GLN A 1 995 ? 35.145 26.939 -66.602 1.00 68.88 995 GLN A CA 1
ATOM 8068 C C . GLN A 1 995 ? 34.621 26.611 -68.004 1.00 68.88 995 GLN A C 1
ATOM 8070 O O . GLN A 1 995 ? 34.497 27.519 -68.821 1.00 68.88 995 GLN A O 1
ATOM 8075 N N . VAL A 1 996 ? 34.227 25.364 -68.275 1.00 65.50 996 VAL A N 1
ATOM 8076 C CA . VAL A 1 996 ? 33.603 24.962 -69.550 1.00 65.50 996 VAL A CA 1
ATOM 8077 C C . VAL A 1 996 ? 32.242 25.645 -69.739 1.00 65.50 996 VAL A C 1
ATOM 8079 O O . VAL A 1 996 ? 31.937 26.132 -70.829 1.00 65.50 996 VAL A O 1
ATOM 8082 N N . ALA A 1 997 ? 31.444 25.762 -68.674 1.00 59.12 997 ALA A N 1
ATOM 8083 C CA . ALA A 1 997 ? 30.183 26.500 -68.694 1.00 59.12 997 ALA A CA 1
ATOM 8084 C C . ALA A 1 997 ? 30.396 28.004 -68.946 1.00 59.12 997 ALA A C 1
ATOM 8086 O O . ALA A 1 997 ? 29.661 28.594 -69.732 1.00 59.12 997 ALA A O 1
ATOM 8087 N N . ARG A 1 998 ? 31.432 28.621 -68.358 1.00 58.94 998 ARG A N 1
ATOM 8088 C CA . ARG A 1 998 ? 31.819 30.018 -68.644 1.00 58.94 998 ARG A CA 1
ATOM 8089 C C . ARG A 1 998 ? 32.401 30.195 -70.055 1.00 58.94 998 ARG A C 1
ATOM 8091 O O . ARG A 1 998 ? 32.131 31.209 -70.691 1.00 58.94 998 ARG A O 1
ATOM 8098 N N . GLY A 1 999 ? 33.116 29.202 -70.586 1.00 56.66 999 GLY A N 1
ATOM 8099 C CA . GLY A 1 999 ? 33.657 29.199 -71.952 1.00 56.66 999 GLY A CA 1
ATOM 8100 C C . GLY A 1 999 ? 32.586 29.149 -73.051 1.00 56.66 999 GLY A C 1
ATOM 8101 O O . GLY A 1 999 ? 32.781 29.720 -74.125 1.00 56.66 999 GLY A O 1
ATOM 8102 N N . LYS A 1 1000 ? 31.414 28.559 -72.771 1.00 51.44 1000 LYS A N 1
ATOM 8103 C CA . LYS A 1 1000 ? 30.254 28.590 -73.683 1.00 51.44 1000 LYS A CA 1
ATOM 8104 C C . LYS A 1 1000 ? 29.577 29.964 -73.798 1.00 51.44 1000 LYS A C 1
ATOM 8106 O O . LYS A 1 1000 ? 28.905 30.199 -74.793 1.00 51.44 1000 LYS A O 1
ATOM 8111 N N . TYR A 1 1001 ? 29.790 30.885 -72.854 1.00 49.38 1001 TYR A N 1
ATOM 8112 C CA . TYR A 1 1001 ? 29.276 32.263 -72.944 1.00 49.38 1001 TYR A CA 1
ATOM 8113 C C . TYR A 1 1001 ? 30.283 33.264 -73.539 1.00 49.38 1001 TYR A C 1
ATOM 8115 O O . TYR A 1 1001 ? 29.909 34.395 -73.832 1.00 49.38 1001 TYR A O 1
ATOM 8123 N N . ALA A 1 1002 ? 31.542 32.865 -73.763 1.00 49.97 1002 ALA A N 1
ATOM 8124 C CA . ALA A 1 1002 ? 32.596 33.739 -74.296 1.00 49.97 1002 ALA A CA 1
ATOM 8125 C C . ALA A 1 1002 ? 32.882 33.556 -75.805 1.00 49.97 1002 ALA A C 1
ATOM 8127 O O . ALA A 1 1002 ? 33.702 34.286 -76.357 1.00 49.97 1002 ALA A O 1
ATOM 8128 N N . SER A 1 1003 ? 32.214 32.616 -76.486 1.00 48.62 1003 SER A N 1
ATOM 8129 C CA . SER A 1 1003 ? 32.413 32.328 -77.922 1.00 48.62 1003 SER A CA 1
ATOM 8130 C C . SER A 1 1003 ? 31.188 32.602 -78.810 1.00 48.62 1003 SER A C 1
ATOM 8132 O O . SER A 1 1003 ? 31.149 32.176 -79.959 1.00 48.62 1003 SER A O 1
ATOM 8134 N N . GLY A 1 1004 ? 30.213 33.380 -78.331 1.00 45.44 1004 GLY A N 1
ATOM 8135 C CA . GLY A 1 1004 ? 29.138 33.921 -79.168 1.00 45.44 1004 GLY A CA 1
ATOM 8136 C C . GLY A 1 1004 ? 29.555 35.210 -79.883 1.00 45.44 1004 GLY A C 1
ATOM 8137 O O . GLY A 1 1004 ? 29.190 36.297 -79.441 1.00 45.44 1004 GLY A O 1
ATOM 8138 N N . LYS A 1 1005 ? 30.318 35.104 -80.979 1.00 43.09 1005 LYS A N 1
ATOM 8139 C CA . LYS A 1 1005 ? 30.427 36.160 -81.999 1.00 43.09 1005 LYS A CA 1
ATOM 8140 C C . LYS A 1 1005 ? 30.033 35.592 -83.367 1.00 43.09 1005 LYS A C 1
ATOM 8142 O O . LYS A 1 1005 ? 30.772 34.771 -83.901 1.00 43.09 1005 LYS A O 1
ATOM 8147 N N . PHE A 1 1006 ? 28.942 36.172 -83.879 1.00 39.09 1006 PHE A N 1
ATOM 8148 C CA . PHE A 1 1006 ? 28.321 36.099 -85.211 1.00 39.09 1006 PHE A CA 1
ATOM 8149 C C . PHE A 1 1006 ? 27.548 34.834 -85.577 1.00 39.09 1006 PHE A C 1
ATOM 8151 O O . PHE A 1 1006 ? 28.159 33.753 -85.696 1.00 39.09 1006 PHE A O 1
#

Foldseek 3Di:
DCCVVPNLLDLVVLVVLQVVLVVCVLVVVLVSSLVSLVSSLVSCCVVPNCLALVNLVSLQSNLVSCVVVVVLVSSLVSLVSSLVSCPVPDDCPDVSNVVSVVSNVCSVLPLPPQPAADQFWLVNCVQLVQDCVCQDPFGHRQLLPLLSLLSSQVSQCVVVVCVVVVVLRDDSLLSNLLSLLLVLLVLLVVCCCVPFNPCLLVVLLVLCCVVPNPVQLLVLLLVSCNGRPTPCCSVVVDPSVRQQCDARSPHRSSSSSLVNLLVLVLLVVQQQNVSVCNRRPCVCSVVPGCSVVSNVSSVVSQVPGFADFPVRHRSSVVSNVLCVVPRRDSLSSLVCCCVRVVVSCPSCNLSSLLSNQQVLLVVDDFDDPDDDDDFFDPVPDDPFAFDADDDDPCLLLAAEEEDAQLAVQQVVCVVVVHRRFALLSRDLVVLLVCLLLLHQEYEHQLQAAAAQLQLVLVCLLPDVLWDGFSLQHQDRWGDVRNVTPVSLVNNQVSNVVSNYFYEYEDELFWHFCQHPCCQVPVVQFPKDQDALNPPWDFPDDFSHPDPQKTKTFTDCVSVVPDGGQWIWIAGPVPRRIMTFGADDQLRHDGPRRIGGGDPLDPVSLVVSLVVLLVNLVSGQEYEYPPQACQWLVNVLLQQADARNSHNSRPPRSSNHDDPVVSCVSVVDTSLLVSQVVCCVRRVSHQFEYADDDSCLCVCRTNSNHQAYEDVCLQPCLLVLVLLSVVSSCLSCQAVPLSSFLRYEHENDELVDFANCVRQNLDLSSLLSLQCLLQAAYHRYYYHCNQQNDRDRDGSTDSHDPDPDGRDVVSNVLSVQRPSVSSNVSQQRHDRPLKFWWFFQAPVRDTDSQKTWIKTGDDLKIKIKIWRSAQAKGKGFTFKTRWGADPVGDTDIATQLVSNVPDCDQQKKKWWAFSNVLWIAIDGSNCCHPTNDIDIAHHGDMTMITDIDMDGQDPVRLSVVLNVVCVGPTDNDPVVSSVCSVCVVVVVVVVVVVVVVVVVVVVPPDD

pLDDT: mean 86.62, std 12.98, range [30.08, 98.62]

Secondary structure (DSSP, 8-state):
-HHHHH-TT-HHHHHHHHHHHHHHHHTT-HHHHHHHHHHHHHHHHHHH-TTSHHHHHHHHHHHHHHHHTT-HHHHHHHHHHHHHHHHHHS-TT-HHHHHHHHHHHHHHH-S-SPPPP----HHHHHHH---GGGB-TTS-B-TT-HHHHHHHHHHHHHHH-TTT-GGGPPPHHHHHHHHHHHHHHHHHHHHHHHHT-TTHHHHHHHHHHHHH-HHHHHHHHHHHHHHS--HHHHTTSS-HHHHHHSEETTEEHHHHHHHHHHHHHHHHH-GGGGGGHHHH--HHHHHHSSHHHHHHHHHHHHTTSPPBTTTTB-HHHHHHHHHHHSTT-HHHHHHHHHHHHHHHHGGGHHHHHHHHHHHHHHH--S---PPPPPPP-GGGS--PPP-PPPPPTTSTT--EEEEEHHHHHHHHHHHTTS---SGGGS-HHHHHHHHHTT--EEEEET-EEE-HHHHHHHHHTT-TTPPPPTTSEEEEEE-GGGTHHHHHHHHHHHHHTTTPEEEEEE--SEEETTSHHHHH-GGGB-EESS-SSTT----S-----STTEEEE--GGGGGTS---SEEEEEETTT--EEEEEPB--SSSS-BTTEEEB-TTSHHHHHHHHHHHHHHHHH-SEEEETTGGGGSHHHHHHHHSPPTTS--SSTT-GGG---HHHHHHHS-S-HHHHHHHHHHHH-TT-EEEE---SS-HHIIIIIS--SEEE-HHHHHHHHTT-HHHHHHHHHHHHHH-GGGGGGEEEES--TTSPPHHHHH-SSHHHHHHHHHHHHSSSEEEEPTTTTTT------TT-SS-SS-PPP-HHHHHHHHHHTHHHHHTGGGTS-STT-EEEEEE-TTS-EEEEEEEEEEEETTEEEEEEEE-SSS-EEEEEEEEPPEE-TTS-EE--BHHHHTT----TTEEEEEEETTT--EEEEEHHHHHHT-EEEEE-TT-EEEEEEEEEEEPPTT-HHHHHHHHHTT--BS-HHHHHHHHHHHHHHHHHHHHHHHHHHHTTS----

Nearest PDB structures (foldseek):
  7ai4-assembly2_B  TM=7.170E-01  e=1.749E-05  Homo sapiens
  7aie-assembly1_A  TM=6.393E-01  e=4.519E-05  Homo sapiens
  6swu-assembly1_B  TM=6.029E-01  e=7.265E-05  Mus musculus
  3nf1-assembly1_A  TM=5.920E-01  e=1.118E-04  Homo sapiens
  3edt-assembly1_B  TM=4.317E-01  e=9.014E-05  Homo sapiens

Radius of gyration: 39.1 Å; Cα contacts (8 Å, |Δi|>4): 1811; chains: 1; bounding box: 84×65×148 Å